Protein 5DE0 (pdb70)

Structure (mmCIF, N/CA/C/O backbone):
data_5DE0
#
_entry.id   5DE0
#
_cell.length_a   77.700
_cell.length_b   77.700
_cell.length_c   156.910
_cell.angle_alpha   90.00
_cell.angle_beta   90.00
_cell.angle_gamma   120.00
#
_symmetry.space_group_name_H-M   'P 32'
#
loop_
_entity.id
_entity.type
_entity.pdbx_description
1 polymer Deferrochelatase
2 non-polymer 'PROTOPORPHYRIN IX CONTAINING FE'
3 water water
#
loop_
_atom_site.group_PDB
_atom_site.id
_atom_site.type_symbol
_atom_site.label_atom_id
_atom_site.label_alt_id
_atom_site.label_comp_id
_atom_site.label_asym_id
_atom_site.label_entity_id
_atom_site.label_seq_id
_atom_site.pdbx_PDB_ins_code
_atom_site.Cartn_x
_atom_site.Cartn_y
_atom_site.Cartn_z
_atom_site.occupancy
_atom_site.B_iso_or_equiv
_atom_site.auth_seq_id
_atom_site.auth_comp_id
_atom_site.auth_asym_id
_atom_site.auth_atom_id
_atom_site.pdbx_PDB_model_num
ATOM 1 N N . LYS A 1 6 ? 25.765 32.387 74.218 1.00 48.28 3 LYS A N 1
ATOM 2 C CA . LYS A 1 6 ? 26.482 31.150 73.924 1.00 47.74 3 LYS A CA 1
ATOM 3 C C . LYS A 1 6 ? 27.969 31.258 74.243 1.00 47.45 3 LYS A C 1
ATOM 4 O O . LYS A 1 6 ? 28.638 32.207 73.831 1.00 47.16 3 LYS A O 1
ATOM 10 N N . SER A 1 7 ? 28.479 30.275 74.978 1.00 46.30 4 SER A N 1
ATOM 11 C CA . SER A 1 7 ? 29.903 30.198 75.270 1.00 44.22 4 SER A CA 1
ATOM 12 C C . SER A 1 7 ? 30.626 29.450 74.158 1.00 43.16 4 SER A C 1
ATOM 13 O O . SER A 1 7 ? 30.001 28.973 73.210 1.00 43.76 4 SER A O 1
ATOM 16 N N . GLN A 1 8 ? 31.945 29.347 74.274 1.00 42.21 5 GLN A N 1
ATOM 17 C CA . GLN A 1 8 ? 32.720 28.576 73.313 1.00 39.66 5 GLN A CA 1
ATOM 18 C C . GLN A 1 8 ? 32.625 27.091 73.653 1.00 37.95 5 GLN A C 1
ATOM 19 O O . GLN A 1 8 ? 32.568 26.710 74.823 1.00 37.70 5 GLN A O 1
ATOM 25 N N . THR A 1 9 ? 32.613 26.264 72.613 1.00 36.44 6 THR A N 1
ATOM 26 C CA . THR A 1 9 ? 32.233 24.856 72.709 1.00 35.11 6 THR A CA 1
ATOM 27 C C . THR A 1 9 ? 33.049 23.994 73.677 1.00 34.26 6 THR A C 1
ATOM 28 O O . THR A 1 9 ? 32.613 22.906 74.050 1.00 33.58 6 THR A O 1
ATOM 32 N N . ALA A 1 10 ? 34.222 24.467 74.082 1.00 34.61 7 ALA A N 1
ATOM 33 C CA . ALA A 1 10 ? 35.109 23.660 74.917 1.00 34.07 7 ALA A CA 1
ATOM 34 C C . ALA A 1 10 ? 34.813 23.792 76.411 1.00 34.86 7 ALA A C 1
ATOM 35 O O . ALA A 1 10 ? 35.171 22.917 77.200 1.00 34.41 7 ALA A O 1
ATOM 37 N N . ILE A 1 11 ? 34.150 24.877 76.792 1.00 36.07 8 ILE A N 1
ATOM 38 C CA . ILE A 1 11 ? 33.979 25.212 78.203 1.00 36.86 8 ILE A CA 1
ATOM 39 C C . ILE A 1 11 ? 32.962 24.335 78.935 1.00 36.87 8 ILE A C 1
ATOM 40 O O . ILE A 1 11 ? 33.317 23.605 79.860 1.00 37.85 8 ILE A O 1
ATOM 45 N N . LEU A 1 12 ? 31.700 24.413 78.524 1.00 37.15 9 LEU A N 1
ATOM 46 C CA . LEU A 1 12 ? 30.611 23.752 79.247 1.00 38.18 9 LEU A CA 1
ATOM 47 C C . LEU A 1 12 ? 30.613 22.214 79.196 1.00 37.14 9 LEU A C 1
ATOM 48 O O . LEU A 1 12 ? 30.426 21.576 80.233 1.00 37.61 9 LEU A O 1
ATOM 53 N N . PRO A 1 13 ? 30.805 21.608 78.005 1.00 36.25 10 PRO A N 1
ATOM 54 C CA . PRO A 1 13 ? 30.791 20.139 78.002 1.00 35.91 10 PRO A CA 1
ATOM 55 C C . PRO A 1 13 ? 31.926 19.533 78.823 1.00 35.34 10 PRO A C 1
ATOM 56 O O . PRO A 1 13 ? 32.931 20.201 79.068 1.00 35.18 10 PRO A O 1
ATOM 60 N N . GLU A 1 14 ? 31.755 18.286 79.249 1.00 34.51 11 GLU A N 1
ATOM 61 C CA . GLU A 1 14 ? 32.802 17.572 79.971 1.00 34.41 11 GLU A CA 1
ATOM 62 C C . GLU A 1 14 ? 34.029 17.388 79.081 1.00 33.27 11 GLU A C 1
ATOM 63 O O . GLU A 1 14 ? 33.909 17.278 77.859 1.00 32.07 11 GLU A O 1
ATOM 69 N N . ALA A 1 15 ? 35.206 17.367 79.695 1.00 32.29 12 ALA A N 1
ATOM 70 C CA . ALA A 1 15 ? 36.446 17.185 78.952 1.00 31.02 12 ALA A CA 1
ATOM 71 C C . ALA A 1 15 ? 36.488 15.803 78.312 1.00 29.54 12 ALA A C 1
ATOM 72 O O . ALA A 1 15 ? 36.213 14.799 78.968 1.00 28.51 12 ALA A O 1
ATOM 74 N N . GLY A 1 16 ? 36.824 15.757 77.027 1.00 27.84 13 GLY A N 1
ATOM 75 C CA . GLY A 1 16 ? 36.958 14.494 76.325 1.00 26.79 13 GLY A CA 1
ATOM 76 C C . GLY A 1 16 ? 38.175 13.715 76.793 1.00 26.35 13 GLY A C 1
ATOM 77 O O . GLY A 1 16 ? 38.977 14.225 77.577 1.00 25.17 13 GLY A O 1
ATOM 78 N N . PRO A 1 17 ? 38.319 12.468 76.316 1.00 25.92 14 PRO A N 1
ATOM 79 C CA . PRO A 1 17 ? 39.451 11.599 76.663 1.00 24.96 14 PRO A CA 1
ATOM 80 C C . PRO A 1 17 ? 40.802 12.186 76.252 1.00 23.78 14 PRO A C 1
ATOM 81 O O . PRO A 1 17 ? 41.834 11.793 76.797 1.00 23.26 14 PRO A O 1
ATOM 85 N N . PHE A 1 18 ? 40.790 13.111 75.299 1.00 23.44 15 PHE A N 1
ATOM 86 C CA . PHE A 1 18 ? 42.014 13.755 74.838 1.00 23.74 15 PHE A CA 1
ATOM 87 C C . PHE A 1 18 ? 41.823 15.263 74.740 1.00 23.94 15 PHE A C 1
ATOM 88 O O . PHE A 1 18 ? 40.746 15.733 74.376 1.00 24.59 15 PHE A O 1
ATOM 96 N N . ALA A 1 19 ? 42.868 16.018 75.064 1.00 24.59 16 ALA A N 1
ATOM 97 C CA . ALA A 1 19 ? 42.779 17.474 75.056 1.00 25.26 16 ALA A CA 1
ATOM 98 C C . ALA A 1 19 ? 44.070 18.135 74.578 1.00 25.52 16 ALA A C 1
ATOM 99 O O . ALA A 1 19 ? 45.164 17.593 74.752 1.00 24.27 16 ALA A O 1
ATOM 101 N N . LEU A 1 20 ? 43.929 19.310 73.971 1.00 26.31 17 LEU A N 1
ATOM 102 C CA . LEU A 1 20 ? 45.075 20.097 73.526 1.00 26.81 17 LEU A CA 1
ATOM 103 C C . LEU A 1 20 ? 45.077 21.463 74.204 1.00 27.63 17 LEU A C 1
ATOM 104 O O . LEU A 1 20 ? 44.050 22.142 74.258 1.00 28.08 17 LEU A O 1
ATOM 109 N N . TYR A 1 21 ? 46.235 21.857 74.721 1.00 27.64 18 TYR A N 1
ATOM 110 C CA . TYR A 1 21 ? 46.380 23.147 75.381 1.00 29.46 18 TYR A CA 1
ATOM 111 C C . TYR A 1 21 ? 47.574 23.900 74.807 1.00 30.42 18 TYR A C 1
ATOM 112 O O . TYR A 1 21 ? 48.721 23.500 75.010 1.00 30.19 18 TYR A O 1
ATOM 121 N N . THR A 1 22 ? 47.308 24.990 74.097 1.00 32.21 19 THR A N 1
ATOM 122 C CA . THR A 1 22 ? 48.376 25.729 73.435 1.00 33.82 19 THR A CA 1
ATOM 123 C C . THR A 1 22 ? 48.459 27.179 73.903 1.00 35.73 19 THR A C 1
ATOM 124 O O . THR A 1 22 ? 47.477 27.921 73.849 1.00 36.39 19 THR A O 1
ATOM 128 N N . LEU A 1 23 ? 49.642 27.568 74.370 1.00 37.09 20 LEU A N 1
ATOM 129 C CA . LEU A 1 23 ? 49.919 28.953 74.725 1.00 39.82 20 LEU A CA 1
ATOM 130 C C . LEU A 1 23 ? 50.864 29.546 73.690 1.00 41.99 20 LEU A C 1
ATOM 131 O O . LEU A 1 23 ? 51.887 28.944 73.366 1.00 42.32 20 LEU A O 1
ATOM 136 N N . LEU A 1 24 ? 50.527 30.718 73.162 1.00 44.33 21 LEU A N 1
ATOM 137 C CA . LEU A 1 24 ? 51.343 31.313 72.109 1.00 48.33 21 LEU A CA 1
ATOM 138 C C . LEU A 1 24 ? 51.470 32.831 72.232 1.00 48.45 21 LEU A C 1
ATOM 139 O O . LEU A 1 24 ? 50.611 33.501 72.806 1.00 49.68 21 LEU A O 1
ATOM 144 N N . LYS A 1 25 ? 52.559 33.359 71.683 1.00 50.19 22 LYS A N 1
ATOM 145 C CA . LYS A 1 25 ? 52.829 34.791 71.701 1.00 51.94 22 LYS A CA 1
ATOM 146 C C . LYS A 1 25 ? 52.819 35.343 70.280 1.00 52.98 22 LYS A C 1
ATOM 147 O O . LYS A 1 25 ? 53.290 34.686 69.352 1.00 53.81 22 LYS A O 1
ATOM 153 N N . VAL A 1 26 ? 52.289 36.549 70.108 1.00 52.79 23 VAL A N 1
ATOM 154 C CA . VAL A 1 26 ? 52.185 37.140 68.780 1.00 52.52 23 VAL A CA 1
ATOM 155 C C . VAL A 1 26 ? 53.372 38.046 68.457 1.00 53.79 23 VAL A C 1
ATOM 156 O O . VAL A 1 26 ? 53.631 39.023 69.162 1.00 54.42 23 VAL A O 1
ATOM 160 N N . ARG A 1 27 ? 54.086 37.710 67.384 1.00 54.75 24 ARG A N 1
ATOM 161 C CA . ARG A 1 27 ? 55.239 38.487 66.934 1.00 55.29 24 ARG A CA 1
ATOM 162 C C . ARG A 1 27 ? 54.812 39.728 66.159 1.00 55.10 24 ARG A C 1
ATOM 163 O O . ARG A 1 27 ? 55.145 40.854 66.527 1.00 54.61 24 ARG A O 1
ATOM 171 N N . GLN A 1 28 ? 54.071 39.500 65.079 1.00 54.74 25 GLN A N 1
ATOM 172 C CA . GLN A 1 28 ? 53.695 40.553 64.142 1.00 55.14 25 GLN A CA 1
ATOM 173 C C . GLN A 1 28 ? 52.434 40.153 63.380 1.00 53.73 25 GLN A C 1
ATOM 174 O O . GLN A 1 28 ? 51.845 39.108 63.664 1.00 53.75 25 GLN A O 1
ATOM 180 N N . ASN A 1 29 ? 52.040 40.975 62.407 1.00 54.76 26 ASN A N 1
ATOM 181 C CA . ASN A 1 29 ? 50.833 40.733 61.614 1.00 53.80 26 ASN A CA 1
ATOM 182 C C . ASN A 1 29 ? 49.624 40.436 62.495 1.00 53.95 26 ASN A C 1
ATOM 183 O O . ASN A 1 29 ? 48.870 39.500 62.232 1.00 53.95 26 ASN A O 1
ATOM 188 N N . HIS A 1 30 ? 49.460 41.241 63.542 1.00 53.38 27 HIS A N 1
ATOM 189 C CA . HIS A 1 30 ? 48.433 41.030 64.560 1.00 52.77 27 HIS A CA 1
ATOM 190 C C . HIS A 1 30 ? 47.029 40.953 63.975 1.00 52.90 27 HIS A C 1
ATOM 191 O O . HIS A 1 30 ? 46.180 40.208 64.469 1.00 52.68 27 HIS A O 1
ATOM 198 N N . ALA A 1 31 ? 46.793 41.729 62.922 1.00 53.73 28 ALA A N 1
ATOM 199 C CA . ALA A 1 31 ? 45.495 41.756 62.263 1.00 54.93 28 ALA A CA 1
ATOM 200 C C . ALA A 1 31 ? 45.160 40.400 61.654 1.00 56.73 28 ALA A C 1
ATOM 201 O O . ALA A 1 31 ? 44.029 39.926 61.759 1.00 56.97 28 ALA A O 1
ATOM 203 N N . HIS A 1 32 ? 46.147 39.776 61.021 1.00 56.98 29 HIS A N 1
ATOM 204 C CA . HIS A 1 32 ? 45.928 38.484 60.384 1.00 58.61 29 HIS A CA 1
ATOM 205 C C . HIS A 1 32 ? 46.576 37.345 61.166 1.00 56.71 29 HIS A C 1
ATOM 206 O O . HIS A 1 32 ? 46.976 36.327 60.602 1.00 67.82 29 HIS A O 1
ATOM 213 N N . VAL A 1 33 ? 46.689 37.548 62.473 1.00 53.74 30 VAL A N 1
ATOM 214 C CA . VAL A 1 33 ? 46.850 36.454 63.417 1.00 52.49 30 VAL A CA 1
ATOM 215 C C . VAL A 1 33 ? 45.504 36.304 64.104 1.00 50.32 30 VAL A C 1
ATOM 216 O O . VAL A 1 33 ? 45.020 35.200 64.349 1.00 49.06 30 VAL A O 1
ATOM 220 N N . LEU A 1 34 ? 44.898 37.452 64.381 1.00 50.98 31 LEU A N 1
ATOM 221 C CA . LEU A 1 34 ? 43.578 37.527 64.987 1.00 50.38 31 LEU A CA 1
ATOM 222 C C . LEU A 1 34 ? 42.513 36.896 64.095 1.00 49.70 31 LEU A C 1
ATOM 223 O O . LEU A 1 34 ? 41.647 36.167 64.576 1.00 48.93 31 LEU A O 1
ATOM 228 N N . GLN A 1 35 ? 42.581 37.177 62.797 1.00 51.34 32 GLN A N 1
ATOM 229 C CA . GLN A 1 35 ? 41.615 36.633 61.848 1.00 51.68 32 GLN A CA 1
ATOM 230 C C . GLN A 1 35 ? 41.721 35.114 61.755 1.00 48.59 32 GLN A C 1
ATOM 231 O O . GLN A 1 35 ? 40.712 34.420 61.622 1.00 46.60 32 GLN A O 1
ATOM 237 N N . ALA A 1 36 ? 42.946 34.604 61.825 1.00 48.12 33 ALA A N 1
ATOM 238 C CA . ALA A 1 36 ? 43.182 33.166 61.784 1.00 45.28 33 ALA A CA 1
ATOM 239 C C . ALA A 1 36 ? 42.616 32.496 63.032 1.00 44.10 33 ALA A C 1
ATOM 240 O O . ALA A 1 36 ? 42.068 31.395 62.964 1.00 43.10 33 ALA A O 1
ATOM 242 N N . LEU A 1 37 ? 42.747 33.173 64.170 1.00 45.35 34 LEU A N 1
ATOM 243 C CA . LEU A 1 37 ? 42.210 32.670 65.431 1.00 44.94 34 LEU A CA 1
ATOM 244 C C . LEU A 1 37 ? 40.685 32.678 65.418 1.00 43.74 34 LEU A C 1
ATOM 245 O O . LEU A 1 37 ? 40.045 31.792 65.983 1.00 42.14 34 LEU A O 1
ATOM 250 N N . LYS A 1 38 ? 40.109 33.685 64.766 1.00 47.67 35 LYS A N 1
ATOM 251 C CA . LYS A 1 38 ? 38.659 33.799 64.642 1.00 45.28 35 LYS A CA 1
ATOM 252 C C . LYS A 1 38 ? 38.086 32.699 63.755 1.00 43.40 35 LYS A C 1
ATOM 253 O O . LYS A 1 38 ? 36.899 32.382 63.833 1.00 43.35 35 LYS A O 1
ATOM 259 N N . ALA A 1 39 ? 38.934 32.126 62.908 1.00 42.85 36 ALA A N 1
ATOM 260 C CA . ALA A 1 39 ? 38.498 31.118 61.950 1.00 41.21 36 ALA A CA 1
ATOM 261 C C . ALA A 1 39 ? 38.472 29.722 62.567 1.00 40.75 36 ALA A C 1
ATOM 262 O O . ALA A 1 39 ? 37.969 28.777 61.957 1.00 40.47 36 ALA A O 1
ATOM 264 N N . LEU A 1 40 ? 39.011 29.599 63.776 1.00 40.78 37 LEU A N 1
ATOM 265 C CA . LEU A 1 40 ? 39.099 28.306 64.456 1.00 39.94 37 LEU A CA 1
ATOM 266 C C . LEU A 1 40 ? 37.745 27.620 64.723 1.00 39.66 37 LEU A C 1
ATOM 267 O O . LEU A 1 40 ? 37.627 26.416 64.499 1.00 39.34 37 LEU A O 1
ATOM 272 N N . PRO A 1 41 ? 36.726 28.365 65.206 1.00 40.07 38 PRO A N 1
ATOM 273 C CA . PRO A 1 41 ? 35.435 27.694 65.421 1.00 39.91 38 PRO A CA 1
ATOM 274 C C . PRO A 1 41 ? 34.834 27.079 64.157 1.00 40.21 38 PRO A C 1
ATOM 275 O O . PRO A 1 41 ? 34.273 25.985 64.223 1.00 39.69 38 PRO A O 1
ATOM 279 N N . ALA A 1 42 ? 34.949 27.773 63.029 1.00 40.01 39 ALA A N 1
ATOM 280 C CA . ALA A 1 42 ? 34.432 27.261 61.765 1.00 40.30 39 ALA A CA 1
ATOM 281 C C . ALA A 1 42 ? 35.174 25.991 61.361 1.00 40.49 39 ALA A C 1
ATOM 282 O O . ALA A 1 42 ? 34.576 25.047 60.844 1.00 41.04 39 ALA A O 1
ATOM 284 N N . LEU A 1 43 ? 36.480 25.977 61.607 1.00 39.84 40 LEU A N 1
ATOM 285 C CA . LEU A 1 43 ? 37.310 24.815 61.309 1.00 39.74 40 LEU A CA 1
ATOM 286 C C . LEU A 1 43 ? 36.898 23.601 62.138 1.00 39.97 40 LEU A C 1
ATOM 287 O O . LEU A 1 43 ? 36.748 22.501 61.608 1.00 40.16 40 LEU A O 1
ATOM 292 N N . VAL A 1 44 ? 36.717 23.809 63.438 1.00 39.41 41 VAL A N 1
ATOM 293 C CA . VAL A 1 44 ? 36.330 22.734 64.349 1.00 38.76 41 VAL A CA 1
ATOM 294 C C . VAL A 1 44 ? 34.966 22.154 63.984 1.00 39.26 41 VAL A C 1
ATOM 295 O O . VAL A 1 44 ? 34.768 20.937 64.012 1.00 38.39 41 VAL A O 1
ATOM 299 N N . GLU A 1 45 ? 34.030 23.030 63.634 1.00 40.64 42 GLU A N 1
ATOM 300 C CA . GLU A 1 45 ? 32.707 22.597 63.205 1.00 42.42 42 GLU A CA 1
ATOM 301 C C . GLU A 1 45 ? 32.799 21.752 61.939 1.00 42.66 42 GLU A C 1
ATOM 302 O O . GLU A 1 45 ? 32.115 20.737 61.811 1.00 42.26 42 GLU A O 1
ATOM 308 N N . GLU A 1 46 ? 33.654 22.173 61.011 1.00 42.55 43 GLU A N 1
ATOM 309 C CA . GLU A 1 46 ? 33.847 21.447 59.760 1.00 42.95 43 GLU A CA 1
ATOM 310 C C . GLU A 1 46 ? 34.442 20.063 60.008 1.00 41.10 43 GLU A C 1
ATOM 311 O O . GLU A 1 46 ? 34.057 19.090 59.358 1.00 41.00 43 GLU A O 1
ATOM 317 N N . ILE A 1 47 ? 35.380 19.982 60.948 1.00 39.68 44 ILE A N 1
ATOM 318 C CA . ILE A 1 47 ? 35.983 18.706 61.316 1.00 38.48 44 ILE A CA 1
ATOM 319 C C . ILE A 1 47 ? 34.927 17.790 61.924 1.00 37.60 44 ILE A C 1
ATOM 320 O O . ILE A 1 47 ? 34.851 16.607 61.590 1.00 36.83 44 ILE A O 1
ATOM 325 N N . ASN A 1 48 ? 34.103 18.353 62.804 1.00 38.31 45 ASN A N 1
ATOM 326 C CA . ASN A 1 48 ? 33.015 17.610 63.433 1.00 37.41 45 ASN A CA 1
ATOM 327 C C . ASN A 1 48 ? 32.016 17.064 62.420 1.00 38.16 45 ASN A C 1
ATOM 328 O O . ASN A 1 48 ? 31.458 15.983 62.608 1.00 37.11 45 ASN A O 1
ATOM 333 N N . GLN A 1 49 ? 31.787 17.814 61.347 1.00 39.95 46 GLN A N 1
ATOM 334 C CA . GLN A 1 49 ? 30.920 17.345 60.275 1.00 41.43 46 GLN A CA 1
ATOM 335 C C . GLN A 1 49 ? 31.577 16.181 59.541 1.00 39.85 46 GLN A C 1
ATOM 336 O O . GLN A 1 49 ? 30.943 15.158 59.290 1.00 39.63 46 GLN A O 1
ATOM 342 N N . ASN A 1 50 ? 32.856 16.341 59.212 1.00 40.00 47 ASN A N 1
ATOM 343 C CA . ASN A 1 50 ? 33.609 15.310 58.502 1.00 39.64 47 ASN A CA 1
ATOM 344 C C . ASN A 1 50 ? 33.930 14.100 59.373 1.00 37.91 47 ASN A C 1
ATOM 345 O O . ASN A 1 50 ? 34.158 13.004 58.862 1.00 37.42 47 ASN A O 1
ATOM 350 N N . GLN A 1 51 ? 33.954 14.303 60.686 1.00 36.29 48 GLN A N 1
ATOM 351 C CA . GLN A 1 51 ? 34.314 13.240 61.618 1.00 34.37 48 GLN A CA 1
ATOM 352 C C . GLN A 1 51 ? 33.265 13.074 62.712 1.00 34.09 48 GLN A C 1
ATOM 353 O O . GLN A 1 51 ? 33.426 13.602 63.809 1.00 31.81 48 GLN A O 1
ATOM 359 N N . PRO A 1 52 ? 32.186 12.335 62.415 1.00 33.49 49 PRO A N 1
ATOM 360 C CA . PRO A 1 52 ? 31.114 12.101 63.389 1.00 31.53 49 PRO A CA 1
ATOM 361 C C . PRO A 1 52 ? 31.601 11.314 64.601 1.00 30.13 49 PRO A C 1
ATOM 362 O O . PRO A 1 52 ? 32.298 10.312 64.440 1.00 29.26 49 PRO A O 1
ATOM 366 N N . GLY A 1 53 ? 31.236 11.764 65.797 1.00 29.49 50 GLY A N 1
ATOM 367 C CA . GLY A 1 53 ? 31.633 11.089 67.019 1.00 28.98 50 GLY A CA 1
ATOM 368 C C . GLY A 1 53 ? 32.884 11.675 67.639 1.00 29.20 50 GLY A C 1
ATOM 369 O O . GLY A 1 53 ? 33.247 11.340 68.768 1.00 28.87 50 GLY A O 1
ATOM 370 N N . ALA A 1 54 ? 33.546 12.556 66.896 1.00 28.44 51 ALA A N 1
ATOM 371 C CA . ALA A 1 54 ? 34.763 13.201 67.370 1.00 29.32 51 ALA A CA 1
ATOM 372 C C . ALA A 1 54 ? 34.494 14.062 68.599 1.00 28.69 51 ALA A C 1
ATOM 373 O O . ALA A 1 54 ? 35.290 14.075 69.541 1.00 27.96 51 ALA A O 1
ATOM 375 N N . GLU A 1 55 ? 33.367 14.771 68.577 1.00 29.91 52 GLU A N 1
ATOM 376 C CA . GLU A 1 55 ? 32.995 15.703 69.639 1.00 30.91 52 GLU A CA 1
ATOM 377 C C . GLU A 1 55 ? 34.111 16.710 69.900 1.00 29.25 52 GLU A C 1
ATOM 378 O O . GLU A 1 55 ? 34.395 17.060 71.046 1.00 29.05 52 GLU A O 1
ATOM 384 N N . LEU A 1 56 ? 34.740 17.167 68.822 1.00 29.99 53 LEU A N 1
ATOM 385 C CA . LEU A 1 56 ? 35.823 18.138 68.913 1.00 30.18 53 LEU A CA 1
ATOM 386 C C . LEU A 1 56 ? 35.290 19.512 69.306 1.00 29.82 53 LEU A C 1
ATOM 387 O O . LEU A 1 56 ? 34.272 19.968 68.784 1.00 30.22 53 LEU A O 1
ATOM 392 N N . THR A 1 57 ? 35.982 20.162 70.236 1.00 29.79 54 THR A N 1
ATOM 393 C CA . THR A 1 57 ? 35.581 21.476 70.727 1.00 30.96 54 THR A CA 1
ATOM 394 C C . THR A 1 57 ? 36.770 22.433 70.744 1.00 31.82 54 THR A C 1
ATOM 395 O O . THR A 1 57 ? 37.922 22.006 70.645 1.00 30.45 54 THR A O 1
ATOM 399 N N . VAL A 1 58 ? 36.490 23.727 70.876 1.00 32.05 55 VAL A N 1
ATOM 400 C CA . VAL A 1 58 ? 37.551 24.727 70.886 1.00 32.59 55 VAL A CA 1
ATOM 401 C C . VAL A 1 58 ? 37.167 25.942 71.732 1.00 34.28 55 VAL A C 1
ATOM 402 O O . VAL A 1 58 ? 35.996 26.313 71.818 1.00 35.07 55 VAL A O 1
ATOM 406 N N . SER A 1 59 ? 38.166 26.539 72.374 1.00 34.83 56 SER A N 1
ATOM 407 C CA . SER A 1 59 ? 37.980 27.774 73.122 1.00 36.71 56 SER A CA 1
ATOM 408 C C . SER A 1 59 ? 39.210 28.661 72.990 1.00 37.27 56 SER A C 1
ATOM 409 O O . SER A 1 59 ? 40.303 28.283 73.413 1.00 36.06 56 SER A O 1
ATOM 412 N N . VAL A 1 60 ? 39.031 29.837 72.398 1.00 38.89 57 VAL A N 1
ATOM 413 C CA . VAL A 1 60 ? 40.129 30.782 72.243 1.00 40.65 57 VAL A CA 1
ATOM 414 C C . VAL A 1 60 ? 40.034 31.885 73.290 1.00 42.02 57 VAL A C 1
ATOM 415 O O . VAL A 1 60 ? 38.994 32.528 73.437 1.00 42.74 57 VAL A O 1
ATOM 419 N N . ALA A 1 61 ? 41.127 32.097 74.016 1.00 44.52 58 ALA A N 1
ATOM 420 C CA . ALA A 1 61 ? 41.158 33.079 75.092 1.00 44.59 58 ALA A CA 1
ATOM 421 C C . ALA A 1 61 ? 42.364 34.003 74.960 1.00 45.77 58 ALA A C 1
ATOM 422 O O . ALA A 1 61 ? 43.408 33.606 74.443 1.00 45.31 58 ALA A O 1
ATOM 424 N N . PHE A 1 62 ? 42.216 35.235 75.433 1.00 47.45 59 PHE A N 1
ATOM 425 C CA . PHE A 1 62 ? 43.278 36.226 75.313 1.00 48.57 59 PHE A CA 1
ATOM 426 C C . PHE A 1 62 ? 43.720 36.745 76.676 1.00 49.04 59 PHE A C 1
ATOM 427 O O . PHE A 1 62 ? 42.907 36.896 77.586 1.00 49.38 59 PHE A O 1
ATOM 435 N N . SER A 1 63 ? 45.014 37.021 76.804 1.00 50.20 60 SER A N 1
ATOM 436 C CA . SER A 1 63 ? 45.585 37.489 78.062 1.00 50.87 60 SER A CA 1
ATOM 437 C C . SER A 1 63 ? 45.394 38.991 78.261 1.00 54.03 60 SER A C 1
ATOM 438 O O . SER A 1 63 ? 44.874 39.686 77.387 1.00 55.61 60 SER A O 1
ATOM 441 N N . LYS A 1 64 ? 45.821 39.481 79.420 1.00 55.69 61 LYS A N 1
ATOM 442 C CA . LYS A 1 64 ? 45.717 40.899 79.741 1.00 57.28 61 LYS A CA 1
ATOM 443 C C . LYS A 1 64 ? 46.701 41.720 78.916 1.00 58.38 61 LYS A C 1
ATOM 444 O O . LYS A 1 64 ? 46.390 42.830 78.484 1.00 59.69 61 LYS A O 1
ATOM 450 N N . GLY A 1 65 ? 47.888 41.164 78.699 1.00 58.32 62 GLY A N 1
ATOM 451 C CA . GLY A 1 65 ? 48.918 41.839 77.931 1.00 59.25 62 GLY A CA 1
ATOM 452 C C . GLY A 1 65 ? 48.550 42.019 76.471 1.00 60.38 62 GLY A C 1
ATOM 453 O O . GLY A 1 65 ? 48.874 43.038 75.861 1.00 64.47 62 GLY A O 1
ATOM 454 N N . PHE A 1 66 ? 47.868 41.028 75.906 1.00 59.00 63 PHE A N 1
ATOM 455 C CA . PHE A 1 66 ? 47.493 41.074 74.498 1.00 58.58 63 PHE A CA 1
ATOM 456 C C . PHE A 1 66 ? 46.193 41.845 74.286 1.00 60.09 63 PHE A C 1
ATOM 457 O O . PHE A 1 66 ? 45.891 42.271 73.170 1.00 60.17 63 PHE A O 1
ATOM 465 N N . TRP A 1 67 ? 45.429 42.033 75.357 1.00 60.77 64 TRP A N 1
ATOM 466 C CA . TRP A 1 67 ? 44.141 42.708 75.250 1.00 60.71 64 TRP A CA 1
ATOM 467 C C . TRP A 1 67 ? 44.323 44.211 75.014 1.00 62.18 64 TRP A C 1
ATOM 468 O O . TRP A 1 67 ? 43.356 44.933 74.766 1.00 62.93 64 TRP A O 1
ATOM 479 N N . SER A 1 68 ? 45.568 44.674 75.084 1.00 63.08 65 SER A N 1
ATOM 480 C CA . SER A 1 68 ? 45.888 46.060 74.769 1.00 63.98 65 SER A CA 1
ATOM 481 C C . SER A 1 68 ? 45.641 46.356 73.288 1.00 63.94 65 SER A C 1
ATOM 482 O O . SER A 1 68 ? 45.245 47.464 72.929 1.00 64.26 65 SER A O 1
ATOM 485 N N . HIS A 1 69 ? 45.867 45.358 72.436 1.00 63.34 66 HIS A N 1
ATOM 486 C CA . HIS A 1 69 ? 45.741 45.534 70.990 1.00 63.00 66 HIS A CA 1
ATOM 487 C C . HIS A 1 69 ? 44.290 45.679 70.542 1.00 63.50 66 HIS A C 1
ATOM 488 O O . HIS A 1 69 ? 44.011 46.289 69.509 1.00 63.59 66 HIS A O 1
ATOM 495 N N . PHE A 1 70 ? 43.370 45.109 71.315 1.00 63.23 67 PHE A N 1
ATOM 496 C CA . PHE A 1 70 ? 41.947 45.261 71.037 1.00 63.46 67 PHE A CA 1
ATOM 497 C C . PHE A 1 70 ? 41.525 46.703 71.275 1.00 64.22 67 PHE A C 1
ATOM 498 O O . PHE A 1 70 ? 41.992 47.342 72.219 1.00 64.61 67 PHE A O 1
ATOM 506 N N . GLU A 1 71 ? 40.644 47.220 70.425 1.00 64.52 68 GLU A N 1
ATOM 507 C CA . GLU A 1 71 ? 40.022 48.504 70.710 1.00 64.67 68 GLU A CA 1
ATOM 508 C C . GLU A 1 71 ? 39.034 48.288 71.851 1.00 65.41 68 GLU A C 1
ATOM 509 O O . GLU A 1 71 ? 38.789 49.185 72.662 1.00 63.26 68 GLU A O 1
ATOM 515 N N . MET A 1 72 ? 38.477 47.079 71.902 1.00 64.81 69 MET A N 1
ATOM 516 C CA . MET A 1 72 ? 37.646 46.652 73.020 1.00 64.39 69 MET A CA 1
ATOM 517 C C . MET A 1 72 ? 38.487 46.602 74.290 1.00 64.87 69 MET A C 1
ATOM 518 O O . MET A 1 72 ? 39.607 46.090 74.281 1.00 64.20 69 MET A O 1
ATOM 523 N N . ALA A 1 73 ? 37.956 47.144 75.381 1.00 63.61 70 ALA A N 1
ATOM 524 C CA . ALA A 1 73 ? 38.675 47.146 76.654 1.00 62.72 70 ALA A CA 1
ATOM 525 C C . ALA A 1 73 ? 38.671 45.771 77.315 1.00 62.61 70 ALA A C 1
ATOM 526 O O . ALA A 1 73 ? 37.828 44.926 77.010 1.00 62.30 70 ALA A O 1
ATOM 528 N N . SER A 1 74 ? 39.611 45.559 78.230 1.00 62.13 71 SER A N 1
ATOM 529 C CA . SER A 1 74 ? 39.746 44.274 78.902 1.00 61.38 71 SER A CA 1
ATOM 530 C C . SER A 1 74 ? 38.630 44.042 79.916 1.00 60.53 71 SER A C 1
ATOM 531 O O . SER A 1 74 ? 38.038 44.997 80.423 1.00 61.06 71 SER A O 1
ATOM 534 N N . PRO A 1 75 ? 38.329 42.763 80.199 1.00 60.61 72 PRO A N 1
ATOM 535 C CA . PRO A 1 75 ? 37.427 42.409 81.297 1.00 59.86 72 PRO A CA 1
ATOM 536 C C . PRO A 1 75 ? 37.888 43.049 82.603 1.00 59.84 72 PRO A C 1
ATOM 537 O O . PRO A 1 75 ? 39.094 43.128 82.840 1.00 59.55 72 PRO A O 1
ATOM 541 N N . PRO A 1 76 ? 36.939 43.501 83.437 1.00 60.05 73 PRO A N 1
ATOM 542 C CA . PRO A 1 76 ? 37.234 44.264 84.657 1.00 60.19 73 PRO A CA 1
ATOM 543 C C . PRO A 1 76 ? 38.160 43.545 85.639 1.00 60.08 73 PRO A C 1
ATOM 544 O O . PRO A 1 76 ? 38.875 44.208 86.389 1.00 60.17 73 PRO A O 1
ATOM 548 N N . GLU A 1 77 ? 38.152 42.217 85.630 1.00 59.26 74 GLU A N 1
ATOM 549 C CA . GLU A 1 77 ? 38.952 41.454 86.583 1.00 58.58 74 GLU A CA 1
ATOM 550 C C . GLU A 1 77 ? 40.229 40.894 85.963 1.00 57.65 74 GLU A C 1
ATOM 551 O O . GLU A 1 77 ? 41.092 40.372 86.669 1.00 57.43 74 GLU A O 1
ATOM 557 N N . LEU A 1 78 ? 40.347 41.005 84.644 1.00 57.80 75 LEU A N 1
ATOM 558 C CA . LEU A 1 78 ? 41.500 40.459 83.936 1.00 57.77 75 LEU A CA 1
ATOM 559 C C . LEU A 1 78 ? 42.790 41.175 84.321 1.00 58.32 75 LEU A C 1
ATOM 560 O O . LEU A 1 78 ? 42.896 42.396 84.201 1.00 58.43 75 LEU A O 1
ATOM 565 N N . ILE A 1 79 ? 43.765 40.403 84.790 1.00 58.03 76 ILE A N 1
ATOM 566 C CA . ILE A 1 79 ? 45.060 40.940 85.195 1.00 57.72 76 ILE A CA 1
ATOM 567 C C . ILE A 1 79 ? 46.203 40.100 84.636 1.00 56.80 76 ILE A C 1
ATOM 568 O O . ILE A 1 79 ? 45.987 38.999 84.130 1.00 55.12 76 ILE A O 1
ATOM 573 N N . ASP A 1 80 ? 47.418 40.629 84.726 1.00 56.61 77 ASP A N 1
ATOM 574 C CA . ASP A 1 80 ? 48.611 39.841 84.449 1.00 55.60 77 ASP A CA 1
ATOM 575 C C . ASP A 1 80 ? 48.774 38.804 85.548 1.00 54.31 77 ASP A C 1
ATOM 576 O O . ASP A 1 80 ? 48.552 39.102 86.720 1.00 54.02 77 ASP A O 1
ATOM 581 N N . PHE A 1 81 ? 49.151 37.587 85.172 1.00 52.54 78 PHE A N 1
ATOM 582 C CA . PHE A 1 81 ? 49.362 36.527 86.151 1.00 50.81 78 PHE A CA 1
ATOM 583 C C . PHE A 1 81 ? 50.545 36.880 87.047 1.00 51.85 78 PHE A C 1
ATOM 584 O O . PHE A 1 81 ? 51.678 36.969 86.578 1.00 51.26 78 PHE A O 1
ATOM 592 N N . PRO A 1 82 ? 50.281 37.093 88.343 1.00 52.57 79 PRO A N 1
ATOM 593 C CA . PRO A 1 82 ? 51.333 37.511 89.273 1.00 53.54 79 PRO A CA 1
ATOM 594 C C . PRO A 1 82 ? 52.163 36.341 89.789 1.00 53.90 79 PRO A C 1
ATOM 595 O O . PRO A 1 82 ? 51.630 35.248 89.987 1.00 52.21 79 PRO A O 1
ATOM 599 N N . GLU A 1 83 ? 53.457 36.570 89.993 1.00 54.58 80 GLU A N 1
ATOM 600 C CA . GLU A 1 83 ? 54.320 35.563 90.599 1.00 55.18 80 GLU A CA 1
ATOM 601 C C . GLU A 1 83 ? 53.978 35.417 92.076 1.00 55.62 80 GLU A C 1
ATOM 602 O O . GLU A 1 83 ? 53.911 36.407 92.806 1.00 56.21 80 GLU A O 1
ATOM 608 N N . LEU A 1 84 ? 53.756 34.180 92.510 1.00 55.51 81 LEU A N 1
ATOM 609 C CA . LEU A 1 84 ? 53.323 33.921 93.878 1.00 56.16 81 LEU A CA 1
ATOM 610 C C . LEU A 1 84 ? 54.181 32.859 94.555 1.00 57.18 81 LEU A C 1
ATOM 611 O O . LEU A 1 84 ? 54.775 32.010 93.887 1.00 57.14 81 LEU A O 1
ATOM 616 N N . GLY A 1 85 ? 54.244 32.914 95.883 1.00 58.94 82 GLY A N 1
ATOM 617 C CA . GLY A 1 85 ? 54.877 31.865 96.661 1.00 61.01 82 GLY A CA 1
ATOM 618 C C . GLY A 1 85 ? 56.281 32.162 97.152 1.00 65.53 82 GLY A C 1
ATOM 619 O O . GLY A 1 85 ? 56.813 33.250 96.935 1.00 65.66 82 GLY A O 1
ATOM 620 N N . GLU A 1 86 ? 56.880 31.177 97.817 1.00 66.85 83 GLU A N 1
ATOM 621 C CA . GLU A 1 86 ? 58.233 31.300 98.351 1.00 69.17 83 GLU A CA 1
ATOM 622 C C . GLU A 1 86 ? 58.879 29.932 98.553 1.00 70.06 83 GLU A C 1
ATOM 623 O O . GLU A 1 86 ? 58.226 28.992 99.000 1.00 69.97 83 GLU A O 1
ATOM 629 N N . GLY A 1 87 ? 60.162 29.826 98.221 1.00 70.52 84 GLY A N 1
ATOM 630 C CA . GLY A 1 87 ? 60.906 28.594 98.420 1.00 71.80 84 GLY A CA 1
ATOM 631 C C . GLY A 1 87 ? 60.808 27.642 97.244 1.00 72.15 84 GLY A C 1
ATOM 632 O O . GLY A 1 87 ? 61.121 28.009 96.113 1.00 73.56 84 GLY A O 1
ATOM 633 N N . GLU A 1 88 ? 60.391 26.408 97.509 1.00 72.78 85 GLU A N 1
ATOM 634 C CA . GLU A 1 88 ? 60.147 25.449 96.438 1.00 74.30 85 GLU A CA 1
ATOM 635 C C . GLU A 1 88 ? 58.819 25.779 95.777 1.00 70.50 85 GLU A C 1
ATOM 636 O O . GLU A 1 88 ? 58.638 25.591 94.573 1.00 69.29 85 GLU A O 1
ATOM 642 N N . THR A 1 89 ? 57.895 26.287 96.584 1.00 68.65 86 THR A N 1
ATOM 643 C CA . THR A 1 89 ? 56.563 26.634 96.119 1.00 64.37 86 THR A CA 1
ATOM 644 C C . THR A 1 89 ? 56.545 28.006 95.454 1.00 63.19 86 THR A C 1
ATOM 645 O O . THR A 1 89 ? 56.395 29.028 96.122 1.00 63.40 86 THR A O 1
ATOM 649 N N . HIS A 1 90 ? 56.711 28.022 94.135 1.00 61.65 87 HIS A N 1
ATOM 650 C CA . HIS A 1 90 ? 56.625 29.258 93.367 1.00 59.10 87 HIS A CA 1
ATOM 651 C C . HIS A 1 90 ? 55.728 29.092 92.148 1.00 54.68 87 HIS A C 1
ATOM 652 O O . HIS A 1 90 ? 55.732 28.048 91.497 1.00 52.54 87 HIS A O 1
ATOM 659 N N . ALA A 1 91 ? 54.955 30.130 91.852 1.00 53.36 88 ALA A N 1
ATOM 660 C CA . ALA A 1 91 ? 54.069 30.128 90.697 1.00 50.30 88 ALA A CA 1
ATOM 661 C C . ALA A 1 91 ? 54.592 31.079 89.625 1.00 50.04 88 ALA A C 1
ATOM 662 O O . ALA A 1 91 ? 54.335 32.281 89.680 1.00 50.22 88 ALA A O 1
ATOM 664 N N . PRO A 1 92 ? 55.335 30.541 88.647 1.00 47.96 89 PRO A N 1
ATOM 665 C CA . PRO A 1 92 ? 55.927 31.354 87.580 1.00 47.92 89 PRO A CA 1
ATOM 666 C C . PRO A 1 92 ? 54.875 32.031 86.709 1.00 46.05 89 PRO A C 1
ATOM 667 O O . PRO A 1 92 ? 53.754 31.536 86.599 1.00 44.64 89 PRO A O 1
ATOM 671 N N . SER A 1 93 ? 55.241 33.156 86.104 1.00 46.96 90 SER A N 1
ATOM 672 C CA . SER A 1 93 ? 54.348 33.861 85.195 1.00 46.67 90 SER A CA 1
ATOM 673 C C . SER A 1 93 ? 54.879 33.796 83.769 1.00 45.81 90 SER A C 1
ATOM 674 O O . SER A 1 93 ? 56.040 34.118 83.511 1.00 46.58 90 SER A O 1
ATOM 677 N N . THR A 1 94 ? 54.026 33.375 82.844 1.00 45.36 91 THR A N 1
ATOM 678 C CA . THR A 1 94 ? 54.435 33.213 81.457 1.00 46.25 91 THR A CA 1
ATOM 679 C C . THR A 1 94 ? 53.793 34.263 80.560 1.00 48.39 91 THR A C 1
ATOM 680 O O . THR A 1 94 ? 52.568 34.355 80.476 1.00 48.15 91 THR A O 1
ATOM 684 N N . ASP A 1 95 ? 54.628 35.056 79.895 1.00 49.97 92 ASP A N 1
ATOM 685 C CA . ASP A 1 95 ? 54.137 36.074 78.974 1.00 51.95 92 ASP A CA 1
ATOM 686 C C . ASP A 1 95 ? 53.582 35.415 77.718 1.00 52.21 92 ASP A C 1
ATOM 687 O O . ASP A 1 95 ? 54.331 34.916 76.877 1.00 51.99 92 ASP A O 1
ATOM 692 N N . VAL A 1 96 ? 52.260 35.421 77.605 1.00 51.31 93 VAL A N 1
ATOM 693 C CA . VAL A 1 96 ? 51.568 34.741 76.521 1.00 50.28 93 VAL A CA 1
ATOM 694 C C . VAL A 1 96 ? 50.411 35.613 76.047 1.00 50.86 93 VAL A C 1
ATOM 695 O O . VAL A 1 96 ? 49.821 36.349 76.837 1.00 50.66 93 VAL A O 1
ATOM 699 N N . ASP A 1 97 ? 50.102 35.552 74.757 1.00 50.28 94 ASP A N 1
ATOM 700 C CA . ASP A 1 97 ? 49.035 36.370 74.201 1.00 50.72 94 ASP A CA 1
ATOM 701 C C . ASP A 1 97 ? 47.708 35.621 74.095 1.00 49.14 94 ASP A C 1
ATOM 702 O O . ASP A 1 97 ? 46.663 36.143 74.479 1.00 49.28 94 ASP A O 1
ATOM 707 N N . VAL A 1 98 ? 47.751 34.400 73.569 1.00 48.11 95 VAL A N 1
ATOM 708 C CA . VAL A 1 98 ? 46.532 33.658 73.254 1.00 46.88 95 VAL A CA 1
ATOM 709 C C . VAL A 1 98 ? 46.557 32.236 73.817 1.00 44.24 95 VAL A C 1
ATOM 710 O O . VAL A 1 98 ? 47.603 31.589 73.846 1.00 44.05 95 VAL A O 1
ATOM 714 N N . LEU A 1 99 ? 45.402 31.762 74.275 1.00 43.09 96 LEU A N 1
ATOM 715 C CA . LEU A 1 99 ? 45.238 30.367 74.669 1.00 40.74 96 LEU A CA 1
ATOM 716 C C . LEU A 1 99 ? 44.293 29.645 73.714 1.00 38.73 96 LEU A C 1
ATOM 717 O O . LEU A 1 99 ? 43.182 30.107 73.460 1.00 39.28 96 LEU A O 1
ATOM 722 N N . ILE A 1 100 ? 44.743 28.514 73.183 1.00 36.37 97 ILE A N 1
ATOM 723 C CA . ILE A 1 100 ? 43.885 27.667 72.368 1.00 35.10 97 ILE A CA 1
ATOM 724 C C . ILE A 1 100 ? 43.626 26.354 73.093 1.00 33.49 97 ILE A C 1
ATOM 725 O O . ILE A 1 100 ? 44.536 25.548 73.282 1.00 32.66 97 ILE A O 1
ATOM 730 N N . HIS A 1 101 ? 42.379 26.153 73.503 1.00 33.02 98 HIS A N 1
ATOM 731 C CA . HIS A 1 101 ? 41.997 24.970 74.262 1.00 31.84 98 HIS A CA 1
ATOM 732 C C . HIS A 1 101 ? 41.043 24.086 73.464 1.00 31.56 98 HIS A C 1
ATOM 733 O O . HIS A 1 101 ? 39.994 24.541 73.006 1.00 32.23 98 HIS A O 1
ATOM 740 N N . CYS A 1 102 ? 41.420 22.822 73.299 1.00 29.80 99 CYS A N 1
ATOM 741 C CA . CYS A 1 102 ? 40.592 21.860 72.583 1.00 29.28 99 CYS A CA 1
ATOM 742 C C . CYS A 1 102 ? 40.501 20.541 73.340 1.00 27.86 99 CYS A C 1
ATOM 743 O O . CYS A 1 102 ? 41.416 20.177 74.078 1.00 26.92 99 CYS A O 1
ATOM 746 N N . HIS A 1 103 ? 39.391 19.832 73.160 1.00 28.11 100 HIS A N 1
ATOM 747 C CA . HIS A 1 103 ? 39.279 18.461 73.646 1.00 28.59 100 HIS A CA 1
ATOM 748 C C . HIS A 1 103 ? 38.314 17.670 72.766 1.00 27.44 100 HIS A C 1
ATOM 749 O O . HIS A 1 103 ? 37.377 18.230 72.196 1.00 27.83 100 HIS A O 1
ATOM 756 N N . ALA A 1 104 ? 38.564 16.370 72.645 1.00 26.11 101 ALA A N 1
ATOM 757 C CA . ALA A 1 104 ? 37.781 15.514 71.759 1.00 26.29 101 ALA A CA 1
ATOM 758 C C . ALA A 1 104 ? 37.868 14.053 72.184 1.00 25.27 101 ALA A C 1
ATOM 759 O O . ALA A 1 104 ? 38.550 13.717 73.152 1.00 25.33 101 ALA A O 1
ATOM 761 N N . THR A 1 105 ? 37.179 13.186 71.449 1.00 25.20 102 THR A N 1
ATOM 762 C CA . THR A 1 105 ? 37.182 11.765 71.759 1.00 24.64 102 THR A CA 1
ATOM 763 C C . THR A 1 105 ? 38.347 11.056 71.070 1.00 23.96 102 THR A C 1
ATOM 764 O O . THR A 1 105 ? 38.586 9.869 71.300 1.00 23.69 102 THR A O 1
ATOM 768 N N . ARG A 1 106 ? 39.069 11.789 70.227 1.00 23.76 103 ARG A N 1
ATOM 769 C CA . ARG A 1 106 ? 40.253 11.245 69.570 1.00 23.52 103 ARG A CA 1
ATOM 770 C C . ARG A 1 106 ? 41.424 12.227 69.606 1.00 23.32 103 ARG A C 1
ATOM 771 O O . ARG A 1 106 ? 41.234 13.443 69.663 1.00 22.82 103 ARG A O 1
ATOM 779 N N . HIS A 1 107 ? 42.634 11.679 69.573 1.00 22.19 104 HIS A N 1
ATOM 780 C CA . HIS A 1 107 ? 43.856 12.461 69.721 1.00 22.87 104 HIS A CA 1
ATOM 781 C C . HIS A 1 107 ? 44.346 13.060 68.405 1.00 21.13 104 HIS A C 1
ATOM 782 O O . HIS A 1 107 ? 44.843 14.187 68.378 1.00 22.50 104 HIS A O 1
ATOM 789 N N . ASP A 1 108 ? 44.211 12.305 67.319 1.00 22.90 105 ASP A N 1
ATOM 790 C CA . ASP A 1 108 ? 44.764 12.710 66.030 1.00 22.32 105 ASP A CA 1
ATOM 791 C C . ASP A 1 108 ? 44.162 14.018 65.517 1.00 23.13 105 ASP A C 1
ATOM 792 O O . ASP A 1 108 ? 44.847 14.807 64.867 1.00 23.58 105 ASP A O 1
ATOM 797 N N . LEU A 1 109 ? 42.888 14.250 65.816 1.00 22.90 106 LEU A N 1
ATOM 798 C CA . LEU A 1 109 ? 42.211 15.457 65.353 1.00 23.72 106 LEU A CA 1
ATOM 799 C C . LEU A 1 109 ? 42.674 16.703 66.102 1.00 24.12 106 LEU A C 1
ATOM 800 O O . LEU A 1 109 ? 42.463 17.823 65.640 1.00 25.27 106 LEU A O 1
ATOM 805 N N . LEU A 1 110 ? 43.302 16.507 67.258 1.00 22.88 107 LEU A N 1
ATOM 806 C CA . LEU A 1 110 ? 43.853 17.621 68.022 1.00 24.63 107 LEU A CA 1
ATOM 807 C C . LEU A 1 110 ? 45.092 18.175 67.327 1.00 24.84 107 LEU A C 1
ATOM 808 O O . LEU A 1 110 ? 45.257 19.389 67.198 1.00 26.25 107 LEU A O 1
ATOM 813 N N . PHE A 1 111 ? 45.963 17.273 66.888 1.00 24.29 108 PHE A N 1
ATOM 814 C CA . PHE A 1 111 ? 47.137 17.652 66.114 1.00 25.75 108 PHE A CA 1
ATOM 815 C C . PHE A 1 111 ? 46.711 18.254 64.778 1.00 27.22 108 PHE A C 1
ATOM 816 O O . PHE A 1 111 ? 47.278 19.247 64.323 1.00 27.86 108 PHE A O 1
ATOM 824 N N . TYR A 1 112 ? 45.708 17.638 64.157 1.00 26.75 109 TYR A N 1
ATOM 825 C CA . TYR A 1 112 ? 45.193 18.090 62.869 1.00 27.93 109 TYR A CA 1
ATOM 826 C C . TYR A 1 112 ? 44.637 19.505 62.969 1.00 29.54 109 TYR A C 1
ATOM 827 O O . TYR A 1 112 ? 44.880 20.338 62.098 1.00 31.00 109 TYR A O 1
ATOM 836 N N . THR A 1 113 ? 43.895 19.769 64.039 1.00 28.77 110 THR A N 1
ATOM 837 C CA . THR A 1 113 ? 43.279 21.074 64.244 1.00 30.14 110 THR A CA 1
ATOM 838 C C . THR A 1 113 ? 44.331 22.165 64.422 1.00 33.00 110 THR A C 1
ATOM 839 O O . THR A 1 113 ? 44.237 23.235 63.819 1.00 32.62 110 THR A O 1
ATOM 843 N N . LEU A 1 114 ? 45.339 21.885 65.242 1.00 30.00 111 LEU A N 1
ATOM 844 C CA . LEU A 1 114 ? 46.389 22.860 65.503 1.00 31.33 111 LEU A CA 1
ATOM 845 C C . LEU A 1 114 ? 47.251 23.113 64.267 1.00 33.71 111 LEU A C 1
ATOM 846 O O . LEU A 1 114 ? 47.512 24.264 63.916 1.00 34.48 111 LEU A O 1
ATOM 851 N N . ARG A 1 115 ? 47.691 22.040 63.612 1.00 32.53 112 ARG A N 1
ATOM 852 C CA . ARG A 1 115 ? 48.516 22.166 62.412 1.00 34.85 112 ARG A CA 1
ATOM 853 C C . ARG A 1 115 ? 47.787 22.958 61.333 1.00 37.51 112 ARG A C 1
ATOM 854 O O . ARG A 1 115 ? 48.357 23.855 60.720 1.00 37.40 112 ARG A O 1
ATOM 862 N N . LYS A 1 116 ? 46.522 22.620 61.110 1.00 35.43 113 LYS A N 1
ATOM 863 C CA . LYS A 1 116 ? 45.723 23.295 60.101 1.00 36.80 113 LYS A CA 1
ATOM 864 C C . LYS A 1 116 ? 45.507 24.758 60.475 1.00 37.26 113 LYS A C 1
ATOM 865 O O . LYS A 1 116 ? 45.762 25.654 59.674 1.00 38.19 113 LYS A O 1
ATOM 871 N N . GLY A 1 117 ? 45.071 24.995 61.706 1.00 36.58 114 GLY A N 1
ATOM 872 C CA . GLY A 1 117 ? 44.675 26.325 62.127 1.00 37.07 114 GLY A CA 1
ATOM 873 C C . GLY A 1 117 ? 45.781 27.338 62.361 1.00 36.88 114 GLY A C 1
ATOM 874 O O . GLY A 1 117 ? 45.510 28.538 62.421 1.00 38.43 114 GLY A O 1
ATOM 875 N N . ILE A 1 118 ? 47.023 26.879 62.481 1.00 37.55 115 ILE A N 1
ATOM 876 C CA . ILE A 1 118 ? 48.093 27.763 62.937 1.00 38.77 115 ILE A CA 1
ATOM 877 C C . ILE A 1 118 ? 49.292 27.855 61.983 1.00 40.62 115 ILE A C 1
ATOM 878 O O . ILE A 1 118 ? 50.003 28.860 61.980 1.00 42.12 115 ILE A O 1
ATOM 883 N N . SER A 1 119 ? 49.500 26.828 61.163 1.00 40.47 116 SER A N 1
ATOM 884 C CA . SER A 1 119 ? 50.696 26.751 60.320 1.00 41.93 116 SER A CA 1
ATOM 885 C C . SER A 1 119 ? 50.827 27.906 59.329 1.00 43.25 116 SER A C 1
ATOM 886 O O . SER A 1 119 ? 51.938 28.307 58.987 1.00 44.02 116 SER A O 1
ATOM 889 N N . ASP A 1 120 ? 49.699 28.438 58.867 1.00 43.08 117 ASP A N 1
ATOM 890 C CA . ASP A 1 120 ? 49.722 29.558 57.929 1.00 46.42 117 ASP A CA 1
ATOM 891 C C . ASP A 1 120 ? 50.290 30.815 58.586 1.00 44.33 117 ASP A C 1
ATOM 892 O O . ASP A 1 120 ? 50.935 31.630 57.929 1.00 44.83 117 ASP A O 1
ATOM 897 N N . ILE A 1 121 ? 50.047 30.964 59.885 1.00 44.66 118 ILE A N 1
ATOM 898 C CA . ILE A 1 121 ? 50.542 32.119 60.625 1.00 46.18 118 ILE A CA 1
ATOM 899 C C . ILE A 1 121 ? 51.710 31.747 61.537 1.00 48.42 118 ILE A C 1
ATOM 900 O O . ILE A 1 121 ? 52.013 32.462 62.491 1.00 50.24 118 ILE A O 1
ATOM 905 N N . ALA A 1 122 ? 52.364 30.629 61.233 1.00 48.36 119 ALA A N 1
ATOM 906 C CA . ALA A 1 122 ? 53.505 30.163 62.018 1.00 49.73 119 ALA A CA 1
ATOM 907 C C . ALA A 1 122 ? 54.670 31.141 61.927 1.00 53.54 119 ALA A C 1
ATOM 908 O O . ALA A 1 122 ? 55.519 31.203 62.818 1.00 54.73 119 ALA A O 1
ATOM 910 N N . GLN A 1 123 ? 54.700 31.904 60.840 1.00 54.04 120 GLN A N 1
ATOM 911 C CA . GLN A 1 123 ? 55.725 32.916 60.632 1.00 56.44 120 GLN A CA 1
ATOM 912 C C . GLN A 1 123 ? 55.518 34.098 61.574 1.00 55.48 120 GLN A C 1
ATOM 913 O O . GLN A 1 123 ? 56.474 34.764 61.967 1.00 57.72 120 GLN A O 1
ATOM 919 N N . ASP A 1 124 ? 54.261 34.341 61.937 1.00 53.93 121 ASP A N 1
ATOM 920 C CA . ASP A 1 124 ? 53.895 35.477 62.779 1.00 53.44 121 ASP A CA 1
ATOM 921 C C . ASP A 1 124 ? 53.673 35.069 64.234 1.00 54.35 121 ASP A C 1
ATOM 922 O O . ASP A 1 124 ? 53.450 35.916 65.098 1.00 53.71 121 ASP A O 1
ATOM 927 N N . ILE A 1 125 ? 53.741 33.769 64.499 1.00 57.84 122 ILE A N 1
ATOM 928 C CA . ILE A 1 125 ? 53.384 33.226 65.806 1.00 53.73 122 ILE A CA 1
ATOM 929 C C . ILE A 1 125 ? 54.481 32.334 66.380 1.00 54.51 122 ILE A C 1
ATOM 930 O O . ILE A 1 125 ? 55.097 31.552 65.658 1.00 54.60 122 ILE A O 1
ATOM 935 N N . GLU A 1 126 ? 54.728 32.468 67.680 1.00 54.88 123 GLU A N 1
ATOM 936 C CA . GLU A 1 126 ? 55.670 31.607 68.384 1.00 55.21 123 GLU A CA 1
ATOM 937 C C . GLU A 1 126 ? 54.952 30.817 69.477 1.00 51.84 123 GLU A C 1
ATOM 938 O O . GLU A 1 126 ? 54.401 31.402 70.411 1.00 50.85 123 GLU A O 1
ATOM 944 N N . ILE A 1 127 ? 54.957 29.491 69.357 1.00 50.68 124 ILE A N 1
ATOM 945 C CA . ILE A 1 127 ? 54.276 28.629 70.319 1.00 47.68 124 ILE A CA 1
ATOM 946 C C . ILE A 1 127 ? 55.043 28.547 71.631 1.00 47.61 124 ILE A C 1
ATOM 947 O O . ILE A 1 127 ? 56.119 27.953 71.692 1.00 49.45 124 ILE A O 1
ATOM 952 N N . VAL A 1 128 ? 54.482 29.139 72.680 1.00 45.70 125 VAL A N 1
ATOM 953 C CA . VAL A 1 128 ? 55.114 29.121 73.993 1.00 45.70 125 VAL A CA 1
ATOM 954 C C . VAL A 1 128 ? 55.058 27.723 74.604 1.00 43.91 125 VAL A C 1
ATOM 955 O O . VAL A 1 128 ? 56.045 27.236 75.155 1.00 44.59 125 VAL A O 1
ATOM 959 N N . ASP A 1 129 ? 53.899 27.082 74.500 1.00 41.30 126 ASP A N 1
ATOM 960 C CA . ASP A 1 129 ? 53.733 25.728 75.013 1.00 38.68 126 ASP A CA 1
ATOM 961 C C . ASP A 1 129 ? 52.645 24.984 74.243 1.00 36.34 126 ASP A C 1
ATOM 962 O O . ASP A 1 129 ? 51.630 25.566 73.855 1.00 35.85 126 ASP A O 1
ATOM 967 N N . GLU A 1 130 ? 52.873 23.694 74.023 1.00 34.42 127 GLU A N 1
ATOM 968 C CA . GLU A 1 130 ? 51.913 22.839 73.340 1.00 32.41 127 GLU A CA 1
ATOM 969 C C . GLU A 1 130 ? 51.779 21.524 74.098 1.00 30.56 127 GLU A C 1
ATOM 970 O O . GLU A 1 130 ? 52.654 20.662 74.019 1.00 29.65 127 GLU A O 1
ATOM 976 N N . THR A 1 131 ? 50.683 21.380 74.836 1.00 31.00 128 THR A N 1
ATOM 977 C CA . THR A 1 131 ? 50.499 20.227 75.709 1.00 30.58 128 THR A CA 1
ATOM 978 C C . THR A 1 131 ? 49.317 19.362 75.279 1.00 27.64 128 THR A C 1
ATOM 979 O O . THR A 1 131 ? 48.208 19.861 75.077 1.00 27.03 128 THR A O 1
ATOM 983 N N . TYR A 1 132 ? 49.564 18.063 75.143 1.00 26.24 129 TYR A N 1
ATOM 984 C CA . TYR A 1 132 ? 48.513 17.115 74.796 1.00 25.57 129 TYR A CA 1
ATOM 985 C C . TYR A 1 132 ? 48.103 16.299 76.014 1.00 25.21 129 TYR A C 1
ATOM 986 O O . TYR A 1 132 ? 48.835 15.412 76.456 1.00 24.33 129 TYR A O 1
ATOM 995 N N . GLY A 1 133 ? 46.929 16.607 76.553 1.00 25.00 130 GLY A N 1
ATOM 996 C CA . GLY A 1 133 ? 46.419 15.899 77.710 1.00 24.80 130 GLY A CA 1
ATOM 997 C C . GLY A 1 133 ? 45.666 14.637 77.339 1.00 24.15 130 GLY A C 1
ATOM 998 O O . GLY A 1 133 ? 45.164 14.504 76.224 1.00 24.27 130 GLY A O 1
ATOM 999 N N . PHE A 1 134 ? 45.591 13.702 78.280 1.00 23.60 131 PHE A N 1
ATOM 1000 C CA . PHE A 1 134 ? 44.822 12.478 78.090 1.00 23.49 131 PHE A CA 1
ATOM 1001 C C . PHE A 1 134 ? 44.290 11.976 79.425 1.00 24.89 131 PHE A C 1
ATOM 1002 O O . PHE A 1 134 ? 44.992 12.013 80.435 1.00 23.77 131 PHE A O 1
ATOM 1010 N N . ARG A 1 135 ? 43.042 11.520 79.428 1.00 23.72 132 ARG A N 1
ATOM 1011 C CA . ARG A 1 135 ? 42.453 10.945 80.627 1.00 23.95 132 ARG A CA 1
ATOM 1012 C C . ARG A 1 135 ? 43.197 9.663 80.975 1.00 24.29 132 ARG A C 1
ATOM 1013 O O . ARG A 1 135 ? 43.397 8.799 80.121 1.00 23.59 132 ARG A O 1
ATOM 1021 N N . TYR A 1 136 ? 43.614 9.555 82.232 1.00 23.69 133 TYR A N 1
ATOM 1022 C CA . TYR A 1 136 ? 44.520 8.496 82.660 1.00 24.58 133 TYR A CA 1
ATOM 1023 C C . TYR A 1 136 ? 43.829 7.511 83.597 1.00 25.41 133 TYR A C 1
ATOM 1024 O O . TYR A 1 136 ? 43.441 7.872 84.709 1.00 24.79 133 TYR A O 1
ATOM 1033 N N . LEU A 1 137 ? 43.695 6.268 83.137 1.00 24.32 134 LEU A N 1
ATOM 1034 C CA . LEU A 1 137 ? 42.955 5.231 83.854 1.00 25.13 134 LEU A CA 1
ATOM 1035 C C . LEU A 1 137 ? 41.542 5.719 84.161 1.00 25.82 134 LEU A C 1
ATOM 1036 O O . LEU A 1 137 ? 40.903 6.335 83.313 1.00 24.83 134 LEU A O 1
ATOM 1041 N N . ASP A 1 138 ? 41.051 5.455 85.367 1.00 26.30 135 ASP A N 1
ATOM 1042 C CA . ASP A 1 138 ? 39.725 5.937 85.740 1.00 27.12 135 ASP A CA 1
ATOM 1043 C C . ASP A 1 138 ? 39.788 7.376 86.256 1.00 26.92 135 ASP A C 1
ATOM 1044 O O . ASP A 1 138 ? 39.626 7.629 87.450 1.00 28.50 135 ASP A O 1
ATOM 1049 N N . ALA A 1 139 ? 40.029 8.307 85.333 1.00 26.43 136 ALA A N 1
ATOM 1050 C CA . ALA A 1 139 ? 40.048 9.745 85.615 1.00 27.38 136 ALA A CA 1
ATOM 1051 C C . ALA A 1 139 ? 41.034 10.118 86.718 1.00 27.23 136 ALA A C 1
ATOM 1052 O O . ALA A 1 139 ? 40.751 10.986 87.545 1.00 27.06 136 ALA A O 1
ATOM 1054 N N . ARG A 1 140 ? 42.194 9.472 86.719 1.00 26.66 137 ARG A N 1
ATOM 1055 C CA . ARG A 1 140 ? 43.173 9.685 87.775 1.00 27.65 137 ARG A CA 1
ATOM 1056 C C . ARG A 1 140 ? 44.324 10.583 87.335 1.00 27.43 137 ARG A C 1
ATOM 1057 O O . ARG A 1 140 ? 44.733 10.568 86.174 1.00 28.97 137 ARG A O 1
ATOM 1065 N N . ASP A 1 141 ? 44.830 11.375 88.272 1.00 27.85 138 ASP A N 1
ATOM 1066 C CA . ASP A 1 141 ? 46.073 12.102 88.066 1.00 28.62 138 ASP A CA 1
ATOM 1067 C C . ASP A 1 141 ? 47.224 11.108 88.220 1.00 28.61 138 ASP A C 1
ATOM 1068 O O . ASP A 1 141 ? 47.046 10.035 88.797 1.00 28.27 138 ASP A O 1
ATOM 1073 N N . MET A 1 142 ? 48.399 11.456 87.704 1.00 28.63 139 MET A N 1
ATOM 1074 C CA . MET A 1 142 ? 49.542 10.545 87.730 1.00 29.26 139 MET A CA 1
ATOM 1075 C C . MET A 1 142 ? 50.104 10.333 89.135 1.00 30.40 139 MET A C 1
ATOM 1076 O O . MET A 1 142 ? 51.014 9.529 89.329 1.00 31.01 139 MET A O 1
ATOM 1081 N N . THR A 1 143 ? 49.553 11.048 90.112 1.00 29.81 140 THR A N 1
ATOM 1082 C CA . THR A 1 143 ? 49.888 10.814 91.513 1.00 31.33 140 THR A CA 1
ATOM 1083 C C . THR A 1 143 ? 49.143 9.593 92.046 1.00 31.36 140 THR A C 1
ATOM 1084 O O . THR A 1 143 ? 49.444 9.093 93.130 1.00 32.64 140 THR A O 1
ATOM 1088 N N . GLY A 1 144 ? 48.164 9.121 91.280 1.00 30.19 141 GLY A N 1
ATOM 1089 C CA . GLY A 1 144 ? 47.380 7.963 91.667 1.00 30.57 141 GLY A CA 1
ATOM 1090 C C . GLY A 1 144 ? 46.037 8.340 92.263 1.00 30.80 141 GLY A C 1
ATOM 1091 O O . GLY A 1 144 ? 45.219 7.473 92.575 1.00 30.13 141 GLY A O 1
ATOM 1092 N N . PHE A 1 145 ? 45.812 9.640 92.421 1.00 29.92 142 PHE A N 1
ATOM 1093 C CA . PHE A 1 145 ? 44.563 10.145 92.982 1.00 30.37 142 PHE A CA 1
ATOM 1094 C C . PHE A 1 145 ? 43.624 10.622 91.880 1.00 29.08 142 PHE A C 1
ATOM 1095 O O . PHE A 1 145 ? 44.057 11.234 90.905 1.00 28.49 142 PHE A O 1
ATOM 1103 N N . ILE A 1 146 ? 42.336 10.336 92.045 1.00 29.43 143 ILE A N 1
ATOM 1104 C CA . ILE A 1 146 ? 41.326 10.736 91.072 1.00 28.83 143 ILE A CA 1
ATOM 1105 C C . ILE A 1 146 ? 41.189 12.257 91.012 1.00 29.11 143 ILE A C 1
ATOM 1106 O O . ILE A 1 146 ? 41.141 12.928 92.046 1.00 28.48 143 ILE A O 1
ATOM 1111 N N . ASP A 1 147 ? 41.138 12.796 89.796 1.00 28.74 144 ASP A N 1
ATOM 1112 C CA . ASP A 1 147 ? 40.982 14.232 89.596 1.00 29.17 144 ASP A CA 1
ATOM 1113 C C . ASP A 1 147 ? 39.639 14.563 88.947 1.00 29.00 144 ASP A C 1
ATOM 1114 O O . ASP A 1 147 ? 39.338 14.087 87.851 1.00 28.91 144 ASP A O 1
ATOM 1119 N N . GLY A 1 148 ? 38.836 15.376 89.629 1.00 29.85 145 GLY A N 1
ATOM 1120 C CA . GLY A 1 148 ? 37.565 15.827 89.087 1.00 30.39 145 GLY A CA 1
ATOM 1121 C C . GLY A 1 148 ? 36.346 15.333 89.845 1.00 31.35 145 GLY A C 1
ATOM 1122 O O . GLY A 1 148 ? 35.218 15.474 89.373 1.00 32.01 145 GLY A O 1
ATOM 1123 N N . THR A 1 149 ? 36.570 14.757 91.023 1.00 31.27 146 THR A N 1
ATOM 1124 C CA . THR A 1 149 ? 35.487 14.191 91.826 1.00 32.29 146 THR A CA 1
ATOM 1125 C C . THR A 1 149 ? 34.446 15.241 92.217 1.00 33.63 146 THR A C 1
ATOM 1126 O O . THR A 1 149 ? 33.242 15.008 92.094 1.00 33.97 146 THR A O 1
ATOM 1130 N N . GLU A 1 150 ? 34.914 16.396 92.680 1.00 33.12 147 GLU A N 1
ATOM 1131 C CA . GLU A 1 150 ? 34.018 17.463 93.113 1.00 34.39 147 GLU A CA 1
ATOM 1132 C C . GLU A 1 150 ? 33.878 18.552 92.056 1.00 34.47 147 GLU A C 1
ATOM 1133 O O . GLU A 1 150 ? 33.397 19.648 92.341 1.00 34.91 147 GLU A O 1
ATOM 1139 N N . ASN A 1 151 ? 34.311 18.246 90.838 1.00 34.69 148 ASN A N 1
ATOM 1140 C CA . ASN A 1 151 ? 34.150 19.165 89.720 1.00 35.03 148 ASN A CA 1
ATOM 1141 C C . ASN A 1 151 ? 32.668 19.309 89.381 1.00 36.81 148 ASN A C 1
ATOM 1142 O O . ASN A 1 151 ? 31.954 18.309 89.301 1.00 37.52 148 ASN A O 1
ATOM 1147 N N . PRO A 1 152 ? 32.198 20.556 89.207 1.00 37.54 149 PRO A N 1
ATOM 1148 C CA . PRO A 1 152 ? 30.803 20.864 88.865 1.00 39.50 149 PRO A CA 1
ATOM 1149 C C . PRO A 1 152 ? 30.278 20.047 87.686 1.00 40.80 149 PRO A C 1
ATOM 1150 O O . PRO A 1 152 ? 31.014 19.800 86.731 1.00 39.54 149 PRO A O 1
ATOM 1154 N N . LYS A 1 153 ? 29.015 19.636 87.760 1.00 41.89 150 LYS A N 1
ATOM 1155 C CA . LYS A 1 153 ? 28.429 18.760 86.751 1.00 42.89 150 LYS A CA 1
ATOM 1156 C C . LYS A 1 153 ? 27.112 19.304 86.202 1.00 44.45 150 LYS A C 1
ATOM 1157 O O . LYS A 1 153 ? 26.320 19.896 86.936 1.00 45.49 150 LYS A O 1
ATOM 1163 N N . ALA A 1 154 ? 26.897 19.096 84.905 1.00 44.79 151 ALA A N 1
ATOM 1164 C CA . ALA A 1 154 ? 25.643 19.437 84.237 1.00 46.49 151 ALA A CA 1
ATOM 1165 C C . ALA A 1 154 ? 25.242 20.900 84.421 1.00 46.86 151 ALA A C 1
ATOM 1166 O O . ALA A 1 154 ? 25.957 21.810 84.006 1.00 46.84 151 ALA A O 1
ATOM 1168 N N . GLU A 1 155 ? 24.091 21.108 85.052 1.00 48.16 152 GLU A N 1
ATOM 1169 C CA . GLU A 1 155 ? 23.497 22.435 85.191 1.00 48.97 152 GLU A CA 1
ATOM 1170 C C . GLU A 1 155 ? 24.371 23.420 85.972 1.00 49.14 152 GLU A C 1
ATOM 1171 O O . GLU A 1 155 ? 24.275 24.632 85.780 1.00 49.75 152 GLU A O 1
ATOM 1177 N N . LYS A 1 156 ? 25.220 22.899 86.850 1.00 48.71 153 LYS A N 1
ATOM 1178 C CA . LYS A 1 156 ? 26.081 23.747 87.667 1.00 48.87 153 LYS A CA 1
ATOM 1179 C C . LYS A 1 156 ? 27.189 24.399 86.843 1.00 48.51 153 LYS A C 1
ATOM 1180 O O . LYS A 1 156 ? 27.663 25.485 87.174 1.00 48.37 153 LYS A O 1
ATOM 1186 N N . ARG A 1 157 ? 27.594 23.733 85.768 1.00 47.37 154 ARG A N 1
ATOM 1187 C CA . ARG A 1 157 ? 28.725 24.181 84.963 1.00 47.15 154 ARG A CA 1
ATOM 1188 C C . ARG A 1 157 ? 28.487 25.536 84.299 1.00 47.88 154 ARG A C 1
ATOM 1189 O O . ARG A 1 157 ? 29.399 26.358 84.211 1.00 47.77 154 ARG A O 1
ATOM 1197 N N . ALA A 1 158 ? 27.260 25.765 83.843 1.00 48.54 155 ALA A N 1
ATOM 1198 C CA . ALA A 1 158 ? 26.923 26.998 83.139 1.00 50.76 155 ALA A CA 1
ATOM 1199 C C . ALA A 1 158 ? 26.982 28.217 84.058 1.00 51.07 155 ALA A C 1
ATOM 1200 O O . ALA A 1 158 ? 27.417 29.294 83.643 1.00 50.20 155 ALA A O 1
ATOM 1202 N N . GLU A 1 159 ? 26.546 28.043 85.303 1.00 50.49 156 GLU A N 1
ATOM 1203 C CA . GLU A 1 159 ? 26.470 29.152 86.248 1.00 51.28 156 GLU A CA 1
ATOM 1204 C C . GLU A 1 159 ? 27.805 29.415 86.947 1.00 50.27 156 GLU A C 1
ATOM 1205 O O . GLU A 1 159 ? 28.018 30.493 87.501 1.00 50.88 156 GLU A O 1
ATOM 1211 N N . VAL A 1 160 ? 28.700 28.431 86.917 1.00 49.32 157 VAL A N 1
ATOM 1212 C CA . VAL A 1 160 ? 30.006 28.565 87.559 1.00 48.54 157 VAL A CA 1
ATOM 1213 C C . VAL A 1 160 ? 31.046 29.150 86.605 1.00 48.96 157 VAL A C 1
ATOM 1214 O O . VAL A 1 160 ? 31.861 29.986 86.998 1.00 49.25 157 VAL A O 1
ATOM 1218 N N . ALA A 1 161 ? 31.007 28.724 85.348 1.00 48.76 158 ALA A N 1
ATOM 1219 C CA . ALA A 1 161 ? 32.044 29.103 84.394 1.00 47.86 158 ALA A CA 1
ATOM 1220 C C . ALA A 1 161 ? 31.764 30.423 83.672 1.00 49.05 158 ALA A C 1
ATOM 1221 O O . ALA A 1 161 ? 32.681 31.204 83.430 1.00 49.07 158 ALA A O 1
ATOM 1223 N N . LEU A 1 162 ? 30.503 30.674 83.334 1.00 50.07 159 LEU A N 1
ATOM 1224 C CA . LEU A 1 162 ? 30.172 31.761 82.414 1.00 51.77 159 LEU A CA 1
ATOM 1225 C C . LEU A 1 162 ? 29.755 33.063 83.091 1.00 53.52 159 LEU A C 1
ATOM 1226 O O . LEU A 1 162 ? 29.047 33.058 84.097 1.00 55.16 159 LEU A O 1
ATOM 1231 N N . VAL A 1 163 ? 30.197 34.178 82.517 1.00 53.74 160 VAL A N 1
ATOM 1232 C CA . VAL A 1 163 ? 29.746 35.494 82.951 1.00 56.03 160 VAL A CA 1
ATOM 1233 C C . VAL A 1 163 ? 28.261 35.638 82.662 1.00 57.56 160 VAL A C 1
ATOM 1234 O O . VAL A 1 163 ? 27.807 35.391 81.545 1.00 57.01 160 VAL A O 1
ATOM 1238 N N . ALA A 1 164 ? 27.510 36.041 83.680 1.00 58.77 161 ALA A N 1
ATOM 1239 C CA . ALA A 1 164 ? 26.056 36.078 83.607 1.00 59.73 161 ALA A CA 1
ATOM 1240 C C . ALA A 1 164 ? 25.512 37.300 82.868 1.00 61.04 161 ALA A C 1
ATOM 1241 O O . ALA A 1 164 ? 24.567 37.185 82.083 1.00 61.65 161 ALA A O 1
ATOM 1243 N N . ASP A 1 165 ? 26.102 38.465 83.120 1.00 61.76 162 ASP A N 1
ATOM 1244 C CA . ASP A 1 165 ? 25.528 39.720 82.647 1.00 62.46 162 ASP A CA 1
ATOM 1245 C C . ASP A 1 165 ? 26.512 40.594 81.873 1.00 61.92 162 ASP A C 1
ATOM 1246 O O . ASP A 1 165 ? 27.711 40.311 81.818 1.00 61.18 162 ASP A O 1
ATOM 1251 N N . GLY A 1 166 ? 25.986 41.656 81.268 1.00 61.63 163 GLY A N 1
ATOM 1252 C CA . GLY A 1 166 ? 26.810 42.675 80.642 1.00 61.13 163 GLY A CA 1
ATOM 1253 C C . GLY A 1 166 ? 27.370 42.338 79.273 1.00 61.18 163 GLY A C 1
ATOM 1254 O O . GLY A 1 166 ? 26.928 41.397 78.612 1.00 61.62 163 GLY A O 1
ATOM 1255 N N . ASP A 1 167 ? 28.355 43.126 78.852 1.00 61.60 164 ASP A N 1
ATOM 1256 C CA . ASP A 1 167 ? 28.983 42.961 77.546 1.00 61.91 164 ASP A CA 1
ATOM 1257 C C . ASP A 1 167 ? 29.787 41.665 77.451 1.00 60.66 164 ASP A C 1
ATOM 1258 O O . ASP A 1 167 ? 29.818 41.021 76.404 1.00 59.54 164 ASP A O 1
ATOM 1263 N N . PHE A 1 168 ? 30.428 41.284 78.552 1.00 60.42 165 PHE A N 1
ATOM 1264 C CA . PHE A 1 168 ? 31.291 40.104 78.572 1.00 59.44 165 PHE A CA 1
ATOM 1265 C C . PHE A 1 168 ? 30.529 38.821 78.899 1.00 58.68 165 PHE A C 1
ATOM 1266 O O . PHE A 1 168 ? 31.137 37.780 79.149 1.00 56.45 165 PHE A O 1
ATOM 1274 N N . ALA A 1 169 ? 29.202 38.902 78.892 1.00 58.80 166 ALA A N 1
ATOM 1275 C CA . ALA A 1 169 ? 28.353 37.753 79.204 1.00 57.87 166 ALA A CA 1
ATOM 1276 C C . ALA A 1 169 ? 28.553 36.611 78.210 1.00 56.13 166 ALA A C 1
ATOM 1277 O O . ALA A 1 169 ? 28.670 36.838 77.003 1.00 58.24 166 ALA A O 1
ATOM 1279 N N . GLY A 1 170 ? 28.591 35.384 78.722 1.00 55.11 167 GLY A N 1
ATOM 1280 C CA . GLY A 1 170 ? 28.831 34.221 77.888 1.00 52.77 167 GLY A CA 1
ATOM 1281 C C . GLY A 1 170 ? 30.304 33.863 77.858 1.00 51.24 167 GLY A C 1
ATOM 1282 O O . GLY A 1 170 ? 30.676 32.736 77.515 1.00 49.74 167 GLY A O 1
ATOM 1283 N N . GLY A 1 171 ? 31.147 34.829 78.215 1.00 52.80 168 GLY A N 1
ATOM 1284 C CA . GLY A 1 171 ? 32.579 34.607 78.272 1.00 51.34 168 GLY A CA 1
ATOM 1285 C C . GLY A 1 171 ? 33.002 34.058 79.619 1.00 50.53 168 GLY A C 1
ATOM 1286 O O . GLY A 1 171 ? 32.181 33.935 80.529 1.00 51.23 168 GLY A O 1
ATOM 1287 N N . SER A 1 172 ? 34.283 33.729 79.753 1.00 49.05 169 SER A N 1
ATOM 1288 C CA . SER A 1 172 ? 34.788 33.151 80.994 1.00 48.54 169 SER A CA 1
ATOM 1289 C C . SER A 1 172 ? 36.249 33.499 81.254 1.00 48.41 169 SER A C 1
ATOM 1290 O O . SER A 1 172 ? 37.065 33.538 80.331 1.00 48.31 169 SER A O 1
ATOM 1293 N N . TYR A 1 173 ? 36.571 33.752 82.519 1.00 48.54 170 TYR A N 1
ATOM 1294 C CA . TYR A 1 173 ? 37.958 33.938 82.928 1.00 48.11 170 TYR A CA 1
ATOM 1295 C C . TYR A 1 173 ? 38.662 32.586 82.956 1.00 45.85 170 TYR A C 1
ATOM 1296 O O . TYR A 1 173 ? 38.112 31.602 83.453 1.00 48.65 170 TYR A O 1
ATOM 1305 N N . VAL A 1 174 ? 39.875 32.540 82.413 1.00 44.60 171 VAL A N 1
ATOM 1306 C CA . VAL A 1 174 ? 40.620 31.291 82.310 1.00 43.52 171 VAL A CA 1
ATOM 1307 C C . VAL A 1 174 ? 41.955 31.368 83.042 1.00 42.51 171 VAL A C 1
ATOM 1308 O O . VAL A 1 174 ? 42.622 32.402 83.026 1.00 43.34 171 VAL A O 1
ATOM 1312 N N . MET A 1 175 ? 42.340 30.269 83.683 1.00 40.75 172 MET A N 1
ATOM 1313 C CA . MET A 1 175 ? 43.672 30.159 84.266 1.00 39.76 172 MET A CA 1
ATOM 1314 C C . MET A 1 175 ? 44.335 28.872 83.791 1.00 37.37 172 MET A C 1
ATOM 1315 O O . MET A 1 175 ? 43.675 27.846 83.630 1.00 36.64 172 MET A O 1
ATOM 1320 N N . VAL A 1 176 ? 45.640 28.935 83.552 1.00 36.72 173 VAL A N 1
ATOM 1321 C CA . VAL A 1 176 ? 46.386 27.783 83.060 1.00 35.95 173 VAL A CA 1
ATOM 1322 C C . VAL A 1 176 ? 47.711 27.631 83.800 1.00 35.55 173 VAL A C 1
ATOM 1323 O O . VAL A 1 176 ? 48.458 28.598 83.960 1.00 36.24 173 VAL A O 1
ATOM 1327 N N . GLN A 1 177 ? 47.987 26.416 84.262 1.00 34.69 174 GLN A N 1
ATOM 1328 C CA . GLN A 1 177 ? 49.265 26.101 84.888 1.00 35.30 174 GLN A CA 1
ATOM 1329 C C . GLN A 1 177 ? 49.727 24.696 84.513 1.00 35.04 174 GLN A C 1
ATOM 1330 O O . GLN A 1 177 ? 49.043 23.715 84.809 1.00 34.62 174 GLN A O 1
ATOM 1336 N N . ARG A 1 178 ? 50.884 24.595 83.864 1.00 34.29 175 ARG A N 1
ATOM 1337 C CA . ARG A 1 178 ? 51.454 23.287 83.563 1.00 33.99 175 ARG A CA 1
ATOM 1338 C C . ARG A 1 178 ? 52.326 22.829 84.721 1.00 34.52 175 ARG A C 1
ATOM 1339 O O . ARG A 1 178 ? 53.327 23.466 85.044 1.00 39.17 175 ARG A O 1
ATOM 1347 N N . PHE A 1 179 ? 51.938 21.724 85.349 1.00 33.27 176 PHE A N 1
ATOM 1348 C CA . PHE A 1 179 ? 52.671 21.209 86.499 1.00 33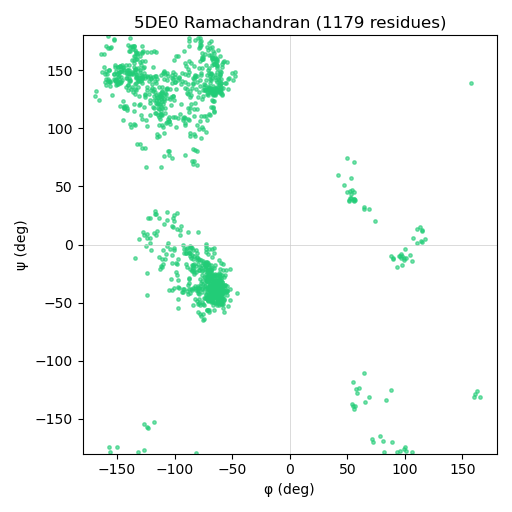.50 176 PHE A CA 1
ATOM 1349 C C . PHE A 1 179 ? 53.610 20.068 86.118 1.00 32.49 176 PHE A C 1
ATOM 1350 O O . PHE A 1 179 ? 53.293 19.247 85.252 1.00 31.40 176 PHE A O 1
ATOM 1358 N N . VAL A 1 180 ? 54.766 20.026 86.774 1.00 32.82 177 VAL A N 1
ATOM 1359 C CA . VAL A 1 180 ? 55.724 18.944 86.585 1.00 32.17 177 VAL A CA 1
ATOM 1360 C C . VAL A 1 180 ? 55.865 18.142 87.879 1.00 33.11 177 VAL A C 1
ATOM 1361 O O . VAL A 1 180 ? 56.296 18.674 88.903 1.00 34.06 177 VAL A O 1
ATOM 1365 N N . HIS A 1 181 ? 55.499 16.864 87.825 1.00 32.74 178 HIS A N 1
ATOM 1366 C CA . HIS A 1 181 ? 55.472 16.016 89.015 1.00 33.63 178 HIS A CA 1
ATOM 1367 C C . HIS A 1 181 ? 56.825 15.404 89.356 1.00 35.29 178 HIS A C 1
ATOM 1368 O O . HIS A 1 181 ? 57.591 15.020 88.473 1.00 35.02 178 HIS A O 1
ATOM 1375 N N . ASN A 1 182 ? 57.101 15.310 90.652 1.00 37.55 179 ASN A N 1
ATOM 1376 C CA . ASN A 1 182 ? 58.253 14.574 91.155 1.00 39.33 179 ASN A CA 1
ATOM 1377 C C . ASN A 1 182 ? 57.778 13.254 91.752 1.00 40.69 179 ASN A C 1
ATOM 1378 O O . ASN A 1 182 ? 57.687 13.112 92.970 1.00 41.56 179 ASN A O 1
ATOM 1383 N N . LEU A 1 183 ? 57.474 12.294 90.884 1.00 40.41 180 LEU A N 1
ATOM 1384 C CA . LEU A 1 183 ? 56.875 11.025 91.300 1.00 41.35 180 LEU A CA 1
ATOM 1385 C C . LEU A 1 183 ? 57.703 10.179 92.287 1.00 43.16 180 LEU A C 1
ATOM 1386 O O . LEU A 1 183 ? 57.130 9.605 93.214 1.00 43.96 180 LEU A O 1
ATOM 1391 N N . PRO A 1 184 ? 59.036 10.077 92.094 1.00 43.28 181 PRO A N 1
ATOM 1392 C CA . PRO A 1 184 ? 59.791 9.278 93.072 1.00 44.81 181 PRO A CA 1
ATOM 1393 C C . PRO A 1 184 ? 59.724 9.826 94.499 1.00 45.96 181 PRO A C 1
ATOM 1394 O O . PRO A 1 184 ? 59.649 9.044 95.448 1.00 47.20 181 PRO A O 1
ATOM 1398 N N . ALA A 1 185 ? 59.752 11.146 94.645 1.00 45.65 182 ALA A N 1
ATOM 1399 C CA . ALA A 1 185 ? 59.633 11.771 95.958 1.00 47.67 182 ALA A CA 1
ATOM 1400 C C . ALA A 1 185 ? 58.247 11.515 96.544 1.00 47.53 182 ALA A C 1
ATOM 1401 O O . ALA A 1 185 ? 58.099 11.268 97.740 1.00 47.67 182 ALA A O 1
ATOM 1403 N N . TRP A 1 186 ? 57.238 11.575 95.682 1.00 45.79 183 TRP A N 1
ATOM 1404 C CA . TRP A 1 186 ? 55.859 11.289 96.063 1.00 43.88 183 TRP A CA 1
ATOM 1405 C C . TRP A 1 186 ? 55.694 9.810 96.400 1.00 44.99 183 TRP A C 1
ATOM 1406 O O . TRP A 1 186 ? 54.828 9.432 97.190 1.00 44.58 183 TRP A O 1
ATOM 1417 N N . ASN A 1 187 ? 56.544 8.983 95.801 1.00 46.31 184 ASN A N 1
ATOM 1418 C CA . ASN A 1 187 ? 56.487 7.537 95.977 1.00 47.49 184 ASN A CA 1
ATOM 1419 C C . ASN A 1 187 ? 57.053 7.079 97.320 1.00 48.12 184 ASN A C 1
ATOM 1420 O O . ASN A 1 187 ? 56.665 6.032 97.839 1.00 47.78 184 ASN A O 1
ATOM 1425 N N . ARG A 1 188 ? 57.967 7.865 97.882 1.00 48.48 185 ARG A N 1
ATOM 1426 C CA . ARG A 1 188 ? 58.603 7.510 99.149 1.00 48.93 185 ARG A CA 1
ATOM 1427 C C . ARG A 1 188 ? 57.600 7.519 100.297 1.00 47.37 185 ARG A C 1
ATOM 1428 O O . ARG A 1 188 ? 57.717 6.740 101.242 1.00 47.85 185 ARG A O 1
ATOM 1436 N N . LEU A 1 189 ? 56.613 8.404 100.204 1.00 49.61 186 LEU A N 1
ATOM 1437 C CA . LEU A 1 189 ? 55.560 8.492 101.207 1.00 45.94 186 LEU A CA 1
ATOM 1438 C C . LEU A 1 189 ? 54.645 7.277 101.135 1.00 44.87 186 LEU A C 1
ATOM 1439 O O . LEU A 1 189 ? 54.421 6.722 100.058 1.00 47.55 186 LEU A O 1
ATOM 1444 N N . ASN A 1 190 ? 54.118 6.865 102.283 1.00 44.29 187 ASN A N 1
ATOM 1445 C CA . ASN A 1 190 ? 53.173 5.757 102.321 1.00 42.49 187 ASN A CA 1
ATOM 1446 C C . ASN A 1 190 ? 51.773 6.229 101.949 1.00 41.05 187 ASN A C 1
ATOM 1447 O O . ASN A 1 190 ? 51.565 7.409 101.659 1.00 40.52 187 ASN A O 1
ATOM 1452 N N . LEU A 1 191 ? 50.818 5.304 101.964 1.00 40.54 188 LEU A N 1
ATOM 1453 C CA . LEU A 1 191 ? 49.451 5.591 101.547 1.00 39.26 188 LEU A CA 1
ATOM 1454 C C . LEU A 1 191 ? 48.791 6.688 102.379 1.00 38.71 188 LEU A C 1
ATOM 1455 O O . LEU A 1 191 ? 48.225 7.637 101.833 1.00 37.46 188 LEU A O 1
ATOM 1460 N N . ALA A 1 192 ? 48.869 6.549 103.699 1.00 39.29 189 ALA A N 1
ATOM 1461 C CA . ALA A 1 192 ? 48.224 7.480 104.621 1.00 39.93 189 ALA A CA 1
ATOM 1462 C C . ALA A 1 192 ? 48.751 8.904 104.471 1.00 39.40 189 ALA A C 1
ATOM 1463 O O . ALA A 1 192 ? 47.982 9.866 104.516 1.00 37.67 189 ALA A O 1
ATOM 1465 N N . ALA A 1 193 ? 50.063 9.032 104.294 1.00 40.15 190 ALA A N 1
ATOM 1466 C CA . ALA A 1 193 ? 50.697 10.338 104.155 1.00 39.89 190 ALA A CA 1
ATOM 1467 C C . ALA A 1 193 ? 50.239 11.049 102.885 1.00 37.83 190 ALA A C 1
ATOM 1468 O O . ALA A 1 193 ? 50.017 12.260 102.888 1.00 37.36 190 ALA A O 1
ATOM 1470 N N . GLN A 1 194 ? 50.099 10.292 101.802 1.00 38.08 191 GLN A N 1
ATOM 1471 C CA . GLN A 1 194 ? 49.650 10.854 100.536 1.00 37.48 191 GLN A CA 1
ATOM 1472 C C . GLN A 1 194 ? 48.212 11.348 100.638 1.00 36.66 191 GLN A C 1
ATOM 1473 O O . GLN A 1 194 ? 47.874 12.410 100.114 1.00 35.94 191 GLN A O 1
ATOM 1479 N N . GLU A 1 195 ? 47.373 10.573 101.317 1.00 36.94 192 GLU A N 1
ATOM 1480 C CA . GLU A 1 195 ? 45.971 10.931 101.500 1.00 36.43 192 GLU A CA 1
ATOM 1481 C C . GLU A 1 195 ? 45.823 12.211 102.315 1.00 36.37 192 GLU A C 1
ATOM 1482 O O . GLU A 1 195 ? 44.926 13.017 102.061 1.00 35.24 192 GLU A O 1
ATOM 1488 N N . LYS A 1 196 ? 46.708 12.390 103.291 1.00 37.23 193 LYS A N 1
ATOM 1489 C CA . LYS A 1 196 ? 46.695 13.579 104.136 1.00 37.90 193 LYS A CA 1
ATOM 1490 C C . LYS A 1 196 ? 47.186 14.800 103.364 1.00 37.38 193 LYS A C 1
ATOM 1491 O O . LYS A 1 196 ? 46.760 15.927 103.625 1.00 38.39 193 LYS A O 1
ATOM 1497 N N . VAL A 1 197 ? 48.086 14.567 102.414 1.00 36.68 194 VAL A N 1
ATOM 1498 C CA . VAL A 1 197 ? 48.600 15.636 101.567 1.00 36.90 194 VAL A CA 1
ATOM 1499 C C . VAL A 1 197 ? 47.526 16.097 100.590 1.00 36.18 194 VAL A C 1
ATOM 1500 O O . VAL A 1 197 ? 47.299 17.295 100.423 1.00 36.39 194 VAL A O 1
ATOM 1504 N N . ILE A 1 198 ? 46.861 15.140 99.951 1.00 35.44 195 ILE A N 1
ATOM 1505 C CA . ILE A 1 198 ? 45.789 15.466 99.021 1.00 35.04 195 ILE A CA 1
ATOM 1506 C C . ILE A 1 198 ? 44.557 15.958 99.772 1.00 35.52 195 ILE A C 1
ATOM 1507 O O . ILE A 1 198 ? 44.066 17.058 99.523 1.00 35.72 195 ILE A O 1
ATOM 1512 N N . GLY A 1 199 ? 44.065 15.139 100.694 1.00 35.15 196 GLY A N 1
ATOM 1513 C CA . GLY A 1 199 ? 42.887 15.487 101.466 1.00 35.06 196 GLY A CA 1
ATOM 1514 C C . GLY A 1 199 ? 41.739 14.527 101.230 1.00 34.19 196 GLY A C 1
ATOM 1515 O O . GLY A 1 199 ? 40.634 14.734 101.733 1.00 34.73 196 GLY A O 1
ATOM 1516 N N . ARG A 1 200 ? 41.996 13.480 100.452 1.00 33.55 197 ARG A N 1
ATOM 1517 C CA . ARG A 1 200 ? 40.994 12.452 100.183 1.00 33.41 197 ARG A CA 1
ATOM 1518 C C . ARG A 1 200 ? 41.641 11.070 100.203 1.00 33.17 197 ARG A C 1
ATOM 1519 O O . ARG A 1 200 ? 42.867 10.950 100.185 1.00 33.75 197 ARG A O 1
ATOM 1527 N N . THR A 1 201 ? 40.816 10.028 100.249 1.00 32.52 198 THR A N 1
ATOM 1528 C CA . THR A 1 201 ? 41.316 8.663 100.137 1.00 32.79 198 THR A CA 1
ATOM 1529 C C . THR A 1 201 ? 41.795 8.422 98.709 1.00 32.22 198 THR A C 1
ATOM 1530 O O . THR A 1 201 ? 41.298 9.044 97.770 1.00 31.11 198 THR A O 1
ATOM 1534 N N . LYS A 1 202 ? 42.759 7.525 98.541 1.00 32.11 199 LYS A N 1
ATOM 1535 C CA . LYS A 1 202 ? 43.347 7.300 97.224 1.00 32.05 199 LYS A CA 1
ATOM 1536 C C . LYS A 1 202 ? 42.500 6.413 96.297 1.00 31.22 199 LYS A C 1
ATOM 1537 O O . LYS A 1 202 ? 42.243 6.803 95.160 1.00 29.77 199 LYS A O 1
ATOM 1543 N N . PRO A 1 203 ? 42.058 5.227 96.763 1.00 31.96 200 PRO A N 1
ATOM 1544 C CA . PRO A 1 203 ? 41.372 4.365 95.791 1.00 30.91 200 PRO A CA 1
ATOM 1545 C C . PRO A 1 203 ? 39.976 4.841 95.370 1.00 31.21 200 PRO A C 1
ATOM 1546 O O . PRO A 1 203 ? 39.581 4.594 94.230 1.00 31.47 200 PRO A O 1
ATOM 1550 N N . ASP A 1 204 ? 39.247 5.512 96.258 1.00 31.42 201 ASP A N 1
ATOM 1551 C CA . ASP A 1 204 ? 37.865 5.882 95.961 1.00 31.27 201 ASP A CA 1
ATOM 1552 C C . ASP A 1 204 ? 37.565 7.367 96.165 1.00 31.22 201 ASP A C 1
ATOM 1553 O O . ASP A 1 204 ? 36.404 7.774 96.148 1.00 31.98 201 ASP A O 1
ATOM 1558 N N . SER A 1 205 ? 38.613 8.163 96.362 1.00 31.21 202 SER A N 1
ATOM 1559 C CA . SER A 1 205 ? 38.501 9.622 96.438 1.00 30.79 202 SER A CA 1
ATOM 1560 C C . SER A 1 205 ? 37.450 10.117 97.433 1.00 31.62 202 SER A C 1
ATOM 1561 O O . SER A 1 205 ? 36.754 11.099 97.174 1.00 31.42 202 SER A O 1
ATOM 1564 N N . VAL A 1 206 ? 37.336 9.436 98.567 1.00 32.01 203 VAL A N 1
ATOM 1565 C CA . VAL A 1 206 ? 36.445 9.879 99.634 1.00 33.33 203 VAL A CA 1
ATOM 1566 C C . VAL A 1 206 ? 37.106 10.997 100.429 1.00 33.08 203 VAL A C 1
ATOM 1567 O O . VAL A 1 206 ? 38.236 10.846 100.893 1.00 32.75 203 VAL A O 1
ATOM 1571 N N . GLU A 1 207 ? 36.407 12.119 100.578 1.00 34.25 204 GLU A N 1
ATOM 1572 C CA . GLU A 1 207 ? 36.940 13.249 101.331 1.00 35.13 204 GLU A CA 1
ATOM 1573 C C . GLU A 1 207 ? 37.161 12.878 102.792 1.00 36.37 204 GLU A C 1
ATOM 1574 O O . GLU A 1 207 ? 36.282 12.308 103.438 1.00 36.55 204 GLU A O 1
ATOM 1580 N N . LEU A 1 208 ? 38.345 13.199 103.301 1.00 36.20 205 LEU A N 1
ATOM 1581 C CA . LEU A 1 208 ? 38.671 12.942 104.695 1.00 37.62 205 LEU A CA 1
ATOM 1582 C C . LEU A 1 208 ? 37.750 13.736 105.611 1.00 38.83 205 LEU A C 1
ATOM 1583 O O . LEU A 1 208 ? 37.390 14.873 105.309 1.00 37.75 205 LEU A O 1
ATOM 1588 N N . GLU A 1 209 ? 37.359 13.120 106.722 1.00 40.28 206 GLU A N 1
ATOM 1589 C CA . GLU A 1 209 ? 36.537 13.787 107.723 1.00 40.71 206 GLU A CA 1
ATOM 1590 C C . GLU A 1 209 ? 37.266 15.021 108.246 1.00 39.97 206 GLU A C 1
ATOM 1591 O O . GLU A 1 209 ? 36.658 16.065 108.479 1.00 40.20 206 GLU A O 1
ATOM 1597 N N . ASN A 1 210 ? 38.578 14.890 108.419 1.00 40.25 207 ASN A N 1
ATOM 1598 C CA . ASN A 1 210 ? 39.428 16.028 108.740 1.00 40.64 207 ASN A CA 1
ATOM 1599 C C . ASN A 1 210 ? 40.325 16.388 107.565 1.00 40.48 207 ASN A C 1
ATOM 1600 O O . ASN A 1 210 ? 41.334 15.728 107.324 1.00 40.78 207 ASN A O 1
ATOM 1605 N N . VAL A 1 211 ? 39.948 17.428 106.831 1.00 40.24 208 VAL A N 1
ATOM 1606 C CA . VAL A 1 211 ? 40.791 17.941 105.762 1.00 40.03 208 VAL A CA 1
ATOM 1607 C C . VAL A 1 211 ? 41.739 18.982 106.340 1.00 40.93 208 VAL A C 1
ATOM 1608 O O . VAL A 1 211 ? 41.311 20.079 106.700 1.00 41.64 208 VAL A O 1
ATOM 1612 N N . PRO A 1 212 ? 43.032 18.636 106.445 1.00 41.13 209 PRO A N 1
ATOM 1613 C CA . PRO A 1 212 ? 44.016 19.561 107.017 1.00 41.68 209 PRO A CA 1
ATOM 1614 C C . PRO A 1 212 ? 44.134 20.845 106.201 1.00 43.32 209 PRO A C 1
ATOM 1615 O O . PRO A 1 212 ? 44.013 20.812 104.976 1.00 41.45 209 PRO A O 1
ATOM 1619 N N . ALA A 1 213 ? 44.359 21.962 106.885 1.00 43.91 210 ALA A N 1
ATOM 1620 C CA . ALA A 1 213 ? 44.409 23.271 106.242 1.00 44.60 210 ALA A CA 1
ATOM 1621 C C . ALA A 1 213 ? 45.535 23.363 105.217 1.00 44.44 210 ALA A C 1
ATOM 1622 O O . ALA A 1 213 ? 45.474 24.167 104.288 1.00 45.51 210 ALA A O 1
ATOM 1624 N N . ALA A 1 214 ? 46.559 22.534 105.390 1.00 44.26 211 ALA A N 1
ATOM 1625 C CA . ALA A 1 214 ? 47.727 22.567 104.519 1.00 45.08 211 ALA A CA 1
ATOM 1626 C C . ALA A 1 214 ? 47.578 21.631 103.322 1.00 49.20 211 ALA A C 1
ATOM 1627 O O . ALA A 1 214 ? 48.309 21.758 102.339 1.00 49.54 211 ALA A O 1
ATOM 1629 N N . SER A 1 215 ? 46.636 20.694 103.404 1.00 43.00 212 SER A N 1
ATOM 1630 C CA . SER A 1 215 ? 46.385 19.772 102.298 1.00 41.00 212 SER A CA 1
ATOM 1631 C C . SER A 1 215 ? 45.862 20.525 101.089 1.00 40.56 212 SER A C 1
ATOM 1632 O O . SER A 1 215 ? 45.370 21.645 101.216 1.00 41.12 212 SER A O 1
ATOM 1635 N N . HIS A 1 216 ? 45.957 19.901 99.920 1.00 39.02 213 HIS A N 1
ATOM 1636 C CA . HIS A 1 216 ? 45.551 20.559 98.689 1.00 38.43 213 HIS A CA 1
ATOM 1637 C C . HIS A 1 216 ? 44.071 20.907 98.692 1.00 38.59 213 HIS A C 1
ATOM 1638 O O . HIS A 1 216 ? 43.691 22.015 98.315 1.00 40.23 213 HIS A O 1
ATOM 1645 N N . VAL A 1 217 ? 43.239 19.957 99.107 1.00 38.16 214 VAL A N 1
ATOM 1646 C CA . VAL A 1 217 ? 41.812 20.209 99.243 1.00 38.97 214 VAL A CA 1
ATOM 1647 C C . VAL A 1 217 ? 41.590 21.332 100.248 1.00 40.01 214 VAL A C 1
ATOM 1648 O O . VAL A 1 217 ? 40.792 22.236 100.015 1.00 41.06 214 VAL A O 1
ATOM 1652 N N . GLY A 1 218 ? 42.327 21.282 101.354 1.00 39.84 215 GLY A N 1
ATOM 1653 C CA . GLY A 1 218 ? 42.237 22.301 102.384 1.00 40.31 215 GLY A CA 1
ATOM 1654 C C . GLY A 1 218 ? 42.562 23.694 101.878 1.00 41.87 215 GLY A C 1
ATOM 1655 O O . GLY A 1 218 ? 42.008 24.683 102.357 1.00 42.26 215 GLY A O 1
ATOM 1656 N N . ARG A 1 219 ? 43.458 23.770 100.900 1.00 41.87 216 ARG A N 1
ATOM 1657 C CA . ARG A 1 219 ? 43.875 25.052 100.345 1.00 42.81 216 ARG A CA 1
ATOM 1658 C C . ARG A 1 219 ? 42.864 25.607 99.338 1.00 42.73 216 ARG A C 1
ATOM 1659 O O . ARG A 1 219 ? 42.634 26.815 99.290 1.00 43.98 216 ARG A O 1
ATOM 1667 N N . VAL A 1 220 ? 42.262 24.730 98.539 1.00 42.39 217 VAL A N 1
ATOM 1668 C CA . VAL A 1 220 ? 41.400 25.173 97.444 1.00 43.14 217 VAL A CA 1
ATOM 1669 C C . VAL A 1 220 ? 39.908 25.120 97.780 1.00 44.33 217 VAL A C 1
ATOM 1670 O O . VAL A 1 220 ? 39.091 25.720 97.077 1.00 43.96 217 VAL A O 1
ATOM 1674 N N . ASP A 1 221 ? 39.552 24.401 98.841 1.00 46.39 218 ASP A N 1
ATOM 1675 C CA . ASP A 1 221 ? 38.174 24.404 99.328 1.00 47.92 218 ASP A CA 1
ATOM 1676 C C . ASP A 1 221 ? 37.957 25.656 100.170 1.00 48.83 218 ASP A C 1
ATOM 1677 O O . ASP A 1 221 ? 38.010 25.608 101.399 1.00 49.18 218 ASP A O 1
ATOM 1682 N N . ILE A 1 222 ? 37.722 26.776 99.495 1.00 49.90 219 ILE A N 1
ATOM 1683 C CA . ILE A 1 222 ? 37.678 28.079 100.151 1.00 52.87 219 ILE A CA 1
ATOM 1684 C C . ILE A 1 222 ? 36.245 28.566 100.367 1.00 55.71 219 ILE A C 1
ATOM 1685 O O . ILE A 1 222 ? 35.367 28.342 99.534 1.00 56.42 219 ILE A O 1
ATOM 1690 N N . LYS A 1 223 ? 36.025 29.226 101.501 1.00 58.84 220 LYS A N 1
ATOM 1691 C CA . LYS A 1 223 ? 34.703 29.686 101.906 1.00 63.14 220 LYS A CA 1
ATOM 1692 C C . LYS A 1 223 ? 34.673 31.207 102.097 1.00 65.11 220 LYS A C 1
ATOM 1693 O O . LYS A 1 223 ? 35.431 31.748 102.901 1.00 65.54 220 LYS A O 1
ATOM 1699 N N . GLU A 1 224 ? 33.805 31.896 101.358 1.00 66.99 221 GLU A N 1
ATOM 1700 C CA . GLU A 1 224 ? 33.702 33.354 101.460 1.00 68.81 221 GLU A CA 1
ATOM 1701 C C . GLU A 1 224 ? 32.288 33.825 101.788 1.00 72.18 221 GLU A C 1
ATOM 1702 O O . GLU A 1 224 ? 32.006 35.024 101.749 1.00 70.82 221 GLU A O 1
ATOM 1708 N N . GLU A 1 225 ? 31.411 32.877 102.109 1.00 76.79 222 GLU A N 1
ATOM 1709 C CA . GLU A 1 225 ? 30.020 33.158 102.473 1.00 75.73 222 GLU A CA 1
ATOM 1710 C C . GLU A 1 225 ? 29.249 33.964 101.426 1.00 78.16 222 GLU A C 1
ATOM 1711 O O . GLU A 1 225 ? 28.944 35.136 101.649 1.00 78.25 222 GLU A O 1
ATOM 1717 N N . GLY A 1 226 ? 28.933 33.345 100.287 1.00 80.17 223 GLY A N 1
ATOM 1718 C CA . GLY A 1 226 ? 29.341 31.983 99.976 1.00 79.08 223 GLY A CA 1
ATOM 1719 C C . GLY A 1 226 ? 28.452 30.893 100.549 1.00 80.21 223 GLY A C 1
ATOM 1720 O O . GLY A 1 226 ? 27.226 30.965 100.453 1.00 82.11 223 GLY A O 1
ATOM 1721 N N . LYS A 1 227 ? 29.074 29.881 101.148 1.00 77.65 224 LYS A N 1
ATOM 1722 C CA . LYS A 1 227 ? 30.529 29.831 101.262 1.00 75.23 224 LYS A CA 1
ATOM 1723 C C . LYS A 1 227 ? 31.145 28.717 100.419 1.00 70.06 224 LYS A C 1
ATOM 1724 O O . LYS A 1 227 ? 31.706 27.760 100.950 1.00 68.09 224 LYS A O 1
ATOM 1730 N N . GLY A 1 228 ? 31.045 28.854 99.101 1.00 67.23 225 GLY A N 1
ATOM 1731 C CA . GLY A 1 228 ? 31.645 27.900 98.187 1.00 61.38 225 GLY A CA 1
ATOM 1732 C C . GLY A 1 228 ? 32.169 28.553 96.921 1.00 55.67 225 GLY A C 1
ATOM 1733 O O . GLY A 1 228 ? 31.393 28.963 96.058 1.00 54.65 225 GLY A O 1
ATOM 1734 N N . LEU A 1 229 ? 33.490 28.653 96.811 1.00 53.07 226 LEU A N 1
ATOM 1735 C CA . LEU A 1 229 ? 34.117 29.229 95.625 1.00 50.44 226 LEU A CA 1
ATOM 1736 C C . LEU A 1 229 ? 34.414 28.131 94.614 1.00 47.27 226 LEU A C 1
ATOM 1737 O O . LEU A 1 229 ? 35.356 27.358 94.785 1.00 46.47 226 LEU A O 1
ATOM 1742 N N . LYS A 1 230 ? 33.608 28.068 93.561 1.00 46.07 227 LYS A N 1
ATOM 1743 C CA . LYS A 1 230 ? 33.687 26.963 92.615 1.00 44.91 227 LYS A CA 1
ATOM 1744 C C . LYS A 1 230 ? 34.283 27.369 91.271 1.00 42.32 227 LYS A C 1
ATOM 1745 O O . LYS A 1 230 ? 34.103 28.496 90.808 1.00 43.07 227 LYS A O 1
ATOM 1751 N N . ILE A 1 231 ? 35.004 26.435 90.657 1.00 40.84 228 ILE A N 1
ATOM 1752 C CA . ILE A 1 231 ? 35.553 26.624 89.320 1.00 39.96 228 ILE A CA 1
ATOM 1753 C C . ILE A 1 231 ? 35.259 25.393 88.472 1.00 39.08 228 ILE A C 1
ATOM 1754 O O . ILE A 1 231 ? 34.980 24.319 89.005 1.00 38.57 228 ILE A O 1
ATOM 1759 N N . VAL A 1 232 ? 35.316 25.550 87.155 1.00 38.78 229 VAL A N 1
ATOM 1760 C CA . VAL A 1 232 ? 35.131 24.421 86.252 1.00 38.03 229 VAL A CA 1
ATOM 1761 C C . VAL A 1 232 ? 36.476 23.997 85.675 1.00 37.11 229 VAL A C 1
ATOM 1762 O O . VAL A 1 232 ? 37.042 24.683 84.824 1.00 39.39 229 VAL A O 1
ATOM 1766 N N . ARG A 1 233 ? 36.983 22.865 86.150 1.00 35.34 230 ARG A N 1
ATOM 1767 C CA . ARG A 1 233 ? 38.300 22.384 85.752 1.00 34.20 230 ARG A CA 1
ATOM 1768 C C . ARG A 1 233 ? 38.247 21.498 84.511 1.00 33.53 230 ARG A C 1
ATOM 1769 O O . ARG A 1 233 ? 37.454 20.561 84.436 1.00 33.46 230 ARG A O 1
ATOM 1777 N N . HIS A 1 234 ? 39.099 21.808 83.540 1.00 32.76 231 HIS A N 1
ATOM 1778 C CA . HIS A 1 234 ? 39.246 20.984 82.346 1.00 31.95 231 HIS A CA 1
ATOM 1779 C C . HIS A 1 234 ? 40.629 20.346 82.318 1.00 30.63 231 HIS A C 1
ATOM 1780 O O . HIS A 1 234 ? 41.133 19.977 81.256 1.00 29.46 231 HIS A O 1
ATOM 1787 N N . SER A 1 235 ? 41.234 20.230 83.497 1.00 30.06 232 SER A N 1
ATOM 1788 C CA . SER A 1 235 ? 42.588 19.706 83.638 1.00 29.23 232 SER A CA 1
ATOM 1789 C C . SER A 1 235 ? 42.693 18.252 83.195 1.00 27.40 232 SER A C 1
ATOM 1790 O O . SER A 1 235 ? 41.723 17.497 83.270 1.00 26.86 232 SER A O 1
ATOM 1793 N N . LEU A 1 236 ? 43.882 17.868 82.741 1.00 26.60 233 LEU A N 1
ATOM 1794 C CA . LEU A 1 236 ? 44.126 16.518 82.251 1.00 26.37 233 LEU A CA 1
ATOM 1795 C C . LEU A 1 236 ? 45.616 16.186 82.322 1.00 26.41 233 LEU A C 1
ATOM 1796 O O . LEU A 1 236 ? 46.455 17.046 82.054 1.00 25.90 233 LEU A O 1
ATOM 1801 N N . PRO A 1 237 ? 45.947 14.941 82.701 1.00 25.23 234 PRO A N 1
ATOM 1802 C CA . PRO A 1 237 ? 47.337 14.470 82.761 1.00 25.88 234 PRO A CA 1
ATOM 1803 C C . PRO A 1 237 ? 48.052 14.566 81.410 1.00 26.60 234 PRO A C 1
ATOM 1804 O O . PRO A 1 237 ? 47.402 14.555 80.365 1.00 25.30 234 PRO A O 1
ATOM 1808 N N . TYR A 1 238 ? 49.379 14.650 81.438 1.00 25.81 235 TYR A N 1
ATOM 1809 C CA . TYR A 1 238 ? 50.161 14.816 80.218 1.00 26.83 235 TYR A CA 1
ATOM 1810 C C . TYR A 1 238 ? 51.583 14.296 80.389 1.00 26.42 235 TYR A C 1
ATOM 1811 O O . TYR A 1 238 ? 52.012 13.987 81.499 1.00 27.10 235 TYR A O 1
ATOM 1820 N N . GLY A 1 239 ? 52.312 14.215 79.280 1.00 26.23 236 GLY A N 1
ATOM 1821 C CA . GLY A 1 239 ? 53.747 14.008 79.329 1.00 25.94 236 GLY A CA 1
ATOM 1822 C C . GLY A 1 239 ? 54.243 12.594 79.114 1.00 25.52 236 GLY A C 1
ATOM 1823 O O . GLY A 1 239 ? 53.469 11.678 78.831 1.00 24.47 236 GLY A O 1
ATOM 1824 N N . SER A 1 240 ? 55.555 12.427 79.251 1.00 25.03 237 SER A N 1
ATOM 1825 C CA . SER A 1 240 ? 56.201 11.136 79.068 1.00 24.20 237 SER A CA 1
ATOM 1826 C C . SER A 1 240 ? 56.920 10.707 80.339 1.00 24.58 237 SER A C 1
ATOM 1827 O O . SER A 1 240 ? 57.131 11.510 81.248 1.00 25.63 237 SER A O 1
ATOM 1830 N N . VAL A 1 241 ? 57.300 9.438 80.396 1.00 23.59 238 VAL A N 1
ATOM 1831 C CA . VAL A 1 241 ? 57.966 8.894 81.570 1.00 23.66 238 VAL A CA 1
ATOM 1832 C C . VAL A 1 241 ? 59.368 9.480 81.742 1.00 24.96 238 VAL A C 1
ATOM 1833 O O . VAL A 1 241 ? 59.748 9.886 82.841 1.00 24.43 238 VAL A O 1
ATOM 1837 N N . SER A 1 242 ? 60.122 9.543 80.649 1.00 23.53 239 SER A N 1
ATOM 1838 C CA . SER A 1 242 ? 61.511 9.996 80.695 1.00 23.61 239 SER A CA 1
ATOM 1839 C C . SER A 1 242 ? 61.654 11.512 80.601 1.00 24.02 239 SER A C 1
ATOM 1840 O O . SER A 1 242 ? 62.764 12.040 80.661 1.00 23.56 239 SER A O 1
ATOM 1843 N N . GLY A 1 243 ? 60.534 12.208 80.441 1.00 24.73 240 GLY A N 1
ATOM 1844 C CA . GLY A 1 243 ? 60.546 13.656 80.350 1.00 25.22 240 GLY A CA 1
ATOM 1845 C C . GLY A 1 243 ? 59.599 14.289 81.349 1.00 26.33 240 GLY A C 1
ATOM 1846 O O . GLY A 1 243 ? 59.306 13.704 82.391 1.00 26.61 240 GLY A O 1
ATOM 1847 N N . ASP A 1 244 ? 59.120 15.489 81.035 1.00 27.46 241 ASP A N 1
ATOM 1848 C CA . ASP A 1 244 ? 58.136 16.149 81.882 1.00 27.74 241 ASP A CA 1
ATOM 1849 C C . ASP A 1 244 ? 56.823 15.383 81.865 1.00 28.28 241 ASP A C 1
ATOM 1850 O O . ASP A 1 244 ? 56.363 14.947 80.811 1.00 26.72 241 ASP A O 1
ATOM 1855 N N . HIS A 1 245 ? 56.229 15.216 83.040 1.00 27.98 242 HIS A N 1
ATOM 1856 C CA . HIS A 1 245 ? 54.909 14.614 83.149 1.00 27.79 242 HIS A CA 1
ATOM 1857 C C . HIS A 1 245 ? 54.206 15.140 84.389 1.00 29.64 242 HIS A C 1
ATOM 1858 O O . HIS A 1 245 ? 54.850 15.528 85.363 1.00 32.40 242 HIS A O 1
ATOM 1865 N N . GLY A 1 246 ? 52.880 15.158 84.346 1.00 28.58 243 GLY A N 1
ATOM 1866 C CA . GLY A 1 246 ? 52.095 15.646 85.462 1.00 28.67 243 GLY A CA 1
ATOM 1867 C C . GLY A 1 246 ? 50.689 16.018 85.044 1.00 28.89 243 GLY A C 1
ATOM 1868 O O . GLY A 1 246 ? 49.994 15.230 84.405 1.00 27.39 243 GLY A O 1
ATOM 1869 N N . LEU A 1 247 ? 50.276 17.230 85.399 1.00 28.80 244 LEU A N 1
ATOM 1870 C CA . LEU A 1 247 ? 48.926 17.693 85.111 1.00 28.16 244 LEU A CA 1
ATOM 1871 C C . LEU A 1 247 ? 48.928 19.069 84.458 1.00 29.32 244 LEU A C 1
ATOM 1872 O O . LEU A 1 247 ? 49.544 20.007 84.966 1.00 29.77 244 LEU A O 1
ATOM 1877 N N . LEU A 1 248 ? 48.242 19.183 83.326 1.00 28.51 245 LEU A N 1
ATOM 1878 C CA . LEU A 1 248 ? 48.005 20.484 82.720 1.00 29.80 245 LEU A CA 1
ATOM 1879 C C . LEU A 1 248 ? 46.749 21.073 83.341 1.00 30.32 245 LEU A C 1
ATOM 1880 O O . LEU A 1 248 ? 45.640 20.801 82.883 1.00 28.99 245 LEU A O 1
ATOM 1885 N N . PHE A 1 249 ? 46.920 21.879 84.382 1.00 30.52 246 PHE A N 1
ATOM 1886 C CA . PHE A 1 249 ? 45.771 22.477 85.043 1.00 31.85 246 PHE A CA 1
ATOM 1887 C C . PHE A 1 249 ? 45.208 23.636 84.229 1.00 32.34 246 PHE A C 1
ATOM 1888 O O . PHE A 1 249 ? 45.926 24.573 83.880 1.00 32.74 246 PHE A O 1
ATOM 1896 N N . ILE A 1 250 ? 43.914 23.560 83.934 1.00 32.05 247 ILE A N 1
ATOM 1897 C CA . ILE A 1 250 ? 43.197 24.649 83.283 1.00 32.99 247 ILE A CA 1
ATOM 1898 C C . ILE A 1 250 ? 41.795 24.749 83.881 1.00 33.80 247 ILE A C 1
ATOM 1899 O O . ILE A 1 250 ? 41.128 23.737 84.097 1.00 33.39 247 ILE A O 1
ATOM 1904 N N . ALA A 1 251 ? 41.359 25.969 84.174 1.00 35.25 248 ALA A N 1
ATOM 1905 C CA . ALA A 1 251 ? 40.069 26.165 84.821 1.00 36.76 248 ALA A CA 1
ATOM 1906 C C . ALA A 1 251 ? 39.321 27.363 84.251 1.00 38.75 248 ALA A C 1
ATOM 1907 O O . ALA A 1 251 ? 39.929 28.356 83.851 1.00 39.32 248 ALA A O 1
ATOM 1909 N N . TYR A 1 252 ? 37.997 27.257 84.217 1.00 39.20 249 TYR A N 1
ATOM 1910 C CA . TYR A 1 252 ? 37.145 28.350 83.769 1.00 41.64 249 TYR A CA 1
ATOM 1911 C C . TYR A 1 252 ? 36.248 28.821 84.908 1.00 42.45 249 TYR A C 1
ATOM 1912 O O . TYR A 1 252 ? 35.817 28.020 85.739 1.00 42.47 249 TYR A O 1
ATOM 1921 N N . CYS A 1 253 ? 35.973 30.122 84.947 1.00 44.85 250 CYS A N 1
ATOM 1922 C CA . CYS A 1 253 ? 35.097 30.687 85.971 1.00 47.14 250 CYS A CA 1
ATOM 1923 C C . CYS A 1 253 ? 34.576 32.058 85.560 1.00 48.93 250 CYS A C 1
ATOM 1924 O O . CYS A 1 253 ? 35.223 32.779 84.800 1.00 49.37 250 CYS A O 1
ATOM 1927 N N . HIS A 1 254 ? 33.400 32.408 86.070 1.00 52.32 251 HIS A N 1
ATOM 1928 C CA . HIS A 1 254 ? 32.761 33.678 85.749 1.00 52.05 251 HIS A CA 1
ATOM 1929 C C . HIS A 1 254 ? 33.524 34.855 86.348 1.00 52.30 251 HIS A C 1
ATOM 1930 O O . HIS A 1 254 ? 33.395 35.988 85.884 1.00 53.38 251 HIS A O 1
ATOM 1937 N N . THR A 1 255 ? 34.317 34.584 87.380 1.00 52.03 252 THR A N 1
ATOM 1938 C CA . THR A 1 255 ? 35.135 35.615 88.005 1.00 52.46 252 THR A CA 1
ATOM 1939 C C . THR A 1 255 ? 36.563 35.123 88.228 1.00 50.87 252 THR A C 1
ATOM 1940 O O . THR A 1 255 ? 36.784 33.974 88.614 1.00 49.39 252 THR A O 1
ATOM 1944 N N . LEU A 1 256 ? 37.530 36.000 87.973 1.00 51.90 253 LEU A N 1
ATOM 1945 C CA . LEU A 1 256 ? 38.941 35.674 88.163 1.00 50.57 253 LEU A CA 1
ATOM 1946 C C . LEU A 1 256 ? 39.287 35.622 89.649 1.00 49.37 253 LEU A C 1
ATOM 1947 O O . LEU A 1 256 ? 40.303 35.045 90.040 1.00 47.80 253 LEU A O 1
ATOM 1952 N N . HIS A 1 257 ? 38.425 36.215 90.471 1.00 49.55 254 HIS A N 1
ATOM 1953 C CA . HIS A 1 257 ? 38.626 36.272 91.919 1.00 49.10 254 HIS A CA 1
ATOM 1954 C C . HIS A 1 257 ? 38.811 34.885 92.533 1.00 48.31 254 HIS A C 1
ATOM 1955 O O . HIS A 1 257 ? 39.634 34.698 93.427 1.00 47.97 254 HIS A O 1
ATOM 1962 N N . ASN A 1 258 ? 38.055 33.910 92.042 1.00 47.64 255 ASN A N 1
ATOM 1963 C CA . ASN A 1 258 ? 38.163 32.545 92.545 1.00 47.21 255 ASN A CA 1
ATOM 1964 C C . ASN A 1 258 ? 39.549 31.954 92.294 1.00 45.59 255 ASN A C 1
ATOM 1965 O O . ASN A 1 258 ? 40.120 31.312 93.173 1.00 45.43 255 ASN A O 1
ATOM 1970 N N . PHE A 1 259 ? 40.085 32.183 91.098 1.00 45.21 256 PHE A N 1
ATOM 1971 C CA . PHE A 1 259 ? 41.425 31.714 90.750 1.00 45.41 256 PHE A CA 1
ATOM 1972 C C . PHE A 1 259 ? 42.482 32.337 91.660 1.00 46.41 256 PHE A C 1
ATOM 1973 O O . PHE A 1 259 ? 43.304 31.635 92.253 1.00 45.74 256 PHE A O 1
ATOM 1981 N N . LYS A 1 260 ? 42.444 33.662 91.762 1.00 47.49 257 LYS A N 1
ATOM 1982 C CA . LYS A 1 260 ? 43.403 34.417 92.562 1.00 46.79 257 LYS A CA 1
ATOM 1983 C C . LYS A 1 260 ? 43.361 34.013 94.032 1.00 48.00 257 LYS A C 1
ATOM 1984 O O . LYS A 1 260 ? 44.399 33.921 94.685 1.00 48.96 257 LYS A O 1
ATOM 1990 N N . THR A 1 261 ? 42.160 33.765 94.545 1.00 46.99 258 THR A N 1
ATOM 1991 C CA . THR A 1 261 ? 41.991 33.384 95.944 1.00 47.28 258 THR A CA 1
ATOM 1992 C C . THR A 1 261 ? 42.586 32.005 96.222 1.00 47.46 258 THR A C 1
ATOM 1993 O O . THR A 1 261 ? 43.253 31.800 97.236 1.00 48.02 258 THR A O 1
ATOM 1997 N N . MET A 1 262 ? 42.341 31.066 95.313 1.00 47.28 259 MET A N 1
ATOM 1998 C CA . MET A 1 262 ? 42.857 29.707 95.449 1.00 45.79 259 MET A CA 1
ATOM 1999 C C . MET A 1 262 ? 44.378 29.671 95.358 1.00 46.60 259 MET A C 1
ATOM 2000 O O . MET A 1 262 ? 45.039 28.960 96.116 1.00 46.15 259 MET A O 1
ATOM 2005 N N . LEU A 1 263 ? 44.927 30.443 94.424 1.00 46.71 260 LEU A N 1
ATOM 2006 C CA . LEU A 1 263 ? 46.370 30.491 94.217 1.00 47.23 260 LEU A CA 1
ATOM 2007 C C . LEU A 1 263 ? 47.085 31.175 95.378 1.00 48.97 260 LEU A C 1
ATOM 2008 O O . LEU A 1 263 ? 48.196 30.788 95.745 1.00 49.37 260 LEU A O 1
ATOM 2013 N N . GLU A 1 264 ? 46.448 32.194 95.949 1.00 49.79 261 GLU A N 1
ATOM 2014 C CA . GLU A 1 264 ? 46.993 32.872 97.122 1.00 52.26 261 GLU A CA 1
ATOM 2015 C C . GLU A 1 264 ? 47.015 31.927 98.316 1.00 52.32 261 GLU A C 1
ATOM 2016 O O . GLU A 1 264 ? 47.949 31.939 99.117 1.00 54.65 261 GLU A O 1
ATOM 2022 N N . SER A 1 265 ? 45.977 31.104 98.420 1.00 49.83 262 SER A N 1
ATOM 2023 C CA . SER A 1 265 ? 45.878 30.117 99.487 1.00 49.49 262 SER A CA 1
ATOM 2024 C C . SER A 1 265 ? 46.925 29.018 99.328 1.00 49.24 262 SER A C 1
ATOM 2025 O O . SER A 1 265 ? 47.548 28.598 100.302 1.00 49.46 262 SER A O 1
ATOM 2028 N N . MET A 1 266 ? 47.119 28.565 98.093 1.00 48.62 263 MET A N 1
ATOM 2029 C CA . MET A 1 266 ? 48.037 27.466 97.812 1.00 47.68 263 MET A CA 1
ATOM 2030 C C . MET A 1 266 ? 49.500 27.833 98.041 1.00 49.68 263 MET A C 1
ATOM 2031 O O . MET A 1 266 ? 50.267 27.037 98.582 1.00 49.39 263 MET A O 1
ATOM 2036 N N . TYR A 1 267 ? 49.885 29.035 97.627 1.00 50.59 264 TYR A N 1
ATOM 2037 C CA . TYR A 1 267 ? 51.289 29.434 97.670 1.00 53.17 264 TYR A CA 1
ATOM 2038 C C . TYR A 1 267 ? 51.641 30.278 98.895 1.00 56.52 264 TYR A C 1
ATOM 2039 O O . TYR A 1 267 ? 52.577 31.077 98.861 1.00 57.97 264 TYR A O 1
ATOM 2048 N N . GLY A 1 268 ? 50.888 30.088 99.975 1.00 54.65 265 GLY A N 1
ATOM 2049 C CA . GLY A 1 268 ? 51.201 30.701 101.254 1.00 56.80 265 GLY A CA 1
ATOM 2050 C C . GLY A 1 268 ? 51.139 32.215 101.302 1.00 59.37 265 GLY A C 1
ATOM 2051 O O . GLY A 1 268 ? 51.864 32.843 102.072 1.00 60.16 265 GLY A O 1
ATOM 2052 N N . VAL A 1 269 ? 50.273 32.806 100.487 1.00 59.37 266 VAL A N 1
ATOM 2053 C CA . VAL A 1 269 ? 50.110 34.256 100.481 1.00 60.74 266 VAL A CA 1
ATOM 2054 C C . VAL A 1 269 ? 48.993 34.678 101.434 1.00 61.93 266 VAL A C 1
ATOM 2055 O O . VAL A 1 269 ? 49.104 35.688 102.131 1.00 62.86 266 VAL A O 1
ATOM 2059 N N . THR A 1 270 ? 47.925 33.888 101.471 1.00 61.66 267 THR A N 1
ATOM 2060 C CA . THR A 1 270 ? 46.758 34.208 102.289 1.00 63.48 267 THR A CA 1
ATOM 2061 C C . THR A 1 270 ? 47.026 34.056 103.785 1.00 65.50 267 THR A C 1
ATOM 2062 O O . THR A 1 270 ? 46.846 35.003 104.551 1.00 65.34 267 THR A O 1
ATOM 2066 N N . ASP A 1 271 ? 47.458 32.867 104.195 1.00 66.02 268 ASP A N 1
ATOM 2067 C CA . ASP A 1 271 ? 47.654 32.569 105.611 1.00 67.48 268 ASP A CA 1
ATOM 2068 C C . ASP A 1 271 ? 49.121 32.372 105.983 1.00 66.23 268 ASP A C 1
ATOM 2069 O O . ASP A 1 271 ? 49.492 32.492 107.151 1.00 67.89 268 ASP A O 1
ATOM 2074 N N . GLY A 1 272 ? 49.951 32.065 104.991 1.00 63.66 269 GLY A N 1
ATOM 2075 C CA . GLY A 1 272 ? 51.361 31.817 105.235 1.00 61.94 269 GLY A CA 1
ATOM 2076 C C . GLY A 1 272 ? 51.712 30.345 105.125 1.00 60.28 269 GLY A C 1
ATOM 2077 O O . GLY A 1 272 ? 52.887 29.978 105.057 1.00 59.47 269 GLY A O 1
ATOM 2078 N N . LYS A 1 273 ? 50.685 29.500 105.121 1.00 60.06 270 LYS A N 1
ATOM 2079 C CA . LYS A 1 273 ? 50.867 28.071 104.896 1.00 57.29 270 LYS A CA 1
ATOM 2080 C C . LYS A 1 273 ? 50.740 27.747 103.410 1.00 54.86 270 LYS A C 1
ATOM 2081 O O . LYS A 1 273 ? 49.827 28.224 102.738 1.00 53.06 270 LYS A O 1
ATOM 2087 N N . THR A 1 274 ? 51.662 26.932 102.906 1.00 53.16 271 THR A N 1
ATOM 2088 C CA . THR A 1 274 ? 51.674 26.563 101.494 1.00 50.98 271 THR A CA 1
ATOM 2089 C C . THR A 1 274 ? 51.037 25.197 101.253 1.00 48.38 271 THR A C 1
ATOM 2090 O O . THR A 1 274 ? 50.891 24.396 102.177 1.00 48.16 271 THR A O 1
ATOM 2094 N N . ASP A 1 275 ? 50.663 24.940 100.004 1.00 47.00 272 ASP A N 1
ATOM 2095 C CA . ASP A 1 275 ? 50.058 23.669 99.627 1.00 45.26 272 ASP A CA 1
ATOM 2096 C C . ASP A 1 275 ? 51.069 22.531 99.748 1.00 43.96 272 ASP A C 1
ATOM 2097 O O . ASP A 1 275 ? 52.148 22.583 99.156 1.00 43.69 272 ASP A O 1
ATOM 2102 N N . GLN A 1 276 ? 50.710 21.507 100.517 1.00 43.46 273 GLN A N 1
ATOM 2103 C CA . GLN A 1 276 ? 51.582 20.353 100.731 1.00 43.08 273 GLN A CA 1
ATOM 2104 C C . GLN A 1 276 ? 51.833 19.580 99.440 1.00 41.38 273 GLN A C 1
ATOM 2105 O O . GLN A 1 276 ? 52.855 18.908 99.295 1.00 40.90 273 GLN A O 1
ATOM 2111 N N . LEU A 1 277 ? 50.892 19.678 98.507 1.00 41.09 274 LEU A N 1
ATOM 2112 C CA . LEU A 1 277 ? 51.008 18.997 97.224 1.00 40.58 274 LEU A CA 1
ATOM 2113 C C . LEU A 1 277 ? 52.140 19.591 96.389 1.00 40.84 274 LEU A C 1
ATOM 2114 O O . LEU A 1 277 ? 52.742 18.904 95.562 1.00 40.04 274 LEU A O 1
ATOM 2119 N N . LEU A 1 278 ? 52.435 20.866 96.622 1.00 41.66 275 LEU A N 1
ATOM 2120 C CA . LEU A 1 278 ? 53.468 21.566 95.865 1.00 43.25 275 LEU A CA 1
ATOM 2121 C C . LEU A 1 278 ? 54.875 21.113 96.254 1.00 41.39 275 LEU A C 1
ATOM 2122 O O . LEU A 1 278 ? 55.861 21.546 95.658 1.00 42.03 275 LEU A O 1
ATOM 2127 N N . ARG A 1 279 ? 54.961 20.241 97.253 1.00 41.42 276 ARG A N 1
ATOM 2128 C CA . ARG A 1 279 ? 56.229 19.632 97.634 1.00 40.96 276 ARG A CA 1
ATOM 2129 C C . ARG A 1 279 ? 56.619 18.541 96.644 1.00 40.51 276 ARG A C 1
ATOM 2130 O O . ARG A 1 279 ? 57.777 18.126 96.583 1.00 39.42 276 ARG A O 1
ATOM 2138 N N . PHE A 1 280 ? 55.643 18.083 95.865 1.00 39.95 277 PHE A N 1
ATOM 2139 C CA . PHE A 1 280 ? 55.841 16.942 94.979 1.00 39.97 277 PHE A CA 1
ATOM 2140 C C . PHE A 1 280 ? 55.599 17.306 93.517 1.00 38.74 277 PHE A C 1
ATOM 2141 O O . PHE A 1 280 ? 55.796 16.483 92.624 1.00 37.60 277 PHE A O 1
ATOM 2149 N N . THR A 1 281 ? 55.169 18.541 93.280 1.00 38.47 278 THR A N 1
ATOM 2150 C CA . THR A 1 281 ? 54.971 19.037 91.923 1.00 37.37 278 THR A CA 1
ATOM 2151 C C . THR A 1 281 ? 55.292 20.525 91.849 1.00 37.66 278 THR A C 1
ATOM 2152 O O . THR A 1 281 ? 55.162 21.249 92.835 1.00 38.62 278 THR A O 1
ATOM 2156 N N . LYS A 1 282 ? 55.724 20.977 90.678 1.00 36.77 279 LYS A N 1
ATOM 2157 C CA . LYS A 1 282 ? 56.106 22.372 90.497 1.00 37.55 279 LYS A CA 1
ATOM 2158 C C . LYS A 1 282 ? 55.493 22.943 89.229 1.00 36.78 279 LYS A C 1
ATOM 2159 O O . LYS A 1 282 ? 55.552 22.324 88.166 1.00 35.91 279 LYS A O 1
ATOM 2165 N N . ALA A 1 283 ? 54.904 24.127 89.345 1.00 37.64 280 ALA A N 1
ATOM 2166 C CA . ALA A 1 283 ? 54.376 24.824 88.181 1.00 38.21 280 ALA A CA 1
ATOM 2167 C C . ALA A 1 283 ? 55.525 25.395 87.356 1.00 38.61 280 ALA A C 1
ATOM 2168 O O . ALA A 1 283 ? 56.446 26.005 87.897 1.00 39.47 280 ALA A O 1
ATOM 2170 N N . VAL A 1 284 ? 55.471 25.187 86.046 1.00 37.96 281 VAL A N 1
ATOM 2171 C CA . VAL A 1 284 ? 56.501 25.695 85.151 1.00 38.81 281 VAL A CA 1
ATOM 2172 C C . VAL A 1 284 ? 55.895 26.767 84.251 1.00 38.71 281 VAL A C 1
ATOM 2173 O O . VAL A 1 284 ? 56.603 27.499 83.560 1.00 39.02 281 VAL A O 1
ATOM 2177 N N . THR A 1 285 ? 54.570 26.859 84.284 1.00 38.13 282 THR A N 1
ATOM 2178 C CA . THR A 1 285 ? 53.837 27.823 83.475 1.00 37.46 282 THR A CA 1
ATOM 2179 C C . THR A 1 285 ? 52.661 28.382 84.276 1.00 38.41 282 THR A C 1
ATOM 2180 O O . THR A 1 285 ? 52.048 27.667 85.067 1.00 37.49 282 THR A O 1
ATOM 2184 N N . GLY A 1 286 ? 52.372 29.668 84.091 1.00 39.93 283 GLY A N 1
ATOM 2185 C CA . GLY A 1 286 ? 51.248 30.305 84.755 1.00 40.89 283 GLY A CA 1
ATOM 2186 C C . GLY A 1 286 ? 50.741 31.497 83.966 1.00 42.59 283 GLY A C 1
ATOM 2187 O O . GLY A 1 286 ? 51.519 32.380 83.599 1.00 43.46 283 GLY A O 1
ATOM 2188 N N . ALA A 1 287 ? 49.437 31.531 83.705 1.00 42.32 284 ALA A N 1
ATOM 2189 C CA . ALA A 1 287 ? 48.862 32.583 82.872 1.00 43.51 284 ALA A CA 1
ATOM 2190 C C . ALA A 1 287 ? 47.363 32.775 83.091 1.00 44.04 284 ALA A C 1
ATOM 2191 O O . ALA A 1 287 ? 46.633 31.822 83.367 1.00 42.23 284 ALA A O 1
ATOM 2193 N N . TYR A 1 288 ? 46.916 34.021 82.959 1.00 45.80 285 TYR A N 1
ATOM 2194 C CA . TYR A 1 288 ? 45.498 34.357 83.028 1.00 46.21 285 TYR A CA 1
ATOM 2195 C C . TYR A 1 288 ? 44.969 34.755 81.654 1.00 45.95 285 TYR A C 1
ATOM 2196 O O . TYR A 1 288 ? 45.661 35.415 80.880 1.00 47.45 285 TYR A O 1
ATOM 2205 N N . PHE A 1 289 ? 43.738 34.353 81.357 1.00 46.19 286 PHE A N 1
ATOM 2206 C CA . PHE A 1 289 ? 43.098 34.723 80.102 1.00 46.56 286 PHE A CA 1
ATOM 2207 C C . PHE A 1 289 ? 41.640 35.090 80.320 1.00 46.72 286 PHE A C 1
ATOM 2208 O O . PHE A 1 289 ? 41.127 35.015 81.434 1.00 47.57 286 PHE A O 1
ATOM 2216 N N . PHE A 1 290 ? 40.979 35.485 79.240 1.00 47.47 287 PHE A N 1
ATOM 2217 C CA . PHE A 1 290 ? 39.527 35.576 79.222 1.00 48.33 287 PHE A CA 1
ATOM 2218 C C . PHE A 1 290 ? 39.017 35.107 77.869 1.00 47.51 287 PHE A C 1
ATOM 2219 O O . PHE A 1 290 ? 39.304 35.721 76.841 1.00 48.18 287 PHE A O 1
ATOM 2227 N N . ALA A 1 291 ? 38.273 34.008 77.872 1.00 47.56 288 ALA A N 1
ATOM 2228 C CA . ALA A 1 291 ? 37.682 33.496 76.647 1.00 47.02 288 ALA A CA 1
ATOM 2229 C C . ALA A 1 291 ? 36.383 34.228 76.361 1.00 48.22 288 ALA A C 1
ATOM 2230 O O . ALA A 1 291 ? 35.404 34.058 77.082 1.00 48.30 288 ALA A O 1
ATOM 2232 N N . PRO A 1 292 ? 36.371 35.053 75.304 1.00 47.45 289 PRO A N 1
ATOM 2233 C CA . PRO A 1 292 ? 35.165 35.812 74.965 1.00 48.39 289 PRO A CA 1
ATOM 2234 C C . PRO A 1 292 ? 34.048 34.899 74.477 1.00 48.60 289 PRO A C 1
ATOM 2235 O O . PRO A 1 292 ? 34.307 33.748 74.124 1.00 47.09 289 PRO A O 1
ATOM 2239 N N . SER A 1 293 ? 32.821 35.406 74.466 1.00 49.42 290 SER A N 1
ATOM 2240 C CA . SER A 1 293 ? 31.704 34.677 73.888 1.00 49.10 290 SER A CA 1
ATOM 2241 C C . SER A 1 293 ? 31.922 34.556 72.388 1.00 49.17 290 SER A C 1
ATOM 2242 O O . SER A 1 293 ? 32.780 35.235 71.828 1.00 49.42 290 SER A O 1
ATOM 2245 N N . GLN A 1 294 ? 31.146 33.696 71.738 1.00 49.07 291 GLN A N 1
ATOM 2246 C CA . GLN A 1 294 ? 31.275 33.491 70.301 1.00 50.13 291 GLN A CA 1
ATOM 2247 C C . GLN A 1 294 ? 31.068 34.797 69.535 1.00 51.55 291 GLN A C 1
ATOM 2248 O O . GLN A 1 294 ? 31.712 35.038 68.512 1.00 50.66 291 GLN A O 1
ATOM 2254 N N . VAL A 1 295 ? 30.174 35.640 70.047 1.00 51.45 292 VAL A N 1
ATOM 2255 C CA . VAL A 1 295 ? 29.876 36.924 69.423 1.00 51.33 292 VAL A CA 1
ATOM 2256 C C . VAL A 1 295 ? 31.042 37.902 69.555 1.00 51.43 292 VAL A C 1
ATOM 2257 O O . VAL A 1 295 ? 31.541 38.415 68.551 1.00 52.03 292 VAL A O 1
ATOM 2261 N N . MET A 1 296 ? 31.464 38.159 70.792 1.00 51.67 293 MET A N 1
ATOM 2262 C CA . MET A 1 296 ? 32.573 39.074 71.061 1.00 52.00 293 MET A CA 1
ATOM 2263 C C . MET A 1 296 ? 33.851 38.616 70.357 1.00 52.07 293 MET A C 1
ATOM 2264 O O . MET A 1 296 ? 34.624 39.440 69.862 1.00 53.26 293 MET A O 1
ATOM 2269 N N . LEU A 1 297 ? 34.051 37.299 70.308 1.00 51.25 294 LEU A N 1
ATOM 2270 C CA . LEU A 1 297 ? 35.194 36.689 69.631 1.00 52.31 294 LEU A CA 1
ATOM 2271 C C . LEU A 1 297 ? 35.336 37.182 68.191 1.00 53.75 294 LEU A C 1
ATOM 2272 O O . LEU A 1 297 ? 36.422 37.580 67.765 1.00 52.44 294 LEU A O 1
ATOM 2277 N N . GLN A 1 298 ? 34.226 37.172 67.456 1.00 52.31 295 GLN A N 1
ATOM 2278 C CA . GLN A 1 298 ? 34.236 37.511 66.037 1.00 52.18 295 GLN A CA 1
ATOM 2279 C C . GLN A 1 298 ? 34.266 39.014 65.779 1.00 53.22 295 GLN A C 1
ATOM 2280 O O . GLN A 1 298 ? 34.592 39.446 64.675 1.00 53.76 295 GLN A O 1
ATOM 2286 N N . GLU A 1 299 ? 33.930 39.805 66.794 1.00 54.19 296 GLU A N 1
ATOM 2287 C CA . GLU A 1 299 ? 33.870 41.257 66.640 1.00 55.03 296 GLU A CA 1
ATOM 2288 C C . GLU A 1 299 ? 35.042 41.971 67.320 1.00 55.46 296 GLU A C 1
ATOM 2289 O O . GLU A 1 299 ? 35.150 43.197 67.250 1.00 56.61 296 GLU A O 1
ATOM 2295 N N . LEU A 1 300 ? 35.916 41.207 67.970 1.00 55.18 297 LEU A N 1
ATOM 2296 C CA . LEU A 1 300 ? 37.121 41.775 68.573 1.00 56.56 297 LEU A CA 1
ATOM 2297 C C . LEU A 1 300 ? 37.988 42.434 67.499 1.00 57.52 297 LEU A C 1
ATOM 2298 O O . LEU A 1 300 ? 38.238 41.846 66.447 1.00 57.23 297 LEU A O 1
ATOM 2303 N N . THR A 1 301 ? 38.426 43.662 67.759 1.00 58.63 298 THR A N 1
ATOM 2304 C CA . THR A 1 301 ? 39.179 44.425 66.769 1.00 59.45 298 THR A CA 1
ATOM 2305 C C . THR A 1 301 ? 40.202 45.349 67.425 1.00 60.77 298 THR A C 1
ATOM 2306 O O . THR A 1 301 ? 41.221 45.694 66.823 1.00 62.06 298 THR A O 1
ATOM 2310 N N . LYS B 1 6 ? 55.744 -19.463 69.527 1.00 32.14 3 LYS B N 1
ATOM 2311 C CA . LYS B 1 6 ? 54.894 -18.324 69.861 1.00 31.42 3 LYS B CA 1
ATOM 2312 C C . LYS B 1 6 ? 55.665 -17.011 69.892 1.00 29.67 3 LYS B C 1
ATOM 2313 O O . LYS B 1 6 ? 56.572 -16.827 70.703 1.00 28.90 3 LYS B O 1
ATOM 2319 N N . SER B 1 7 ? 55.290 -16.097 69.005 1.00 27.99 4 SER B N 1
ATOM 2320 C CA . SER B 1 7 ? 55.867 -14.760 68.979 1.00 26.85 4 SER B CA 1
ATOM 2321 C C . SER B 1 7 ? 55.292 -13.895 70.096 1.00 26.15 4 SER B C 1
ATOM 2322 O O . SER B 1 7 ? 54.263 -14.231 70.689 1.00 27.07 4 SER B O 1
ATOM 2325 N N . GLN B 1 8 ? 55.954 -12.778 70.381 1.00 25.39 5 GLN B N 1
ATOM 2326 C CA . GLN B 1 8 ? 55.438 -11.829 71.361 1.00 25.98 5 GLN B CA 1
ATOM 2327 C C . GLN B 1 8 ? 54.220 -11.112 70.779 1.00 23.04 5 GLN B C 1
ATOM 2328 O O . GLN B 1 8 ? 54.158 -10.849 69.577 1.00 21.94 5 GLN B O 1
ATOM 2334 N N . THR B 1 9 ? 53.258 -10.804 71.644 1.00 22.50 6 THR B N 1
ATOM 2335 C CA . THR B 1 9 ? 51.910 -10.418 71.227 1.00 21.97 6 THR B CA 1
ATOM 2336 C C . THR B 1 9 ? 51.796 -9.171 70.347 1.00 21.36 6 THR B C 1
ATOM 2337 O O . THR B 1 9 ? 50.760 -8.950 69.726 1.00 20.45 6 THR B O 1
ATOM 2341 N N . ALA B 1 10 ? 52.844 -8.357 70.291 1.00 21.06 7 ALA B N 1
ATOM 2342 C CA . ALA B 1 10 ? 52.761 -7.089 69.569 1.00 21.05 7 ALA B CA 1
ATOM 2343 C C . ALA B 1 10 ? 52.999 -7.234 68.066 1.00 20.78 7 ALA B C 1
ATOM 2344 O O . ALA B 1 10 ? 52.542 -6.405 67.282 1.00 20.07 7 ALA B O 1
ATOM 2346 N N . ILE B 1 11 ? 53.696 -8.293 67.671 1.00 21.11 8 ILE B N 1
ATOM 2347 C CA . ILE B 1 11 ? 54.204 -8.419 66.306 1.00 21.63 8 ILE B CA 1
ATOM 2348 C C . ILE B 1 11 ? 53.140 -8.766 65.261 1.00 22.59 8 ILE B C 1
ATOM 2349 O O . ILE B 1 11 ? 52.920 -8.009 64.315 1.00 22.93 8 ILE B O 1
ATOM 2354 N N . LEU B 1 12 ? 52.487 -9.910 65.434 1.00 23.07 9 LEU B N 1
ATOM 2355 C CA . LEU B 1 12 ? 51.542 -10.424 64.440 1.00 23.60 9 LEU B CA 1
ATOM 2356 C C . LEU B 1 12 ? 50.247 -9.613 64.250 1.00 24.56 9 LEU B C 1
ATOM 2357 O O . LEU B 1 12 ? 49.840 -9.385 63.111 1.00 26.26 9 LEU B O 1
ATOM 2362 N N . PRO B 1 13 ? 49.585 -9.188 65.345 1.00 24.92 10 PRO B N 1
ATOM 2363 C CA . PRO B 1 13 ? 48.329 -8.459 65.121 1.00 25.15 10 PRO B CA 1
ATOM 2364 C C . PRO B 1 13 ? 48.525 -7.120 64.418 1.00 23.70 10 PRO B C 1
ATOM 2365 O O . PRO B 1 13 ? 49.632 -6.580 64.409 1.00 22.70 10 PRO B O 1
ATOM 2369 N N . GLU B 1 14 ? 47.453 -6.602 63.828 1.00 24.12 11 GLU B N 1
ATOM 2370 C CA . GLU B 1 14 ? 47.471 -5.273 63.235 1.00 25.06 11 GLU B CA 1
ATOM 2371 C C . GLU B 1 14 ? 47.686 -4.236 64.328 1.00 22.62 11 GLU B C 1
ATOM 2372 O O . GLU B 1 14 ? 47.197 -4.399 65.446 1.00 22.82 11 GLU B O 1
ATOM 2378 N N . ALA B 1 15 ? 48.422 -3.177 64.006 1.00 21.94 12 ALA B N 1
ATOM 2379 C CA . ALA B 1 15 ? 48.721 -2.130 64.978 1.00 21.25 12 ALA B CA 1
ATOM 2380 C C . ALA B 1 15 ? 47.449 -1.476 65.510 1.00 22.37 12 ALA B C 1
ATOM 2381 O O . ALA B 1 15 ? 46.504 -1.233 64.760 1.00 20.38 12 ALA B O 1
ATOM 2383 N N . GLY B 1 16 ? 47.428 -1.206 66.812 1.00 19.55 13 GLY B N 1
ATOM 2384 C CA . GLY B 1 16 ? 46.310 -0.516 67.427 1.00 23.12 13 GLY B CA 1
ATOM 2385 C C . GLY B 1 16 ? 46.368 0.972 67.147 1.00 20.38 13 GLY B C 1
ATOM 2386 O O . GLY B 1 16 ? 47.360 1.462 66.613 1.00 20.60 13 GLY B O 1
ATOM 2387 N N . PRO B 1 17 ? 45.301 1.702 67.506 1.00 20.37 14 PRO B N 1
ATOM 2388 C CA . PRO B 1 17 ? 45.189 3.154 67.311 1.00 21.57 14 PRO B CA 1
ATOM 2389 C C . PRO B 1 17 ? 46.307 3.947 67.991 1.00 20.43 14 PRO B C 1
ATOM 2390 O O . PRO B 1 17 ? 46.579 5.085 67.602 1.00 20.79 14 PRO B O 1
ATOM 2394 N N . PHE B 1 18 ? 46.939 3.351 68.998 1.00 19.85 15 PHE B N 1
ATOM 2395 C CA . PHE B 1 18 ? 48.019 4.004 69.730 1.00 19.74 15 PHE B CA 1
ATOM 2396 C C . PHE B 1 18 ? 49.159 3.027 69.971 1.00 18.45 15 PHE B C 1
ATOM 2397 O O . PHE B 1 18 ? 48.928 1.832 70.146 1.00 17.94 15 PHE B O 1
ATOM 2405 N N . ALA B 1 19 ? 50.387 3.533 69.992 1.00 18.36 16 ALA B N 1
ATOM 2406 C CA . ALA B 1 19 ? 51.543 2.671 70.200 1.00 18.56 16 ALA B CA 1
ATOM 2407 C C . ALA B 1 19 ? 52.643 3.350 71.010 1.00 18.68 16 ALA B C 1
ATOM 2408 O O . ALA B 1 19 ? 52.777 4.574 71.005 1.00 19.44 16 ALA B O 1
ATOM 2410 N N . LEU B 1 20 ? 53.426 2.536 71.710 1.00 17.42 17 LEU B N 1
ATOM 2411 C CA . LEU B 1 20 ? 54.580 3.020 72.453 1.00 17.05 17 LEU B CA 1
ATOM 2412 C C . LEU B 1 20 ? 55.862 2.394 71.920 1.00 27.96 17 LEU B C 1
ATOM 2413 O O . LEU B 1 20 ? 55.964 1.174 71.799 1.00 12.67 17 LEU B O 1
ATOM 2418 N N . TYR B 1 21 ? 56.837 3.236 71.598 1.00 18.19 18 TYR B N 1
ATOM 2419 C CA . TYR B 1 21 ? 58.136 2.758 71.146 1.00 17.20 18 TYR B CA 1
ATOM 2420 C C . TYR B 1 21 ? 59.239 3.350 72.013 1.00 17.40 18 TYR B C 1
ATOM 2421 O O . TYR B 1 21 ? 59.556 4.535 71.899 1.00 18.02 18 TYR B O 1
ATOM 2430 N N . THR B 1 22 ? 59.829 2.522 72.869 1.00 17.94 19 THR B N 1
ATOM 2431 C CA . THR B 1 22 ? 60.826 3.001 73.815 1.00 19.86 19 THR B CA 1
ATOM 2432 C C . THR B 1 22 ? 62.205 2.394 73.562 1.00 20.33 19 THR B C 1
ATOM 2433 O O . THR B 1 22 ? 62.364 1.172 73.527 1.00 17.42 19 THR B O 1
ATOM 2437 N N . LEU B 1 23 ? 63.194 3.262 73.376 1.00 20.39 20 LEU B N 1
ATOM 2438 C CA . LEU B 1 23 ? 64.584 2.840 73.263 1.00 20.92 20 LEU B CA 1
ATOM 2439 C C . LEU B 1 23 ? 65.324 3.221 74.540 1.00 22.59 20 LEU B C 1
ATOM 2440 O O . LEU B 1 23 ? 65.298 4.379 74.954 1.00 22.98 20 LEU B O 1
ATOM 2445 N N . LEU B 1 24 ? 65.981 2.251 75.169 1.00 23.19 21 LEU B N 1
ATOM 2446 C CA . LEU B 1 24 ? 66.680 2.525 76.420 1.00 25.04 21 LEU B CA 1
ATOM 2447 C C . LEU B 1 24 ? 68.060 1.874 76.475 1.00 25.10 21 LEU B C 1
ATOM 2448 O O . LEU B 1 24 ? 68.348 0.922 75.749 1.00 24.96 21 LEU B O 1
ATOM 2453 N N . LYS B 1 25 ? 68.910 2.410 77.343 1.00 25.84 22 LYS B N 1
ATOM 2454 C CA . LYS B 1 25 ? 70.254 1.889 77.543 1.00 27.05 22 LYS B CA 1
ATOM 2455 C C . LYS B 1 25 ? 70.380 1.363 78.968 1.00 28.02 22 LYS B C 1
ATOM 2456 O O . LYS B 1 25 ? 69.880 1.982 79.906 1.00 28.20 22 LYS B O 1
ATOM 2462 N N . VAL B 1 26 ? 71.038 0.219 79.128 1.00 28.19 23 VAL B N 1
ATOM 2463 C CA . VAL B 1 26 ? 71.199 -0.385 80.445 1.00 28.88 23 VAL B CA 1
ATOM 2464 C C . VAL B 1 26 ? 72.535 0.014 81.065 1.00 30.01 23 VAL B C 1
ATOM 2465 O O . VAL B 1 26 ? 73.597 -0.385 80.587 1.00 32.12 23 VAL B O 1
ATOM 2469 N N . ARG B 1 27 ? 72.474 0.803 82.133 1.00 30.15 24 ARG B N 1
ATOM 2470 C CA . ARG B 1 27 ? 73.680 1.357 82.742 1.00 31.43 24 ARG B CA 1
ATOM 2471 C C . ARG B 1 27 ? 74.230 0.506 83.888 1.00 30.66 24 ARG B C 1
ATOM 2472 O O . ARG B 1 27 ? 75.442 0.332 84.014 1.00 30.04 24 ARG B O 1
ATOM 2480 N N . GLN B 1 28 ? 73.342 -0.019 84.724 1.00 30.12 25 GLN B N 1
ATOM 2481 C CA . GLN B 1 28 ? 73.765 -0.835 85.857 1.00 32.31 25 GLN B CA 1
ATOM 2482 C C . GLN B 1 28 ? 72.688 -1.840 86.253 1.00 30.01 25 GLN B C 1
ATOM 2483 O O . GLN B 1 28 ? 71.591 -1.829 85.694 1.00 29.29 25 GLN B O 1
ATOM 2489 N N . ASN B 1 29 ? 73.015 -2.694 87.223 1.00 29.65 26 ASN B N 1
ATOM 2490 C CA . ASN B 1 29 ? 72.099 -3.717 87.734 1.00 29.63 26 ASN B CA 1
ATOM 2491 C C . ASN B 1 29 ? 71.405 -4.497 86.625 1.00 28.73 26 ASN B C 1
ATOM 2492 O O . ASN B 1 29 ? 70.182 -4.633 86.620 1.00 28.79 26 ASN B O 1
ATOM 2497 N N . HIS B 1 30 ? 72.205 -5.007 85.694 1.00 28.60 27 HIS B N 1
ATOM 2498 C CA . HIS B 1 30 ? 71.709 -5.653 84.482 1.00 28.40 27 HIS B CA 1
ATOM 2499 C C . HIS B 1 30 ? 70.753 -6.814 84.760 1.00 28.17 27 HIS B C 1
ATOM 2500 O O . HIS B 1 30 ? 69.805 -7.035 84.008 1.00 27.54 27 HIS B O 1
ATOM 2507 N N . ALA B 1 31 ? 70.999 -7.552 85.839 1.00 29.68 28 ALA B N 1
ATOM 2508 C CA . ALA B 1 31 ? 70.157 -8.694 86.181 1.00 28.99 28 ALA B CA 1
ATOM 2509 C C . ALA B 1 31 ? 68.775 -8.229 86.633 1.00 28.43 28 ALA B C 1
ATOM 2510 O O . ALA B 1 31 ? 67.766 -8.869 86.328 1.00 29.18 28 ALA B O 1
ATOM 2512 N N . HIS B 1 32 ? 68.733 -7.112 87.355 1.00 28.28 29 HIS B N 1
ATOM 2513 C CA . HIS B 1 32 ? 67.470 -6.558 87.826 1.00 28.85 29 HIS B CA 1
ATOM 2514 C C . HIS B 1 32 ? 66.670 -6.008 86.646 1.00 27.54 29 HIS B C 1
ATOM 2515 O O . HIS B 1 32 ? 65.440 -6.104 86.615 1.00 27.79 29 HIS B O 1
ATOM 2522 N N . VAL B 1 33 ? 67.381 -5.438 85.677 1.00 26.85 30 VAL B N 1
ATOM 2523 C CA . VAL B 1 33 ? 66.754 -4.867 84.494 1.00 26.17 30 VAL B CA 1
ATOM 2524 C C . VAL B 1 33 ? 66.139 -5.952 83.613 1.00 25.09 30 VAL B C 1
ATOM 2525 O O . VAL B 1 33 ? 65.006 -5.813 83.148 1.00 23.85 30 VAL B O 1
ATOM 2529 N N . LEU B 1 34 ? 66.889 -7.030 83.395 1.00 25.66 31 LEU B N 1
ATOM 2530 C CA . LEU B 1 34 ? 66.411 -8.154 82.594 1.00 25.38 31 LEU B CA 1
ATOM 2531 C C . LEU B 1 34 ? 65.146 -8.767 83.191 1.00 26.78 31 LEU B C 1
ATOM 2532 O O . LEU B 1 34 ? 64.197 -9.084 82.469 1.00 25.57 31 LEU B O 1
ATOM 2537 N N . GLN B 1 35 ? 65.140 -8.927 84.512 1.00 25.85 32 GLN B N 1
ATOM 2538 C CA . GLN B 1 35 ? 63.982 -9.463 85.218 1.00 26.18 32 GLN B CA 1
ATOM 2539 C C . GLN B 1 35 ? 62.762 -8.579 85.011 1.00 24.42 32 GLN B C 1
ATOM 2540 O O . GLN B 1 35 ? 61.668 -9.072 84.734 1.00 24.28 32 GLN B O 1
ATOM 2546 N N . ALA B 1 36 ? 62.958 -7.272 85.152 1.00 23.59 33 ALA B N 1
ATOM 2547 C CA . ALA B 1 36 ? 61.882 -6.305 84.973 1.00 23.47 33 ALA B CA 1
ATOM 2548 C C . ALA B 1 36 ? 61.330 -6.332 83.548 1.00 22.67 33 ALA B C 1
ATOM 2549 O O . ALA B 1 36 ? 60.139 -6.110 83.334 1.00 22.39 33 ALA B O 1
ATOM 2551 N N . LEU B 1 37 ? 62.196 -6.605 82.577 1.00 23.50 34 LEU B N 1
ATOM 2552 C CA . LEU B 1 37 ? 61.767 -6.695 81.183 1.00 22.52 34 LEU B CA 1
ATOM 2553 C C . LEU B 1 37 ? 60.971 -7.974 80.941 1.00 23.19 34 LEU B C 1
ATOM 2554 O O . LEU B 1 37 ? 59.998 -7.981 80.185 1.00 23.84 34 LEU B O 1
ATOM 2559 N N . LYS B 1 38 ? 61.390 -9.055 81.590 1.00 23.13 35 LYS B N 1
ATOM 2560 C CA . LYS B 1 38 ? 60.702 -10.335 81.472 1.00 23.91 35 LYS B CA 1
ATOM 2561 C C . LYS B 1 38 ? 59.308 -10.295 82.083 1.00 23.67 35 LYS B C 1
ATOM 2562 O O . LYS B 1 38 ? 58.427 -11.058 81.686 1.00 22.26 35 LYS B O 1
ATOM 2568 N N . ALA B 1 39 ? 59.122 -9.416 83.063 1.00 22.34 36 ALA B N 1
ATOM 2569 C CA . ALA B 1 39 ? 57.867 -9.340 83.800 1.00 22.59 36 ALA B CA 1
ATOM 2570 C C . ALA B 1 39 ? 56.839 -8.468 83.086 1.00 22.40 36 ALA B C 1
ATOM 2571 O O . ALA B 1 39 ? 55.705 -8.330 83.547 1.00 21.93 36 ALA B O 1
ATOM 2573 N N . LEU B 1 40 ? 57.238 -7.879 81.963 1.00 22.70 37 LEU B N 1
ATOM 2574 C CA . LEU B 1 40 ? 56.334 -7.037 81.183 1.00 21.39 37 LEU B CA 1
ATOM 2575 C C . LEU B 1 40 ? 55.127 -7.798 80.609 1.00 21.13 37 LEU B C 1
ATOM 2576 O O . LEU B 1 40 ? 54.001 -7.310 80.725 1.00 20.80 37 LEU B O 1
ATOM 2581 N N . PRO B 1 41 ? 55.343 -8.984 79.993 1.00 21.76 38 PRO B N 1
ATOM 2582 C CA . PRO B 1 41 ? 54.175 -9.727 79.498 1.00 21.50 38 PRO B CA 1
ATOM 2583 C C . PRO B 1 41 ? 53.136 -10.043 80.575 1.00 23.00 38 PRO B C 1
ATOM 2584 O O . PRO B 1 41 ? 51.937 -9.945 80.311 1.00 22.50 38 PRO B O 1
ATOM 2588 N N . ALA B 1 42 ? 53.595 -10.414 81.767 1.00 22.41 39 ALA B N 1
ATOM 2589 C CA . ALA B 1 42 ? 52.694 -10.744 82.867 1.00 21.97 39 ALA B CA 1
ATOM 2590 C C . ALA B 1 42 ? 51.914 -9.515 83.312 1.00 22.60 39 ALA B C 1
ATOM 2591 O O . ALA B 1 42 ? 50.740 -9.612 83.667 1.00 24.20 39 ALA B O 1
ATOM 2593 N N . LEU B 1 43 ? 52.574 -8.361 83.290 1.00 21.36 40 LEU B N 1
ATOM 2594 C CA . LEU B 1 43 ? 51.922 -7.097 83.608 1.00 21.41 40 LEU B CA 1
ATOM 2595 C C . LEU B 1 43 ? 50.853 -6.766 82.571 1.00 23.68 40 LEU B C 1
ATOM 2596 O O . LEU B 1 43 ? 49.745 -6.357 82.914 1.00 23.25 40 LEU B O 1
ATOM 2601 N N . VAL B 1 44 ? 51.197 -6.951 81.301 1.00 22.25 41 VAL B N 1
ATOM 2602 C CA . VAL B 1 44 ? 50.280 -6.680 80.198 1.00 22.88 41 VAL B CA 1
ATOM 2603 C C . VAL B 1 44 ? 49.037 -7.569 80.265 1.00 23.75 41 VAL B C 1
ATOM 2604 O O . VAL B 1 44 ? 47.915 -7.096 80.070 1.00 23.58 41 VAL B O 1
ATOM 2608 N N . GLU B 1 45 ? 49.241 -8.852 80.550 1.00 24.79 42 GLU B N 1
ATOM 2609 C CA . GLU B 1 45 ? 48.132 -9.787 80.710 1.00 26.59 42 GLU B CA 1
ATOM 2610 C C . GLU B 1 45 ? 47.191 -9.327 81.820 1.00 27.27 42 GLU B C 1
ATOM 2611 O O . GLU B 1 45 ? 45.969 -9.396 81.679 1.00 27.68 42 GLU B O 1
ATOM 2617 N N . GLU B 1 46 ? 47.771 -8.847 82.917 1.00 26.88 43 GLU B N 1
ATOM 2618 C CA . GLU B 1 46 ? 47.000 -8.377 84.064 1.00 27.98 43 GLU B CA 1
ATOM 2619 C C . GLU B 1 46 ? 46.190 -7.131 83.722 1.00 27.60 43 GLU B C 1
ATOM 2620 O O . GLU B 1 46 ? 45.039 -6.992 84.138 1.00 26.77 43 GLU B O 1
ATOM 2626 N N . ILE B 1 47 ? 46.799 -6.230 82.958 1.00 26.30 44 ILE B N 1
ATOM 2627 C CA . ILE B 1 47 ? 46.121 -5.022 82.505 1.00 25.52 44 ILE B CA 1
ATOM 2628 C C . ILE B 1 47 ? 44.933 -5.372 81.612 1.00 25.40 44 ILE B C 1
ATOM 2629 O O . ILE B 1 47 ? 43.845 -4.819 81.768 1.00 26.02 44 ILE B O 1
ATOM 2634 N N . ASN B 1 48 ? 45.144 -6.303 80.686 1.00 25.21 45 ASN B N 1
ATOM 2635 C CA . ASN B 1 48 ? 44.083 -6.730 79.780 1.00 25.15 45 ASN B CA 1
ATOM 2636 C C . ASN B 1 48 ? 42.909 -7.359 80.523 1.00 26.90 45 ASN B C 1
ATOM 2637 O O . ASN B 1 48 ? 41.757 -7.201 80.120 1.00 25.94 45 ASN B O 1
ATOM 2642 N N . GLN B 1 49 ? 43.202 -8.064 81.612 1.00 27.13 46 GLN B N 1
ATOM 2643 C CA . GLN B 1 49 ? 42.151 -8.651 82.435 1.00 28.75 46 GLN B CA 1
ATOM 2644 C C . GLN B 1 49 ? 41.384 -7.582 83.206 1.00 27.92 46 GLN B C 1
ATOM 2645 O O . GLN B 1 49 ? 40.199 -7.740 83.491 1.00 28.42 46 GLN B O 1
ATOM 2651 N N . ASN B 1 50 ? 42.063 -6.495 83.550 1.00 27.07 47 ASN B N 1
ATOM 2652 C CA . ASN B 1 50 ? 41.411 -5.397 84.252 1.00 27.62 47 ASN B CA 1
ATOM 2653 C C . ASN B 1 50 ? 40.709 -4.442 83.295 1.00 27.06 47 ASN B C 1
ATOM 2654 O O . ASN B 1 50 ? 39.817 -3.696 83.690 1.00 26.73 47 ASN B O 1
ATOM 2659 N N . GLN B 1 51 ? 41.120 -4.472 82.031 1.00 25.95 48 GLN B N 1
ATOM 2660 C CA . GLN B 1 51 ? 40.609 -3.531 81.039 1.00 25.30 48 GLN B CA 1
ATOM 2661 C C . GLN B 1 51 ? 40.199 -4.218 79.737 1.00 25.58 48 GLN B C 1
ATOM 2662 O O . GLN B 1 51 ? 41.000 -4.321 78.809 1.00 22.68 48 GLN B O 1
ATOM 2668 N N . PRO B 1 52 ? 38.948 -4.698 79.671 1.00 25.46 49 PRO B N 1
ATOM 2669 C CA . PRO B 1 52 ? 38.415 -5.282 78.434 1.00 23.91 49 PRO B CA 1
ATOM 2670 C C . PRO B 1 52 ? 38.429 -4.288 77.273 1.00 23.28 49 PRO B C 1
ATOM 2671 O O . PRO B 1 52 ? 38.112 -3.112 77.462 1.00 23.32 49 PRO B O 1
ATOM 2675 N N . GLY B 1 53 ? 38.802 -4.758 76.088 1.00 22.74 50 GLY B N 1
ATOM 2676 C CA . GLY B 1 53 ? 38.828 -3.914 74.907 1.00 23.32 50 GLY B CA 1
ATOM 2677 C C . GLY B 1 53 ? 40.150 -3.198 74.696 1.00 22.83 50 GLY B C 1
ATOM 2678 O O . GLY B 1 53 ? 40.396 -2.639 73.626 1.00 22.20 50 GLY B O 1
ATOM 2679 N N . ALA B 1 54 ? 41.002 -3.216 75.717 1.00 22.86 51 ALA B N 1
ATOM 2680 C CA . ALA B 1 54 ? 42.291 -2.535 75.651 1.00 21.87 51 ALA B CA 1
ATOM 2681 C C . ALA B 1 54 ? 43.183 -3.132 74.571 1.00 21.01 51 ALA B C 1
ATOM 2682 O O . ALA B 1 54 ? 43.861 -2.403 73.845 1.00 21.97 51 ALA B O 1
ATOM 2684 N N . GLU B 1 55 ? 43.173 -4.460 74.479 1.00 21.63 52 GLU B N 1
ATOM 2685 C CA . GLU B 1 55 ? 43.988 -5.196 73.517 1.00 21.20 52 GLU B CA 1
ATOM 2686 C C . GLU B 1 55 ? 45.454 -4.778 73.598 1.00 21.67 52 GLU B C 1
ATOM 2687 O O . GLU B 1 55 ? 46.133 -4.645 72.579 1.00 19.94 52 GLU B O 1
ATOM 2693 N N . LEU B 1 56 ? 45.928 -4.566 74.822 1.00 20.45 53 LEU B N 1
ATOM 2694 C CA . LEU B 1 56 ? 47.311 -4.171 75.058 1.00 19.93 53 LEU B CA 1
ATOM 2695 C C . LEU B 1 56 ? 48.268 -5.301 74.697 1.00 19.87 53 LEU B C 1
ATOM 2696 O O . LEU B 1 56 ? 48.078 -6.446 75.110 1.00 19.30 53 LEU B O 1
ATOM 2701 N N . THR B 1 57 ? 49.288 -4.972 73.912 1.00 18.75 54 THR B N 1
ATOM 2702 C CA . THR B 1 57 ? 50.282 -5.949 73.489 1.00 18.97 54 THR B CA 1
ATOM 2703 C C . THR B 1 57 ? 51.682 -5.445 73.805 1.00 18.09 54 THR B C 1
ATOM 2704 O O . THR B 1 57 ? 51.870 -4.267 74.102 1.00 17.87 54 THR B O 1
ATOM 2708 N N . VAL B 1 58 ? 52.667 -6.334 73.739 1.00 18.35 55 VAL B N 1
ATOM 2709 C CA . VAL B 1 58 ? 54.042 -5.953 74.038 1.00 18.56 55 VAL B CA 1
ATOM 2710 C C . VAL B 1 58 ? 55.044 -6.843 73.301 1.00 18.20 55 VAL B C 1
ATOM 2711 O O . VAL B 1 58 ? 54.787 -8.023 73.059 1.00 18.83 55 VAL B O 1
ATOM 2715 N N . SER B 1 59 ? 56.176 -6.258 72.920 1.00 18.85 56 SER B N 1
ATOM 2716 C CA . SER B 1 59 ? 57.287 -7.016 72.360 1.00 19.70 56 SER B CA 1
ATOM 2717 C C . SER B 1 59 ? 58.613 -6.419 72.816 1.00 18.96 56 SER B C 1
ATOM 2718 O O . SER B 1 59 ? 58.903 -5.253 72.546 1.00 19.54 56 SER B O 1
ATOM 2721 N N . VAL B 1 60 ? 59.409 -7.222 73.516 1.00 20.80 57 VAL B N 1
ATOM 2722 C CA . VAL B 1 60 ? 60.700 -6.779 74.025 1.00 20.40 57 VAL B CA 1
ATOM 2723 C C . VAL B 1 60 ? 61.829 -7.305 73.147 1.00 20.38 57 VAL B C 1
ATOM 2724 O O . VAL B 1 60 ? 61.914 -8.507 72.885 1.00 20.32 57 VAL B O 1
ATOM 2728 N N . ALA B 1 61 ? 62.698 -6.404 72.701 1.00 19.63 58 ALA B N 1
ATOM 2729 C CA . ALA B 1 61 ? 63.778 -6.775 71.791 1.00 21.47 58 ALA B CA 1
ATOM 2730 C C . ALA B 1 61 ? 65.124 -6.227 72.256 1.00 21.74 58 ALA B C 1
ATOM 2731 O O . ALA B 1 61 ? 65.191 -5.190 72.920 1.00 19.68 58 ALA B O 1
ATOM 2733 N N . PHE B 1 62 ? 66.196 -6.926 71.896 1.00 21.59 59 PHE B N 1
ATOM 2734 C CA . PHE B 1 62 ? 67.534 -6.552 72.339 1.00 23.12 59 PHE B CA 1
ATOM 2735 C C . PHE B 1 62 ? 68.473 -6.335 71.157 1.00 21.54 59 PHE B C 1
ATOM 2736 O O . PHE B 1 62 ? 68.374 -7.035 70.145 1.00 22.73 59 PHE B O 1
ATOM 2744 N N . SER B 1 63 ? 69.384 -5.373 71.291 1.00 23.01 60 SER B N 1
ATOM 2745 C CA . SER B 1 63 ? 70.341 -5.072 70.232 1.00 24.54 60 SER B CA 1
ATOM 2746 C C . SER B 1 63 ? 71.481 -6.085 70.189 1.00 27.29 60 SER B C 1
ATOM 2747 O O . SER B 1 63 ? 71.617 -6.912 71.087 1.00 27.52 60 SER B O 1
ATOM 2750 N N . LYS B 1 64 ? 72.291 -6.011 69.137 1.00 26.77 61 LYS B N 1
ATOM 2751 C CA . LYS B 1 64 ? 73.446 -6.883 68.975 1.00 28.17 61 LYS B CA 1
ATOM 2752 C C . LYS B 1 64 ? 74.428 -6.723 70.132 1.00 29.82 61 LYS B C 1
ATOM 2753 O O . LYS B 1 64 ? 74.932 -7.714 70.675 1.00 31.10 61 LYS B O 1
ATOM 2759 N N . GLY B 1 65 ? 74.694 -5.473 70.503 1.00 29.66 62 GLY B N 1
ATOM 2760 C CA . GLY B 1 65 ? 75.637 -5.179 71.564 1.00 30.66 62 GLY B CA 1
ATOM 2761 C C . GLY B 1 65 ? 75.205 -5.712 72.917 1.00 31.80 62 GLY B C 1
ATOM 2762 O O . GLY B 1 65 ? 76.028 -6.226 73.676 1.00 35.44 62 GLY B O 1
ATOM 2763 N N . PHE B 1 66 ? 73.916 -5.601 73.221 1.00 31.04 63 PHE B N 1
ATOM 2764 C CA . PHE B 1 66 ? 73.403 -6.060 74.505 1.00 31.45 63 PHE B CA 1
ATOM 2765 C C . PHE B 1 66 ? 73.225 -7.573 74.535 1.00 34.23 63 PHE B C 1
ATOM 2766 O O . PHE B 1 66 ? 73.188 -8.177 75.608 1.00 35.55 63 PHE B O 1
ATOM 2774 N N . TRP B 1 67 ? 73.102 -8.184 73.362 1.00 34.14 64 TRP B N 1
ATOM 2775 C CA . TRP B 1 67 ? 72.892 -9.621 73.295 1.00 35.22 64 TRP B CA 1
ATOM 2776 C C . TRP B 1 67 ? 74.139 -10.389 73.738 1.00 38.45 64 TRP B C 1
ATOM 2777 O O . TRP B 1 67 ? 74.050 -11.554 74.119 1.00 39.78 64 TRP B O 1
ATOM 2788 N N . SER B 1 68 ? 75.295 -9.735 73.689 1.00 38.42 65 SER B N 1
ATOM 2789 C CA . SER B 1 68 ? 76.536 -10.351 74.131 1.00 40.16 65 SER B CA 1
ATOM 2790 C C . SER B 1 68 ? 76.465 -10.732 75.605 1.00 42.29 65 SER B C 1
ATOM 2791 O O . SER B 1 68 ? 77.066 -11.718 76.026 1.00 44.79 65 SER B O 1
ATOM 2794 N N . HIS B 1 69 ? 75.728 -9.940 76.378 1.00 41.97 66 HIS B N 1
ATOM 2795 C CA . HIS B 1 69 ? 75.546 -10.184 77.801 1.00 43.53 66 HIS B CA 1
ATOM 2796 C C . HIS B 1 69 ? 74.772 -11.475 78.073 1.00 44.07 66 HIS B C 1
ATOM 2797 O O . HIS B 1 69 ? 74.839 -12.022 79.172 1.00 45.54 66 HIS B O 1
ATOM 2804 N N . PHE B 1 70 ? 74.038 -11.955 77.073 1.00 43.43 67 PHE B N 1
ATOM 2805 C CA . PHE B 1 70 ? 73.222 -13.159 77.224 1.00 45.45 67 PHE B CA 1
ATOM 2806 C C . PHE B 1 70 ? 74.045 -14.439 77.123 1.00 48.44 67 PHE B C 1
ATOM 2807 O O . PHE B 1 70 ? 75.082 -14.466 76.466 1.00 48.20 67 PHE B O 1
ATOM 2815 N N . GLU B 1 71 ? 73.579 -15.495 77.783 1.00 50.10 68 GLU B N 1
ATOM 2816 C CA . GLU B 1 71 ? 74.190 -16.812 77.650 1.00 55.73 68 GLU B CA 1
ATOM 2817 C C . GLU B 1 71 ? 73.784 -17.432 76.320 1.00 59.05 68 GLU B C 1
ATOM 2818 O O . GLU B 1 71 ? 74.595 -18.069 75.645 1.00 58.89 68 GLU B O 1
ATOM 2824 N N . MET B 1 72 ? 72.514 -17.252 75.964 1.00 56.14 69 MET B N 1
ATOM 2825 C CA . MET B 1 72 ? 71.992 -17.693 74.677 1.00 54.58 69 MET B CA 1
ATOM 2826 C C . MET B 1 72 ? 72.767 -17.051 73.529 1.00 53.01 69 MET B C 1
ATOM 2827 O O . MET B 1 72 ? 73.049 -15.854 73.547 1.00 50.55 69 MET B O 1
ATOM 2832 N N . ALA B 1 73 ? 73.127 -17.866 72.543 1.00 54.37 70 ALA B N 1
ATOM 2833 C CA . ALA B 1 73 ? 73.815 -17.381 71.350 1.00 52.64 70 ALA B CA 1
ATOM 2834 C C . ALA B 1 73 ? 72.971 -16.343 70.613 1.00 47.34 70 ALA B C 1
ATOM 2835 O O . ALA B 1 73 ? 71.743 -16.401 70.633 1.00 44.84 70 ALA B O 1
ATOM 2837 N N . SER B 1 74 ? 73.638 -15.393 69.969 1.00 44.97 71 SER B N 1
ATOM 2838 C CA . SER B 1 74 ? 72.946 -14.338 69.249 1.00 41.09 71 SER B CA 1
ATOM 2839 C C . SER B 1 74 ? 72.403 -14.857 67.924 1.00 39.07 71 SER B C 1
ATOM 2840 O O . SER B 1 74 ? 72.950 -15.801 67.354 1.00 39.23 71 SER B O 1
ATOM 2843 N N . PRO B 1 75 ? 71.307 -14.243 67.438 1.00 35.65 72 PRO B N 1
ATOM 2844 C CA . PRO B 1 75 ? 70.755 -14.549 66.114 1.00 33.68 72 PRO B CA 1
ATOM 2845 C C . PRO B 1 75 ? 71.802 -14.356 65.026 1.00 31.72 72 PRO B C 1
ATOM 2846 O O . PRO B 1 75 ? 72.570 -13.392 65.091 1.00 32.52 72 PRO B O 1
ATOM 2850 N N . PRO B 1 76 ? 71.837 -15.269 64.044 1.00 31.12 73 PRO B N 1
ATOM 2851 C CA . PRO B 1 76 ? 72.844 -15.294 62.975 1.00 30.61 73 PRO B CA 1
ATOM 2852 C C . PRO B 1 76 ? 73.002 -13.963 62.238 1.00 28.91 73 PRO B C 1
ATOM 2853 O O . PRO B 1 76 ? 74.123 -13.580 61.898 1.00 29.13 73 PRO B O 1
ATOM 2857 N N . GLU B 1 77 ? 71.893 -13.266 62.006 1.00 29.22 74 GLU B N 1
ATOM 2858 C CA . GLU B 1 77 ? 71.907 -12.056 61.187 1.00 28.54 74 GLU B CA 1
ATOM 2859 C C . GLU B 1 77 ? 71.900 -10.765 62.007 1.00 27.29 74 GLU B C 1
ATOM 2860 O O . GLU B 1 77 ? 71.963 -9.669 61.448 1.00 27.49 74 GLU B O 1
ATOM 2866 N N . LEU B 1 78 ? 71.817 -10.888 63.328 1.00 28.81 75 LEU B N 1
ATOM 2867 C CA . LEU B 1 78 ? 71.763 -9.713 64.195 1.00 27.34 75 LEU B CA 1
ATOM 2868 C C . LEU B 1 78 ? 73.087 -8.952 64.192 1.00 27.76 75 LEU B C 1
ATOM 2869 O O . LEU B 1 78 ? 74.125 -9.492 64.573 1.00 28.57 75 LEU B O 1
ATOM 2874 N N . ILE B 1 79 ? 73.041 -7.699 63.749 1.00 28.03 76 ILE B N 1
ATOM 2875 C CA . ILE B 1 79 ? 74.220 -6.840 63.702 1.00 27.84 76 ILE B CA 1
ATOM 2876 C C . ILE B 1 79 ? 73.898 -5.448 64.231 1.00 27.19 76 ILE B C 1
ATOM 2877 O O . ILE B 1 79 ? 72.734 -5.115 64.456 1.00 26.05 76 ILE B O 1
ATOM 2882 N N . ASP B 1 80 ? 74.932 -4.634 64.424 1.00 27.98 77 ASP B N 1
ATOM 2883 C CA . ASP B 1 80 ? 74.737 -3.231 64.765 1.00 27.99 77 ASP B CA 1
ATOM 2884 C C . ASP B 1 80 ? 74.156 -2.492 63.569 1.00 27.15 77 ASP B C 1
ATOM 2885 O O . ASP B 1 80 ? 74.476 -2.807 62.425 1.00 26.51 77 ASP B O 1
ATOM 2890 N N . PHE B 1 81 ? 73.297 -1.516 63.838 1.00 26.51 78 PHE B N 1
ATOM 2891 C CA . PHE B 1 81 ? 72.716 -0.694 62.785 1.00 25.75 78 PHE B CA 1
ATOM 2892 C C . PHE B 1 81 ? 73.790 0.204 62.180 1.00 27.09 78 PHE B C 1
ATOM 2893 O O . PHE B 1 81 ? 74.278 1.121 62.840 1.00 26.79 78 PHE B O 1
ATOM 2901 N N . PRO B 1 82 ? 74.169 -0.060 60.920 1.00 26.58 79 PRO B N 1
ATOM 2902 C CA . PRO B 1 82 ? 75.224 0.737 60.288 1.00 27.98 79 PRO B CA 1
ATOM 2903 C C . PRO B 1 82 ? 74.716 2.103 59.836 1.00 28.34 79 PRO B C 1
ATOM 2904 O O . PRO B 1 82 ? 73.560 2.216 59.430 1.00 27.86 79 PRO B O 1
ATOM 2908 N N . GLU B 1 83 ? 75.564 3.124 59.911 1.00 29.39 80 GLU B N 1
ATOM 2909 C CA . GLU B 1 83 ? 75.204 4.441 59.398 1.00 30.98 80 GLU B CA 1
ATOM 2910 C C . GLU B 1 83 ? 75.239 4.452 57.875 1.00 31.47 80 GLU B C 1
ATOM 2911 O O . GLU B 1 83 ? 76.151 3.891 57.265 1.00 31.03 80 GLU B O 1
ATOM 2917 N N . LEU B 1 84 ? 74.244 5.089 57.266 1.00 32.17 81 LEU B N 1
ATOM 2918 C CA . LEU B 1 84 ? 74.155 5.158 55.812 1.00 32.52 81 LEU B CA 1
ATOM 2919 C C . LEU B 1 84 ? 73.960 6.595 55.336 1.00 33.47 81 LEU B C 1
ATOM 2920 O O . LEU B 1 84 ? 73.306 7.398 56.003 1.00 33.48 81 LEU B O 1
ATOM 2925 N N . GLY B 1 85 ? 74.536 6.916 54.181 1.00 33.92 82 GLY B N 1
ATOM 2926 C CA . GLY B 1 85 ? 74.327 8.212 53.562 1.00 36.22 82 GLY B CA 1
ATOM 2927 C C . GLY B 1 85 ? 75.170 9.343 54.119 1.00 39.21 82 GLY B C 1
ATOM 2928 O O . GLY B 1 85 ? 76.097 9.115 54.898 1.00 39.07 82 GLY B O 1
ATOM 2929 N N . GLU B 1 86 ? 74.837 10.569 53.721 1.00 41.25 83 GLU B N 1
ATOM 2930 C CA . GLU B 1 86 ? 75.614 11.746 54.095 1.00 43.71 83 GLU B CA 1
ATOM 2931 C C . GLU B 1 86 ? 74.761 13.014 54.031 1.00 43.99 83 GLU B C 1
ATOM 2932 O O . GLU B 1 86 ? 73.937 13.171 53.130 1.00 43.48 83 GLU B O 1
ATOM 2938 N N . GLY B 1 87 ? 74.951 13.905 55.001 1.00 44.95 84 GLY B N 1
ATOM 2939 C CA . GLY B 1 87 ? 74.284 15.197 55.009 1.00 45.33 84 GLY B CA 1
ATOM 2940 C C . GLY B 1 87 ? 72.772 15.162 55.147 1.00 43.36 84 GLY B C 1
ATOM 2941 O O . GLY B 1 87 ? 72.244 14.830 56.209 1.00 42.91 84 GLY B O 1
ATOM 2942 N N . GLU B 1 88 ? 72.076 15.520 54.070 1.00 43.95 85 GLU B N 1
ATOM 2943 C CA . GLU B 1 88 ? 70.622 15.641 54.084 1.00 43.11 85 GLU B CA 1
ATOM 2944 C C . GLU B 1 88 ? 69.940 14.291 53.878 1.00 40.46 85 GLU B C 1
ATOM 2945 O O . GLU B 1 88 ? 68.727 14.169 54.036 1.00 40.05 85 GLU B O 1
ATOM 2951 N N . THR B 1 89 ? 70.728 13.282 53.519 1.00 40.56 86 THR B N 1
ATOM 2952 C CA . THR B 1 89 ? 70.217 11.929 53.334 1.00 37.89 86 THR B CA 1
ATOM 2953 C C . THR B 1 89 ? 71.015 10.982 54.223 1.00 37.27 86 THR B C 1
ATOM 2954 O O . THR B 1 89 ? 71.761 10.130 53.739 1.00 36.31 86 THR B O 1
ATOM 2958 N N . HIS B 1 90 ? 70.856 11.149 55.533 1.00 36.49 87 HIS B N 1
ATOM 2959 C CA . HIS B 1 90 ? 71.674 10.428 56.503 1.00 35.38 87 HIS B CA 1
ATOM 2960 C C . HIS B 1 90 ? 70.840 9.540 57.427 1.00 32.98 87 HIS B C 1
ATOM 2961 O O . HIS B 1 90 ? 69.771 9.938 57.893 1.00 31.43 87 HIS B O 1
ATOM 2968 N N . ALA B 1 91 ? 71.344 8.336 57.685 1.00 31.99 88 ALA B N 1
ATOM 2969 C CA . ALA B 1 91 ? 70.691 7.399 58.592 1.00 31.23 88 ALA B CA 1
ATOM 2970 C C . ALA B 1 91 ? 71.572 7.145 59.811 1.00 31.30 88 ALA B C 1
ATOM 2971 O O . ALA B 1 91 ? 72.429 6.263 59.788 1.00 32.33 88 ALA B O 1
ATOM 2973 N N . PRO B 1 92 ? 71.359 7.926 60.881 1.00 30.50 89 PRO B N 1
ATOM 2974 C CA . PRO B 1 92 ? 72.147 7.854 62.117 1.00 29.88 89 PRO B CA 1
ATOM 2975 C C . PRO B 1 92 ? 72.009 6.513 62.834 1.00 28.49 89 PRO B C 1
ATOM 2976 O O . PRO B 1 92 ? 71.000 5.826 62.674 1.00 27.02 89 PRO B O 1
ATOM 2980 N N . SER B 1 93 ? 73.022 6.151 63.615 1.00 28.26 90 SER B N 1
ATOM 2981 C CA . SER B 1 93 ? 72.972 4.942 64.431 1.00 27.21 90 SER B CA 1
ATOM 2982 C C . SER B 1 93 ? 72.860 5.308 65.906 1.00 26.29 90 SER B C 1
ATOM 2983 O O . SER B 1 93 ? 73.646 6.108 66.415 1.00 27.24 90 SER B O 1
ATOM 2986 N N . THR B 1 94 ? 71.881 4.726 66.591 1.00 25.32 91 THR B N 1
ATOM 2987 C CA . THR B 1 94 ? 71.632 5.056 67.990 1.00 25.11 91 THR B CA 1
ATOM 2988 C C . THR B 1 94 ? 72.241 4.025 68.933 1.00 25.31 91 THR B C 1
ATOM 2989 O O . THR B 1 94 ? 72.092 2.820 68.727 1.00 24.38 91 THR B O 1
ATOM 2993 N N . ASP B 1 95 ? 72.929 4.504 69.966 1.00 25.15 92 ASP B N 1
ATOM 2994 C CA . ASP B 1 95 ? 73.450 3.625 71.006 1.00 25.85 92 ASP B CA 1
ATOM 2995 C C . ASP B 1 95 ? 72.308 3.207 71.928 1.00 24.94 92 ASP B C 1
ATOM 2996 O O . ASP B 1 95 ? 71.882 3.972 72.794 1.00 25.53 92 ASP B O 1
ATOM 3001 N N . VAL B 1 96 ? 71.814 1.988 71.731 1.00 24.12 93 VAL B N 1
ATOM 3002 C CA . VAL B 1 96 ? 70.647 1.503 72.460 1.00 24.19 93 VAL B CA 1
ATOM 3003 C C . VAL B 1 96 ? 70.742 -0.003 72.702 1.00 24.24 93 VAL B C 1
ATOM 3004 O O . VAL B 1 96 ? 71.208 -0.749 71.841 1.00 23.33 93 VAL B O 1
ATOM 3008 N N . ASP B 1 97 ? 70.315 -0.443 73.884 1.00 24.03 94 ASP B N 1
ATOM 3009 C CA . ASP B 1 97 ? 70.371 -1.855 74.246 1.00 23.42 94 ASP B CA 1
ATOM 3010 C C . ASP B 1 97 ? 69.029 -2.569 74.092 1.00 22.32 94 ASP B C 1
ATOM 3011 O O . ASP B 1 97 ? 68.982 -3.735 73.702 1.00 22.86 94 ASP B O 1
ATOM 3016 N N . VAL B 1 98 ? 67.942 -1.876 74.419 1.00 21.74 95 VAL B N 1
ATOM 3017 C CA . VAL B 1 98 ? 66.633 -2.518 74.521 1.00 21.17 95 VAL B CA 1
ATOM 3018 C C . VAL B 1 98 ? 65.523 -1.721 73.839 1.00 19.53 95 VAL B C 1
ATOM 3019 O O . VAL B 1 98 ? 65.463 -0.496 73.948 1.00 21.02 95 VAL B O 1
ATOM 3023 N N . LEU B 1 99 ? 64.650 -2.431 73.133 1.00 22.28 96 LEU B N 1
ATOM 3024 C CA . LEU B 1 99 ? 63.437 -1.843 72.581 1.00 17.84 96 LEU B CA 1
ATOM 3025 C C . LEU B 1 99 ? 62.202 -2.400 73.288 1.00 17.27 96 LEU B C 1
ATOM 3026 O O . LEU B 1 99 ? 62.055 -3.614 73.440 1.00 17.74 96 LEU B O 1
ATOM 3031 N N . ILE B 1 100 ? 61.325 -1.504 73.730 1.00 16.69 97 ILE B N 1
ATOM 3032 C CA . ILE B 1 100 ? 60.032 -1.896 74.275 1.00 17.77 97 ILE B CA 1
ATOM 3033 C C . ILE B 1 100 ? 58.923 -1.392 73.360 1.00 19.17 97 ILE B C 1
ATOM 3034 O O . ILE B 1 100 ? 58.701 -0.186 73.254 1.00 14.51 97 ILE B O 1
ATOM 3039 N N . HIS B 1 101 ? 58.234 -2.316 72.697 1.00 17.35 98 HIS B N 1
ATOM 3040 C CA . HIS B 1 101 ? 57.186 -1.954 71.746 1.00 17.06 98 HIS B CA 1
ATOM 3041 C C . HIS B 1 101 ? 55.809 -2.425 72.211 1.00 16.59 98 HIS B C 1
ATOM 3042 O O . HIS B 1 101 ? 55.586 -3.620 72.414 1.00 17.68 98 HIS B O 1
ATOM 3049 N N . CYS B 1 102 ? 54.894 -1.473 72.375 1.00 18.14 99 CYS B N 1
ATOM 3050 C CA . CYS B 1 102 ? 53.518 -1.763 72.761 1.00 17.20 99 CYS B CA 1
ATOM 3051 C C . CYS B 1 102 ? 52.539 -1.056 71.830 1.00 14.15 99 CYS B C 1
ATOM 3052 O O . CYS B 1 102 ? 52.838 0.020 71.317 1.00 17.91 99 CYS B O 1
ATOM 3055 N N . HIS B 1 103 ? 51.374 -1.659 71.612 1.00 26.00 100 HIS B N 1
ATOM 3056 C CA . HIS B 1 103 ? 50.281 -0.962 70.942 1.00 18.46 100 HIS B CA 1
ATOM 3057 C C . HIS B 1 103 ? 48.940 -1.437 71.493 1.00 17.39 100 HIS B C 1
ATOM 3058 O O . HIS B 1 103 ? 48.780 -2.610 71.826 1.00 19.88 100 HIS B O 1
ATOM 3065 N N . ALA B 1 104 ? 47.987 -0.515 71.598 1.00 19.61 101 ALA B N 1
ATOM 3066 C CA . ALA B 1 104 ? 46.691 -0.813 72.202 1.00 19.26 101 ALA B CA 1
ATOM 3067 C C . ALA B 1 104 ? 45.592 0.085 71.644 1.00 20.18 101 ALA B C 1
ATOM 3068 O O . ALA B 1 104 ? 45.854 0.973 70.833 1.00 19.92 101 ALA B O 1
ATOM 3070 N N . THR B 1 105 ? 44.360 -0.147 72.089 1.00 20.57 102 THR B N 1
ATOM 3071 C CA . THR B 1 105 ? 43.219 0.636 71.624 1.00 20.64 102 THR B CA 1
ATOM 3072 C C . THR B 1 105 ? 43.050 1.909 72.447 1.00 20.49 102 THR B C 1
ATOM 3073 O O . THR B 1 105 ? 42.156 2.714 72.181 1.00 21.00 102 THR B O 1
ATOM 3077 N N . ARG B 1 106 ? 43.910 2.087 73.445 1.00 20.38 103 ARG B N 1
ATOM 3078 C CA . ARG B 1 106 ? 43.895 3.302 74.255 1.00 21.41 103 ARG B CA 1
ATOM 3079 C C . ARG B 1 106 ? 45.314 3.747 74.597 1.00 21.51 103 ARG B C 1
ATOM 3080 O O . ARG B 1 106 ? 46.229 2.928 74.708 1.00 21.17 103 ARG B O 1
ATOM 3088 N N . HIS B 1 107 ? 45.485 5.054 74.762 1.00 21.14 104 HIS B N 1
ATOM 3089 C CA . HIS B 1 107 ? 46.803 5.652 74.936 1.00 20.07 104 HIS B CA 1
ATOM 3090 C C . HIS B 1 107 ? 47.321 5.559 76.370 1.00 20.39 104 HIS B C 1
ATOM 3091 O O . HIS B 1 107 ? 48.507 5.314 76.589 1.00 19.55 104 HIS B O 1
ATOM 3098 N N . ASP B 1 108 ? 46.431 5.754 77.339 1.00 20.14 105 ASP B N 1
ATOM 3099 C CA . ASP B 1 108 ? 46.831 5.872 78.741 1.00 21.97 105 ASP B CA 1
ATOM 3100 C C . ASP B 1 108 ? 47.543 4.628 79.280 1.00 20.30 105 ASP B C 1
ATOM 3101 O O . ASP B 1 108 ? 48.510 4.743 80.034 1.00 19.99 105 ASP B O 1
ATOM 3106 N N . LEU B 1 109 ? 47.079 3.446 78.885 1.00 20.73 106 LEU B N 1
ATOM 3107 C CA . LEU B 1 109 ? 47.664 2.200 79.376 1.00 19.89 106 LEU B CA 1
ATOM 3108 C C . LEU B 1 109 ? 49.096 1.994 78.879 1.00 20.31 106 LEU B C 1
ATOM 3109 O O . LEU B 1 109 ? 49.858 1.226 79.467 1.00 21.41 106 LEU B O 1
ATOM 3114 N N . LEU B 1 110 ? 49.454 2.679 77.795 1.00 20.04 107 LEU B N 1
ATOM 3115 C CA . LEU B 1 110 ? 50.817 2.633 77.277 1.00 20.07 107 LEU B CA 1
ATOM 3116 C C . LEU B 1 110 ? 51.766 3.340 78.235 1.00 21.47 107 LEU B C 1
ATOM 3117 O O . LEU B 1 110 ? 52.829 2.819 78.573 1.00 19.96 107 LEU B O 1
ATOM 3122 N N . PHE B 1 111 ? 51.373 4.534 78.664 1.00 21.61 108 PHE B N 1
ATOM 3123 C CA . PHE B 1 111 ? 52.136 5.284 79.651 1.00 21.60 108 PHE B CA 1
ATOM 3124 C C . PHE B 1 111 ? 52.232 4.496 80.953 1.00 22.09 108 PHE B C 1
ATOM 3125 O O . PHE B 1 111 ? 53.295 4.435 81.572 1.00 21.86 108 PHE B O 1
ATOM 3133 N N . TYR B 1 112 ? 51.117 3.897 81.364 1.00 22.04 109 TYR B N 1
ATOM 3134 C CA . TYR B 1 112 ? 51.078 3.139 82.612 1.00 22.90 109 TYR B CA 1
ATOM 3135 C C . TYR B 1 112 ? 51.989 1.919 82.559 1.00 22.82 109 TYR B C 1
ATOM 3136 O O . TYR B 1 112 ? 52.663 1.600 83.536 1.00 23.43 109 TYR B O 1
ATOM 3145 N N . THR B 1 113 ? 51.998 1.235 81.419 1.00 21.81 110 THR B N 1
ATOM 3146 C CA . THR B 1 113 ? 52.805 0.029 81.261 1.00 22.04 110 THR B CA 1
ATOM 3147 C C . THR B 1 113 ? 54.291 0.344 81.392 1.00 22.40 110 THR B C 1
ATOM 3148 O O . THR B 1 113 ? 55.045 -0.414 82.003 1.00 22.72 110 THR B O 1
ATOM 3152 N N . LEU B 1 114 ? 54.704 1.475 80.831 1.00 22.32 111 LEU B N 1
ATOM 3153 C CA . LEU B 1 114 ? 56.102 1.879 80.890 1.00 22.59 111 LEU B CA 1
ATOM 3154 C C . LEU B 1 114 ? 56.485 2.363 82.285 1.00 23.29 111 LEU B C 1
ATOM 3155 O O . LEU B 1 114 ? 57.526 1.975 82.811 1.00 24.01 111 LEU B O 1
ATOM 3160 N N . ARG B 1 115 ? 55.644 3.205 82.881 1.00 24.07 112 ARG B N 1
ATOM 3161 C CA . ARG B 1 115 ? 55.923 3.742 84.213 1.00 24.72 112 ARG B CA 1
ATOM 3162 C C . ARG B 1 115 ? 55.975 2.635 85.260 1.00 24.74 112 ARG B C 1
ATOM 3163 O O . ARG B 1 115 ? 56.921 2.551 86.040 1.00 25.99 112 ARG B O 1
ATOM 3171 N N . LYS B 1 116 ? 54.953 1.787 85.267 1.00 24.48 113 LYS B N 1
ATOM 3172 C CA . LYS B 1 116 ? 54.871 0.681 86.214 1.00 24.61 113 LYS B CA 1
ATOM 3173 C C . LYS B 1 116 ? 55.920 -0.388 85.918 1.00 25.01 113 LYS B C 1
ATOM 3174 O O . LYS B 1 116 ? 56.469 -1.004 86.832 1.00 24.63 113 LYS B O 1
ATOM 3180 N N . GLY B 1 117 ? 56.197 -0.598 84.635 1.00 24.41 114 GLY B N 1
ATOM 3181 C CA . GLY B 1 117 ? 57.111 -1.643 84.209 1.00 23.47 114 GLY B CA 1
ATOM 3182 C C . GLY B 1 117 ? 58.568 -1.416 84.570 1.00 22.85 114 GLY B C 1
ATOM 3183 O O . GLY B 1 117 ? 59.313 -2.371 84.777 1.00 23.00 114 GLY B O 1
ATOM 3184 N N . ILE B 1 118 ? 58.981 -0.154 84.641 1.00 23.47 115 ILE B N 1
ATOM 3185 C CA . ILE B 1 118 ? 60.379 0.169 84.915 1.00 25.07 115 ILE B CA 1
ATOM 3186 C C . ILE B 1 118 ? 60.549 0.888 86.250 1.00 26.03 115 ILE B C 1
ATOM 3187 O O . ILE B 1 118 ? 61.620 1.420 86.542 1.00 27.09 115 ILE B O 1
ATOM 3192 N N . SER B 1 119 ? 59.489 0.893 87.054 1.00 26.02 116 SER B N 1
ATOM 3193 C CA . SER B 1 119 ? 59.467 1.629 88.315 1.00 27.91 116 SER B CA 1
ATOM 3194 C C . SER B 1 119 ? 60.626 1.262 89.243 1.00 28.52 116 SER B C 1
ATOM 3195 O O . SER B 1 119 ? 61.208 2.133 89.887 1.00 28.63 116 SER B O 1
ATOM 3198 N N . ASP B 1 120 ? 60.964 -0.023 89.298 1.00 29.33 117 ASP B N 1
ATOM 3199 C CA . ASP B 1 120 ? 62.018 -0.498 90.190 1.00 29.67 117 ASP B CA 1
ATOM 3200 C C . ASP B 1 120 ? 63.421 -0.345 89.600 1.00 29.36 117 ASP B C 1
ATOM 3201 O O . ASP B 1 120 ? 64.413 -0.389 90.329 1.00 29.42 117 ASP B O 1
ATOM 3206 N N . ILE B 1 121 ? 63.505 -0.165 88.285 1.00 28.47 118 ILE B N 1
ATOM 3207 C CA . ILE B 1 121 ? 64.802 -0.088 87.615 1.00 28.40 118 ILE B CA 1
ATOM 3208 C C . ILE B 1 121 ? 65.043 1.263 86.944 1.00 28.67 118 ILE B C 1
ATOM 3209 O O . ILE B 1 121 ? 65.769 1.353 85.953 1.00 29.53 118 ILE B O 1
ATOM 3214 N N . ALA B 1 122 ? 64.442 2.311 87.496 1.00 28.14 119 ALA B N 1
ATOM 3215 C CA . ALA B 1 122 ? 64.535 3.645 86.914 1.00 29.58 119 ALA B CA 1
ATOM 3216 C C . ALA B 1 122 ? 65.960 4.200 86.953 1.00 30.55 119 ALA B C 1
ATOM 3217 O O . ALA B 1 122 ? 66.388 4.895 86.031 1.00 31.22 119 ALA B O 1
ATOM 3219 N N . GLN B 1 123 ? 66.690 3.886 88.020 1.00 30.62 120 GLN B N 1
ATOM 3220 C CA . GLN B 1 123 ? 68.045 4.400 88.205 1.00 32.16 120 GLN B CA 1
ATOM 3221 C C . GLN B 1 123 ? 69.086 3.535 87.500 1.00 30.88 120 GLN B C 1
ATOM 3222 O O . GLN B 1 123 ? 70.251 3.917 87.377 1.00 30.87 120 GLN B O 1
ATOM 3228 N N . ASP B 1 124 ? 68.655 2.364 87.044 1.00 30.29 121 ASP B N 1
ATOM 3229 C CA . ASP B 1 124 ? 69.539 1.426 86.362 1.00 30.45 121 ASP B CA 1
ATOM 3230 C C . ASP B 1 124 ? 69.507 1.647 84.854 1.00 30.09 121 ASP B C 1
ATOM 3231 O O . ASP B 1 124 ? 70.287 1.054 84.111 1.00 29.26 121 ASP B O 1
ATOM 3236 N N . ILE B 1 125 ? 68.604 2.520 84.418 1.00 29.81 122 ILE B N 1
ATOM 3237 C CA . ILE B 1 125 ? 68.265 2.663 83.007 1.00 30.57 122 ILE B CA 1
ATOM 3238 C C . ILE B 1 125 ? 68.290 4.120 82.554 1.00 30.04 122 ILE B C 1
ATOM 3239 O O . ILE B 1 125 ? 67.915 5.019 83.307 1.00 30.09 122 ILE B O 1
ATOM 3244 N N . GLU B 1 126 ? 68.746 4.349 81.327 1.00 30.64 123 GLU B N 1
ATOM 3245 C CA . GLU B 1 126 ? 68.550 5.638 80.681 1.00 30.58 123 GLU B CA 1
ATOM 3246 C C . GLU B 1 126 ? 67.726 5.474 79.410 1.00 28.74 123 GLU B C 1
ATOM 3247 O O . GLU B 1 126 ? 68.138 4.784 78.478 1.00 29.29 123 GLU B O 1
ATOM 3253 N N . ILE B 1 127 ? 66.559 6.108 79.379 1.00 27.14 124 ILE B N 1
ATOM 3254 C CA . ILE B 1 127 ? 65.690 6.053 78.210 1.00 27.17 124 ILE B CA 1
ATOM 3255 C C . ILE B 1 127 ? 66.192 6.999 77.122 1.00 25.80 124 ILE B C 1
ATOM 3256 O O . ILE B 1 127 ? 66.070 8.217 77.242 1.00 26.40 124 ILE B O 1
ATOM 3261 N N . VAL B 1 128 ? 66.764 6.429 76.066 1.00 25.44 125 VAL B N 1
ATOM 3262 C CA . VAL B 1 128 ? 67.347 7.213 74.982 1.00 25.71 125 VAL B CA 1
ATOM 3263 C C . VAL B 1 128 ? 66.270 7.909 74.155 1.00 24.70 125 VAL B C 1
ATOM 3264 O O . VAL B 1 128 ? 66.438 9.053 73.729 1.00 25.07 125 VAL B O 1
ATOM 3268 N N . ASP B 1 129 ? 65.163 7.212 73.928 1.00 23.87 126 ASP B N 1
ATOM 3269 C CA . ASP B 1 129 ? 64.051 7.775 73.177 1.00 24.12 126 ASP B CA 1
ATOM 3270 C C . ASP B 1 129 ? 62.736 7.149 73.632 1.00 22.19 126 ASP B C 1
ATOM 3271 O O . ASP B 1 129 ? 62.671 5.957 73.927 1.00 21.48 126 ASP B O 1
ATOM 3276 N N . GLU B 1 130 ? 61.691 7.967 73.692 1.00 22.16 127 GLU B N 1
ATOM 3277 C CA . GLU B 1 130 ? 60.371 7.513 74.109 1.00 22.30 127 GLU B CA 1
ATOM 3278 C C . GLU B 1 130 ? 59.316 8.153 73.217 1.00 21.03 127 GLU B C 1
ATOM 3279 O O . GLU B 1 130 ? 59.003 9.335 73.360 1.00 20.63 127 GLU B O 1
ATOM 3285 N N . THR B 1 131 ? 58.777 7.371 72.289 1.00 20.51 128 THR B N 1
ATOM 3286 C CA . THR B 1 131 ? 57.855 7.911 71.298 1.00 20.24 128 THR B CA 1
ATOM 3287 C C . THR B 1 131 ? 56.469 7.291 71.400 1.00 19.94 128 THR B C 1
ATOM 3288 O O . THR B 1 131 ? 56.315 6.070 71.336 1.00 19.66 128 THR B O 1
ATOM 3292 N N . TYR B 1 132 ? 55.463 8.146 71.558 1.00 20.10 129 TYR B N 1
ATOM 3293 C CA . TYR B 1 132 ? 54.074 7.707 71.576 1.00 20.78 129 TYR B CA 1
ATOM 3294 C C . TYR B 1 132 ? 53.428 7.943 70.217 1.00 20.09 129 TYR B C 1
ATOM 3295 O O . TYR B 1 132 ? 53.183 9.086 69.826 1.00 19.70 129 TYR B O 1
ATOM 3304 N N . GLY B 1 133 ? 53.159 6.856 69.502 1.00 19.61 130 GLY B N 1
ATOM 3305 C CA . GLY B 1 133 ? 52.563 6.940 68.183 1.00 19.95 130 GLY B CA 1
ATOM 3306 C C . GLY B 1 133 ? 51.049 6.891 68.237 1.00 18.79 130 GLY B C 1
ATOM 3307 O O . GLY B 1 133 ? 50.467 6.378 69.195 1.00 21.51 130 GLY B O 1
ATOM 3308 N N . PHE B 1 134 ? 50.407 7.437 67.210 1.00 25.32 131 PHE B N 1
ATOM 3309 C CA . PHE B 1 134 ? 48.954 7.420 67.130 1.00 19.94 131 PHE B CA 1
ATOM 3310 C C . PHE B 1 134 ? 48.488 7.312 65.685 1.00 23.31 131 PHE B C 1
ATOM 3311 O O . PHE B 1 134 ? 49.070 7.922 64.789 1.00 21.45 131 PHE B O 1
ATOM 3319 N N . ARG B 1 135 ? 47.446 6.519 65.465 1.00 22.35 132 ARG B N 1
ATOM 3320 C CA . ARG B 1 135 ? 46.825 6.428 64.152 1.00 22.21 132 ARG B CA 1
ATOM 3321 C C . ARG B 1 135 ? 46.311 7.806 63.755 1.00 22.73 132 ARG B C 1
ATOM 3322 O O . ARG B 1 135 ? 45.637 8.477 64.540 1.00 22.12 132 ARG B O 1
ATOM 3330 N N . TYR B 1 136 ? 46.650 8.232 62.544 1.00 22.47 133 TYR B N 1
ATOM 3331 C CA . TYR B 1 136 ? 46.328 9.578 62.087 1.00 24.13 133 TYR B CA 1
ATOM 3332 C C . TYR B 1 136 ? 45.311 9.538 60.952 1.00 24.14 133 TYR B C 1
ATOM 3333 O O . TYR B 1 136 ? 45.627 9.112 59.839 1.00 24.05 133 TYR B O 1
ATOM 3342 N N . LEU B 1 137 ? 44.093 9.988 61.250 1.00 24.97 134 LEU B N 1
ATOM 3343 C CA . LEU B 1 137 ? 42.967 9.919 60.319 1.00 25.01 134 LEU B CA 1
ATOM 3344 C C . LEU B 1 137 ? 42.730 8.476 59.883 1.00 25.92 134 LEU B C 1
ATOM 3345 O O . LEU B 1 137 ? 42.799 7.560 60.701 1.00 24.55 134 LEU B O 1
ATOM 3350 N N . ASP B 1 138 ? 42.449 8.270 58.600 1.00 26.06 135 ASP B N 1
ATOM 3351 C CA . ASP B 1 138 ? 42.247 6.920 58.089 1.00 26.93 135 ASP B CA 1
ATOM 3352 C C . ASP B 1 138 ? 43.583 6.257 57.767 1.00 26.83 135 ASP B C 1
ATOM 3353 O O . ASP B 1 138 ? 43.928 6.067 56.600 1.00 27.34 135 ASP B O 1
ATOM 3358 N N . ALA B 1 139 ? 44.323 5.913 58.819 1.00 25.42 136 ALA B N 1
ATOM 3359 C CA . ALA B 1 139 ? 45.621 5.246 58.702 1.00 25.55 136 ALA B CA 1
ATOM 3360 C C . ALA B 1 139 ? 46.563 5.990 57.763 1.00 25.26 136 ALA B C 1
ATOM 3361 O O . ALA B 1 139 ? 47.204 5.384 56.907 1.00 25.33 136 ALA B O 1
ATOM 3363 N N . ARG B 1 140 ? 46.643 7.305 57.928 1.00 25.55 137 ARG B N 1
ATOM 3364 C CA . ARG B 1 140 ? 47.484 8.122 57.066 1.00 26.07 137 ARG B CA 1
ATOM 3365 C C . ARG B 1 140 ? 48.735 8.603 57.787 1.00 25.77 137 ARG B C 1
ATOM 3366 O O . ARG B 1 140 ? 48.726 8.826 58.996 1.00 25.16 137 ARG B O 1
ATOM 3374 N N . ASP B 1 141 ? 49.816 8.747 57.031 1.00 25.35 138 ASP B N 1
ATOM 3375 C CA . ASP B 1 141 ? 50.996 9.446 57.511 1.00 25.17 138 ASP B CA 1
ATOM 3376 C C . ASP B 1 141 ? 50.678 10.936 57.470 1.00 25.84 138 ASP B C 1
ATOM 3377 O O . ASP B 1 141 ? 49.741 11.349 56.786 1.00 26.35 138 ASP B O 1
ATOM 3382 N N . MET B 1 142 ? 51.443 11.744 58.196 1.00 25.27 139 MET B N 1
ATOM 3383 C CA . MET B 1 142 ? 51.217 13.189 58.214 1.00 26.13 139 MET B CA 1
ATOM 3384 C C . MET B 1 142 ? 51.540 13.826 56.866 1.00 27.66 139 MET B C 1
ATOM 3385 O O . MET B 1 142 ? 51.341 15.023 56.664 1.00 27.86 139 MET B O 1
ATOM 3390 N N . THR B 1 143 ? 52.039 13.008 55.949 1.00 27.09 140 THR B N 1
ATOM 3391 C CA . THR B 1 143 ? 52.331 13.438 54.593 1.00 28.64 140 THR B CA 1
ATOM 3392 C C . THR B 1 143 ? 51.046 13.452 53.762 1.00 28.76 140 THR B C 1
ATOM 3393 O O . THR B 1 143 ? 51.018 13.969 52.646 1.00 29.91 140 THR B O 1
ATOM 3397 N N . GLY B 1 144 ? 49.984 12.880 54.322 1.00 28.13 141 GLY B N 1
ATOM 3398 C CA . GLY B 1 144 ? 48.688 12.856 53.670 1.00 28.26 141 GLY B CA 1
ATOM 3399 C C . GLY B 1 144 ? 48.426 11.564 52.921 1.00 29.21 141 GLY B C 1
ATOM 3400 O O . GLY B 1 144 ? 47.319 11.329 52.438 1.00 28.97 141 GLY B O 1
ATOM 3401 N N . PHE B 1 145 ? 49.453 10.725 52.822 1.00 28.11 142 PHE B N 1
ATOM 3402 C CA . PHE B 1 145 ? 49.339 9.441 52.138 1.00 27.53 142 PHE B CA 1
ATOM 3403 C C . PHE B 1 145 ? 49.054 8.317 53.124 1.00 26.75 142 PHE B C 1
ATOM 3404 O O . PHE B 1 145 ? 49.558 8.324 54.246 1.00 26.89 142 PHE B O 1
ATOM 3412 N N . ILE B 1 146 ? 48.247 7.352 52.701 1.00 26.04 143 ILE B N 1
ATOM 3413 C CA . ILE B 1 146 ? 47.940 6.195 53.532 1.00 26.05 143 ILE B CA 1
ATOM 3414 C C . ILE B 1 146 ? 49.181 5.326 53.708 1.00 25.72 143 ILE B C 1
ATOM 3415 O O . ILE B 1 146 ? 49.892 5.042 52.743 1.00 24.47 143 ILE B O 1
ATOM 3420 N N . ASP B 1 147 ? 49.443 4.918 54.946 1.00 24.91 144 ASP B N 1
ATOM 3421 C CA . ASP B 1 147 ? 50.591 4.070 55.245 1.00 25.02 144 ASP B CA 1
ATOM 3422 C C . ASP B 1 147 ? 50.147 2.673 55.669 1.00 24.57 144 ASP B C 1
ATOM 3423 O O . ASP B 1 147 ? 49.352 2.521 56.596 1.00 24.81 144 ASP B O 1
ATOM 3428 N N . GLY B 1 148 ? 50.661 1.657 54.982 1.00 24.18 145 GLY B N 1
ATOM 3429 C CA . GLY B 1 148 ? 50.344 0.278 55.308 1.00 24.87 145 GLY B CA 1
ATOM 3430 C C . GLY B 1 148 ? 49.486 -0.413 54.264 1.00 25.40 145 GLY B C 1
ATOM 3431 O O . GLY B 1 148 ? 48.948 -1.492 54.511 1.00 25.61 145 GLY B O 1
ATOM 3432 N N . THR B 1 149 ? 49.361 0.209 53.095 1.00 26.26 146 THR B N 1
ATOM 3433 C CA . THR B 1 149 ? 48.528 -0.325 52.018 1.00 25.97 146 THR B CA 1
ATOM 3434 C C . THR B 1 149 ? 48.970 -1.719 51.571 1.00 26.72 146 THR B C 1
ATOM 3435 O O . THR B 1 149 ? 48.148 -2.631 51.468 1.00 27.21 146 THR B O 1
ATOM 3439 N N . GLU B 1 150 ? 50.264 -1.885 51.314 1.00 26.23 147 GLU B N 1
ATOM 3440 C CA . GLU B 1 150 ? 50.793 -3.174 50.878 1.00 27.67 147 GLU B CA 1
ATOM 3441 C C . GLU B 1 150 ? 51.401 -3.966 52.032 1.00 27.52 147 GLU B C 1
ATOM 3442 O O . GLU B 1 150 ? 52.103 -4.952 51.814 1.00 27.18 147 GLU B O 1
ATOM 3448 N N . ASN B 1 151 ? 51.134 -3.528 53.258 1.00 26.55 148 ASN B N 1
ATOM 3449 C CA . ASN B 1 151 ? 51.591 -4.246 54.442 1.00 26.65 148 ASN B CA 1
ATOM 3450 C C . ASN B 1 151 ? 50.902 -5.606 54.511 1.00 29.17 148 ASN B C 1
ATOM 3451 O O . ASN B 1 151 ? 49.680 -5.685 54.365 1.00 29.15 148 ASN B O 1
ATOM 3456 N N . PRO B 1 152 ? 51.683 -6.681 54.718 1.00 28.07 149 PRO B N 1
ATOM 3457 C CA . PRO B 1 152 ? 51.167 -8.055 54.784 1.00 30.76 149 PRO B CA 1
ATOM 3458 C C . PRO B 1 152 ? 49.946 -8.185 55.691 1.00 33.06 149 PRO B C 1
ATOM 3459 O O . PRO B 1 152 ? 49.823 -7.448 56.671 1.00 30.97 149 PRO B O 1
ATOM 3463 N N . LYS B 1 153 ? 49.050 -9.107 55.355 1.00 34.57 150 LYS B N 1
ATOM 3464 C CA . LYS B 1 153 ? 47.792 -9.252 56.078 1.00 36.69 150 LYS B CA 1
ATOM 3465 C C . LYS B 1 153 ? 47.491 -10.712 56.405 1.00 39.18 150 LYS B C 1
ATOM 3466 O O . LYS B 1 153 ? 47.834 -11.611 55.638 1.00 40.16 150 LYS B O 1
ATOM 3472 N N . ALA B 1 154 ? 46.851 -10.931 57.552 1.00 37.92 151 ALA B N 1
ATOM 3473 C CA . ALA B 1 154 ? 46.446 -12.264 57.995 1.00 39.88 151 ALA B CA 1
ATOM 3474 C C . ALA B 1 154 ? 47.624 -13.232 58.110 1.00 39.95 151 ALA B C 1
ATOM 3475 O O . ALA B 1 154 ? 48.600 -12.953 58.802 1.00 37.78 151 ALA B O 1
ATOM 3477 N N . GLU B 1 155 ? 47.532 -14.362 57.415 1.00 41.55 152 GLU B N 1
ATOM 3478 C CA . GLU B 1 155 ? 48.474 -15.465 57.605 1.00 42.49 152 GLU B CA 1
ATOM 3479 C C . GLU B 1 155 ? 49.903 -15.175 57.134 1.00 39.73 152 GLU B C 1
ATOM 3480 O O . GLU B 1 155 ? 50.861 -15.699 57.707 1.00 38.35 152 GLU B O 1
ATOM 3486 N N . LYS B 1 156 ? 50.055 -14.351 56.101 1.00 40.74 153 LYS B N 1
ATOM 3487 C CA . LYS B 1 156 ? 51.380 -14.111 55.541 1.00 40.56 153 LYS B CA 1
ATOM 3488 C C . LYS B 1 156 ? 52.214 -13.192 56.429 1.00 36.24 153 LYS B C 1
ATOM 3489 O O . LYS B 1 156 ? 53.429 -13.096 56.263 1.00 34.91 153 LYS B O 1
ATOM 3495 N N . ARG B 1 157 ? 51.561 -12.534 57.381 1.00 35.66 154 ARG B N 1
ATOM 3496 C CA . ARG B 1 157 ? 52.268 -11.753 58.389 1.00 34.46 154 ARG B CA 1
ATOM 3497 C C . ARG B 1 157 ? 53.200 -12.639 59.210 1.00 32.09 154 ARG B C 1
ATOM 3498 O O . ARG B 1 157 ? 54.327 -12.253 59.522 1.00 29.45 154 ARG B O 1
ATOM 3506 N N . ALA B 1 158 ? 52.720 -13.832 59.549 1.00 32.46 155 ALA B N 1
ATOM 3507 C CA . ALA B 1 158 ? 53.483 -14.774 60.360 1.00 31.87 155 ALA B CA 1
ATOM 3508 C C . ALA B 1 158 ? 54.730 -15.280 59.640 1.00 31.30 155 ALA B C 1
ATOM 3509 O O . ALA B 1 158 ? 55.787 -15.425 60.250 1.00 29.92 155 ALA B O 1
ATOM 3511 N N . GLU B 1 159 ? 54.607 -15.547 58.344 1.00 33.12 156 GLU B N 1
ATOM 3512 C CA . GLU B 1 159 ? 55.719 -16.113 57.585 1.00 34.80 156 GLU B CA 1
ATOM 3513 C C . GLU B 1 159 ? 56.657 -15.036 57.043 1.00 30.93 156 GLU B C 1
ATOM 3514 O O . GLU B 1 159 ? 57.736 -15.343 56.541 1.00 30.53 156 GLU B O 1
ATOM 3520 N N . VAL B 1 160 ? 56.244 -13.777 57.143 1.00 30.66 157 VAL B N 1
ATOM 3521 C CA . VAL B 1 160 ? 57.104 -12.663 56.754 1.00 29.24 157 VAL B CA 1
ATOM 3522 C C . VAL B 1 160 ? 57.890 -12.146 57.962 1.00 27.31 157 VAL B C 1
ATOM 3523 O O . VAL B 1 160 ? 59.080 -11.843 57.858 1.00 26.69 157 VAL B O 1
ATOM 3527 N N . ALA B 1 161 ? 57.230 -12.068 59.114 1.00 27.59 158 ALA B N 1
ATOM 3528 C CA . ALA B 1 161 ? 57.851 -11.496 60.307 1.00 26.66 158 ALA B CA 1
ATOM 3529 C C . ALA B 1 161 ? 58.662 -12.510 61.114 1.00 25.99 158 ALA B C 1
ATOM 3530 O O . ALA B 1 161 ? 59.751 -12.195 61.590 1.00 24.82 158 ALA B O 1
ATOM 3532 N N . LEU B 1 162 ? 58.136 -13.722 61.262 1.00 27.96 159 LEU B N 1
ATOM 3533 C CA . LEU B 1 162 ? 58.715 -14.690 62.192 1.00 27.62 159 LEU B CA 1
ATOM 3534 C C . LEU B 1 162 ? 59.720 -15.649 61.556 1.00 29.19 159 LEU B C 1
ATOM 3535 O O . LEU B 1 162 ? 59.528 -16.121 60.434 1.00 32.34 159 LEU B O 1
ATOM 3540 N N . VAL B 1 163 ? 60.792 -15.928 62.293 1.00 29.03 160 VAL B N 1
ATOM 3541 C CA . VAL B 1 163 ? 61.751 -16.961 61.915 1.00 31.28 160 VAL B CA 1
ATOM 3542 C C . VAL B 1 163 ? 61.055 -18.319 61.915 1.00 33.04 160 VAL B C 1
ATOM 3543 O O . VAL B 1 163 ? 60.342 -18.657 62.860 1.00 32.39 160 VAL B O 1
ATOM 3547 N N . ALA B 1 164 ? 61.259 -19.092 60.854 1.00 35.01 161 ALA B N 1
ATOM 3548 C CA . ALA B 1 164 ? 60.521 -20.336 60.665 1.00 37.07 161 ALA B CA 1
ATOM 3549 C C . ALA B 1 164 ? 61.055 -21.499 61.505 1.00 39.56 161 ALA B C 1
ATOM 3550 O O . ALA B 1 164 ? 60.275 -22.268 62.073 1.00 40.34 161 ALA B O 1
ATOM 3552 N N . ASP B 1 165 ? 62.377 -21.632 61.578 1.00 43.19 162 ASP B N 1
ATOM 3553 C CA . ASP B 1 165 ? 62.991 -22.806 62.194 1.00 45.15 162 ASP B CA 1
ATOM 3554 C C . ASP B 1 165 ? 64.168 -22.468 63.105 1.00 42.13 162 ASP B C 1
ATOM 3555 O O . ASP B 1 165 ? 64.634 -21.331 63.142 1.00 40.73 162 ASP B O 1
ATOM 3560 N N . GLY B 1 166 ? 64.650 -23.472 63.832 1.00 43.01 163 GLY B N 1
ATOM 3561 C CA . GLY B 1 166 ? 65.811 -23.310 64.688 1.00 43.51 163 GLY B CA 1
ATOM 3562 C C . GLY B 1 166 ? 65.487 -22.851 66.097 1.00 42.20 163 GLY B C 1
ATOM 3563 O O . GLY B 1 166 ? 64.324 -22.821 66.503 1.00 40.65 163 GLY B O 1
ATOM 3564 N N . ASP B 1 167 ? 66.525 -22.494 66.848 1.00 43.45 164 ASP B N 1
ATOM 3565 C CA . ASP B 1 167 ? 66.356 -22.046 68.227 1.00 41.89 164 ASP B CA 1
ATOM 3566 C C . ASP B 1 167 ? 65.601 -20.723 68.310 1.00 38.19 164 ASP B C 1
ATOM 3567 O O . ASP B 1 167 ? 64.921 -20.454 69.298 1.00 37.19 164 ASP B O 1
ATOM 3572 N N . PHE B 1 168 ? 65.720 -19.906 67.266 1.00 36.90 165 PHE B N 1
ATOM 3573 C CA . PHE B 1 168 ? 65.127 -18.572 67.263 1.00 35.15 165 PHE B CA 1
ATOM 3574 C C . PHE B 1 168 ? 63.749 -18.542 66.603 1.00 33.23 165 PHE B C 1
ATOM 3575 O O . PHE B 1 168 ? 63.212 -17.469 66.321 1.00 30.89 165 PHE B O 1
ATOM 3583 N N . ALA B 1 169 ? 63.184 -19.721 66.361 1.00 34.10 166 ALA B N 1
ATOM 3584 C CA . ALA B 1 169 ? 61.857 -19.834 65.759 1.00 34.04 166 ALA B CA 1
ATOM 3585 C C . ALA B 1 169 ? 60.803 -19.136 66.613 1.00 30.87 166 ALA B C 1
ATOM 3586 O O . ALA B 1 169 ? 60.712 -19.368 67.823 1.00 30.34 166 ALA B O 1
ATOM 3588 N N . GLY B 1 170 ? 60.015 -18.274 65.979 1.00 29.25 167 GLY B N 1
ATOM 3589 C CA . GLY B 1 170 ? 59.024 -17.490 66.690 1.00 28.65 167 GLY B CA 1
ATOM 3590 C C . GLY B 1 170 ? 59.569 -16.113 67.012 1.00 27.56 167 GLY B C 1
ATOM 3591 O O . GLY B 1 170 ? 58.824 -15.220 67.432 1.00 25.95 167 GLY B O 1
ATOM 3592 N N . GLY B 1 171 ? 60.875 -15.946 66.823 1.00 27.63 168 GLY B N 1
ATOM 3593 C CA . GLY B 1 171 ? 61.511 -14.655 67.003 1.00 26.10 168 GLY B CA 1
ATOM 3594 C C . GLY B 1 171 ? 61.457 -13.839 65.726 1.00 25.57 168 GLY B C 1
ATOM 3595 O O . GLY B 1 171 ? 61.089 -14.353 64.668 1.00 25.36 168 GLY B O 1
ATOM 3596 N N . SER B 1 172 ? 61.832 -12.567 65.817 1.00 24.61 169 SER B N 1
ATOM 3597 C CA . SER B 1 172 ? 61.739 -11.673 64.671 1.00 23.45 169 SER B CA 1
ATOM 3598 C C . SER B 1 172 ? 62.794 -10.573 64.717 1.00 22.92 169 SER B C 1
ATOM 3599 O O . SER B 1 172 ? 63.092 -10.032 65.782 1.00 22.09 169 SER B O 1
ATOM 3602 N N . TYR B 1 173 ? 63.357 -10.246 63.556 1.00 22.54 170 TYR B N 1
ATOM 3603 C CA . TYR B 1 173 ? 64.318 -9.150 63.460 1.00 21.47 170 TYR B CA 1
ATOM 3604 C C . TYR B 1 173 ? 63.590 -7.814 63.396 1.00 25.73 170 TYR B C 1
ATOM 3605 O O . TYR B 1 173 ? 62.557 -7.694 62.740 1.00 20.15 170 TYR B O 1
ATOM 3614 N N . VAL B 1 174 ? 64.125 -6.815 64.091 1.00 19.91 171 VAL B N 1
ATOM 3615 C CA . VAL B 1 174 ? 63.455 -5.526 64.202 1.00 20.15 171 VAL B CA 1
ATOM 3616 C C . VAL B 1 174 ? 64.355 -4.373 63.769 1.00 19.23 171 VAL B C 1
ATOM 3617 O O . VAL B 1 174 ? 65.561 -4.390 64.003 1.00 19.92 171 VAL B O 1
ATOM 3621 N N . MET B 1 175 ? 63.757 -3.375 63.129 1.00 19.07 172 MET B N 1
ATOM 3622 C CA . MET B 1 175 ? 64.443 -2.123 62.843 1.00 17.71 172 MET B CA 1
ATOM 3623 C C . MET B 1 175 ? 63.537 -0.966 63.240 1.00 27.48 172 MET B C 1
ATOM 3624 O O . MET B 1 175 ? 62.316 -1.065 63.130 1.00 14.39 172 MET B O 1
ATOM 3629 N N . VAL B 1 176 ? 64.130 0.120 63.724 1.00 15.55 173 VAL B N 1
ATOM 3630 C CA . VAL B 1 176 ? 63.361 1.316 64.036 1.00 18.73 173 VAL B CA 1
ATOM 3631 C C . VAL B 1 176 ? 64.123 2.572 63.616 1.00 19.40 173 VAL B C 1
ATOM 3632 O O . VAL B 1 176 ? 65.345 2.652 63.744 1.00 17.31 173 VAL B O 1
ATOM 3636 N N . GLN B 1 177 ? 63.385 3.536 63.076 1.00 17.83 174 GLN B N 1
ATOM 3637 C CA . GLN B 1 177 ? 63.928 4.838 62.711 1.00 20.32 174 GLN B CA 1
ATOM 3638 C C . GLN B 1 177 ? 62.892 5.918 62.984 1.00 20.77 174 GLN B C 1
ATOM 3639 O O . GLN B 1 177 ? 61.811 5.904 62.394 1.00 20.20 174 GLN B O 1
ATOM 3645 N N . ARG B 1 178 ? 63.210 6.849 63.876 1.00 21.33 175 ARG B N 1
ATOM 3646 C CA . ARG B 1 178 ? 62.316 7.973 64.115 1.00 21.18 175 ARG B CA 1
ATOM 3647 C C . ARG B 1 178 ? 62.560 9.058 63.079 1.00 21.73 175 ARG B C 1
ATOM 3648 O O . ARG B 1 178 ? 63.645 9.636 63.014 1.00 22.47 175 ARG B O 1
ATOM 3656 N N . PHE B 1 179 ? 61.545 9.330 62.266 1.00 22.58 176 PHE B N 1
ATOM 3657 C CA . PHE B 1 179 ? 61.664 10.340 61.225 1.00 24.20 176 PHE B CA 1
ATOM 3658 C C . PHE B 1 179 ? 61.041 11.669 61.635 1.00 24.04 176 PHE B C 1
ATOM 3659 O O . PHE B 1 179 ? 59.982 11.705 62.264 1.00 24.67 176 PHE B O 1
ATOM 3667 N N . VAL B 1 180 ? 61.714 12.758 61.280 1.00 24.81 177 VAL B N 1
ATOM 3668 C CA . VAL B 1 180 ? 61.189 14.098 61.506 1.00 25.90 177 VAL B CA 1
ATOM 3669 C C . VAL B 1 180 ? 60.831 14.729 60.165 1.00 26.57 177 VAL B C 1
ATOM 3670 O O . VAL B 1 180 ? 61.674 14.827 59.271 1.00 27.57 177 VAL B O 1
ATOM 3674 N N . HIS B 1 181 ? 59.578 15.152 60.029 1.00 28.15 178 HIS B N 1
ATOM 3675 C CA . HIS B 1 181 ? 59.063 15.634 58.752 1.00 28.68 178 HIS B CA 1
ATOM 3676 C C . HIS B 1 181 ? 59.240 17.138 58.555 1.00 29.91 178 HIS B C 1
ATOM 3677 O O . HIS B 1 181 ? 59.180 17.916 59.505 1.00 29.48 178 HIS B O 1
ATOM 3684 N N . ASN B 1 182 ? 59.462 17.529 57.304 1.00 31.21 179 ASN B N 1
ATOM 3685 C CA . ASN B 1 182 ? 59.438 18.930 56.907 1.00 33.08 179 ASN B CA 1
ATOM 3686 C C . ASN B 1 182 ? 58.153 19.195 56.131 1.00 33.97 179 ASN B C 1
ATOM 3687 O O . ASN B 1 182 ? 58.154 19.222 54.900 1.00 34.02 179 ASN B O 1
ATOM 3692 N N . LEU B 1 183 ? 57.058 19.379 56.858 1.00 33.16 180 LEU B N 1
ATOM 3693 C CA . LEU B 1 183 ? 55.741 19.543 56.245 1.00 34.40 180 LEU B CA 1
ATOM 3694 C C . LEU B 1 183 ? 55.592 20.761 55.316 1.00 35.79 180 LEU B C 1
ATOM 3695 O O . LEU B 1 183 ? 54.956 20.642 54.268 1.00 35.84 180 LEU B O 1
ATOM 3700 N N . PRO B 1 184 ? 56.156 21.933 55.687 1.00 36.12 181 PRO B N 1
ATOM 3701 C CA . PRO B 1 184 ? 56.024 23.059 54.750 1.00 36.78 181 PRO B CA 1
ATOM 3702 C C . PRO B 1 184 ? 56.671 22.805 53.387 1.00 36.48 181 PRO B C 1
ATOM 3703 O O . PRO B 1 184 ? 56.079 23.143 52.362 1.00 40.36 181 PRO B O 1
ATOM 3707 N N . ALA B 1 185 ? 57.866 22.223 53.382 1.00 36.51 182 ALA B N 1
ATOM 3708 C CA . ALA B 1 185 ? 58.560 21.908 52.139 1.00 37.43 182 ALA B CA 1
ATOM 3709 C C . ALA B 1 185 ? 57.770 20.893 51.323 1.00 37.08 182 ALA B C 1
ATOM 3710 O O . ALA B 1 185 ? 57.710 20.977 50.096 1.00 38.15 182 ALA B O 1
ATOM 3712 N N . TRP B 1 186 ? 57.162 19.935 52.015 1.00 35.57 183 TRP B N 1
ATOM 3713 C CA . TRP B 1 186 ? 56.352 18.914 51.362 1.00 35.19 183 TRP B CA 1
ATOM 3714 C C . TRP B 1 186 ? 55.046 19.505 50.837 1.00 36.19 183 TRP B C 1
ATOM 3715 O O . TRP B 1 186 ? 54.505 19.052 49.827 1.00 35.39 183 TRP B O 1
ATOM 3726 N N . ASN B 1 187 ? 54.551 20.528 51.526 1.00 36.83 184 ASN B N 1
ATOM 3727 C CA . ASN B 1 187 ? 53.301 21.181 51.154 1.00 37.69 184 ASN B CA 1
ATOM 3728 C C . ASN B 1 187 ? 53.413 21.942 49.833 1.00 38.49 184 ASN B C 1
ATOM 3729 O O . ASN B 1 187 ? 52.415 22.150 49.141 1.00 38.91 184 ASN B O 1
ATOM 3734 N N . ARG B 1 188 ? 54.630 22.351 49.488 1.00 38.93 185 ARG B N 1
ATOM 3735 C CA . ARG B 1 188 ? 54.865 23.117 48.268 1.00 39.72 185 ARG B CA 1
ATOM 3736 C C . ARG B 1 188 ? 54.511 22.309 47.023 1.00 41.48 185 ARG B C 1
ATOM 3737 O O . ARG B 1 188 ? 53.993 22.851 46.048 1.00 41.31 185 ARG B O 1
ATOM 3745 N N . LEU B 1 189 ? 54.789 21.009 47.063 1.00 38.55 186 LEU B N 1
ATOM 3746 C CA . LEU B 1 189 ? 54.520 20.134 45.927 1.00 37.22 186 LEU B CA 1
ATOM 3747 C C . LEU B 1 189 ? 53.028 19.876 45.746 1.00 37.06 186 LEU B C 1
ATOM 3748 O O . LEU B 1 189 ? 52.287 19.723 46.718 1.00 36.77 186 LEU B O 1
ATOM 3753 N N . ASN B 1 190 ? 52.594 19.825 44.492 1.00 37.08 187 ASN B N 1
ATOM 3754 C CA . ASN B 1 190 ? 51.200 19.545 44.173 1.00 37.13 187 ASN B CA 1
ATOM 3755 C C . ASN B 1 190 ? 50.886 18.058 44.298 1.00 36.58 187 ASN B C 1
ATOM 3756 O O . ASN B 1 190 ? 51.783 17.246 44.527 1.00 35.68 187 ASN B O 1
ATOM 3761 N N . LEU B 1 191 ? 49.611 17.713 44.142 1.00 36.39 188 LEU B N 1
ATOM 3762 C CA . LEU B 1 191 ? 49.146 16.334 44.278 1.00 36.91 188 LEU B CA 1
ATOM 3763 C C . LEU B 1 191 ? 49.915 15.358 43.391 1.00 36.30 188 LEU B C 1
ATOM 3764 O O . LEU B 1 191 ? 50.429 14.346 43.870 1.00 35.62 188 LEU B O 1
ATOM 3769 N N . ALA B 1 192 ? 49.991 15.670 42.101 1.00 36.49 189 ALA B N 1
ATOM 3770 C CA . ALA B 1 192 ? 50.647 14.798 41.134 1.00 36.34 189 ALA B CA 1
ATOM 3771 C C . ALA B 1 192 ? 52.124 14.614 41.462 1.00 35.34 189 ALA B C 1
ATOM 3772 O O . ALA B 1 192 ? 52.648 13.504 41.390 1.00 34.94 189 ALA B O 1
ATOM 3774 N N . ALA B 1 193 ? 52.786 15.710 41.824 1.00 35.33 190 ALA B N 1
ATOM 3775 C CA . ALA B 1 193 ? 54.205 15.683 42.166 1.00 35.44 190 ALA B CA 1
ATOM 3776 C C . ALA B 1 193 ? 54.463 14.848 43.417 1.00 38.02 190 ALA B C 1
ATOM 3777 O O . ALA B 1 193 ? 55.438 14.096 43.484 1.00 33.90 190 ALA B O 1
ATOM 3779 N N . GLN B 1 194 ? 53.586 14.989 44.407 1.00 34.24 191 GLN B N 1
ATOM 3780 C CA . GLN B 1 194 ? 53.700 14.224 45.643 1.00 33.91 191 GLN B CA 1
ATOM 3781 C C . GLN B 1 194 ? 53.517 12.736 45.373 1.00 32.90 191 GLN B C 1
ATOM 3782 O O . GLN B 1 194 ? 54.165 11.897 45.997 1.00 32.03 191 GLN B O 1
ATOM 3788 N N . GLU B 1 195 ? 52.633 12.416 44.434 1.00 33.21 192 GLU B N 1
ATOM 3789 C CA . GLU B 1 195 ? 52.388 11.028 44.063 1.00 33.01 192 GLU B CA 1
ATOM 3790 C C . GLU B 1 195 ? 53.588 10.439 43.332 1.00 32.74 192 GLU B C 1
ATOM 3791 O O . GLU B 1 195 ? 53.803 9.228 43.352 1.00 31.92 192 GLU B O 1
ATOM 3797 N N . LYS B 1 196 ? 54.371 11.302 42.692 1.00 33.46 193 LYS B N 1
ATOM 3798 C CA . LYS B 1 196 ? 55.579 10.865 42.000 1.00 33.23 193 LYS B CA 1
ATOM 3799 C C . LYS B 1 196 ? 56.688 10.574 43.004 1.00 32.31 193 LYS B C 1
ATOM 3800 O O . LYS B 1 196 ? 57.535 9.713 42.772 1.00 31.56 193 LYS B O 1
ATOM 3806 N N . VAL B 1 197 ? 56.676 11.299 44.118 1.00 31.80 194 VAL B N 1
ATOM 3807 C CA . VAL B 1 197 ? 57.644 11.085 45.189 1.00 31.59 194 VAL B CA 1
ATOM 3808 C C . VAL B 1 197 ? 57.364 9.773 45.921 1.00 30.86 194 VAL B C 1
ATOM 3809 O O . VAL B 1 197 ? 58.269 8.973 46.160 1.00 30.18 194 VAL B O 1
ATOM 3813 N N . ILE B 1 198 ? 56.102 9.559 46.275 1.00 30.63 195 ILE B N 1
ATOM 3814 C CA . ILE B 1 198 ? 55.701 8.348 46.983 1.00 29.72 195 ILE B CA 1
ATOM 3815 C C . ILE B 1 198 ? 55.670 7.141 46.049 1.00 30.41 195 ILE B C 1
ATOM 3816 O O . ILE B 1 198 ? 56.274 6.104 46.336 1.00 28.42 195 ILE B O 1
ATOM 3821 N N . GLY B 1 199 ? 54.966 7.282 44.930 1.00 30.70 196 GLY B N 1
ATOM 3822 C CA . GLY B 1 199 ? 54.834 6.201 43.971 1.00 30.14 196 GLY B CA 1
ATOM 3823 C C . GLY B 1 199 ? 53.426 5.639 43.945 1.00 31.20 196 GLY B C 1
ATOM 3824 O O . GLY B 1 199 ? 53.143 4.688 43.217 1.00 31.75 196 GLY B O 1
ATOM 3825 N N . ARG B 1 200 ? 52.545 6.224 44.753 1.00 31.75 197 ARG B N 1
ATOM 3826 C CA . ARG B 1 200 ? 51.141 5.824 44.791 1.00 31.73 197 ARG B CA 1
ATOM 3827 C C . ARG B 1 200 ? 50.221 7.040 44.799 1.00 31.93 197 ARG B C 1
ATOM 3828 O O . ARG B 1 200 ? 50.646 8.154 45.108 1.00 30.69 197 ARG B O 1
ATOM 3836 N N . THR B 1 201 ? 48.956 6.814 44.460 1.00 32.02 198 THR B N 1
ATOM 3837 C CA . THR B 1 201 ? 47.951 7.866 44.502 1.00 32.62 198 THR B CA 1
ATOM 3838 C C . THR B 1 201 ? 47.693 8.254 45.954 1.00 32.38 198 THR B C 1
ATOM 3839 O O . THR B 1 201 ? 47.790 7.419 46.849 1.00 30.73 198 THR B O 1
ATOM 3843 N N . LYS B 1 202 ? 47.373 9.521 46.189 1.00 32.38 199 LYS B N 1
ATOM 3844 C CA . LYS B 1 202 ? 47.208 10.017 47.554 1.00 31.37 199 LYS B CA 1
ATOM 3845 C C . LYS B 1 202 ? 45.846 9.687 48.188 1.00 31.55 199 LYS B C 1
ATOM 3846 O O . LYS B 1 202 ? 45.807 9.199 49.317 1.00 33.11 199 LYS B O 1
ATOM 3852 N N . PRO B 1 203 ? 44.726 9.944 47.484 1.00 31.76 200 PRO B N 1
ATOM 3853 C CA . PRO B 1 203 ? 43.459 9.670 48.175 1.00 31.78 200 PRO B CA 1
ATOM 3854 C C . PRO B 1 203 ? 43.144 8.185 48.368 1.00 31.59 200 PRO B C 1
ATOM 3855 O O . PRO B 1 203 ? 42.605 7.828 49.415 1.00 32.19 200 PRO B O 1
ATOM 3859 N N . ASP B 1 204 ? 43.464 7.338 47.393 1.00 31.54 201 ASP B N 1
ATOM 3860 C CA . ASP B 1 204 ? 43.061 5.933 47.474 1.00 31.28 201 ASP B CA 1
ATOM 3861 C C . ASP B 1 204 ? 44.228 4.947 47.436 1.00 30.04 201 ASP B C 1
ATOM 3862 O O . ASP B 1 204 ? 44.015 3.734 47.395 1.00 30.11 201 ASP B O 1
ATOM 3867 N N . SER B 1 205 ? 45.450 5.471 47.446 1.00 29.48 202 SER B N 1
ATOM 3868 C CA . SER B 1 205 ? 46.657 4.652 47.559 1.00 29.90 202 SER B CA 1
ATOM 3869 C C . SER B 1 205 ? 46.762 3.564 46.490 1.00 30.02 202 SER B C 1
ATOM 3870 O O . SER B 1 205 ? 47.214 2.452 46.767 1.00 29.55 202 SER B O 1
ATOM 3873 N N . VAL B 1 206 ? 46.341 3.883 45.272 1.00 31.56 203 VAL B N 1
ATOM 3874 C CA . VAL B 1 206 ? 46.495 2.959 44.156 1.00 30.88 203 VAL B CA 1
ATOM 3875 C C . VAL B 1 206 ? 47.854 3.182 43.501 1.00 32.08 203 VAL B C 1
ATOM 3876 O O . VAL B 1 206 ? 48.218 4.316 43.186 1.00 31.79 203 VAL B O 1
ATOM 3880 N N . GLU B 1 207 ? 48.604 2.100 43.313 1.00 32.92 204 GLU B N 1
ATOM 3881 C CA . GLU B 1 207 ? 49.943 2.184 42.740 1.00 34.89 204 GLU B CA 1
ATOM 3882 C C . GLU B 1 207 ? 49.917 2.791 41.341 1.00 35.77 204 GLU B C 1
ATOM 3883 O O . GLU B 1 207 ? 49.065 2.447 40.521 1.00 36.09 204 GLU B O 1
ATOM 3889 N N . LEU B 1 208 ? 50.850 3.702 41.080 1.00 36.14 205 LEU B N 1
ATOM 3890 C CA . LEU B 1 208 ? 50.964 4.331 39.771 1.00 37.89 205 LEU B CA 1
ATOM 3891 C C . LEU B 1 208 ? 51.340 3.305 38.708 1.00 40.16 205 LEU B C 1
ATOM 3892 O O . LEU B 1 208 ? 52.080 2.360 38.984 1.00 39.82 205 LEU B O 1
ATOM 3897 N N . GLU B 1 209 ? 50.826 3.496 37.497 1.00 44.92 206 GLU B N 1
ATOM 3898 C CA . GLU B 1 209 ? 51.132 2.601 36.387 1.00 47.72 206 GLU B CA 1
ATOM 3899 C C . GLU B 1 209 ? 52.621 2.661 36.059 1.00 45.30 206 GLU B C 1
ATOM 3900 O O . GLU B 1 209 ? 53.250 1.642 35.765 1.00 45.23 206 GLU B O 1
ATOM 3906 N N . ASN B 1 210 ? 53.180 3.865 36.124 1.00 43.36 207 ASN B N 1
ATOM 3907 C CA . ASN B 1 210 ? 54.613 4.057 35.952 1.00 40.36 207 ASN B CA 1
ATOM 3908 C C . ASN B 1 210 ? 55.245 4.539 37.255 1.00 38.31 207 ASN B C 1
ATOM 3909 O O . ASN B 1 210 ? 55.281 5.738 37.533 1.00 37.80 207 ASN B O 1
ATOM 3914 N N . VAL B 1 211 ? 55.734 3.594 38.052 1.00 38.37 208 VAL B N 1
ATOM 3915 C CA . VAL B 1 211 ? 56.389 3.910 39.316 1.00 34.08 208 VAL B CA 1
ATOM 3916 C C . VAL B 1 211 ? 57.836 4.327 39.091 1.00 31.73 208 VAL B C 1
ATOM 3917 O O . VAL B 1 211 ? 58.644 3.529 38.614 1.00 31.34 208 VAL B O 1
ATOM 3921 N N . PRO B 1 212 ? 58.168 5.584 39.429 1.00 31.10 209 PRO B N 1
ATOM 3922 C CA . PRO B 1 212 ? 59.541 6.078 39.285 1.00 29.55 209 PRO B CA 1
ATOM 3923 C C . PRO B 1 212 ? 60.504 5.245 40.118 1.00 30.28 209 PRO B C 1
ATOM 3924 O O . PRO B 1 212 ? 60.141 4.821 41.215 1.00 29.40 209 PRO B O 1
ATOM 3928 N N . ALA B 1 213 ? 61.704 5.007 39.603 1.00 29.04 210 ALA B N 1
ATOM 3929 C CA . ALA B 1 213 ? 62.683 4.196 40.316 1.00 29.11 210 ALA B CA 1
ATOM 3930 C C . ALA B 1 213 ? 63.163 4.903 41.580 1.00 29.76 210 ALA B C 1
ATOM 3931 O O . ALA B 1 213 ? 63.528 4.257 42.561 1.00 28.81 210 ALA B O 1
ATOM 3933 N N . ALA B 1 214 ? 63.151 6.232 41.551 1.00 29.69 211 ALA B N 1
ATOM 3934 C CA . ALA B 1 214 ? 63.615 7.029 42.680 1.00 29.83 211 ALA B CA 1
ATOM 3935 C C . ALA B 1 214 ? 62.485 7.333 43.661 1.00 30.26 211 ALA B C 1
ATOM 3936 O O . ALA B 1 214 ? 62.721 7.886 44.735 1.00 30.62 211 ALA B O 1
ATOM 3938 N N . SER B 1 215 ? 61.259 6.973 43.293 1.00 29.97 212 SER B N 1
ATOM 3939 C CA . SER B 1 215 ? 60.131 7.115 44.207 1.00 29.32 212 SER B CA 1
ATOM 3940 C C . SER B 1 215 ? 60.299 6.142 45.365 1.00 29.44 212 SER B C 1
ATOM 3941 O O . SER B 1 215 ? 61.035 5.161 45.251 1.00 28.37 212 SER B O 1
ATOM 3944 N N . HIS B 1 216 ? 59.613 6.406 46.472 1.00 28.78 213 HIS B N 1
ATOM 3945 C CA . HIS B 1 216 ? 59.782 5.597 47.675 1.00 28.63 213 HIS B CA 1
ATOM 3946 C C . HIS B 1 216 ? 59.442 4.127 47.445 1.00 28.38 213 HIS B C 1
ATOM 3947 O O . HIS B 1 216 ? 60.229 3.243 47.787 1.00 28.60 213 HIS B O 1
ATOM 3954 N N . VAL B 1 217 ? 58.271 3.871 46.872 1.00 28.06 214 VAL B N 1
ATOM 3955 C CA . VAL B 1 217 ? 57.867 2.508 46.546 1.00 28.59 214 VAL B CA 1
ATOM 3956 C C . VAL B 1 217 ? 58.844 1.905 45.540 1.00 29.04 214 VAL B C 1
ATOM 3957 O O . VAL B 1 217 ? 59.188 0.728 45.627 1.00 28.51 214 VAL B O 1
ATOM 3961 N N . GLY B 1 218 ? 59.309 2.724 44.601 1.00 29.50 215 GLY B N 1
ATOM 3962 C CA . GLY B 1 218 ? 60.308 2.289 43.642 1.00 28.25 215 GLY B CA 1
ATOM 3963 C C . GLY B 1 218 ? 61.595 1.846 44.316 1.00 28.75 215 GLY B C 1
ATOM 3964 O O . GLY B 1 218 ? 62.313 0.986 43.805 1.00 29.27 215 GLY B O 1
ATOM 3965 N N . ARG B 1 219 ? 61.880 2.435 45.475 1.00 28.91 216 ARG B N 1
ATOM 3966 C CA . ARG B 1 219 ? 63.079 2.107 46.237 1.00 28.78 216 ARG B CA 1
ATOM 3967 C C . ARG B 1 219 ? 62.901 0.858 47.098 1.00 28.99 216 ARG B C 1
ATOM 3968 O O . ARG B 1 219 ? 63.837 0.076 47.263 1.00 29.36 216 ARG B O 1
ATOM 3976 N N . VAL B 1 220 ? 61.704 0.672 47.645 1.00 28.43 217 VAL B N 1
ATOM 3977 C CA . VAL B 1 220 ? 61.483 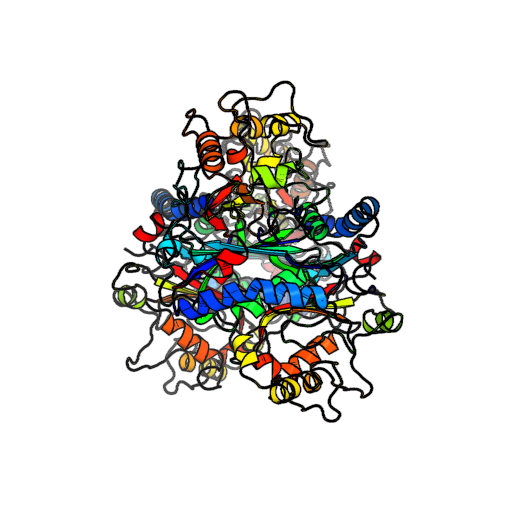-0.384 48.627 1.00 29.80 217 VAL B CA 1
ATOM 3978 C C . VAL B 1 220 ? 60.778 -1.611 48.059 1.00 31.37 217 VAL B C 1
ATOM 3979 O O . VAL B 1 220 ? 60.786 -2.672 48.688 1.00 30.55 217 VAL B O 1
ATOM 3983 N N . ASP B 1 221 ? 60.163 -1.478 46.887 1.00 31.22 218 ASP B N 1
ATOM 3984 C CA . ASP B 1 221 ? 59.564 -2.636 46.231 1.00 33.20 218 ASP B CA 1
ATOM 3985 C C . ASP B 1 221 ? 60.648 -3.404 45.487 1.00 35.97 218 ASP B C 1
ATOM 3986 O O . ASP B 1 221 ? 60.815 -3.257 44.274 1.00 41.33 218 ASP B O 1
ATOM 3991 N N . ILE B 1 222 ? 61.389 -4.220 46.227 1.00 35.91 219 ILE B N 1
ATOM 3992 C CA . ILE B 1 222 ? 62.515 -4.952 45.667 1.00 38.31 219 ILE B CA 1
ATOM 3993 C C . ILE B 1 222 ? 62.244 -6.452 45.598 1.00 40.07 219 ILE B C 1
ATOM 3994 O O . ILE B 1 222 ? 61.854 -7.068 46.597 1.00 39.62 219 ILE B O 1
ATOM 3999 N N . LYS B 1 223 ? 62.431 -7.031 44.413 1.00 43.11 220 LYS B N 1
ATOM 4000 C CA . LYS B 1 223 ? 62.385 -8.479 44.254 1.00 47.42 220 LYS B CA 1
ATOM 4001 C C . LYS B 1 223 ? 63.673 -8.946 43.584 1.00 50.55 220 LYS B C 1
ATOM 4002 O O . LYS B 1 223 ? 64.078 -8.413 42.551 1.00 57.35 220 LYS B O 1
ATOM 4008 N N . GLU B 1 224 ? 64.311 -9.946 44.184 1.00 51.02 221 GLU B N 1
ATOM 4009 C CA . GLU B 1 224 ? 65.630 -10.395 43.749 1.00 52.99 221 GLU B CA 1
ATOM 4010 C C . GLU B 1 224 ? 65.711 -11.914 43.648 1.00 54.69 221 GLU B C 1
ATOM 4011 O O . GLU B 1 224 ? 66.671 -12.460 43.107 1.00 55.52 221 GLU B O 1
ATOM 4017 N N . GLU B 1 225 ? 64.696 -12.589 44.177 1.00 54.75 222 GLU B N 1
ATOM 4018 C CA . GLU B 1 225 ? 64.695 -14.049 44.276 1.00 56.12 222 GLU B CA 1
ATOM 4019 C C . GLU B 1 225 ? 64.430 -14.880 43.000 1.00 55.86 222 GLU B C 1
ATOM 4020 O O . GLU B 1 225 ? 65.080 -15.916 42.837 1.00 56.28 222 GLU B O 1
ATOM 4026 N N . GLY B 1 226 ? 63.529 -14.485 42.091 1.00 54.99 223 GLY B N 1
ATOM 4027 C CA . GLY B 1 226 ? 62.776 -13.240 42.087 1.00 55.25 223 GLY B CA 1
ATOM 4028 C C . GLY B 1 226 ? 61.435 -13.294 42.795 1.00 58.93 223 GLY B C 1
ATOM 4029 O O . GLY B 1 226 ? 60.449 -13.819 42.269 1.00 54.79 223 GLY B O 1
ATOM 4030 N N . LYS B 1 227 ? 61.410 -12.741 44.003 1.00 56.53 224 LYS B N 1
ATOM 4031 C CA . LYS B 1 227 ? 60.213 -12.692 44.826 1.00 51.87 224 LYS B CA 1
ATOM 4032 C C . LYS B 1 227 ? 60.386 -11.537 45.797 1.00 49.14 224 LYS B C 1
ATOM 4033 O O . LYS B 1 227 ? 61.464 -11.346 46.366 1.00 48.31 224 LYS B O 1
ATOM 4039 N N . GLY B 1 228 ? 59.324 -10.760 45.969 1.00 46.88 225 GLY B N 1
ATOM 4040 C CA . GLY B 1 228 ? 59.384 -9.528 46.735 1.00 42.41 225 GLY B CA 1
ATOM 4041 C C . GLY B 1 228 ? 59.928 -9.635 48.148 1.00 38.59 225 GLY B C 1
ATOM 4042 O O . GLY B 1 228 ? 59.540 -10.537 48.896 1.00 38.39 225 GLY B O 1
ATOM 4043 N N . LEU B 1 229 ? 60.834 -8.726 48.510 1.00 36.40 226 LEU B N 1
ATOM 4044 C CA . LEU B 1 229 ? 61.318 -8.641 49.883 1.00 34.10 226 LEU B CA 1
ATOM 4045 C C . LEU B 1 229 ? 60.262 -7.961 50.728 1.00 31.77 226 LEU B C 1
ATOM 4046 O O . LEU B 1 229 ? 59.997 -6.770 50.566 1.00 30.98 226 LEU B O 1
ATOM 4051 N N . LYS B 1 230 ? 59.639 -8.731 51.611 1.00 29.77 227 LYS B N 1
ATOM 4052 C CA . LYS B 1 230 ? 58.525 -8.216 52.389 1.00 29.25 227 LYS B CA 1
ATOM 4053 C C . LYS B 1 230 ? 58.857 -8.068 53.870 1.00 26.80 227 LYS B C 1
ATOM 4054 O O . LYS B 1 230 ? 59.623 -8.849 54.432 1.00 25.94 227 LYS B O 1
ATOM 4060 N N . ILE B 1 231 ? 58.284 -7.037 54.485 1.00 25.49 228 ILE B N 1
ATOM 4061 C CA . ILE B 1 231 ? 58.441 -6.785 55.913 1.00 23.96 228 ILE B CA 1
ATOM 4062 C C . ILE B 1 231 ? 57.084 -6.480 56.534 1.00 24.41 228 ILE B C 1
ATOM 4063 O O . ILE B 1 231 ? 56.140 -6.116 55.833 1.00 23.29 228 ILE B O 1
ATOM 4068 N N . VAL B 1 232 ? 56.989 -6.641 57.849 1.00 22.68 229 VAL B N 1
ATOM 4069 C CA . VAL B 1 232 ? 55.776 -6.296 58.575 1.00 21.98 229 VAL B CA 1
ATOM 4070 C C . VAL B 1 232 ? 55.998 -5.008 59.359 1.00 21.23 229 VAL B C 1
ATOM 4071 O O . VAL B 1 232 ? 56.722 -4.994 60.354 1.00 20.37 229 VAL B O 1
ATOM 4075 N N . ARG B 1 233 ? 55.375 -3.926 58.902 1.00 21.63 230 ARG B N 1
ATOM 4076 C CA . ARG B 1 233 ? 55.563 -2.617 59.516 1.00 20.62 230 ARG B CA 1
ATOM 4077 C C . ARG B 1 233 ? 54.545 -2.343 60.618 1.00 20.27 230 ARG B C 1
ATOM 4078 O O . ARG B 1 233 ? 53.367 -2.672 60.486 1.00 20.93 230 ARG B O 1
ATOM 4086 N N . HIS B 1 234 ? 55.011 -1.736 61.704 1.00 20.75 231 HIS B N 1
ATOM 4087 C CA . HIS B 1 234 ? 54.139 -1.345 62.808 1.00 19.45 231 HIS B CA 1
ATOM 4088 C C . HIS B 1 234 ? 54.260 0.150 63.070 1.00 19.99 231 HIS B C 1
ATOM 4089 O O . HIS B 1 234 ? 53.975 0.624 64.171 1.00 19.52 231 HIS B O 1
ATOM 4096 N N . SER B 1 235 ? 54.689 0.884 62.049 1.00 19.05 232 SER B N 1
ATOM 4097 C CA . SER B 1 235 ? 54.935 2.315 62.172 1.00 19.10 232 SER B CA 1
ATOM 4098 C C . SER B 1 235 ? 53.667 3.085 62.498 1.00 19.61 232 SER B C 1
ATOM 4099 O O . SER B 1 235 ? 52.556 2.611 62.260 1.00 19.06 232 SER B O 1
ATOM 4102 N N . LEU B 1 236 ? 53.848 4.284 63.040 1.00 20.42 233 LEU B N 1
ATOM 4103 C CA . LEU B 1 236 ? 52.735 5.138 63.420 1.00 20.10 233 LEU B CA 1
ATOM 4104 C C . LEU B 1 236 ? 53.216 6.579 63.547 1.00 20.64 233 LEU B C 1
ATOM 4105 O O . LEU B 1 236 ? 54.313 6.824 64.047 1.00 20.11 233 LEU B O 1
ATOM 4110 N N . PRO B 1 237 ? 52.403 7.535 63.073 1.00 21.86 234 PRO B N 1
ATOM 4111 C CA . PRO B 1 237 ? 52.703 8.966 63.195 1.00 21.30 234 PRO B CA 1
ATOM 4112 C C . PRO B 1 237 ? 52.875 9.387 64.654 1.00 21.85 234 PRO B C 1
ATOM 4113 O O . PRO B 1 237 ? 52.358 8.714 65.541 1.00 20.27 234 PRO B O 1
ATOM 4117 N N . TYR B 1 238 ? 53.586 10.485 64.893 1.00 21.33 235 TYR B N 1
ATOM 4118 C CA . TYR B 1 238 ? 53.878 10.930 66.253 1.00 22.90 235 TYR B CA 1
ATOM 4119 C C . TYR B 1 238 ? 54.163 12.426 66.306 1.00 23.20 235 TYR B C 1
ATOM 4120 O O . TYR B 1 238 ? 54.346 13.069 65.273 1.00 24.19 235 TYR B O 1
ATOM 4129 N N . GLY B 1 239 ? 54.221 12.966 67.520 1.00 22.71 236 GLY B N 1
ATOM 4130 C CA . GLY B 1 239 ? 54.782 14.286 67.739 1.00 23.34 236 GLY B CA 1
ATOM 4131 C C . GLY B 1 239 ? 53.812 15.439 67.888 1.00 25.18 236 GLY B C 1
ATOM 4132 O O . GLY B 1 239 ? 52.596 15.253 67.934 1.00 23.68 236 GLY B O 1
ATOM 4133 N N . SER B 1 240 ? 54.372 16.643 67.961 1.00 25.32 237 SER B N 1
ATOM 4134 C CA . SER B 1 240 ? 53.590 17.861 68.130 1.00 26.71 237 SER B CA 1
ATOM 4135 C C . SER B 1 240 ? 53.892 18.859 67.016 1.00 26.82 237 SER B C 1
ATOM 4136 O O . SER B 1 240 ? 54.876 18.715 66.291 1.00 27.28 237 SER B O 1
ATOM 4139 N N . VAL B 1 241 ? 53.043 19.874 66.891 1.00 26.68 238 VAL B N 1
ATOM 4140 C CA . VAL B 1 241 ? 53.178 20.866 65.830 1.00 27.78 238 VAL B CA 1
ATOM 4141 C C . VAL B 1 241 ? 54.430 21.727 66.007 1.00 27.86 238 VAL B C 1
ATOM 4142 O O . VAL B 1 241 ? 55.144 22.004 65.040 1.00 27.87 238 VAL B O 1
ATOM 4146 N N . SER B 1 242 ? 54.698 22.135 67.244 1.00 27.94 239 SER B N 1
ATOM 4147 C CA . SER B 1 242 ? 55.814 23.032 67.535 1.00 28.84 239 SER B CA 1
ATOM 4148 C C . SER B 1 242 ? 57.124 22.288 67.778 1.00 28.53 239 SER B C 1
ATOM 4149 O O . SER B 1 242 ? 58.177 22.907 67.921 1.00 32.04 239 SER B O 1
ATOM 4152 N N . GLY B 1 243 ? 57.057 20.963 67.837 1.00 27.66 240 GLY B N 1
ATOM 4153 C CA . GLY B 1 243 ? 58.243 20.154 68.052 1.00 27.40 240 GLY B CA 1
ATOM 4154 C C . GLY B 1 243 ? 58.433 19.138 66.944 1.00 27.03 240 GLY B C 1
ATOM 4155 O O . GLY B 1 243 ? 57.922 19.317 65.840 1.00 27.55 240 GLY B O 1
ATOM 4156 N N . ASP B 1 244 ? 59.173 18.073 67.234 1.00 27.02 241 ASP B N 1
ATOM 4157 C CA . ASP B 1 244 ? 59.357 16.994 66.273 1.00 26.71 241 ASP B CA 1
ATOM 4158 C C . ASP B 1 244 ? 58.025 16.331 65.948 1.00 26.19 241 ASP B C 1
ATOM 4159 O O . ASP B 1 244 ? 57.244 16.016 66.842 1.00 25.15 241 ASP B O 1
ATOM 4164 N N . HIS B 1 245 ? 57.766 16.133 64.662 1.00 25.27 242 HIS B N 1
ATOM 4165 C CA . HIS B 1 245 ? 56.611 15.360 64.234 1.00 25.17 242 HIS B CA 1
ATOM 4166 C C . HIS B 1 245 ? 56.927 14.638 62.934 1.00 26.27 242 HIS B C 1
ATOM 4167 O O . HIS B 1 245 ? 57.663 15.148 62.089 1.00 28.76 242 HIS B O 1
ATOM 4174 N N . GLY B 1 246 ? 56.377 13.439 62.788 1.00 23.98 243 GLY B N 1
ATOM 4175 C CA . GLY B 1 246 ? 56.616 12.637 61.607 1.00 23.88 243 GLY B CA 1
ATOM 4176 C C . GLY B 1 246 ? 56.200 11.198 61.821 1.00 23.17 243 GLY B C 1
ATOM 4177 O O . GLY B 1 246 ? 55.104 10.924 62.314 1.00 22.86 243 GLY B O 1
ATOM 4178 N N . LEU B 1 247 ? 57.084 10.275 61.465 1.00 22.54 244 LEU B N 1
ATOM 4179 C CA . LEU B 1 247 ? 56.770 8.858 61.545 1.00 21.64 244 LEU B CA 1
ATOM 4180 C C . LEU B 1 247 ? 57.801 8.087 62.356 1.00 20.93 244 LEU B C 1
ATOM 4181 O O . LEU B 1 247 ? 59.003 8.177 62.102 1.00 20.54 244 LEU B O 1
ATOM 4186 N N . LEU B 1 248 ? 57.326 7.336 63.343 1.00 20.05 245 LEU B N 1
ATOM 4187 C CA . LEU B 1 248 ? 58.181 6.381 64.023 1.00 19.10 245 LEU B CA 1
ATOM 4188 C C . LEU B 1 248 ? 58.137 5.099 63.221 1.00 20.45 245 LEU B C 1
ATOM 4189 O O . LEU B 1 248 ? 57.226 4.289 63.385 1.00 18.53 245 LEU B O 1
ATOM 4194 N N . PHE B 1 249 ? 59.118 4.914 62.348 1.00 19.29 246 PHE B N 1
ATOM 4195 C CA . PHE B 1 249 ? 59.147 3.717 61.531 1.00 18.56 246 PHE B CA 1
ATOM 4196 C C . PHE B 1 249 ? 59.681 2.535 62.332 1.00 18.07 246 PHE B C 1
ATOM 4197 O O . PHE B 1 249 ? 60.712 2.632 62.995 1.00 18.10 246 PHE B O 1
ATOM 4205 N N . ILE B 1 250 ? 58.962 1.421 62.264 1.00 20.52 247 ILE B N 1
ATOM 4206 C CA . ILE B 1 250 ? 59.401 0.176 62.875 1.00 17.69 247 ILE B CA 1
ATOM 4207 C C . ILE B 1 250 ? 58.892 -0.988 62.035 1.00 19.45 247 ILE B C 1
ATOM 4208 O O . ILE B 1 250 ? 57.767 -0.958 61.534 1.00 18.93 247 ILE B O 1
ATOM 4213 N N . ALA B 1 251 ? 59.731 -2.002 61.858 1.00 17.43 248 ALA B N 1
ATOM 4214 C CA . ALA B 1 251 ? 59.366 -3.145 61.033 1.00 20.16 248 ALA B CA 1
ATOM 4215 C C . ALA B 1 251 ? 59.916 -4.447 61.602 1.00 20.07 248 ALA B C 1
ATOM 4216 O O . ALA B 1 251 ? 60.980 -4.468 62.222 1.00 20.07 248 ALA B O 1
ATOM 4218 N N . TYR B 1 252 ? 59.178 -5.529 61.386 1.00 20.19 249 TYR B N 1
ATOM 4219 C CA . TYR B 1 252 ? 59.616 -6.858 61.789 1.00 20.65 249 TYR B CA 1
ATOM 4220 C C . TYR B 1 252 ? 59.806 -7.723 60.549 1.00 21.54 249 TYR B C 1
ATOM 4221 O O . TYR B 1 252 ? 59.069 -7.582 59.573 1.00 22.31 249 TYR B O 1
ATOM 4230 N N . CYS B 1 253 ? 60.798 -8.607 60.577 1.00 22.03 250 CYS B N 1
ATOM 4231 C CA . CYS B 1 253 ? 61.043 -9.497 59.447 1.00 23.10 250 CYS B CA 1
ATOM 4232 C C . CYS B 1 253 ? 61.797 -10.756 59.862 1.00 24.56 250 CYS B C 1
ATOM 4233 O O . CYS B 1 253 ? 62.593 -10.735 60.801 1.00 23.93 250 CYS B O 1
ATOM 4236 N N . HIS B 1 254 ? 61.543 -11.850 59.149 1.00 24.78 251 HIS B N 1
ATOM 4237 C CA . HIS B 1 254 ? 62.169 -13.134 59.450 1.00 25.54 251 HIS B CA 1
ATOM 4238 C C . HIS B 1 254 ? 63.662 -13.110 59.143 1.00 25.10 251 HIS B C 1
ATOM 4239 O O . HIS B 1 254 ? 64.417 -13.961 59.611 1.00 25.63 251 HIS B O 1
ATOM 4246 N N . THR B 1 255 ? 64.078 -12.130 58.348 1.00 24.87 252 THR B N 1
ATOM 4247 C CA . THR B 1 255 ? 65.485 -11.952 58.018 1.00 25.66 252 THR B CA 1
ATOM 4248 C C . THR B 1 255 ? 65.838 -10.470 57.989 1.00 25.26 252 THR B C 1
ATOM 4249 O O . THR B 1 255 ? 65.085 -9.649 57.469 1.00 25.43 252 THR B O 1
ATOM 4253 N N . LEU B 1 256 ? 66.988 -10.133 58.562 1.00 25.46 253 LEU B N 1
ATOM 4254 C CA . LEU B 1 256 ? 67.439 -8.748 58.623 1.00 24.97 253 LEU B CA 1
ATOM 4255 C C . LEU B 1 256 ? 67.890 -8.266 57.247 1.00 25.06 253 LEU B C 1
ATOM 4256 O O . LEU B 1 256 ? 68.043 -7.067 57.012 1.00 25.29 253 LEU B O 1
ATOM 4261 N N . HIS B 1 257 ? 68.090 -9.217 56.340 1.00 25.39 254 HIS B N 1
ATOM 4262 C CA . HIS B 1 257 ? 68.555 -8.929 54.988 1.00 26.62 254 HIS B CA 1
ATOM 4263 C C . HIS B 1 257 ? 67.638 -7.957 54.248 1.00 26.40 254 HIS B C 1
ATOM 4264 O O . HIS B 1 257 ? 68.108 -7.102 53.498 1.00 27.44 254 HIS B O 1
ATOM 4271 N N . ASN B 1 258 ? 66.333 -8.092 54.466 1.00 25.83 255 ASN B N 1
ATOM 4272 C CA . ASN B 1 258 ? 65.351 -7.225 53.825 1.00 26.72 255 ASN B CA 1
ATOM 4273 C C . ASN B 1 258 ? 65.493 -5.770 54.252 1.00 25.74 255 ASN B C 1
ATOM 4274 O O . ASN B 1 258 ? 65.391 -4.866 53.426 1.00 25.21 255 ASN B O 1
ATOM 4279 N N . PHE B 1 259 ? 65.729 -5.552 55.544 1.00 24.85 256 PHE B N 1
ATOM 4280 C CA . PHE B 1 259 ? 65.956 -4.208 56.071 1.00 24.55 256 PHE B CA 1
ATOM 4281 C C . PHE B 1 259 ? 67.156 -3.563 55.387 1.00 25.65 256 PHE B C 1
ATOM 4282 O O . PHE B 1 259 ? 67.081 -2.437 54.890 1.00 25.01 256 PHE B O 1
ATOM 4290 N N . LYS B 1 260 ? 68.261 -4.302 55.371 1.00 26.42 257 LYS B N 1
ATOM 4291 C CA . LYS B 1 260 ? 69.528 -3.827 54.833 1.00 26.92 257 LYS B CA 1
ATOM 4292 C C . LYS B 1 260 ? 69.427 -3.492 53.347 1.00 27.69 257 LYS B C 1
ATOM 4293 O O . LYS B 1 260 ? 70.010 -2.514 52.884 1.00 27.81 257 LYS B O 1
ATOM 4299 N N . THR B 1 261 ? 68.674 -4.299 52.607 1.00 26.66 258 THR B N 1
ATOM 4300 C CA . THR B 1 261 ? 68.522 -4.092 51.171 1.00 27.94 258 THR B CA 1
ATOM 4301 C C . THR B 1 261 ? 67.705 -2.838 50.873 1.00 27.55 258 THR B C 1
ATOM 4302 O O . THR B 1 261 ? 68.083 -2.032 50.021 1.00 28.35 258 THR B O 1
ATOM 4306 N N . MET B 1 262 ? 66.591 -2.677 51.581 1.00 26.98 259 MET B N 1
ATOM 4307 C CA . MET B 1 262 ? 65.730 -1.510 51.410 1.00 27.13 259 MET B CA 1
ATOM 4308 C C . MET B 1 262 ? 66.444 -0.220 51.804 1.00 27.35 259 MET B C 1
ATOM 4309 O O . MET B 1 262 ? 66.333 0.795 51.118 1.00 27.20 259 MET B O 1
ATOM 4314 N N . LEU B 1 263 ? 67.177 -0.266 52.913 1.00 26.95 260 LEU B N 1
ATOM 4315 C CA . LEU B 1 263 ? 67.885 0.910 53.411 1.00 27.40 260 LEU B CA 1
ATOM 4316 C C . LEU B 1 263 ? 69.034 1.315 52.488 1.00 27.74 260 LEU B C 1
ATOM 4317 O O . LEU B 1 263 ? 69.260 2.501 52.249 1.00 27.81 260 LEU B O 1
ATOM 4322 N N . GLU B 1 264 ? 69.759 0.327 51.974 1.00 27.75 261 GLU B N 1
ATOM 4323 C CA . GLU B 1 264 ? 70.850 0.591 51.042 1.00 29.61 261 GLU B CA 1
ATOM 4324 C C . GLU B 1 264 ? 70.314 1.113 49.713 1.00 29.82 261 GLU B C 1
ATOM 4325 O O . GLU B 1 264 ? 70.997 1.853 49.000 1.00 30.03 261 GLU B O 1
ATOM 4331 N N . SER B 1 265 ? 69.085 0.724 49.390 1.00 28.56 262 SER B N 1
ATOM 4332 C CA . SER B 1 265 ? 68.419 1.207 48.187 1.00 29.22 262 SER B CA 1
ATOM 4333 C C . SER B 1 265 ? 67.915 2.633 48.387 1.00 29.50 262 SER B C 1
ATOM 4334 O O . SER B 1 265 ? 67.964 3.455 47.472 1.00 29.63 262 SER B O 1
ATOM 4337 N N . MET B 1 266 ? 67.439 2.923 49.594 1.00 28.51 263 MET B N 1
ATOM 4338 C CA . MET B 1 266 ? 66.888 4.237 49.911 1.00 28.65 263 MET B CA 1
ATOM 4339 C C . MET B 1 266 ? 67.968 5.302 50.043 1.00 29.79 263 MET B C 1
ATOM 4340 O O . MET B 1 266 ? 67.779 6.443 49.625 1.00 30.56 263 MET B O 1
ATOM 4345 N N . TYR B 1 267 ? 69.103 4.924 50.622 1.00 29.40 264 TYR B N 1
ATOM 4346 C CA . TYR B 1 267 ? 70.142 5.893 50.947 1.00 30.17 264 TYR B CA 1
ATOM 4347 C C . TYR B 1 267 ? 71.299 5.892 49.949 1.00 30.46 264 TYR B C 1
ATOM 4348 O O . TYR B 1 267 ? 72.408 6.317 50.270 1.00 30.28 264 TYR B O 1
ATOM 4357 N N . GLY B 1 268 ? 71.028 5.416 48.738 1.00 31.05 265 GLY B N 1
ATOM 4358 C CA . GLY B 1 268 ? 71.963 5.545 47.633 1.00 31.87 265 GLY B CA 1
ATOM 4359 C C . GLY B 1 268 ? 73.193 4.655 47.653 1.00 32.74 265 GLY B C 1
ATOM 4360 O O . GLY B 1 268 ? 74.180 4.950 46.981 1.00 33.82 265 GLY B O 1
ATOM 4361 N N . VAL B 1 269 ? 73.141 3.566 48.413 1.00 31.71 266 VAL B N 1
ATOM 4362 C CA . VAL B 1 269 ? 74.255 2.623 48.457 1.00 32.05 266 VAL B CA 1
ATOM 4363 C C . VAL B 1 269 ? 74.196 1.662 47.272 1.00 32.83 266 VAL B C 1
ATOM 4364 O O . VAL B 1 269 ? 75.225 1.303 46.696 1.00 32.39 266 VAL B O 1
ATOM 4368 N N . THR B 1 270 ? 72.983 1.265 46.901 1.00 32.67 267 THR B N 1
ATOM 4369 C CA . THR B 1 270 ? 72.787 0.292 45.832 1.00 33.47 267 THR B CA 1
ATOM 4370 C C . THR B 1 270 ? 72.941 0.911 44.441 1.00 34.64 267 THR B C 1
ATOM 4371 O O . THR B 1 270 ? 73.797 0.495 43.660 1.00 34.62 267 THR B O 1
ATOM 4375 N N . ASP B 1 271 ? 72.110 1.906 44.143 1.00 35.70 268 ASP B N 1
ATOM 4376 C CA . ASP B 1 271 ? 72.050 2.503 42.811 1.00 35.89 268 ASP B CA 1
ATOM 4377 C C . ASP B 1 271 ? 72.853 3.791 42.700 1.00 35.21 268 ASP B C 1
ATOM 4378 O O . ASP B 1 271 ? 73.301 4.161 41.614 1.00 35.73 268 ASP B O 1
ATOM 4383 N N . GLY B 1 272 ? 73.024 4.476 43.824 1.00 34.57 269 GLY B N 1
ATOM 4384 C CA . GLY B 1 272 ? 73.614 5.800 43.818 1.00 35.02 269 GLY B CA 1
ATOM 4385 C C . GLY B 1 272 ? 72.520 6.847 43.901 1.00 34.39 269 GLY B C 1
ATOM 4386 O O . GLY B 1 272 ? 72.786 8.023 44.156 1.00 34.26 269 GLY B O 1
ATOM 4387 N N . LYS B 1 273 ? 71.282 6.416 43.680 1.00 34.01 270 LYS B N 1
ATOM 4388 C CA . LYS B 1 273 ? 70.132 7.303 43.812 1.00 33.99 270 LYS B CA 1
ATOM 4389 C C . LYS B 1 273 ? 69.505 7.198 45.197 1.00 33.05 270 LYS B C 1
ATOM 4390 O O . LYS B 1 273 ? 69.362 6.103 45.743 1.00 32.43 270 LYS B O 1
ATOM 4396 N N . THR B 1 274 ? 69.127 8.343 45.754 1.00 32.56 271 THR B N 1
ATOM 4397 C CA . THR B 1 274 ? 68.485 8.380 47.058 1.00 32.69 271 THR B CA 1
ATOM 4398 C C . THR B 1 274 ? 66.972 8.446 46.914 1.00 31.85 271 THR B C 1
ATOM 4399 O O . THR B 1 274 ? 66.450 8.779 45.850 1.00 32.15 271 THR B O 1
ATOM 4403 N N . ASP B 1 275 ? 66.274 8.126 47.997 1.00 31.30 272 ASP B N 1
ATOM 4404 C CA . ASP B 1 275 ? 64.818 8.173 48.025 1.00 31.50 272 ASP B CA 1
ATOM 4405 C C . ASP B 1 275 ? 64.325 9.615 47.933 1.00 31.77 272 ASP B C 1
ATOM 4406 O O . ASP B 1 275 ? 64.820 10.496 48.639 1.00 31.99 272 ASP B O 1
ATOM 4411 N N . GLN B 1 276 ? 63.352 9.849 47.057 1.00 32.55 273 GLN B N 1
ATOM 4412 C CA . GLN B 1 276 ? 62.753 11.171 46.906 1.00 33.42 273 GLN B CA 1
ATOM 4413 C C . GLN B 1 276 ? 62.027 11.598 48.181 1.00 32.38 273 GLN B C 1
ATOM 4414 O O . GLN B 1 276 ? 61.943 12.789 48.484 1.00 32.64 273 GLN B O 1
ATOM 4420 N N . LEU B 1 277 ? 61.504 10.623 48.921 1.00 31.09 274 LEU B N 1
ATOM 4421 C CA . LEU B 1 277 ? 60.809 10.901 50.175 1.00 31.11 274 LEU B CA 1
ATOM 4422 C C . LEU B 1 277 ? 61.748 11.518 51.206 1.00 30.48 274 LEU B C 1
ATOM 4423 O O . LEU B 1 277 ? 61.329 12.328 52.034 1.00 30.81 274 LEU B O 1
ATOM 4428 N N . LEU B 1 278 ? 63.024 11.145 51.137 1.00 31.09 275 LEU B N 1
ATOM 4429 C CA . LEU B 1 278 ? 64.020 11.614 52.096 1.00 31.34 275 LEU B CA 1
ATOM 4430 C C . LEU B 1 278 ? 64.390 13.080 51.883 1.00 31.74 275 LEU B C 1
ATOM 4431 O O . LEU B 1 278 ? 65.226 13.627 52.601 1.00 31.55 275 LEU B O 1
ATOM 4436 N N . ARG B 1 279 ? 63.767 13.711 50.893 1.00 33.51 276 ARG B N 1
ATOM 4437 C CA . ARG B 1 279 ? 63.925 15.145 50.676 1.00 37.82 276 ARG B CA 1
ATOM 4438 C C . ARG B 1 279 ? 63.082 15.929 51.671 1.00 32.71 276 ARG B C 1
ATOM 4439 O O . ARG B 1 279 ? 63.325 17.110 51.915 1.00 31.82 276 ARG B O 1
ATOM 4447 N N . PHE B 1 280 ? 62.090 15.258 52.246 1.00 30.78 277 PHE B N 1
ATOM 4448 C CA . PHE B 1 280 ? 61.098 15.925 53.078 1.00 31.29 277 PHE B CA 1
ATOM 4449 C C . PHE B 1 280 ? 61.009 15.321 54.477 1.00 30.08 277 PHE B C 1
ATOM 4450 O O . PHE B 1 280 ? 60.152 15.704 55.272 1.00 29.47 277 PHE B O 1
ATOM 4458 N N . THR B 1 281 ? 61.895 14.375 54.770 1.00 29.79 278 THR B N 1
ATOM 4459 C CA . THR B 1 281 ? 61.967 13.789 56.102 1.00 29.26 278 THR B CA 1
ATOM 4460 C C . THR B 1 281 ? 63.384 13.311 56.394 1.00 29.74 278 THR B C 1
ATOM 4461 O O . THR B 1 281 ? 64.150 13.014 55.478 1.00 29.10 278 THR B O 1
ATOM 4465 N N . LYS B 1 282 ? 63.732 13.257 57.675 1.00 28.46 279 LYS B N 1
ATOM 4466 C CA . LYS B 1 282 ? 65.067 12.845 58.093 1.00 29.02 279 LYS B CA 1
ATOM 4467 C C . LYS B 1 282 ? 65.008 11.905 59.293 1.00 32.81 279 LYS B C 1
ATOM 4468 O O . LYS B 1 282 ? 64.270 12.149 60.248 1.00 26.77 279 LYS B O 1
ATOM 4474 N N . ALA B 1 283 ? 65.792 10.833 59.240 1.00 29.97 280 ALA B N 1
ATOM 4475 C CA . ALA B 1 283 ? 65.889 9.907 60.361 1.00 26.56 280 ALA B CA 1
ATOM 4476 C C . ALA B 1 283 ? 66.740 10.514 61.469 1.00 25.66 280 ALA B C 1
ATOM 4477 O O . ALA B 1 283 ? 67.817 11.048 61.209 1.00 26.54 280 ALA B O 1
ATOM 4479 N N . VAL B 1 284 ? 66.254 10.435 62.704 1.00 24.33 281 VAL B N 1
ATOM 4480 C CA . VAL B 1 284 ? 66.975 10.992 63.844 1.00 23.76 281 VAL B CA 1
ATOM 4481 C C . VAL B 1 284 ? 67.482 9.873 64.753 1.00 23.33 281 VAL B C 1
ATOM 4482 O O . VAL B 1 284 ? 68.383 10.075 65.568 1.00 22.47 281 VAL B O 1
ATOM 4486 N N . THR B 1 285 ? 66.897 8.688 64.602 1.00 23.59 282 THR B N 1
ATOM 4487 C CA . THR B 1 285 ? 67.367 7.498 65.301 1.00 22.53 282 THR B CA 1
ATOM 4488 C C . THR B 1 285 ? 67.457 6.333 64.324 1.00 21.68 282 THR B C 1
ATOM 4489 O O . THR B 1 285 ? 66.908 6.396 63.222 1.00 23.54 282 THR B O 1
ATOM 4493 N N . GLY B 1 286 ? 68.151 5.275 64.729 1.00 21.84 283 GLY B N 1
ATOM 4494 C CA . GLY B 1 286 ? 68.281 4.085 63.907 1.00 22.64 283 GLY B CA 1
ATOM 4495 C C . GLY B 1 286 ? 68.884 2.941 64.697 1.00 21.45 283 GLY B C 1
ATOM 4496 O O . GLY B 1 286 ? 69.937 3.097 65.315 1.00 23.02 283 GLY B O 1
ATOM 4497 N N . ALA B 1 287 ? 68.224 1.786 64.676 1.00 21.25 284 ALA B N 1
ATOM 4498 C CA . ALA B 1 287 ? 68.686 0.646 65.458 1.00 21.35 284 ALA B CA 1
ATOM 4499 C C . ALA B 1 287 ? 68.129 -0.685 64.963 1.00 21.67 284 ALA B C 1
ATOM 4500 O O . ALA B 1 287 ? 67.002 -0.759 64.475 1.00 19.59 284 ALA B O 1
ATOM 4502 N N . TYR B 1 288 ? 68.937 -1.733 65.096 1.00 20.46 285 TYR B N 1
ATOM 4503 C CA . TYR B 1 288 ? 68.502 -3.096 64.819 1.00 21.50 285 TYR B CA 1
ATOM 4504 C C . TYR B 1 288 ? 68.295 -3.851 66.126 1.00 20.23 285 TYR B C 1
ATOM 4505 O O . TYR B 1 288 ? 69.026 -3.645 67.095 1.00 21.08 285 TYR B O 1
ATOM 4514 N N . PHE B 1 289 ? 67.297 -4.726 66.147 1.00 20.63 286 PHE B N 1
ATOM 4515 C CA . PHE B 1 289 ? 67.033 -5.565 67.305 1.00 21.33 286 PHE B CA 1
ATOM 4516 C C . PHE B 1 289 ? 66.645 -6.973 66.877 1.00 21.20 286 PHE B C 1
ATOM 4517 O O . PHE B 1 289 ? 66.442 -7.243 65.694 1.00 21.80 286 PHE B O 1
ATOM 4525 N N . PHE B 1 290 ? 66.545 -7.868 67.851 1.00 20.82 287 PHE B N 1
ATOM 4526 C CA . PHE B 1 290 ? 65.878 -9.140 67.639 1.00 22.59 287 PHE B CA 1
ATOM 4527 C C . PHE B 1 290 ? 64.887 -9.385 68.768 1.00 23.26 287 PHE B C 1
ATOM 4528 O O . PHE B 1 290 ? 65.262 -9.435 69.941 1.00 22.76 287 PHE B O 1
ATOM 4536 N N . ALA B 1 291 ? 63.618 -9.524 68.408 1.00 22.03 288 ALA B N 1
ATOM 4537 C CA . ALA B 1 291 ? 62.587 -9.839 69.382 1.00 22.38 288 ALA B CA 1
ATOM 4538 C C . ALA B 1 291 ? 62.405 -11.346 69.443 1.00 23.70 288 ALA B C 1
ATOM 4539 O O . ALA B 1 291 ? 61.852 -11.946 68.524 1.00 24.10 288 ALA B O 1
ATOM 4541 N N . PRO B 1 292 ? 62.871 -11.968 70.536 1.00 23.82 289 PRO B N 1
ATOM 4542 C CA . PRO B 1 292 ? 62.784 -13.426 70.644 1.00 24.74 289 PRO B CA 1
ATOM 4543 C C . PRO B 1 292 ? 61.351 -13.889 70.874 1.00 24.57 289 PRO B C 1
ATOM 4544 O O . PRO B 1 292 ? 60.472 -13.063 71.127 1.00 23.35 289 PRO B O 1
ATOM 4548 N N . SER B 1 293 ? 61.120 -15.193 70.775 1.00 24.94 290 SER B N 1
ATOM 4549 C CA . SER B 1 293 ? 59.834 -15.774 71.133 1.00 26.61 290 SER B CA 1
ATOM 4550 C C . SER B 1 293 ? 59.558 -15.546 72.617 1.00 27.56 290 SER B C 1
ATOM 4551 O O . SER B 1 293 ? 60.452 -15.147 73.367 1.00 27.55 290 SER B O 1
ATOM 4554 N N . GLN B 1 294 ? 58.323 -15.792 73.038 1.00 27.75 291 GLN B N 1
ATOM 4555 C CA . GLN B 1 294 ? 57.953 -15.605 74.435 1.00 30.48 291 GLN B CA 1
ATOM 4556 C C . GLN B 1 294 ? 58.764 -16.524 75.342 1.00 30.72 291 GLN B C 1
ATOM 4557 O O . GLN B 1 294 ? 59.167 -16.134 76.439 1.00 35.58 291 GLN B O 1
ATOM 4563 N N . VAL B 1 295 ? 59.005 -17.743 74.868 1.00 30.21 292 VAL B N 1
ATOM 4564 C CA . VAL B 1 295 ? 59.745 -18.737 75.636 1.00 31.55 292 VAL B CA 1
ATOM 4565 C C . VAL B 1 295 ? 61.200 -18.326 75.836 1.00 32.03 292 VAL B C 1
ATOM 4566 O O . VAL B 1 295 ? 61.698 -18.318 76.961 1.00 33.99 292 VAL B O 1
ATOM 4570 N N . MET B 1 296 ? 61.876 -17.982 74.744 1.00 31.36 293 MET B N 1
ATOM 4571 C CA . MET B 1 296 ? 63.278 -17.583 74.815 1.00 31.95 293 MET B CA 1
ATOM 4572 C C . MET B 1 296 ? 63.456 -16.350 75.695 1.00 32.57 293 MET B C 1
ATOM 4573 O O . MET B 1 296 ? 64.420 -16.257 76.453 1.00 33.54 293 MET B O 1
ATOM 4578 N N . LEU B 1 297 ? 62.515 -15.415 75.599 1.00 31.04 294 LEU B N 1
ATOM 4579 C CA . LEU B 1 297 ? 62.545 -14.202 76.409 1.00 31.00 294 LEU B CA 1
ATOM 4580 C C . LEU B 1 297 ? 62.583 -14.530 77.900 1.00 31.97 294 LEU B C 1
ATOM 4581 O O . LEU B 1 297 ? 63.301 -13.892 78.667 1.00 31.51 294 LEU B O 1
ATOM 4586 N N . GLN B 1 298 ? 61.812 -15.536 78.301 1.00 31.98 295 GLN B N 1
ATOM 4587 C CA . GLN B 1 298 ? 61.754 -15.942 79.700 1.00 33.62 295 GLN B CA 1
ATOM 4588 C C . GLN B 1 298 ? 62.935 -16.833 80.081 1.00 35.48 295 GLN B C 1
ATOM 4589 O O . GLN B 1 298 ? 63.167 -17.093 81.262 1.00 36.74 295 GLN B O 1
ATOM 4595 N N . GLU B 1 299 ? 63.679 -17.296 79.080 1.00 36.20 296 GLU B N 1
ATOM 4596 C CA . GLU B 1 299 ? 64.811 -18.188 79.317 1.00 38.77 296 GLU B CA 1
ATOM 4597 C C . GLU B 1 299 ? 66.155 -17.480 79.183 1.00 38.33 296 GLU B C 1
ATOM 4598 O O . GLU B 1 299 ? 67.203 -18.084 79.404 1.00 40.55 296 GLU B O 1
ATOM 4604 N N . LEU B 1 300 ? 66.126 -16.206 78.808 1.00 36.50 297 LEU B N 1
ATOM 4605 C CA . LEU B 1 300 ? 67.355 -15.434 78.654 1.00 38.04 297 LEU B CA 1
ATOM 4606 C C . LEU B 1 300 ? 68.024 -15.211 80.002 1.00 39.00 297 LEU B C 1
ATOM 4607 O O . LEU B 1 300 ? 67.369 -14.860 80.979 1.00 37.62 297 LEU B O 1
ATOM 4612 N N . THR B 1 301 ? 69.333 -15.424 80.055 1.00 42.11 298 THR B N 1
ATOM 4613 C CA . THR B 1 301 ? 70.090 -15.211 81.283 1.00 43.41 298 THR B CA 1
ATOM 4614 C C . THR B 1 301 ? 71.436 -14.557 80.993 1.00 46.18 298 THR B C 1
ATOM 4615 O O . THR B 1 301 ? 72.041 -14.795 79.946 1.00 46.77 298 THR B O 1
ATOM 4619 N N . LEU B 1 302 ? 71.900 -13.731 81.927 1.00 44.91 299 LEU B N 1
ATOM 4620 C CA . LEU B 1 302 ? 73.185 -13.059 81.779 1.00 45.61 299 LEU B CA 1
ATOM 4621 C C . LEU B 1 302 ? 74.344 -14.014 82.055 1.00 48.35 299 LEU B C 1
ATOM 4622 O O . LEU B 1 302 ? 74.166 -15.051 82.696 1.00 49.62 299 LEU B O 1
ATOM 4627 N N . LYS B 1 303 ? 75.528 -13.659 81.566 1.00 49.13 300 LYS B N 1
ATOM 4628 C CA . LYS B 1 303 ? 76.698 -14.512 81.715 1.00 49.75 300 LYS B CA 1
ATOM 4629 C C . LYS B 1 303 ? 77.615 -13.998 82.820 1.00 49.98 300 LYS B C 1
ATOM 4630 O O . LYS B 1 303 ? 78.130 -14.780 83.624 1.00 49.94 300 LYS B O 1
ATOM 4636 N N . LYS C 1 6 ? 60.486 86.799 69.078 1.00 30.88 3 LYS C N 1
ATOM 4637 C CA . LYS C 1 6 ? 61.471 85.765 69.376 1.00 30.65 3 LYS C CA 1
ATOM 4638 C C . LYS C 1 6 ? 60.790 84.409 69.562 1.00 29.74 3 LYS C C 1
ATOM 4639 O O . LYS C 1 6 ? 59.918 84.255 70.413 1.00 29.53 3 LYS C O 1
ATOM 4645 N N . SER C 1 7 ? 61.195 83.429 68.760 1.00 28.64 4 SER C N 1
ATOM 4646 C CA . SER C 1 7 ? 60.560 82.113 68.766 1.00 27.81 4 SER C CA 1
ATOM 4647 C C . SER C 1 7 ? 61.174 81.172 69.799 1.00 26.41 4 SER C C 1
ATOM 4648 O O . SER C 1 7 ? 62.314 81.361 70.220 1.00 27.21 4 SER C O 1
ATOM 4651 N N . GLN C 1 8 ? 60.410 80.159 70.201 1.00 24.85 5 GLN C N 1
ATOM 4652 C CA . GLN C 1 8 ? 60.889 79.176 71.170 1.00 24.89 5 GLN C CA 1
ATOM 4653 C C . GLN C 1 8 ? 62.069 78.395 70.592 1.00 23.36 5 GLN C C 1
ATOM 4654 O O . GLN C 1 8 ? 62.085 78.057 69.407 1.00 22.36 5 GLN C O 1
ATOM 4660 N N . THR C 1 9 ? 63.046 78.110 71.447 1.00 23.73 6 THR C N 1
ATOM 4661 C CA . THR C 1 9 ? 64.378 77.685 71.018 1.00 22.49 6 THR C CA 1
ATOM 4662 C C . THR C 1 9 ? 64.463 76.384 70.215 1.00 21.41 6 THR C C 1
ATOM 4663 O O . THR C 1 9 ? 65.502 76.093 69.630 1.00 21.58 6 THR C O 1
ATOM 4667 N N . ALA C 1 10 ? 63.392 75.599 70.183 1.00 21.14 7 ALA C N 1
ATOM 4668 C CA . ALA C 1 10 ? 63.455 74.293 69.531 1.00 20.60 7 ALA C CA 1
ATOM 4669 C C . ALA C 1 10 ? 63.207 74.359 68.024 1.00 21.75 7 ALA C C 1
ATOM 4670 O O . ALA C 1 10 ? 63.629 73.475 67.280 1.00 20.89 7 ALA C O 1
ATOM 4672 N N . ILE C 1 11 ? 62.537 75.415 67.578 1.00 21.52 8 ILE C N 1
ATOM 4673 C CA . ILE C 1 11 ? 62.061 75.495 66.201 1.00 23.11 8 ILE C CA 1
ATOM 4674 C C . ILE C 1 11 ? 63.168 75.790 65.184 1.00 24.15 8 ILE C C 1
ATOM 4675 O O . ILE C 1 11 ? 63.467 74.961 64.325 1.00 23.44 8 ILE C O 1
ATOM 4680 N N . LEU C 1 12 ? 63.766 76.973 65.286 1.00 23.85 9 LEU C N 1
ATOM 4681 C CA . LEU C 1 12 ? 64.740 77.458 64.303 1.00 24.97 9 LEU C CA 1
ATOM 4682 C C . LEU C 1 12 ? 66.002 76.598 64.105 1.00 26.85 9 LEU C C 1
ATOM 4683 O O . LEU C 1 12 ? 66.373 76.324 62.965 1.00 26.90 9 LEU C O 1
ATOM 4688 N N . PRO C 1 13 ? 66.676 76.182 65.197 1.00 29.60 10 PRO C N 1
ATOM 4689 C CA . PRO C 1 13 ? 67.913 75.424 64.965 1.00 27.75 10 PRO C CA 1
ATOM 4690 C C . PRO C 1 13 ? 67.660 74.074 64.307 1.00 26.42 10 PRO C C 1
ATOM 4691 O O . PRO C 1 13 ? 66.564 73.531 64.432 1.00 25.35 10 PRO C O 1
ATOM 4695 N N . GLU C 1 14 ? 68.663 73.549 63.610 1.00 26.84 11 GLU C N 1
ATOM 4696 C CA . GLU C 1 14 ? 68.584 72.203 63.057 1.00 26.33 11 GLU C CA 1
ATOM 4697 C C . GLU C 1 14 ? 68.405 71.214 64.201 1.00 24.76 11 GLU C C 1
ATOM 4698 O O . GLU C 1 14 ? 68.923 71.428 65.296 1.00 23.80 11 GLU C O 1
ATOM 4704 N N . ALA C 1 15 ? 67.664 70.140 63.950 1.00 24.58 12 ALA C N 1
ATOM 4705 C CA . ALA C 1 15 ? 67.422 69.128 64.970 1.00 23.03 12 ALA C CA 1
ATOM 4706 C C . ALA C 1 15 ? 68.725 68.496 65.451 1.00 23.88 12 ALA C C 1
ATOM 4707 O O . ALA C 1 15 ? 69.613 68.200 64.652 1.00 21.80 12 ALA C O 1
ATOM 4709 N N . GLY C 1 16 ? 68.837 68.303 66.762 1.00 21.80 13 GLY C N 1
ATOM 4710 C CA . GLY C 1 16 ? 69.986 67.629 67.337 1.00 21.75 13 GLY C CA 1
ATOM 4711 C C . GLY C 1 16 ? 69.883 66.132 67.125 1.00 21.57 13 GLY C C 1
ATOM 4712 O O . GLY C 1 16 ? 68.869 65.647 66.624 1.00 21.40 13 GLY C O 1
ATOM 4713 N N . PRO C 1 17 ? 70.929 65.386 67.511 1.00 21.60 14 PRO C N 1
ATOM 4714 C CA . PRO C 1 17 ? 70.972 63.931 67.311 1.00 22.47 14 PRO C CA 1
ATOM 4715 C C . PRO C 1 17 ? 69.946 63.170 68.154 1.00 23.54 14 PRO C C 1
ATOM 4716 O O . PRO C 1 17 ? 69.745 61.973 67.944 1.00 21.90 14 PRO C O 1
ATOM 4720 N N . PHE C 1 18 ? 69.307 63.858 69.095 1.00 21.17 15 PHE C N 1
ATOM 4721 C CA . PHE C 1 18 ? 68.271 63.250 69.924 1.00 20.06 15 PHE C CA 1
ATOM 4722 C C . PHE C 1 18 ? 67.119 64.218 70.141 1.00 23.80 15 PHE C C 1
ATOM 4723 O O . PHE C 1 18 ? 67.331 65.420 70.283 1.00 18.58 15 PHE C O 1
ATOM 4731 N N . ALA C 1 19 ? 65.898 63.696 70.168 1.00 19.13 16 ALA C N 1
ATOM 4732 C CA . ALA C 1 19 ? 64.729 64.548 70.339 1.00 18.92 16 ALA C CA 1
ATOM 4733 C C . ALA C 1 19 ? 63.630 63.872 71.149 1.00 19.47 16 ALA C C 1
ATOM 4734 O O . ALA C 1 19 ? 63.542 62.646 71.200 1.00 19.87 16 ALA C O 1
ATOM 4736 N N . LEU C 1 20 ? 62.797 64.690 71.784 1.00 18.33 17 LEU C N 1
ATOM 4737 C CA . LEU C 1 20 ? 61.650 64.204 72.538 1.00 19.19 17 LEU C CA 1
ATOM 4738 C C . LEU C 1 20 ? 60.366 64.846 72.026 1.00 18.43 17 LEU C C 1
ATOM 4739 O O . LEU C 1 20 ? 60.302 66.061 71.831 1.00 19.01 17 LEU C O 1
ATOM 4744 N N . TYR C 1 21 ? 59.347 64.023 71.806 1.00 19.27 18 TYR C N 1
ATOM 4745 C CA . TYR C 1 21 ? 58.049 64.515 71.371 1.00 20.75 18 TYR C CA 1
ATOM 4746 C C . TYR C 1 21 ? 56.958 63.966 72.281 1.00 20.01 18 TYR C C 1
ATOM 4747 O O . TYR C 1 21 ? 56.634 62.779 72.226 1.00 20.84 18 TYR C O 1
ATOM 4756 N N . THR C 1 22 ? 56.396 64.828 73.123 1.00 20.06 19 THR C N 1
ATOM 4757 C CA . THR C 1 22 ? 55.378 64.391 74.067 1.00 21.11 19 THR C CA 1
ATOM 4758 C C . THR C 1 22 ? 54.009 64.967 73.726 1.00 21.04 19 THR C C 1
ATOM 4759 O O . THR C 1 22 ? 53.855 66.177 73.551 1.00 20.86 19 THR C O 1
ATOM 4763 N N . LEU C 1 23 ? 53.023 64.083 73.625 1.00 21.98 20 LEU C N 1
ATOM 4764 C CA . LEU C 1 23 ? 51.632 64.482 73.468 1.00 22.69 20 LEU C CA 1
ATOM 4765 C C . LEU C 1 23 ? 50.880 64.165 74.753 1.00 25.13 20 LEU C C 1
ATOM 4766 O O . LEU C 1 23 ? 50.896 63.027 75.223 1.00 25.02 20 LEU C O 1
ATOM 4771 N N . LEU C 1 24 ? 50.226 65.167 75.329 1.00 24.23 21 LEU C N 1
ATOM 4772 C CA . LEU C 1 24 ? 49.522 64.957 76.586 1.00 25.96 21 LEU C CA 1
ATOM 4773 C C . LEU C 1 24 ? 48.172 65.663 76.633 1.00 26.47 21 LEU C C 1
ATOM 4774 O O . LEU C 1 24 ? 47.943 66.659 75.943 1.00 25.97 21 LEU C O 1
ATOM 4779 N N . LYS C 1 25 ? 47.281 65.123 77.458 1.00 27.94 22 LYS C N 1
ATOM 4780 C CA . LYS C 1 25 ? 45.941 65.660 77.627 1.00 28.10 22 LYS C CA 1
ATOM 4781 C C . LYS C 1 25 ? 45.783 66.212 79.041 1.00 29.45 22 LYS C C 1
ATOM 4782 O O . LYS C 1 25 ? 46.210 65.585 80.009 1.00 29.84 22 LYS C O 1
ATOM 4788 N N . VAL C 1 26 ? 45.182 67.391 79.155 1.00 29.34 23 VAL C N 1
ATOM 4789 C CA . VAL C 1 26 ? 44.996 68.027 80.454 1.00 30.31 23 VAL C CA 1
ATOM 4790 C C . VAL C 1 26 ? 43.647 67.641 81.054 1.00 31.35 23 VAL C C 1
ATOM 4791 O O . VAL C 1 26 ? 42.600 68.070 80.572 1.00 30.62 23 VAL C O 1
ATOM 4795 N N . ARG C 1 27 ? 43.684 66.833 82.109 1.00 31.30 24 ARG C N 1
ATOM 4796 C CA . ARG C 1 27 ? 42.469 66.335 82.745 1.00 32.40 24 ARG C CA 1
ATOM 4797 C C . ARG C 1 27 ? 42.077 67.168 83.955 1.00 32.05 24 ARG C C 1
ATOM 4798 O O . ARG C 1 27 ? 40.892 67.308 84.274 1.00 31.75 24 ARG C O 1
ATOM 4806 N N . GLN C 1 28 ? 43.078 67.732 84.622 1.00 31.75 25 GLN C N 1
ATOM 4807 C CA . GLN C 1 28 ? 42.891 68.240 85.974 1.00 32.36 25 GLN C CA 1
ATOM 4808 C C . GLN C 1 28 ? 43.776 69.459 86.247 1.00 31.63 25 GLN C C 1
ATOM 4809 O O . GLN C 1 28 ? 44.828 69.609 85.625 1.00 31.66 25 GLN C O 1
ATOM 4815 N N . ASN C 1 29 ? 43.344 70.315 87.175 1.00 31.60 26 ASN C N 1
ATOM 4816 C CA . ASN C 1 29 ? 44.109 71.482 87.629 1.00 31.27 26 ASN C CA 1
ATOM 4817 C C . ASN C 1 29 ? 44.797 72.253 86.504 1.00 30.50 26 ASN C C 1
ATOM 4818 O O . ASN C 1 29 ? 46.019 72.385 86.496 1.00 28.71 26 ASN C O 1
ATOM 4823 N N . HIS C 1 30 ? 44.001 72.757 85.564 1.00 30.31 27 HIS C N 1
ATOM 4824 C CA . HIS C 1 30 ? 44.514 73.384 84.348 1.00 30.34 27 HIS C CA 1
ATOM 4825 C C . HIS C 1 30 ? 45.499 74.522 84.610 1.00 29.63 27 HIS C C 1
ATOM 4826 O O . HIS C 1 30 ? 46.454 74.700 83.857 1.00 28.49 27 HIS C O 1
ATOM 4833 N N . ALA C 1 31 ? 45.263 75.288 85.672 1.00 29.28 28 ALA C N 1
ATOM 4834 C CA . ALA C 1 31 ? 46.124 76.421 86.003 1.00 28.98 28 ALA C CA 1
ATOM 4835 C C . ALA C 1 31 ? 47.517 75.965 86.418 1.00 28.46 28 ALA C C 1
ATOM 4836 O O . ALA C 1 31 ? 48.515 76.596 86.077 1.00 27.80 28 ALA C O 1
ATOM 4838 N N . HIS C 1 32 ? 47.573 74.861 87.154 1.00 28.56 29 HIS C N 1
ATOM 4839 C CA . HIS C 1 32 ? 48.843 74.310 87.614 1.00 29.45 29 HIS C CA 1
ATOM 4840 C C . HIS C 1 32 ? 49.642 73.755 86.442 1.00 27.72 29 HIS C C 1
ATOM 4841 O O . HIS C 1 32 ? 50.854 73.956 86.350 1.00 26.80 29 HIS C O 1
ATOM 4848 N N . VAL C 1 33 ? 48.951 73.055 85.549 1.00 27.94 30 VAL C N 1
ATOM 4849 C CA . VAL C 1 33 ? 49.580 72.479 84.366 1.00 27.47 30 VAL C CA 1
ATOM 4850 C C . VAL C 1 33 ? 50.183 73.565 83.485 1.00 26.16 30 VAL C C 1
ATOM 4851 O O . VAL C 1 33 ? 51.328 73.456 83.051 1.00 25.06 30 VAL C O 1
ATOM 4855 N N . LEU C 1 34 ? 49.408 74.616 83.238 1.00 26.22 31 LEU C N 1
ATOM 4856 C CA . LEU C 1 34 ? 49.861 75.729 82.413 1.00 26.45 31 LEU C CA 1
ATOM 4857 C C . LEU C 1 34 ? 51.104 76.395 83.000 1.00 27.40 31 LEU C C 1
ATOM 4858 O O . LEU C 1 34 ? 52.030 76.746 82.268 1.00 25.97 31 LEU C O 1
ATOM 4863 N N . GLN C 1 35 ? 51.121 76.563 84.321 1.00 25.97 32 GLN C N 1
ATOM 4864 C CA . GLN C 1 35 ? 52.270 77.150 85.008 1.00 25.95 32 GLN C CA 1
ATOM 4865 C C . GLN C 1 35 ? 53.511 76.284 84.850 1.00 25.29 32 GLN C C 1
ATOM 4866 O O . GLN C 1 35 ? 54.611 76.794 84.645 1.00 24.97 32 GLN C O 1
ATOM 4872 N N . ALA C 1 36 ? 53.325 74.972 84.959 1.00 26.33 33 ALA C N 1
ATOM 4873 C CA . ALA C 1 36 ? 54.426 74.027 84.825 1.00 24.58 33 ALA C CA 1
ATOM 4874 C C . ALA C 1 36 ? 55.002 74.060 83.415 1.00 25.06 33 ALA C C 1
ATOM 4875 O O . ALA C 1 36 ? 56.211 73.930 83.228 1.00 27.66 33 ALA C O 1
ATOM 4877 N N . LEU C 1 37 ? 54.128 74.240 82.429 1.00 25.53 34 LEU C N 1
ATOM 4878 C CA . LEU C 1 37 ? 54.545 74.298 81.032 1.00 24.22 34 LEU C CA 1
ATOM 4879 C C . LEU C 1 37 ? 55.319 75.580 80.745 1.00 24.03 34 LEU C C 1
ATOM 4880 O O . LEU C 1 37 ? 56.262 75.582 79.955 1.00 22.71 34 LEU C O 1
ATOM 4885 N N . LYS C 1 38 ? 54.921 76.669 81.396 1.00 25.46 35 LYS C N 1
ATOM 4886 C CA . LYS C 1 38 ? 55.615 77.944 81.244 1.00 25.75 35 LYS C CA 1
ATOM 4887 C C . LYS C 1 38 ? 57.000 77.905 81.873 1.00 24.20 35 LYS C C 1
ATOM 4888 O O . LYS C 1 38 ? 57.898 78.633 81.455 1.00 23.69 35 LYS C O 1
ATOM 4894 N N . ALA C 1 39 ? 57.162 77.059 82.887 1.00 23.97 36 ALA C N 1
ATOM 4895 C CA . ALA C 1 39 ? 58.413 76.987 83.633 1.00 23.99 36 ALA C CA 1
ATOM 4896 C C . ALA C 1 39 ? 59.449 76.134 82.912 1.00 23.68 36 ALA C C 1
ATOM 4897 O O . ALA C 1 39 ? 60.594 76.033 83.352 1.00 22.91 36 ALA C O 1
ATOM 4899 N N . LEU C 1 40 ? 59.045 75.523 81.803 1.00 23.27 37 LEU C N 1
ATOM 4900 C CA . LEU C 1 40 ? 59.939 74.651 81.047 1.00 22.81 37 LEU C CA 1
ATOM 4901 C C . LEU C 1 40 ? 61.127 75.388 80.407 1.00 22.90 37 LEU C C 1
ATOM 4902 O O . LEU C 1 40 ? 62.249 74.888 80.475 1.00 21.51 37 LEU C O 1
ATOM 4907 N N . PRO C 1 41 ? 60.898 76.562 79.780 1.00 22.46 38 PRO C N 1
ATOM 4908 C CA . PRO C 1 41 ? 62.072 77.278 79.262 1.00 22.72 38 PRO C CA 1
ATOM 4909 C C . PRO C 1 41 ? 63.096 77.638 80.340 1.00 22.85 38 PRO C C 1
ATOM 4910 O O . PRO C 1 41 ? 64.296 77.545 80.087 1.00 23.22 38 PRO C O 1
ATOM 4914 N N . ALA C 1 42 ? 62.627 78.043 81.517 1.00 23.94 39 ALA C N 1
ATOM 4915 C CA . ALA C 1 42 ? 63.522 78.377 82.622 1.00 22.81 39 ALA C CA 1
ATOM 4916 C C . ALA C 1 42 ? 64.331 77.158 83.046 1.00 22.51 39 ALA C C 1
ATOM 4917 O O . ALA C 1 42 ? 65.521 77.264 83.339 1.00 24.12 39 ALA C O 1
ATOM 4919 N N . LEU C 1 43 ? 63.674 76.002 83.074 1.00 23.32 40 LEU C N 1
ATOM 4920 C CA . LEU C 1 43 ? 64.334 74.748 83.420 1.00 22.97 40 LEU C CA 1
ATOM 4921 C C . LEU C 1 43 ? 65.425 74.399 82.413 1.00 22.87 40 LEU C C 1
ATOM 4922 O O . LEU C 1 43 ? 66.540 74.032 82.788 1.00 23.66 40 LEU C O 1
ATOM 4927 N N . VAL C 1 44 ? 65.088 74.523 81.132 1.00 22.79 41 VAL C N 1
ATOM 4928 C CA . VAL C 1 44 ? 66.013 74.228 80.044 1.00 23.17 41 VAL C CA 1
ATOM 4929 C C . VAL C 1 44 ? 67.236 75.146 80.078 1.00 24.24 41 VAL C C 1
ATOM 4930 O O . VAL C 1 44 ? 68.365 74.691 79.897 1.00 22.65 41 VAL C O 1
ATOM 4934 N N . GLU C 1 45 ? 67.011 76.433 80.325 1.00 22.67 42 GLU C N 1
ATOM 4935 C CA . GLU C 1 45 ? 68.110 77.387 80.440 1.00 26.22 42 GLU C CA 1
ATOM 4936 C C . GLU C 1 45 ? 69.032 77.018 81.600 1.00 26.79 42 GLU C C 1
ATOM 4937 O O . GLU C 1 45 ? 70.253 77.121 81.490 1.00 27.76 42 GLU C O 1
ATOM 4943 N N . GLU C 1 46 ? 68.442 76.573 82.704 1.00 26.43 43 GLU C N 1
ATOM 4944 C CA . GLU C 1 46 ? 69.219 76.188 83.876 1.00 28.84 43 GLU C CA 1
ATOM 4945 C C . GLU C 1 46 ? 70.030 74.922 83.617 1.00 28.21 43 GLU C C 1
ATOM 4946 O O . GLU C 1 46 ? 71.177 74.812 84.052 1.00 29.01 43 GLU C O 1
ATOM 4952 N N . ILE C 1 47 ? 69.430 73.969 82.909 1.00 25.81 44 ILE C N 1
ATOM 4953 C CA . ILE C 1 47 ? 70.131 72.746 82.531 1.00 25.91 44 ILE C CA 1
ATOM 4954 C C . ILE C 1 47 ? 71.315 73.067 81.623 1.00 26.18 44 ILE C C 1
ATOM 4955 O O . ILE C 1 47 ? 72.418 72.556 81.823 1.00 26.11 44 ILE C O 1
ATOM 4960 N N . ASN C 1 48 ? 71.078 73.925 80.634 1.00 25.76 45 ASN C N 1
ATOM 4961 C CA . ASN C 1 48 ? 72.130 74.352 79.717 1.00 25.56 45 ASN C CA 1
ATOM 4962 C C . ASN C 1 48 ? 73.304 75.007 80.444 1.00 27.25 45 ASN C C 1
ATOM 4963 O O . ASN C 1 48 ? 74.460 74.797 80.078 1.00 26.58 45 ASN C O 1
ATOM 4968 N N . GLN C 1 49 ? 73.007 75.798 81.471 1.00 27.18 46 GLN C N 1
ATOM 4969 C CA . GLN C 1 49 ? 74.057 76.419 82.273 1.00 29.31 46 GLN C CA 1
ATOM 4970 C C . GLN C 1 49 ? 74.851 75.367 83.037 1.00 28.62 46 GLN C C 1
ATOM 4971 O O . GLN C 1 49 ? 76.049 75.525 83.274 1.00 28.26 46 GLN C O 1
ATOM 4977 N N . ASN C 1 50 ? 74.174 74.291 83.421 1.00 29.06 47 ASN C N 1
ATOM 4978 C CA . ASN C 1 50 ? 74.813 73.207 84.155 1.00 28.71 47 ASN C CA 1
ATOM 4979 C C . ASN C 1 50 ? 75.527 72.223 83.235 1.00 27.85 47 ASN C C 1
ATOM 4980 O O . ASN C 1 50 ? 76.475 71.556 83.647 1.00 26.80 47 ASN C O 1
ATOM 4985 N N . GLN C 1 51 ? 75.069 72.138 81.988 1.00 27.44 48 GLN C N 1
ATOM 4986 C CA . GLN C 1 51 ? 75.606 71.170 81.036 1.00 26.12 48 GLN C CA 1
ATOM 4987 C C . GLN C 1 51 ? 75.977 71.808 79.702 1.00 26.01 48 GLN C C 1
ATOM 4988 O O . GLN C 1 51 ? 75.167 71.822 78.775 1.00 30.36 48 GLN C O 1
ATOM 4994 N N . PRO C 1 52 ? 77.204 72.340 79.598 1.00 25.25 49 PRO C N 1
ATOM 4995 C CA . PRO C 1 52 ? 77.699 72.887 78.329 1.00 24.70 49 PRO C CA 1
ATOM 4996 C C . PRO C 1 52 ? 77.761 71.827 77.229 1.00 23.92 49 PRO C C 1
ATOM 4997 O O . PRO C 1 52 ? 78.113 70.681 77.501 1.00 23.53 49 PRO C O 1
ATOM 5001 N N . GLY C 1 53 ? 77.411 72.211 76.005 1.00 23.36 50 GLY C N 1
ATOM 5002 C CA . GLY C 1 53 ? 77.462 71.302 74.874 1.00 22.85 50 GLY C CA 1
ATOM 5003 C C . GLY C 1 53 ? 76.173 70.532 74.652 1.00 22.33 50 GLY C C 1
ATOM 5004 O O . GLY C 1 53 ? 75.993 69.890 73.616 1.00 22.63 50 GLY C O 1
ATOM 5005 N N . ALA C 1 54 ? 75.274 70.596 75.628 1.00 22.85 51 ALA C N 1
ATOM 5006 C CA . ALA C 1 54 ? 74.002 69.887 75.547 1.00 22.54 51 ALA C CA 1
ATOM 5007 C C . ALA C 1 54 ? 73.102 70.481 74.469 1.00 21.20 51 ALA C C 1
ATOM 5008 O O . ALA C 1 54 ? 72.436 69.749 73.735 1.00 22.39 51 ALA C O 1
ATOM 5010 N N . GLU C 1 55 ? 73.094 71.809 74.386 1.00 21.14 52 GLU C N 1
ATOM 5011 C CA . GLU C 1 55 ? 72.268 72.539 73.428 1.00 21.14 52 GLU C CA 1
ATOM 5012 C C . GLU C 1 55 ? 70.804 72.116 73.523 1.00 20.63 52 GLU C C 1
ATOM 5013 O O . GLU C 1 55 ? 70.132 71.910 72.514 1.00 21.25 52 GLU C O 1
ATOM 5019 N N . LEU C 1 56 ? 70.324 71.981 74.753 1.00 20.39 53 LEU C N 1
ATOM 5020 C CA . LEU C 1 56 ? 68.944 71.589 75.002 1.00 19.61 53 LEU C CA 1
ATOM 5021 C C . LEU C 1 56 ? 67.993 72.706 74.592 1.00 20.39 53 LEU C C 1
ATOM 5022 O O . LEU C 1 56 ? 68.197 73.867 74.942 1.00 19.18 53 LEU C O 1
ATOM 5027 N N . THR C 1 57 ? 66.963 72.351 73.833 1.00 18.38 54 THR C N 1
ATOM 5028 C CA . THR C 1 57 ? 65.981 73.320 73.366 1.00 17.90 54 THR C CA 1
ATOM 5029 C C . THR C 1 57 ? 64.576 72.839 73.696 1.00 19.86 54 THR C C 1
ATOM 5030 O O . THR C 1 57 ? 64.374 71.667 74.007 1.00 18.58 54 THR C O 1
ATOM 5034 N N . VAL C 1 58 ? 63.603 73.740 73.627 1.00 19.35 55 VAL C N 1
ATOM 5035 C CA . VAL C 1 58 ? 62.236 73.392 73.989 1.00 18.77 55 VAL C CA 1
ATOM 5036 C C . VAL C 1 58 ? 61.211 74.258 73.254 1.00 20.15 55 VAL C C 1
ATOM 5037 O O . VAL C 1 58 ? 61.457 75.428 72.955 1.00 18.50 55 VAL C O 1
ATOM 5041 N N . SER C 1 59 ? 60.066 73.661 72.946 1.00 18.67 56 SER C N 1
ATOM 5042 C CA . SER C 1 59 ? 58.959 74.377 72.335 1.00 20.05 56 SER C CA 1
ATOM 5043 C C . SER C 1 59 ? 57.643 73.780 72.808 1.00 19.68 56 SER C C 1
ATOM 5044 O O . SER C 1 59 ? 57.377 72.600 72.596 1.00 19.40 56 SER C O 1
ATOM 5047 N N . VAL C 1 60 ? 56.826 74.598 73.460 1.00 20.69 57 VAL C N 1
ATOM 5048 C CA . VAL C 1 60 ? 55.533 74.146 73.949 1.00 21.87 57 VAL C CA 1
ATOM 5049 C C . VAL C 1 60 ? 54.421 74.670 73.052 1.00 23.25 57 VAL C C 1
ATOM 5050 O O . VAL C 1 60 ? 54.316 75.874 72.820 1.00 20.11 57 VAL C O 1
ATOM 5054 N N . ALA C 1 61 ? 53.594 73.761 72.550 1.00 19.88 58 ALA C N 1
ATOM 5055 C CA . ALA C 1 61 ? 52.514 74.133 71.642 1.00 21.55 58 ALA C CA 1
ATOM 5056 C C . ALA C 1 61 ? 51.168 73.588 72.118 1.00 23.08 58 ALA C C 1
ATOM 5057 O O . ALA C 1 61 ? 51.105 72.555 72.788 1.00 21.22 58 ALA C O 1
ATOM 5059 N N . PHE C 1 62 ? 50.093 74.286 71.765 1.00 22.31 59 PHE C N 1
ATOM 5060 C CA . PHE C 1 62 ? 48.759 73.929 72.236 1.00 23.83 59 PHE C CA 1
ATOM 5061 C C . PHE C 1 62 ? 47.788 73.691 71.083 1.00 23.37 59 PHE C C 1
ATOM 5062 O O . PHE C 1 62 ? 47.853 74.367 70.054 1.00 23.47 59 PHE C O 1
ATOM 5070 N N . SER C 1 63 ? 46.883 72.735 71.267 1.00 23.47 60 SER C N 1
ATOM 5071 C CA . SER C 1 63 ? 45.928 72.375 70.228 1.00 24.91 60 SER C CA 1
ATOM 5072 C C . SER C 1 63 ? 44.786 73.381 70.128 1.00 27.44 60 SER C C 1
ATOM 5073 O O . SER C 1 63 ? 44.656 74.277 70.962 1.00 27.05 60 SER C O 1
ATOM 5076 N N . LYS C 1 64 ? 43.964 73.217 69.097 1.00 27.29 61 LYS C N 1
ATOM 5077 C CA . LYS C 1 64 ? 42.787 74.053 68.887 1.00 28.82 61 LYS C CA 1
ATOM 5078 C C . LYS C 1 64 ? 41.808 73.963 70.055 1.00 29.64 61 LYS C C 1
ATOM 5079 O O . LYS C 1 64 ? 41.252 74.970 70.495 1.00 30.86 61 LYS C O 1
ATOM 5085 N N . GLY C 1 65 ? 41.606 72.747 70.551 1.00 28.83 62 GLY C N 1
ATOM 5086 C CA . GLY C 1 65 ? 40.657 72.504 71.621 1.00 29.58 62 GLY C CA 1
ATOM 5087 C C . GLY C 1 65 ? 41.085 73.114 72.940 1.00 31.33 62 GLY C C 1
ATOM 5088 O O . GLY C 1 65 ? 40.254 73.599 73.708 1.00 32.55 62 GLY C O 1
ATOM 5089 N N . PHE C 1 66 ? 42.388 73.098 73.202 1.00 29.90 63 PHE C N 1
ATOM 5090 C CA . PHE C 1 66 ? 42.913 73.597 74.465 1.00 31.56 63 PHE C CA 1
ATOM 5091 C C . PHE C 1 66 ? 43.133 75.107 74.440 1.00 33.26 63 PHE C C 1
ATOM 5092 O O . PHE C 1 66 ? 43.180 75.750 75.488 1.00 33.96 63 PHE C O 1
ATOM 5100 N N . TRP C 1 67 ? 43.264 75.673 73.245 1.00 32.14 64 TRP C N 1
ATOM 5101 C CA . TRP C 1 67 ? 43.485 77.109 73.120 1.00 34.07 64 TRP C CA 1
ATOM 5102 C C . TRP C 1 67 ? 42.230 77.885 73.524 1.00 36.52 64 TRP C C 1
ATOM 5103 O O . TRP C 1 67 ? 42.304 79.060 73.884 1.00 37.25 64 TRP C O 1
ATOM 5114 N N . SER C 1 68 ? 41.081 77.218 73.476 1.00 36.53 65 SER C N 1
ATOM 5115 C CA . SER C 1 68 ? 39.819 77.829 73.883 1.00 37.94 65 SER C CA 1
ATOM 5116 C C . SER C 1 68 ? 39.791 78.091 75.387 1.00 39.77 65 SER C C 1
ATOM 5117 O O . SER C 1 68 ? 39.056 78.958 75.861 1.00 44.36 65 SER C O 1
ATOM 5120 N N . HIS C 1 69 ? 40.595 77.335 76.130 1.00 39.77 66 HIS C N 1
ATOM 5121 C CA . HIS C 1 69 ? 40.709 77.513 77.574 1.00 41.17 66 HIS C CA 1
ATOM 5122 C C . HIS C 1 69 ? 41.530 78.759 77.886 1.00 41.98 66 HIS C C 1
ATOM 5123 O O . HIS C 1 69 ? 41.361 79.387 78.934 1.00 42.85 66 HIS C O 1
ATOM 5130 N N . PHE C 1 70 ? 42.427 79.102 76.967 1.00 41.42 67 PHE C N 1
ATOM 5131 C CA . PHE C 1 70 ? 43.192 80.337 77.060 1.00 43.02 67 PHE C CA 1
ATOM 5132 C C . PHE C 1 70 ? 42.264 81.525 76.854 1.00 46.95 67 PHE C C 1
ATOM 5133 O O . PHE C 1 70 ? 41.295 81.435 76.100 1.00 46.80 67 PHE C O 1
ATOM 5141 N N . GLU C 1 71 ? 42.552 82.637 77.519 1.00 51.20 68 GLU C N 1
ATOM 5142 C CA . GLU C 1 71 ? 41.735 83.829 77.348 1.00 56.78 68 GLU C CA 1
ATOM 5143 C C . GLU C 1 71 ? 42.102 84.556 76.061 1.00 58.47 68 GLU C C 1
ATOM 5144 O O . GLU C 1 71 ? 41.230 84.924 75.279 1.00 60.82 68 GLU C O 1
ATOM 5150 N N . MET C 1 72 ? 43.401 84.732 75.837 1.00 57.32 69 MET C N 1
ATOM 5151 C CA . MET C 1 72 ? 43.911 85.444 74.669 1.00 57.25 69 MET C CA 1
ATOM 5152 C C . MET C 1 72 ? 43.377 84.863 73.357 1.00 54.82 69 MET C C 1
ATOM 5153 O O . MET C 1 72 ? 42.970 83.702 73.302 1.00 52.21 69 MET C O 1
ATOM 5158 N N . ALA C 1 73 ? 43.374 85.686 72.310 1.00 55.58 70 ALA C N 1
ATOM 5159 C CA . ALA C 1 73 ? 42.802 85.316 71.016 1.00 53.78 70 ALA C CA 1
ATOM 5160 C C . ALA C 1 73 ? 43.452 84.071 70.418 1.00 47.93 70 ALA C C 1
ATOM 5161 O O . ALA C 1 73 ? 44.614 83.777 70.688 1.00 46.37 70 ALA C O 1
ATOM 5163 N N . SER C 1 74 ? 42.695 83.346 69.600 1.00 46.48 71 SER C N 1
ATOM 5164 C CA . SER C 1 74 ? 43.203 82.136 68.964 1.00 41.74 71 SER C CA 1
ATOM 5165 C C . SER C 1 74 ? 43.900 82.450 67.643 1.00 39.82 71 SER C C 1
ATOM 5166 O O . SER C 1 74 ? 43.532 83.403 66.956 1.00 44.33 71 SER C O 1
ATOM 5169 N N . PRO C 1 75 ? 44.923 81.656 67.292 1.00 37.45 72 PRO C N 1
ATOM 5170 C CA . PRO C 1 75 ? 45.569 81.784 65.981 1.00 35.64 72 PRO C CA 1
ATOM 5171 C C . PRO C 1 75 ? 44.560 81.561 64.859 1.00 33.82 72 PRO C C 1
ATOM 5172 O O . PRO C 1 75 ? 43.821 80.578 64.903 1.00 33.68 72 PRO C O 1
ATOM 5176 N N . PRO C 1 76 ? 44.533 82.463 63.866 1.00 33.63 73 PRO C N 1
ATOM 5177 C CA . PRO C 1 76 ? 43.510 82.495 62.811 1.00 32.68 73 PRO C CA 1
ATOM 5178 C C . PRO C 1 76 ? 43.362 81.196 62.017 1.00 31.82 73 PRO C C 1
ATOM 5179 O O . PRO C 1 76 ? 42.281 80.936 61.489 1.00 37.09 73 PRO C O 1
ATOM 5183 N N . GLU C 1 77 ? 44.418 80.393 61.941 1.00 30.63 74 GLU C N 1
ATOM 5184 C CA . GLU C 1 77 ? 44.390 79.198 61.103 1.00 29.66 74 GLU C CA 1
ATOM 5185 C C . GLU C 1 77 ? 44.368 77.903 61.906 1.00 29.29 74 GLU C C 1
ATOM 5186 O O . GLU C 1 77 ? 44.247 76.819 61.336 1.00 28.49 74 GLU C O 1
ATOM 5192 N N . LEU C 1 78 ? 44.483 78.017 63.225 1.00 29.53 75 LEU C N 1
ATOM 5193 C CA . LEU C 1 78 ? 44.534 76.845 64.093 1.00 28.58 75 LEU C CA 1
ATOM 5194 C C . LEU C 1 78 ? 43.211 76.085 64.096 1.00 29.05 75 LEU C C 1
ATOM 5195 O O . LEU C 1 78 ? 42.174 76.626 64.480 1.00 29.18 75 LEU C O 1
ATOM 5200 N N . ILE C 1 79 ? 43.254 74.829 63.659 1.00 28.95 76 ILE C N 1
ATOM 5201 C CA . ILE C 1 79 ? 42.064 73.987 63.614 1.00 29.26 76 ILE C CA 1
ATOM 5202 C C . ILE C 1 79 ? 42.346 72.591 64.158 1.00 30.10 76 ILE C C 1
ATOM 5203 O O . ILE C 1 79 ? 43.494 72.233 64.420 1.00 28.47 76 ILE C O 1
ATOM 5208 N N . ASP C 1 80 ? 41.287 71.808 64.328 1.00 30.66 77 ASP C N 1
ATOM 5209 C CA . ASP C 1 80 ? 41.422 70.403 64.691 1.00 30.72 77 ASP C CA 1
ATOM 5210 C C . ASP C 1 80 ? 42.019 69.612 63.535 1.00 29.82 77 ASP C C 1
ATOM 5211 O O . ASP C 1 80 ? 41.707 69.871 62.373 1.00 29.97 77 ASP C O 1
ATOM 5216 N N . PHE C 1 81 ? 42.878 68.651 63.859 1.00 28.51 78 PHE C N 1
ATOM 5217 C CA . PHE C 1 81 ? 43.476 67.776 62.857 1.00 27.78 78 PHE C CA 1
ATOM 5218 C C . PHE C 1 81 ? 42.419 66.831 62.289 1.00 29.55 78 PHE C C 1
ATOM 5219 O O . PHE C 1 81 ? 41.914 65.962 63.001 1.00 28.67 78 PHE C O 1
ATOM 5227 N N . PRO C 1 82 ? 42.077 67.002 61.002 1.00 31.37 79 PRO C N 1
ATOM 5228 C CA . PRO C 1 82 ? 41.039 66.177 60.378 1.00 30.40 79 PRO C CA 1
ATOM 5229 C C . PRO C 1 82 ? 41.537 64.784 60.004 1.00 31.25 79 PRO C C 1
ATOM 5230 O O . PRO C 1 82 ? 42.677 64.641 59.561 1.00 30.92 79 PRO C O 1
ATOM 5234 N N . GLU C 1 83 ? 40.693 63.773 60.185 1.00 31.79 80 GLU C N 1
ATOM 5235 C CA . GLU C 1 83 ? 41.025 62.423 59.743 1.00 33.85 80 GLU C CA 1
ATOM 5236 C C . GLU C 1 83 ? 40.931 62.328 58.224 1.00 34.66 80 GLU C C 1
ATOM 5237 O O . GLU C 1 83 ? 39.993 62.847 57.619 1.00 35.48 80 GLU C O 1
ATOM 5243 N N . LEU C 1 84 ? 41.911 61.666 57.616 1.00 36.04 81 LEU C N 1
ATOM 5244 C CA . LEU C 1 84 ? 42.011 61.607 56.162 1.00 36.95 81 LEU C CA 1
ATOM 5245 C C . LEU C 1 84 ? 42.084 60.171 55.650 1.00 38.92 81 LEU C C 1
ATOM 5246 O O . LEU C 1 84 ? 42.900 59.378 56.116 1.00 38.73 81 LEU C O 1
ATOM 5251 N N . GLY C 1 85 ? 41.224 59.844 54.691 1.00 42.95 82 GLY C N 1
ATOM 5252 C CA . GLY C 1 85 ? 41.237 58.533 54.068 1.00 44.16 82 GLY C CA 1
ATOM 5253 C C . GLY C 1 85 ? 40.742 57.408 54.955 1.00 45.76 82 GLY C C 1
ATOM 5254 O O . GLY C 1 85 ? 40.152 57.643 56.009 1.00 45.71 82 GLY C O 1
ATOM 5255 N N . GLU C 1 86 ? 40.989 56.178 54.517 1.00 47.77 83 GLU C N 1
ATOM 5256 C CA . GLU C 1 86 ? 40.571 54.987 55.250 1.00 50.70 83 GLU C CA 1
ATOM 5257 C C . GLU C 1 86 ? 41.391 53.775 54.820 1.00 50.91 83 GLU C C 1
ATOM 5258 O O . GLU C 1 86 ? 42.140 53.843 53.842 1.00 50.37 83 GLU C O 1
ATOM 5264 N N . GLY C 1 87 ? 41.235 52.667 55.541 1.00 52.89 84 GLY C N 1
ATOM 5265 C CA . GLY C 1 87 ? 41.951 51.443 55.230 1.00 54.47 84 GLY C CA 1
ATOM 5266 C C . GLY C 1 87 ? 43.455 51.560 55.410 1.00 54.13 84 GLY C C 1
ATOM 5267 O O . GLY C 1 87 ? 43.929 52.091 56.411 1.00 55.76 84 GLY C O 1
ATOM 5268 N N . GLU C 1 88 ? 44.205 51.049 54.438 1.00 53.71 85 GLU C N 1
ATOM 5269 C CA . GLU C 1 88 ? 45.664 51.098 54.460 1.00 53.19 85 GLU C CA 1
ATOM 5270 C C . GLU C 1 88 ? 46.191 52.534 54.443 1.00 50.01 85 GLU C C 1
ATOM 5271 O O . GLU C 1 88 ? 47.275 52.809 54.955 1.00 50.79 85 GLU C O 1
ATOM 5277 N N . THR C 1 89 ? 45.424 53.442 53.846 1.00 48.32 86 THR C N 1
ATOM 5278 C CA . THR C 1 89 ? 45.828 54.838 53.755 1.00 45.78 86 THR C CA 1
ATOM 5279 C C . THR C 1 89 ? 44.959 55.704 54.668 1.00 44.83 86 THR C C 1
ATOM 5280 O O . THR C 1 89 ? 44.067 56.415 54.206 1.00 44.06 86 THR C O 1
ATOM 5284 N N . HIS C 1 90 ? 45.231 55.635 55.970 1.00 43.77 87 HIS C N 1
ATOM 5285 C CA . HIS C 1 90 ? 44.432 56.340 56.971 1.00 41.94 87 HIS C CA 1
ATOM 5286 C C . HIS C 1 90 ? 45.277 57.272 57.839 1.00 38.40 87 HIS C C 1
ATOM 5287 O O . HIS C 1 90 ? 46.351 56.894 58.308 1.00 39.63 87 HIS C O 1
ATOM 5294 N N . ALA C 1 91 ? 44.776 58.485 58.058 1.00 36.77 88 ALA C N 1
ATOM 5295 C CA . ALA C 1 91 ? 45.453 59.465 58.905 1.00 35.72 88 ALA C CA 1
ATOM 5296 C C . ALA C 1 91 ? 44.611 59.783 60.139 1.00 34.56 88 ALA C C 1
ATOM 5297 O O . ALA C 1 91 ? 43.726 60.636 60.088 1.00 34.16 88 ALA C O 1
ATOM 5299 N N . PRO C 1 92 ? 44.889 59.094 61.257 1.00 33.62 89 PRO C N 1
ATOM 5300 C CA . PRO C 1 92 ? 44.116 59.224 62.498 1.00 32.69 89 PRO C CA 1
ATOM 5301 C C . PRO C 1 92 ? 44.238 60.599 63.149 1.00 30.40 89 PRO C C 1
ATOM 5302 O O . PRO C 1 92 ? 45.223 61.304 62.933 1.00 29.16 89 PRO C O 1
ATOM 5306 N N . SER C 1 93 ? 43.231 60.969 63.934 1.00 30.29 90 SER C N 1
ATOM 5307 C CA . SER C 1 93 ? 43.275 62.196 64.720 1.00 28.64 90 SER C CA 1
ATOM 5308 C C . SER C 1 93 ? 43.360 61.849 66.200 1.00 27.95 90 SER C C 1
ATOM 5309 O O . SER C 1 93 ? 42.593 61.023 66.697 1.00 28.95 90 SER C O 1
ATOM 5312 N N . THR C 1 94 ? 44.296 62.475 66.903 1.00 26.65 91 THR C N 1
ATOM 5313 C CA . THR C 1 94 ? 44.512 62.165 68.310 1.00 26.22 91 THR C CA 1
ATOM 5314 C C . THR C 1 94 ? 43.984 63.274 69.214 1.00 25.76 91 THR C C 1
ATOM 5315 O O . THR C 1 94 ? 44.227 64.454 68.966 1.00 25.84 91 THR C O 1
ATOM 5319 N N . ASP C 1 95 ? 43.258 62.888 70.258 1.00 25.65 92 ASP C N 1
ATOM 5320 C CA . ASP C 1 95 ? 42.762 63.841 71.243 1.00 25.85 92 ASP C CA 1
ATOM 5321 C C . ASP C 1 95 ? 43.904 64.276 72.156 1.00 25.56 92 ASP C C 1
ATOM 5322 O O . ASP C 1 95 ? 44.272 63.563 73.089 1.00 26.81 92 ASP C O 1
ATOM 5327 N N . VAL C 1 96 ? 44.463 65.449 71.877 1.00 24.71 93 VAL C N 1
ATOM 5328 C CA . VAL C 1 96 ? 45.620 65.942 72.614 1.00 24.61 93 VAL C CA 1
ATOM 5329 C C . VAL C 1 96 ? 45.522 67.455 72.831 1.00 23.92 93 VAL C C 1
ATOM 5330 O O . VAL C 1 96 ? 45.021 68.181 71.972 1.00 22.45 93 VAL C O 1
ATOM 5334 N N . ASP C 1 97 ? 45.982 67.919 73.992 1.00 25.36 94 ASP C N 1
ATOM 5335 C CA . ASP C 1 97 ? 45.931 69.338 74.336 1.00 24.35 94 ASP C CA 1
ATOM 5336 C C . ASP C 1 97 ? 47.280 70.035 74.176 1.00 23.18 94 ASP C C 1
ATOM 5337 O O . ASP C 1 97 ? 47.348 71.187 73.747 1.00 21.62 94 ASP C O 1
ATOM 5342 N N . VAL C 1 98 ? 48.351 69.340 74.543 1.00 22.94 95 VAL C N 1
ATOM 5343 C CA . VAL C 1 98 ? 49.670 69.959 74.617 1.00 22.73 95 VAL C CA 1
ATOM 5344 C C . VAL C 1 98 ? 50.747 69.135 73.911 1.00 20.84 95 VAL C C 1
ATOM 5345 O O . VAL C 1 98 ? 50.756 67.905 73.979 1.00 22.79 95 VAL C O 1
ATOM 5349 N N . LEU C 1 99 ? 51.646 69.832 73.225 1.00 20.98 96 LEU C N 1
ATOM 5350 C CA . LEU C 1 99 ? 52.822 69.219 72.624 1.00 19.81 96 LEU C CA 1
ATOM 5351 C C . LEU C 1 99 ? 54.083 69.747 73.302 1.00 19.41 96 LEU C C 1
ATOM 5352 O O . LEU C 1 99 ? 54.288 70.956 73.392 1.00 19.89 96 LEU C O 1
ATOM 5357 N N . ILE C 1 100 ? 54.922 68.838 73.787 1.00 19.45 97 ILE C N 1
ATOM 5358 C CA . ILE C 1 100 ? 56.216 69.224 74.329 1.00 19.45 97 ILE C CA 1
ATOM 5359 C C . ILE C 1 100 ? 57.323 68.710 73.421 1.00 22.59 97 ILE C C 1
ATOM 5360 O O . ILE C 1 100 ? 57.545 67.505 73.317 1.00 17.64 97 ILE C O 1
ATOM 5365 N N . HIS C 1 101 ? 58.009 69.636 72.760 1.00 18.18 98 HIS C N 1
ATOM 5366 C CA . HIS C 1 101 ? 59.056 69.290 71.808 1.00 19.48 98 HIS C CA 1
ATOM 5367 C C . HIS C 1 101 ? 60.425 69.750 72.292 1.00 18.45 98 HIS C C 1
ATOM 5368 O O . HIS C 1 101 ? 60.644 70.937 72.534 1.00 18.43 98 HIS C O 1
ATOM 5375 N N . CYS C 1 102 ? 61.343 68.799 72.431 1.00 17.94 99 CYS C N 1
ATOM 5376 C CA . CYS C 1 102 ? 62.716 69.099 72.812 1.00 18.07 99 CYS C CA 1
ATOM 5377 C C . CYS C 1 102 ? 63.693 68.336 71.930 1.00 20.10 99 CYS C C 1
ATOM 5378 O O . CYS C 1 102 ? 63.397 67.235 71.474 1.00 17.67 99 CYS C O 1
ATOM 5381 N N . HIS C 1 103 ? 64.857 68.927 71.689 1.00 21.04 100 HIS C N 1
ATOM 5382 C CA . HIS C 1 103 ? 65.959 68.193 71.086 1.00 17.38 100 HIS C CA 1
ATOM 5383 C C . HIS C 1 103 ? 67.283 68.712 71.632 1.00 19.38 100 HIS C C 1
ATOM 5384 O O . HIS C 1 103 ? 67.398 69.885 71.990 1.00 17.60 100 HIS C O 1
ATOM 5391 N N . ALA C 1 104 ? 68.273 67.827 71.710 1.00 17.77 101 ALA C N 1
ATOM 5392 C CA . ALA C 1 104 ? 69.574 68.168 72.276 1.00 20.00 101 ALA C CA 1
ATOM 5393 C C . ALA C 1 104 ? 70.663 67.248 71.734 1.00 18.89 101 ALA C C 1
ATOM 5394 O O . ALA C 1 104 ? 70.393 66.377 70.907 1.00 19.93 101 ALA C O 1
ATOM 5396 N N . THR C 1 105 ? 71.891 67.440 72.205 1.00 22.42 102 THR C N 1
ATOM 5397 C CA . THR C 1 105 ? 73.008 66.612 71.764 1.00 20.22 102 THR C CA 1
ATOM 5398 C C . THR C 1 105 ? 73.170 65.370 72.638 1.00 20.53 102 THR C C 1
ATOM 5399 O O . THR C 1 105 ? 74.029 64.529 72.377 1.00 20.48 102 THR C O 1
ATOM 5403 N N . ARG C 1 106 ? 72.348 65.261 73.677 1.00 19.97 103 ARG C N 1
ATOM 5404 C CA . ARG C 1 106 ? 72.361 64.080 74.536 1.00 21.23 103 ARG C CA 1
ATOM 5405 C C . ARG C 1 106 ? 70.942 63.637 74.890 1.00 20.70 103 ARG C C 1
ATOM 5406 O O . ARG C 1 106 ? 70.036 64.457 75.030 1.00 21.42 103 ARG C O 1
ATOM 5414 N N . HIS C 1 107 ? 70.766 62.328 75.031 1.00 20.97 104 HIS C N 1
ATOM 5415 C CA . HIS C 1 107 ? 69.450 61.727 75.224 1.00 20.83 104 HIS C CA 1
ATOM 5416 C C . HIS C 1 107 ? 68.937 61.841 76.658 1.00 20.89 104 HIS C C 1
ATOM 5417 O O . HIS C 1 107 ? 67.738 62.012 76.880 1.00 20.29 104 HIS C O 1
ATOM 5424 N N . ASP C 1 108 ? 69.846 61.744 77.624 1.00 21.19 105 ASP C N 1
ATOM 5425 C CA . ASP C 1 108 ? 69.466 61.667 79.033 1.00 21.22 105 ASP C CA 1
ATOM 5426 C C . ASP C 1 108 ? 68.720 62.909 79.509 1.00 20.24 105 ASP C C 1
ATOM 5427 O O . ASP C 1 108 ? 67.769 62.806 80.285 1.00 21.46 105 ASP C O 1
ATOM 5432 N N . LEU C 1 109 ? 69.140 64.076 79.032 1.00 20.57 106 LEU C N 1
ATOM 5433 C CA . LEU C 1 109 ? 68.540 65.336 79.458 1.00 21.08 106 LEU C CA 1
ATOM 5434 C C . LEU C 1 109 ? 67.117 65.508 78.932 1.00 20.12 106 LEU C C 1
ATOM 5435 O O . LEU C 1 109 ? 66.362 66.340 79.437 1.00 20.96 106 LEU C O 1
ATOM 5440 N N . LEU C 1 110 ? 66.758 64.724 77.918 1.00 21.60 107 LEU C N 1
ATOM 5441 C CA . LEU C 1 110 ? 65.398 64.734 77.391 1.00 21.39 107 LEU C CA 1
ATOM 5442 C C . LEU C 1 110 ? 64.448 64.085 78.390 1.00 22.32 107 LEU C C 1
ATOM 5443 O O . LEU C 1 110 ? 63.363 64.603 78.657 1.00 20.72 107 LEU C O 1
ATOM 5448 N N . PHE C 1 111 ? 64.863 62.945 78.932 1.00 21.37 108 PHE C N 1
ATOM 5449 C CA . PHE C 1 111 ? 64.080 62.247 79.943 1.00 23.27 108 PHE C CA 1
ATOM 5450 C C . PHE C 1 111 ? 63.972 63.100 81.200 1.00 24.32 108 PHE C C 1
ATOM 5451 O O . PHE C 1 111 ? 62.896 63.226 81.783 1.00 23.86 108 PHE C O 1
ATOM 5459 N N . TYR C 1 112 ? 65.097 63.685 81.606 1.00 23.14 109 TYR C N 1
ATOM 5460 C CA . TYR C 1 112 ? 65.155 64.498 82.816 1.00 24.32 109 TYR C CA 1
ATOM 5461 C C . TYR C 1 112 ? 64.243 65.715 82.716 1.00 25.09 109 TYR C C 1
ATOM 5462 O O . TYR C 1 112 ? 63.518 66.034 83.658 1.00 24.26 109 TYR C O 1
ATOM 5471 N N . THR C 1 113 ? 64.291 66.390 81.572 1.00 22.96 110 THR C N 1
ATOM 5472 C CA . THR C 1 113 ? 63.479 67.579 81.339 1.00 23.04 110 THR C CA 1
ATOM 5473 C C . THR C 1 113 ? 61.996 67.265 81.507 1.00 23.09 110 THR C C 1
ATOM 5474 O O . THR C 1 113 ? 61.252 68.034 82.116 1.00 23.08 110 THR C O 1
ATOM 5478 N N . LEU C 1 114 ? 61.578 66.117 80.984 1.00 23.37 111 LEU C N 1
ATOM 5479 C CA . LEU C 1 114 ? 60.177 65.719 81.047 1.00 25.16 111 LEU C CA 1
ATOM 5480 C C . LEU C 1 114 ? 59.761 65.303 82.460 1.00 25.55 111 LEU C C 1
ATOM 5481 O O . LEU C 1 114 ? 58.715 65.725 82.946 1.00 26.41 111 LEU C O 1
ATOM 5486 N N . ARG C 1 115 ? 60.579 64.484 83.118 1.00 25.21 112 ARG C N 1
ATOM 5487 C CA . ARG C 1 115 ? 60.241 63.989 84.452 1.00 27.91 112 ARG C CA 1
ATOM 5488 C C . ARG C 1 115 ? 60.237 65.108 85.485 1.00 27.65 112 ARG C C 1
ATOM 5489 O O . ARG C 1 115 ? 59.327 65.203 86.306 1.00 28.97 112 ARG C O 1
ATOM 5497 N N . LYS C 1 116 ? 61.262 65.952 85.439 1.00 27.57 113 LYS C N 1
ATOM 5498 C CA . LYS C 1 116 ? 61.386 67.058 86.379 1.00 27.69 113 LYS C CA 1
ATOM 5499 C C . LYS C 1 116 ? 60.309 68.108 86.132 1.00 28.04 113 LYS C C 1
ATOM 5500 O O . LYS C 1 116 ? 59.706 68.628 87.070 1.00 27.36 113 LYS C O 1
ATOM 5506 N N . GLY C 1 117 ? 60.068 68.411 84.862 1.00 26.64 114 GLY C N 1
ATOM 5507 C CA . GLY C 1 117 ? 59.096 69.425 84.499 1.00 27.26 114 GLY C CA 1
ATOM 5508 C C . GLY C 1 117 ? 57.655 69.039 84.782 1.00 27.13 114 GLY C C 1
ATOM 5509 O O . GLY C 1 117 ? 56.793 69.906 84.923 1.00 26.14 114 GLY C O 1
ATOM 5510 N N . ILE C 1 118 ? 57.395 67.738 84.881 1.00 27.77 115 ILE C N 1
ATOM 5511 C CA . ILE C 1 118 ? 56.028 67.238 84.985 1.00 29.20 115 ILE C CA 1
ATOM 5512 C C . ILE C 1 118 ? 55.710 66.673 86.377 1.00 29.97 115 ILE C C 1
ATOM 5513 O O . ILE C 1 118 ? 54.539 66.545 86.745 1.00 30.39 115 ILE C O 1
ATOM 5518 N N . SER C 1 119 ? 56.755 66.391 87.155 1.00 29.42 116 SER C N 1
ATOM 5519 C CA . SER C 1 119 ? 56.635 65.694 88.442 1.00 33.86 116 SER C CA 1
ATOM 5520 C C . SER C 1 119 ? 55.517 66.210 89.356 1.00 30.94 116 SER C C 1
ATOM 5521 O O . SER C 1 119 ? 54.806 65.418 89.974 1.00 31.51 116 SER C O 1
ATOM 5524 N N . ASP C 1 120 ? 55.357 67.527 89.435 1.00 30.91 117 ASP C N 1
ATOM 5525 C CA . ASP C 1 120 ? 54.345 68.112 90.313 1.00 31.61 117 ASP C CA 1
ATOM 5526 C C . ASP C 1 120 ? 52.924 68.002 89.750 1.00 31.59 117 ASP C C 1
ATOM 5527 O O . ASP C 1 120 ? 51.950 68.054 90.500 1.00 30.73 117 ASP C O 1
ATOM 5532 N N . ILE C 1 121 ? 52.806 67.849 88.433 1.00 31.45 118 ILE C N 1
ATOM 5533 C CA . ILE C 1 121 ? 51.494 67.798 87.788 1.00 31.14 118 ILE C CA 1
ATOM 5534 C C . ILE C 1 121 ? 51.216 66.457 87.108 1.00 31.79 118 ILE C C 1
ATOM 5535 O O . ILE C 1 121 ? 50.434 66.385 86.158 1.00 32.33 118 ILE C O 1
ATOM 5540 N N . ALA C 1 122 ? 51.847 65.398 87.604 1.00 32.33 119 ALA C N 1
ATOM 5541 C CA . ALA C 1 122 ? 51.737 64.077 86.990 1.00 33.11 119 ALA C CA 1
ATOM 5542 C C . ALA C 1 122 ? 50.326 63.500 87.085 1.00 34.37 119 ALA C C 1
ATOM 5543 O O . ALA C 1 122 ? 49.890 62.762 86.201 1.00 34.34 119 ALA C O 1
ATOM 5545 N N . GLN C 1 123 ? 49.616 63.840 88.157 1.00 34.89 120 GLN C N 1
ATOM 5546 C CA . GLN C 1 123 ? 48.269 63.322 88.379 1.00 35.81 120 GLN C CA 1
ATOM 5547 C C . GLN C 1 123 ? 47.218 64.124 87.616 1.00 34.23 120 GLN C C 1
ATOM 5548 O O . GLN C 1 123 ? 46.092 63.664 87.433 1.00 34.33 120 GLN C O 1
ATOM 5554 N N . ASP C 1 124 ? 47.592 65.321 87.177 1.00 33.33 121 ASP C N 1
ATOM 5555 C CA . ASP C 1 124 ? 46.669 66.211 86.480 1.00 33.08 121 ASP C CA 1
ATOM 5556 C C . ASP C 1 124 ? 46.735 66.019 84.971 1.00 32.34 121 ASP C C 1
ATOM 5557 O O . ASP C 1 124 ? 45.972 66.626 84.221 1.00 31.48 121 ASP C O 1
ATOM 5562 N N . ILE C 1 125 ? 47.654 65.164 84.541 1.00 32.51 122 ILE C N 1
ATOM 5563 C CA . ILE C 1 125 ? 48.007 65.042 83.136 1.00 32.31 122 ILE C CA 1
ATOM 5564 C C . ILE C 1 125 ? 47.932 63.589 82.677 1.00 32.14 122 ILE C C 1
ATOM 5565 O O . ILE C 1 125 ? 48.225 62.671 83.442 1.00 32.49 122 ILE C O 1
ATOM 5570 N N . GLU C 1 126 ? 47.504 63.382 81.436 1.00 32.27 123 GLU C N 1
ATOM 5571 C CA . GLU C 1 126 ? 47.570 62.062 80.830 1.00 32.05 123 GLU C CA 1
ATOM 5572 C C . GLU C 1 126 ? 48.413 62.107 79.557 1.00 30.64 123 GLU C C 1
ATOM 5573 O O . GLU C 1 126 ? 48.019 62.714 78.560 1.00 28.85 123 GLU C O 1
ATOM 5579 N N . ILE C 1 127 ? 49.581 61.474 79.606 1.00 29.81 124 ILE C N 1
ATOM 5580 C CA . ILE C 1 127 ? 50.468 61.405 78.451 1.00 28.61 124 ILE C CA 1
ATOM 5581 C C . ILE C 1 127 ? 49.907 60.450 77.405 1.00 27.72 124 ILE C C 1
ATOM 5582 O O . ILE C 1 127 ? 49.868 59.239 77.616 1.00 28.02 124 ILE C O 1
ATOM 5587 N N . VAL C 1 128 ? 49.465 60.996 76.278 1.00 26.86 125 VAL C N 1
ATOM 5588 C CA . VAL C 1 128 ? 48.879 60.178 75.225 1.00 26.79 125 VAL C CA 1
ATOM 5589 C C . VAL C 1 128 ? 49.972 59.489 74.415 1.00 25.13 125 VAL C C 1
ATOM 5590 O O . VAL C 1 128 ? 49.820 58.340 73.998 1.00 25.33 125 VAL C O 1
ATOM 5594 N N . ASP C 1 129 ? 51.076 60.196 74.198 1.00 24.75 126 ASP C N 1
ATOM 5595 C CA . ASP C 1 129 ? 52.206 59.629 73.474 1.00 24.95 126 ASP C CA 1
ATOM 5596 C C . ASP C 1 129 ? 53.517 60.275 73.916 1.00 24.33 126 ASP C C 1
ATOM 5597 O O . ASP C 1 129 ? 53.583 61.481 74.154 1.00 22.82 126 ASP C O 1
ATOM 5602 N N . GLU C 1 130 ? 54.556 59.455 74.027 1.00 24.85 127 GLU C N 1
ATOM 5603 C CA . GLU C 1 130 ? 55.873 59.916 74.444 1.00 23.81 127 GLU C CA 1
ATOM 5604 C C . GLU C 1 130 ? 56.932 59.246 73.580 1.00 22.92 127 GLU C C 1
ATOM 5605 O O . GLU C 1 130 ? 57.270 58.082 73.793 1.00 23.55 127 GLU C O 1
ATOM 5611 N N . THR C 1 131 ? 57.445 59.982 72.599 1.00 21.73 128 THR C N 1
ATOM 5612 C CA . THR C 1 131 ? 58.347 59.406 71.610 1.00 22.70 128 THR C CA 1
ATOM 5613 C C . THR C 1 131 ? 59.758 59.983 71.707 1.00 21.06 128 THR C C 1
ATOM 5614 O O . THR C 1 131 ? 59.942 61.202 71.730 1.00 20.17 128 THR C O 1
ATOM 5618 N N . TYR C 1 132 ? 60.750 59.098 71.762 1.00 21.30 129 TYR C N 1
ATOM 5619 C CA . TYR C 1 132 ? 62.148 59.509 71.802 1.00 21.30 129 TYR C CA 1
ATOM 5620 C C . TYR C 1 132 ? 62.825 59.273 70.459 1.00 22.04 129 TYR C C 1
ATOM 5621 O O . TYR C 1 132 ? 63.058 58.131 70.055 1.00 22.68 129 TYR C O 1
ATOM 5630 N N . GLY C 1 133 ? 63.137 60.363 69.770 1.00 20.97 130 GLY C N 1
ATOM 5631 C CA . GLY C 1 133 ? 63.763 60.280 68.467 1.00 21.84 130 GLY C CA 1
ATOM 5632 C C . GLY C 1 133 ? 65.275 60.264 68.548 1.00 21.63 130 GLY C C 1
ATOM 5633 O O . GLY C 1 133 ? 65.866 60.771 69.503 1.00 21.52 130 GLY C O 1
ATOM 5634 N N . PHE C 1 134 ? 65.904 59.671 67.540 1.00 22.67 131 PHE C N 1
ATOM 5635 C CA . PHE C 1 134 ? 67.356 59.651 67.457 1.00 23.18 131 PHE C CA 1
ATOM 5636 C C . PHE C 1 134 ? 67.800 59.674 66.002 1.00 23.29 131 PHE C C 1
ATOM 5637 O O . PHE C 1 134 ? 67.194 59.022 65.151 1.00 23.06 131 PHE C O 1
ATOM 5645 N N . ARG C 1 135 ? 68.848 60.440 65.719 1.00 23.71 132 ARG C N 1
ATOM 5646 C CA . ARG C 1 135 ? 69.418 60.481 64.381 1.00 24.21 132 ARG C CA 1
ATOM 5647 C C . ARG C 1 135 ? 69.947 59.097 64.024 1.00 25.19 132 ARG C C 1
ATOM 5648 O O . ARG C 1 135 ? 70.625 58.453 64.826 1.00 24.89 132 ARG C O 1
ATOM 5656 N N . TYR C 1 136 ? 69.617 58.638 62.822 1.00 26.96 133 TYR C N 1
ATOM 5657 C CA . TYR C 1 136 ? 69.941 57.281 62.401 1.00 26.45 133 TYR C CA 1
ATOM 5658 C C . TYR C 1 136 ? 70.910 57.302 61.226 1.00 27.65 133 TYR C C 1
ATOM 5659 O O . TYR C 1 136 ? 70.556 57.742 60.131 1.00 27.70 133 TYR C O 1
ATOM 5668 N N . LEU C 1 137 ? 72.129 56.828 61.471 1.00 28.70 134 LEU C N 1
ATOM 5669 C CA . LEU C 1 137 ? 73.212 56.874 60.490 1.00 28.61 134 LEU C CA 1
ATOM 5670 C C . LEU C 1 137 ? 73.421 58.304 59.999 1.00 29.32 134 LEU C C 1
ATOM 5671 O O . LEU C 1 137 ? 73.365 59.246 60.786 1.00 28.07 134 LEU C O 1
ATOM 5676 N N . ASP C 1 138 ? 73.659 58.468 58.702 1.00 29.93 135 ASP C N 1
ATOM 5677 C CA . ASP C 1 138 ? 73.835 59.802 58.139 1.00 30.08 135 ASP C CA 1
ATOM 5678 C C . ASP C 1 138 ? 72.489 60.447 57.819 1.00 30.12 135 ASP C C 1
ATOM 5679 O O . ASP C 1 138 ? 72.139 60.631 56.651 1.00 30.71 135 ASP C O 1
ATOM 5684 N N . ALA C 1 139 ? 71.744 60.778 58.873 1.00 28.70 136 ALA C N 1
ATOM 5685 C CA . ALA C 1 139 ? 70.453 61.457 58.763 1.00 28.42 136 ALA C CA 1
ATOM 5686 C C . ALA C 1 139 ? 69.471 60.695 57.882 1.00 29.27 136 ALA C C 1
ATOM 5687 O O . ALA C 1 139 ? 68.800 61.285 57.036 1.00 30.00 136 ALA C O 1
ATOM 5689 N N . ARG C 1 140 ? 69.384 59.386 58.085 1.00 28.79 137 ARG C N 1
ATOM 5690 C CA . ARG C 1 140 ? 68.506 58.561 57.267 1.00 29.53 137 ARG C CA 1
ATOM 5691 C C . ARG C 1 140 ? 67.303 58.051 58.049 1.00 29.48 137 ARG C C 1
ATOM 5692 O O . ARG C 1 140 ? 67.376 57.826 59.258 1.00 28.58 137 ARG C O 1
ATOM 5700 N N . ASP C 1 141 ? 66.190 57.882 57.346 1.00 29.82 138 ASP C N 1
ATOM 5701 C CA . ASP C 1 141 ? 65.039 57.186 57.896 1.00 29.86 138 ASP C CA 1
ATOM 5702 C C . ASP C 1 141 ? 65.349 55.694 57.869 1.00 30.52 138 ASP C C 1
ATOM 5703 O O . ASP C 1 141 ? 66.218 55.256 57.112 1.00 31.26 138 ASP C O 1
ATOM 5708 N N . MET C 1 142 ? 64.645 54.913 58.683 1.00 30.12 139 MET C N 1
ATOM 5709 C CA . MET C 1 142 ? 64.866 53.470 58.741 1.00 30.81 139 MET C CA 1
ATOM 5710 C C . MET C 1 142 ? 64.488 52.780 57.430 1.00 32.61 139 MET C C 1
ATOM 5711 O O . MET C 1 142 ? 64.667 51.571 57.275 1.00 33.42 139 MET C O 1
ATOM 5716 N N . THR C 1 143 ? 63.966 53.564 56.493 1.00 31.77 140 THR C N 1
ATOM 5717 C CA . THR C 1 143 ? 63.656 53.089 55.154 1.00 34.18 140 THR C CA 1
ATOM 5718 C C . THR C 1 143 ? 64.929 53.009 54.313 1.00 33.60 140 THR C C 1
ATOM 5719 O O . THR C 1 143 ? 64.941 52.404 53.241 1.00 34.41 140 THR C O 1
ATOM 5723 N N . GLY C 1 144 ? 66.000 53.622 54.810 1.00 33.72 141 GLY C N 1
ATOM 5724 C CA . GLY C 1 144 ? 67.280 53.614 54.123 1.00 33.61 141 GLY C CA 1
ATOM 5725 C C . GLY C 1 144 ? 67.556 54.908 53.381 1.00 34.00 141 GLY C C 1
ATOM 5726 O O . GLY C 1 144 ? 68.676 55.152 52.931 1.00 34.44 141 GLY C O 1
ATOM 5727 N N . PHE C 1 145 ? 66.528 55.740 53.257 1.00 33.67 142 PHE C N 1
ATOM 5728 C CA . PHE C 1 145 ? 66.640 57.004 52.539 1.00 33.48 142 PHE C CA 1
ATOM 5729 C C . PHE C 1 145 ? 66.976 58.155 53.479 1.00 32.63 142 PHE C C 1
ATOM 5730 O O . PHE C 1 145 ? 66.568 58.160 54.639 1.00 32.11 142 PHE C O 1
ATOM 5738 N N . ILE C 1 146 ? 67.720 59.130 52.968 1.00 32.38 143 ILE C N 1
ATOM 5739 C CA . ILE C 1 146 ? 68.080 60.308 53.745 1.00 31.70 143 ILE C CA 1
ATOM 5740 C C . ILE C 1 146 ? 66.873 61.227 53.917 1.00 31.89 143 ILE C C 1
ATOM 5741 O O . ILE C 1 146 ? 66.162 61.520 52.953 1.00 30.56 143 ILE C O 1
ATOM 5746 N N . ASP C 1 147 ? 66.645 61.674 55.148 1.00 30.62 144 ASP C N 1
ATOM 5747 C CA . ASP C 1 147 ? 65.513 62.541 55.450 1.00 29.50 144 ASP C CA 1
ATOM 5748 C C . ASP C 1 147 ? 65.962 63.947 55.839 1.00 28.92 144 ASP C C 1
ATOM 5749 O O . ASP C 1 147 ? 66.703 64.126 56.805 1.00 29.09 144 ASP C O 1
ATOM 5754 N N . GLY C 1 148 ? 65.504 64.941 55.084 1.00 29.10 145 GLY C N 1
ATOM 5755 C CA . GLY C 1 148 ? 65.814 66.329 55.376 1.00 28.95 145 GLY C CA 1
ATOM 5756 C C . GLY C 1 148 ? 66.661 67.004 54.314 1.00 29.00 145 GLY C C 1
ATOM 5757 O O . GLY C 1 148 ? 67.186 68.096 54.532 1.00 28.85 145 GLY C O 1
ATOM 5758 N N . THR C 1 149 ? 66.791 66.355 53.161 1.00 30.41 146 THR C N 1
ATOM 5759 C CA . THR C 1 149 ? 67.619 66.866 52.070 1.00 29.47 146 THR C CA 1
ATOM 5760 C C . THR C 1 149 ? 67.184 68.258 51.611 1.00 29.57 146 THR C C 1
ATOM 5761 O O . THR C 1 149 ? 68.002 69.174 51.524 1.00 29.20 146 THR C O 1
ATOM 5765 N N . GLU C 1 150 ? 65.895 68.416 51.326 1.00 29.56 147 GLU C N 1
ATOM 5766 C CA . GLU C 1 150 ? 65.374 69.691 50.844 1.00 30.15 147 GLU C CA 1
ATOM 5767 C C . GLU C 1 150 ? 64.800 70.547 51.972 1.00 30.25 147 GLU C C 1
ATOM 5768 O O . GLU C 1 150 ? 64.174 71.575 51.721 1.00 29.88 147 GLU C O 1
ATOM 5774 N N . ASN C 1 151 ? 65.010 70.113 53.211 1.00 29.81 148 ASN C N 1
ATOM 5775 C CA . ASN C 1 151 ? 64.579 70.875 54.379 1.00 30.44 148 ASN C CA 1
ATOM 5776 C C . ASN C 1 151 ? 65.258 72.242 54.392 1.00 31.22 148 ASN C C 1
ATOM 5777 O O . ASN C 1 151 ? 66.466 72.333 54.175 1.00 32.37 148 ASN C O 1
ATOM 5782 N N . PRO C 1 152 ? 64.480 73.312 54.624 1.00 31.66 149 PRO C N 1
ATOM 5783 C CA . PRO C 1 152 ? 65.013 74.679 54.678 1.00 33.75 149 PRO C CA 1
ATOM 5784 C C . PRO C 1 152 ? 66.189 74.814 55.641 1.00 35.91 149 PRO C C 1
ATOM 5785 O O . PRO C 1 152 ? 66.209 74.165 56.687 1.00 34.13 149 PRO C O 1
ATOM 5789 N N . LYS C 1 153 ? 67.163 75.641 55.277 1.00 38.38 150 LYS C N 1
ATOM 5790 C CA . LYS C 1 153 ? 68.365 75.821 56.082 1.00 40.86 150 LYS C CA 1
ATOM 5791 C C . LYS C 1 153 ? 68.699 77.303 56.227 1.00 42.40 150 LYS C C 1
ATOM 5792 O O . LYS C 1 153 ? 68.396 78.099 55.342 1.00 43.51 150 LYS C O 1
ATOM 5798 N N . ALA C 1 154 ? 69.318 77.663 57.349 1.00 42.09 151 ALA C N 1
ATOM 5799 C CA . ALA C 1 154 ? 69.741 79.039 57.623 1.00 42.73 151 ALA C CA 1
ATOM 5800 C C . ALA C 1 154 ? 68.585 80.041 57.632 1.00 41.17 151 ALA C C 1
ATOM 5801 O O . ALA C 1 154 ? 67.620 79.886 58.378 1.00 39.67 151 ALA C O 1
ATOM 5803 N N . GLU C 1 155 ? 68.699 81.067 56.794 1.00 42.23 152 GLU C N 1
ATOM 5804 C CA . GLU C 1 155 ? 67.791 82.212 56.827 1.00 42.75 152 GLU C CA 1
ATOM 5805 C C . GLU C 1 155 ? 66.348 81.880 56.450 1.00 41.12 152 GLU C C 1
ATOM 5806 O O . GLU C 1 155 ? 65.411 82.428 57.032 1.00 38.92 152 GLU C O 1
ATOM 5812 N N . LYS C 1 156 ? 66.163 80.988 55.483 1.00 40.98 153 LYS C N 1
ATOM 5813 C CA . LYS C 1 156 ? 64.822 80.661 55.017 1.00 40.27 153 LYS C CA 1
ATOM 5814 C C . LYS C 1 156 ? 64.041 79.866 56.059 1.00 37.03 153 LYS C C 1
ATOM 5815 O O . LYS C 1 156 ? 62.817 79.773 55.980 1.00 35.21 153 LYS C O 1
ATOM 5821 N N . ARG C 1 157 ? 64.744 79.310 57.041 1.00 39.21 154 ARG C N 1
ATOM 5822 C CA . ARG C 1 157 ? 64.087 78.581 58.122 1.00 35.43 154 ARG C CA 1
ATOM 5823 C C . ARG C 1 157 ? 63.195 79.497 58.954 1.00 33.22 154 ARG C C 1
ATOM 5824 O O . ARG C 1 157 ? 62.137 79.085 59.426 1.00 31.59 154 ARG C O 1
ATOM 5832 N N . ALA C 1 158 ? 63.625 80.742 59.127 1.00 33.92 155 ALA C N 1
ATOM 5833 C CA . ALA C 1 158 ? 62.862 81.707 59.905 1.00 32.73 155 ALA C CA 1
ATOM 5834 C C . ALA C 1 158 ? 61.620 82.175 59.152 1.00 32.76 155 ALA C C 1
ATOM 5835 O O . ALA C 1 158 ? 60.539 82.283 59.731 1.00 31.30 155 ALA C O 1
ATOM 5837 N N . GLU C 1 159 ? 61.775 82.445 57.859 1.00 33.49 156 GLU C N 1
ATOM 5838 C CA . GLU C 1 159 ? 60.680 82.988 57.062 1.00 33.71 156 GLU C CA 1
ATOM 5839 C C . GLU C 1 159 ? 59.652 81.919 56.696 1.00 31.59 156 GLU C C 1
ATOM 5840 O O . GLU C 1 159 ? 58.510 82.238 56.368 1.00 30.51 156 GLU C O 1
ATOM 5846 N N . VAL C 1 160 ? 60.056 80.653 56.757 1.00 31.32 157 VAL C N 1
ATOM 5847 C CA . VAL C 1 160 ? 59.147 79.550 56.453 1.00 30.33 157 VAL C CA 1
ATOM 5848 C C . VAL C 1 160 ? 58.374 79.099 57.697 1.00 28.76 157 VAL C C 1
ATOM 5849 O O . VAL C 1 160 ? 57.168 78.854 57.634 1.00 26.99 157 VAL C O 1
ATOM 5853 N N . ALA C 1 161 ? 59.064 79.008 58.829 1.00 28.67 158 ALA C N 1
ATOM 5854 C CA . ALA C 1 161 ? 58.459 78.460 60.040 1.00 28.22 158 ALA C CA 1
ATOM 5855 C C . ALA C 1 161 ? 57.670 79.492 60.842 1.00 27.79 158 ALA C C 1
ATOM 5856 O O . ALA C 1 161 ? 56.606 79.182 61.375 1.00 27.47 158 ALA C O 1
ATOM 5858 N N . LEU C 1 162 ? 58.186 80.714 60.924 1.00 28.81 159 LEU C N 1
ATOM 5859 C CA . LEU C 1 162 ? 57.629 81.709 61.838 1.00 30.10 159 LEU C CA 1
ATOM 5860 C C . LEU C 1 162 ? 56.626 82.659 61.189 1.00 33.49 159 LEU C C 1
ATOM 5861 O O . LEU C 1 162 ? 56.787 83.061 60.036 1.00 31.94 159 LEU C O 1
ATOM 5866 N N . VAL C 1 163 ? 55.594 83.017 61.950 1.00 31.05 160 VAL C N 1
ATOM 5867 C CA . VAL C 1 163 ? 54.628 84.024 61.527 1.00 32.45 160 VAL C CA 1
ATOM 5868 C C . VAL C 1 163 ? 55.307 85.387 61.456 1.00 34.90 160 VAL C C 1
ATOM 5869 O O . VAL C 1 163 ? 55.877 85.859 62.439 1.00 34.13 160 VAL C O 1
ATOM 5873 N N . ALA C 1 164 ? 55.239 86.014 60.286 1.00 36.89 161 ALA C N 1
ATOM 5874 C CA . ALA C 1 164 ? 55.979 87.244 60.026 1.00 38.50 161 ALA C CA 1
ATOM 5875 C C . ALA C 1 164 ? 55.336 88.480 60.652 1.00 40.76 161 ALA C C 1
ATOM 5876 O O . ALA C 1 164 ? 56.034 89.433 61.005 1.00 42.18 161 ALA C O 1
ATOM 5878 N N . ASP C 1 165 ? 54.015 88.464 60.795 1.00 41.29 162 ASP C N 1
ATOM 5879 C CA . ASP C 1 165 ? 53.285 89.659 61.203 1.00 43.30 162 ASP C CA 1
ATOM 5880 C C . ASP C 1 165 ? 52.296 89.398 62.334 1.00 45.38 162 ASP C C 1
ATOM 5881 O O . ASP C 1 165 ? 52.191 88.280 62.843 1.00 44.41 162 ASP C O 1
ATOM 5886 N N . GLY C 1 166 ? 51.579 90.445 62.727 1.00 45.25 163 GLY C N 1
ATOM 5887 C CA . GLY C 1 166 ? 50.508 90.312 63.695 1.00 46.02 163 GLY C CA 1
ATOM 5888 C C . GLY C 1 166 ? 50.956 90.060 65.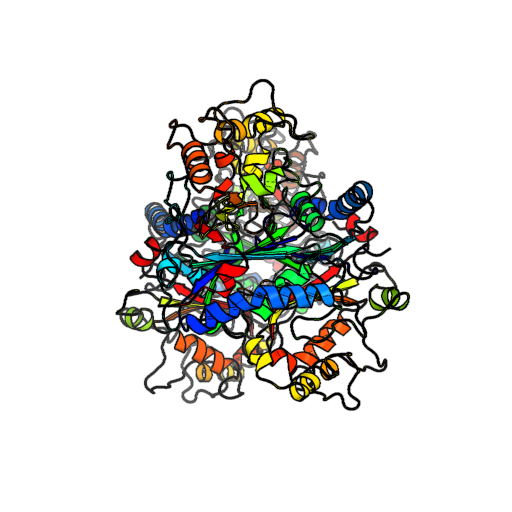119 1.00 44.22 163 GLY C C 1
ATOM 5889 O O . GLY C 1 166 ? 52.138 90.163 65.446 1.00 44.18 163 GLY C O 1
ATOM 5890 N N . ASP C 1 167 ? 49.986 89.729 65.964 1.00 45.93 164 ASP C N 1
ATOM 5891 C CA . ASP C 1 167 ? 50.212 89.495 67.383 1.00 45.63 164 ASP C CA 1
ATOM 5892 C C . ASP C 1 167 ? 50.870 88.143 67.634 1.00 41.47 164 ASP C C 1
ATOM 5893 O O . ASP C 1 167 ? 51.490 87.929 68.673 1.00 39.35 164 ASP C O 1
ATOM 5898 N N . PHE C 1 168 ? 50.728 87.234 66.675 1.00 40.13 165 PHE C N 1
ATOM 5899 C CA . PHE C 1 168 ? 51.280 85.891 66.799 1.00 37.92 165 PHE C CA 1
ATOM 5900 C C . PHE C 1 168 ? 52.657 85.787 66.147 1.00 35.53 165 PHE C C 1
ATOM 5901 O O . PHE C 1 168 ? 53.146 84.688 65.889 1.00 33.18 165 PHE C O 1
ATOM 5909 N N . ALA C 1 169 ? 53.274 86.936 65.881 1.00 36.51 166 ALA C N 1
ATOM 5910 C CA . ALA C 1 169 ? 54.612 86.979 65.290 1.00 35.24 166 ALA C CA 1
ATOM 5911 C C . ALA C 1 169 ? 55.628 86.252 66.166 1.00 32.31 166 ALA C C 1
ATOM 5912 O O . ALA C 1 169 ? 55.709 86.493 67.376 1.00 32.11 166 ALA C O 1
ATOM 5914 N N . GLY C 1 170 ? 56.397 85.358 65.552 1.00 31.03 167 GLY C N 1
ATOM 5915 C CA . GLY C 1 170 ? 57.334 84.529 66.285 1.00 30.52 167 GLY C CA 1
ATOM 5916 C C . GLY C 1 170 ? 56.730 83.169 66.574 1.00 28.74 167 GLY C C 1
ATOM 5917 O O . GLY C 1 170 ? 57.441 82.213 66.896 1.00 28.06 167 GLY C O 1
ATOM 5918 N N . GLY C 1 171 ? 55.407 83.086 66.466 1.00 28.69 168 GLY C N 1
ATOM 5919 C CA . GLY C 1 171 ? 54.710 81.828 66.644 1.00 27.40 168 GLY C CA 1
ATOM 5920 C C . GLY C 1 171 ? 54.812 80.955 65.408 1.00 27.19 168 GLY C C 1
ATOM 5921 O O . GLY C 1 171 ? 55.244 81.408 64.348 1.00 27.52 168 GLY C O 1
ATOM 5922 N N . SER C 1 172 ? 54.408 79.697 65.541 1.00 25.06 169 SER C N 1
ATOM 5923 C CA . SER C 1 172 ? 54.491 78.760 64.430 1.00 24.93 169 SER C CA 1
ATOM 5924 C C . SER C 1 172 ? 53.413 77.687 64.511 1.00 23.97 169 SER C C 1
ATOM 5925 O O . SER C 1 172 ? 53.069 77.220 65.598 1.00 23.61 169 SER C O 1
ATOM 5928 N N . TYR C 1 173 ? 52.883 77.305 63.352 1.00 23.39 170 TYR C N 1
ATOM 5929 C CA . TYR C 1 173 ? 51.915 76.217 63.269 1.00 23.07 170 TYR C CA 1
ATOM 5930 C C . TYR C 1 173 ? 52.637 74.879 63.206 1.00 21.91 170 TYR C C 1
ATOM 5931 O O . TYR C 1 173 ? 53.652 74.741 62.522 1.00 22.33 170 TYR C O 1
ATOM 5940 N N . VAL C 1 174 ? 52.110 73.897 63.929 1.00 21.45 171 VAL C N 1
ATOM 5941 C CA . VAL C 1 174 ? 52.783 72.618 64.080 1.00 21.67 171 VAL C CA 1
ATOM 5942 C C . VAL C 1 174 ? 51.878 71.459 63.685 1.00 20.95 171 VAL C C 1
ATOM 5943 O O . VAL C 1 174 ? 50.666 71.502 63.896 1.00 21.47 171 VAL C O 1
ATOM 5947 N N . MET C 1 175 ? 52.474 70.426 63.102 1.00 20.57 172 MET C N 1
ATOM 5948 C CA . MET C 1 175 ? 51.777 69.167 62.885 1.00 20.99 172 MET C CA 1
ATOM 5949 C C . MET C 1 175 ? 52.675 68.028 63.343 1.00 19.40 172 MET C C 1
ATOM 5950 O O . MET C 1 175 ? 53.894 68.112 63.219 1.00 19.85 172 MET C O 1
ATOM 5955 N N . VAL C 1 176 ? 52.082 66.979 63.905 1.00 19.67 173 VAL C N 1
ATOM 5956 C CA . VAL C 1 176 ? 52.852 65.789 64.250 1.00 19.92 173 VAL C CA 1
ATOM 5957 C C . VAL C 1 176 ? 52.070 64.521 63.908 1.00 22.11 173 VAL C C 1
ATOM 5958 O O . VAL C 1 176 ? 50.844 64.465 64.047 1.00 21.21 173 VAL C O 1
ATOM 5962 N N . GLN C 1 177 ? 52.799 63.519 63.423 1.00 21.33 174 GLN C N 1
ATOM 5963 C CA . GLN C 1 177 ? 52.251 62.200 63.139 1.00 21.96 174 GLN C CA 1
ATOM 5964 C C . GLN C 1 177 ? 53.295 61.141 63.451 1.00 23.65 174 GLN C C 1
ATOM 5965 O O . GLN C 1 177 ? 54.402 61.187 62.915 1.00 22.95 174 GLN C O 1
ATOM 5971 N N . ARG C 1 178 ? 52.956 60.188 64.311 1.00 22.60 175 ARG C N 1
ATOM 5972 C CA . ARG C 1 178 ? 53.852 59.063 64.549 1.00 24.53 175 ARG C CA 1
ATOM 5973 C C . ARG C 1 178 ? 53.596 57.978 63.516 1.00 25.28 175 ARG C C 1
ATOM 5974 O O . ARG C 1 178 ? 52.484 57.461 63.408 1.00 25.69 175 ARG C O 1
ATOM 5982 N N . PHE C 1 179 ? 54.629 57.636 62.758 1.00 25.11 176 PHE C N 1
ATOM 5983 C CA . PHE C 1 179 ? 54.496 56.620 61.727 1.00 26.47 176 PHE C CA 1
ATOM 5984 C C . PHE C 1 179 ? 55.117 55.294 62.148 1.00 26.87 176 PHE C C 1
ATOM 5985 O O . PHE C 1 179 ? 56.228 55.251 62.676 1.00 26.18 176 PHE C O 1
ATOM 5993 N N . VAL C 1 180 ? 54.378 54.213 61.922 1.00 27.97 177 VAL C N 1
ATOM 5994 C CA . VAL C 1 180 ? 54.886 52.868 62.149 1.00 29.40 177 VAL C CA 1
ATOM 5995 C C . VAL C 1 180 ? 55.242 52.240 60.806 1.00 30.08 177 VAL C C 1
ATOM 5996 O O . VAL C 1 180 ? 54.386 52.098 59.934 1.00 30.61 177 VAL C O 1
ATOM 6000 N N . HIS C 1 181 ? 56.508 51.873 60.640 1.00 30.03 178 HIS C N 1
ATOM 6001 C CA . HIS C 1 181 ? 56.989 51.332 59.374 1.00 31.60 178 HIS C CA 1
ATOM 6002 C C . HIS C 1 181 ? 56.820 49.823 59.284 1.00 33.39 178 HIS C C 1
ATOM 6003 O O . HIS C 1 181 ? 56.935 49.113 60.285 1.00 33.40 178 HIS C O 1
ATOM 6010 N N . ASN C 1 182 ? 56.540 49.343 58.076 1.00 35.27 179 ASN C N 1
ATOM 6011 C CA . ASN C 1 182 ? 56.579 47.915 57.795 1.00 37.07 179 ASN C CA 1
ATOM 6012 C C . ASN C 1 182 ? 57.837 47.593 56.995 1.00 39.35 179 ASN C C 1
ATOM 6013 O O . ASN C 1 182 ? 57.791 47.463 55.766 1.00 40.40 179 ASN C O 1
ATOM 6018 N N . LEU C 1 183 ? 58.956 47.473 57.707 1.00 39.56 180 LEU C N 1
ATOM 6019 C CA . LEU C 1 183 ? 60.258 47.209 57.093 1.00 40.52 180 LEU C CA 1
ATOM 6020 C C . LEU C 1 183 ? 60.363 45.884 56.325 1.00 42.62 180 LEU C C 1
ATOM 6021 O O . LEU C 1 183 ? 60.974 45.861 55.261 1.00 44.23 180 LEU C O 1
ATOM 6026 N N . PRO C 1 184 ? 59.791 44.781 56.853 1.00 43.16 181 PRO C N 1
ATOM 6027 C CA . PRO C 1 184 ? 59.826 43.540 56.064 1.00 44.31 181 PRO C CA 1
ATOM 6028 C C . PRO C 1 184 ? 59.159 43.652 54.697 1.00 44.58 181 PRO C C 1
ATOM 6029 O O . PRO C 1 184 ? 59.608 42.994 53.760 1.00 46.45 181 PRO C O 1
ATOM 6033 N N . ALA C 1 185 ? 58.123 44.479 54.586 1.00 44.72 182 ALA C N 1
ATOM 6034 C CA . ALA C 1 185 ? 57.427 44.669 53.317 1.00 46.16 182 ALA C CA 1
ATOM 6035 C C . ALA C 1 185 ? 58.204 45.588 52.381 1.00 46.54 182 ALA C C 1
ATOM 6036 O O . ALA C 1 185 ? 58.210 45.399 51.168 1.00 47.29 182 ALA C O 1
ATOM 6038 N N . TRP C 1 186 ? 58.853 46.588 52.960 1.00 44.23 183 TRP C N 1
ATOM 6039 C CA . TRP C 1 186 ? 59.607 47.570 52.194 1.00 43.85 183 TRP C CA 1
ATOM 6040 C C . TRP C 1 186 ? 60.872 46.977 51.583 1.00 45.35 183 TRP C C 1
ATOM 6041 O O . TRP C 1 186 ? 61.377 47.470 50.577 1.00 44.51 183 TRP C O 1
ATOM 6052 N N . ASN C 1 187 ? 61.390 45.930 52.214 1.00 47.20 184 ASN C N 1
ATOM 6053 C CA . ASN C 1 187 ? 62.590 45.268 51.723 1.00 48.51 184 ASN C CA 1
ATOM 6054 C C . ASN C 1 187 ? 62.326 44.446 50.470 1.00 49.72 184 ASN C C 1
ATOM 6055 O O . ASN C 1 187 ? 63.232 44.208 49.678 1.00 50.05 184 ASN C O 1
ATOM 6060 N N . ARG C 1 188 ? 61.082 44.011 50.301 1.00 49.21 185 ARG C N 1
ATOM 6061 C CA . ARG C 1 188 ? 60.699 43.204 49.146 1.00 49.69 185 ARG C CA 1
ATOM 6062 C C . ARG C 1 188 ? 60.930 43.952 47.838 1.00 49.24 185 ARG C C 1
ATOM 6063 O O . ARG C 1 188 ? 61.144 43.342 46.792 1.00 49.83 185 ARG C O 1
ATOM 6071 N N . LEU C 1 189 ? 60.881 45.277 47.905 1.00 48.26 186 LEU C N 1
ATOM 6072 C CA . LEU C 1 189 ? 61.120 46.111 46.734 1.00 47.33 186 LEU C CA 1
ATOM 6073 C C . LEU C 1 189 ? 62.613 46.294 46.494 1.00 46.72 186 LEU C C 1
ATOM 6074 O O . LEU C 1 189 ? 63.398 46.392 47.438 1.00 48.87 186 LEU C O 1
ATOM 6079 N N . ASN C 1 190 ? 62.999 46.336 45.223 1.00 46.44 187 ASN C N 1
ATOM 6080 C CA . ASN C 1 190 ? 64.389 46.554 44.849 1.00 46.71 187 ASN C CA 1
ATOM 6081 C C . ASN C 1 190 ? 64.777 48.022 44.977 1.00 45.48 187 ASN C C 1
ATOM 6082 O O . ASN C 1 190 ? 63.942 48.865 45.306 1.00 44.17 187 ASN C O 1
ATOM 6087 N N . LEU C 1 191 ? 66.044 48.321 44.708 1.00 45.12 188 LEU C N 1
ATOM 6088 C CA . LEU C 1 191 ? 66.562 49.681 44.816 1.00 44.68 188 LEU C CA 1
ATOM 6089 C C . LEU C 1 191 ? 65.795 50.660 43.931 1.00 43.57 188 LEU C C 1
ATOM 6090 O O . LEU C 1 191 ? 65.379 51.722 44.388 1.00 42.45 188 LEU C O 1
ATOM 6095 N N . ALA C 1 192 ? 65.609 50.293 42.666 1.00 43.33 189 ALA C N 1
ATOM 6096 C CA . ALA C 1 192 ? 64.928 51.161 41.709 1.00 42.99 189 ALA C CA 1
ATOM 6097 C C . ALA C 1 192 ? 63.457 51.355 42.070 1.00 43.20 189 ALA C C 1
ATOM 6098 O O . ALA C 1 192 ? 62.909 52.446 41.910 1.00 42.21 189 ALA C O 1
ATOM 6100 N N . ALA C 1 193 ? 62.822 50.291 42.552 1.00 43.64 190 ALA C N 1
ATOM 6101 C CA . ALA C 1 193 ? 61.421 50.350 42.952 1.00 43.72 190 ALA C CA 1
ATOM 6102 C C . ALA C 1 193 ? 61.240 51.219 44.194 1.00 46.55 190 ALA C C 1
ATOM 6103 O O . ALA C 1 193 ? 60.253 51.946 44.313 1.00 41.69 190 ALA C O 1
ATOM 6105 N N . GLN C 1 194 ? 62.197 51.140 45.115 1.00 42.51 191 GLN C N 1
ATOM 6106 C CA . GLN C 1 194 ? 62.160 51.957 46.322 1.00 41.20 191 GLN C CA 1
ATOM 6107 C C . GLN C 1 194 ? 62.365 53.432 45.989 1.00 40.22 191 GLN C C 1
ATOM 6108 O O . GLN C 1 194 ? 61.728 54.302 46.582 1.00 38.74 191 GLN C O 1
ATOM 6114 N N . GLU C 1 195 ? 63.247 53.707 45.033 1.00 40.77 192 GLU C N 1
ATOM 6115 C CA . GLU C 1 195 ? 63.481 55.075 44.581 1.00 40.21 192 GLU C CA 1
ATOM 6116 C C . GLU C 1 195 ? 62.229 55.648 43.924 1.00 39.90 192 GLU C C 1
ATOM 6117 O O . GLU C 1 195 ? 61.951 56.843 44.032 1.00 38.96 192 GLU C O 1
ATOM 6123 N N . LYS C 1 196 ? 61.477 54.783 43.248 1.00 40.90 193 LYS C N 1
ATOM 6124 C CA . LYS C 1 196 ? 60.255 55.191 42.564 1.00 41.00 193 LYS C CA 1
ATOM 6125 C C . LYS C 1 196 ? 59.161 55.544 43.564 1.00 40.19 193 LYS C C 1
ATOM 6126 O O . LYS C 1 196 ? 58.322 56.407 43.301 1.00 39.81 193 LYS C O 1
ATOM 6132 N N . VAL C 1 197 ? 59.177 54.870 44.709 1.00 39.30 194 VAL C N 1
ATOM 6133 C CA . VAL C 1 197 ? 58.234 55.158 45.779 1.00 38.48 194 VAL C CA 1
ATOM 6134 C C . VAL C 1 197 ? 58.559 56.500 46.427 1.00 37.57 194 VAL C C 1
ATOM 6135 O O . VAL C 1 197 ? 57.681 57.343 46.605 1.00 36.99 194 VAL C O 1
ATOM 6139 N N . ILE C 1 198 ? 59.829 56.697 46.767 1.00 38.08 195 ILE C N 1
ATOM 6140 C CA . ILE C 1 198 ? 60.269 57.934 47.402 1.00 36.86 195 ILE C CA 1
ATOM 6141 C C . ILE C 1 198 ? 60.263 59.106 46.426 1.00 36.80 195 ILE C C 1
ATOM 6142 O O . ILE C 1 198 ? 59.623 60.127 46.674 1.00 36.07 195 ILE C O 1
ATOM 6147 N N . GLY C 1 199 ? 60.978 58.956 45.315 1.00 37.52 196 GLY C N 1
ATOM 6148 C CA . GLY C 1 199 ? 61.075 60.016 44.328 1.00 36.89 196 GLY C CA 1
ATOM 6149 C C . GLY C 1 199 ? 62.481 60.569 44.221 1.00 38.27 196 GLY C C 1
ATOM 6150 O O . GLY C 1 199 ? 62.735 61.516 43.476 1.00 38.99 196 GLY C O 1
ATOM 6151 N N . ARG C 1 200 ? 63.398 59.981 44.982 1.00 38.16 197 ARG C N 1
ATOM 6152 C CA . ARG C 1 200 ? 64.805 60.362 44.931 1.00 38.35 197 ARG C CA 1
ATOM 6153 C C . ARG C 1 200 ? 65.686 59.123 44.984 1.00 39.31 197 ARG C C 1
ATOM 6154 O O . ARG C 1 200 ? 65.217 58.033 45.310 1.00 39.38 197 ARG C O 1
ATOM 6162 N N . THR C 1 201 ? 66.964 59.292 44.663 1.00 39.79 198 THR C N 1
ATOM 6163 C CA . THR C 1 201 ? 67.916 58.194 44.759 1.00 40.56 198 THR C CA 1
ATOM 6164 C C . THR C 1 201 ? 68.136 57.839 46.224 1.00 41.20 198 THR C C 1
ATOM 6165 O O . THR C 1 201 ? 68.088 58.708 47.091 1.00 42.13 198 THR C O 1
ATOM 6169 N N . LYS C 1 202 ? 68.366 56.562 46.502 1.00 41.77 199 LYS C N 1
ATOM 6170 C CA . LYS C 1 202 ? 68.486 56.108 47.882 1.00 41.50 199 LYS C CA 1
ATOM 6171 C C . LYS C 1 202 ? 69.817 56.483 48.547 1.00 42.97 199 LYS C C 1
ATOM 6172 O O . LYS C 1 202 ? 69.813 57.045 49.642 1.00 41.25 199 LYS C O 1
ATOM 6178 N N . PRO C 1 203 ? 70.961 56.186 47.900 1.00 49.90 200 PRO C N 1
ATOM 6179 C CA . PRO C 1 203 ? 72.189 56.385 48.677 1.00 47.77 200 PRO C CA 1
ATOM 6180 C C . PRO C 1 203 ? 72.657 57.842 48.769 1.00 47.41 200 PRO C C 1
ATOM 6181 O O . PRO C 1 203 ? 73.394 58.167 49.699 1.00 47.75 200 PRO C O 1
ATOM 6185 N N . ASP C 1 204 ? 72.245 58.698 47.838 1.00 45.42 201 ASP C N 1
ATOM 6186 C CA . ASP C 1 204 ? 72.727 60.080 47.832 1.00 44.98 201 ASP C CA 1
ATOM 6187 C C . ASP C 1 204 ? 71.613 61.121 47.715 1.00 42.23 201 ASP C C 1
ATOM 6188 O O . ASP C 1 204 ? 71.889 62.317 47.602 1.00 41.38 201 ASP C O 1
ATOM 6193 N N . SER C 1 205 ? 70.366 60.660 47.737 1.00 41.37 202 SER C N 1
ATOM 6194 C CA . SER C 1 205 ? 69.196 61.538 47.805 1.00 39.58 202 SER C CA 1
ATOM 6195 C C . SER C 1 205 ? 69.135 62.588 46.696 1.00 38.98 202 SER C C 1
ATOM 6196 O O . SER C 1 205 ? 68.748 63.731 46.936 1.00 37.99 202 SER C O 1
ATOM 6199 N N . VAL C 1 206 ? 69.518 62.202 45.485 1.00 40.29 203 VAL C N 1
ATOM 6200 C CA . VAL C 1 206 ? 69.367 63.081 44.332 1.00 39.66 203 VAL C CA 1
ATOM 6201 C C . VAL C 1 206 ? 67.994 62.853 43.710 1.00 39.03 203 VAL C C 1
ATOM 6202 O O . VAL C 1 206 ? 67.574 61.709 43.525 1.00 39.65 203 VAL C O 1
ATOM 6206 N N . GLU C 1 207 ? 67.291 63.940 43.408 1.00 38.45 204 GLU C N 1
ATOM 6207 C CA . GLU C 1 207 ? 65.949 63.849 42.845 1.00 40.59 204 GLU C CA 1
ATOM 6208 C C . GLU C 1 207 ? 65.958 63.155 41.485 1.00 41.96 204 GLU C C 1
ATOM 6209 O O . GLU C 1 207 ? 66.776 63.474 40.622 1.00 42.17 204 GLU C O 1
ATOM 6215 N N . LEU C 1 208 ? 65.049 62.200 41.312 1.00 42.47 205 LEU C N 1
ATOM 6216 C CA . LEU C 1 208 ? 64.915 61.482 40.052 1.00 45.36 205 LEU C CA 1
ATOM 6217 C C . LEU C 1 208 ? 64.565 62.432 38.915 1.00 47.43 205 LEU C C 1
ATOM 6218 O O . LEU C 1 208 ? 63.859 63.422 39.113 1.00 47.83 205 LEU C O 1
ATOM 6223 N N . GLU C 1 209 ? 65.067 62.130 37.723 1.00 51.26 206 GLU C N 1
ATOM 6224 C CA . GLU C 1 209 ? 64.712 62.901 36.540 1.00 56.17 206 GLU C CA 1
ATOM 6225 C C . GLU C 1 209 ? 63.236 62.696 36.234 1.00 53.74 206 GLU C C 1
ATOM 6226 O O . GLU C 1 209 ? 62.542 63.614 35.800 1.00 54.90 206 GLU C O 1
ATOM 6232 N N . ASN C 1 210 ? 62.767 61.476 36.468 1.00 52.53 207 ASN C N 1
ATOM 6233 C CA . ASN C 1 210 ? 61.347 61.170 36.388 1.00 52.12 207 ASN C CA 1
ATOM 6234 C C . ASN C 1 210 ? 60.746 61.051 37.784 1.00 49.69 207 ASN C C 1
ATOM 6235 O O . ASN C 1 210 ? 60.956 60.053 38.473 1.00 48.66 207 ASN C O 1
ATOM 6240 N N . VAL C 1 211 ? 60.013 62.078 38.203 1.00 48.57 208 VAL C N 1
ATOM 6241 C CA . VAL C 1 211 ? 59.342 62.067 39.498 1.00 46.60 208 VAL C CA 1
ATOM 6242 C C . VAL C 1 211 ? 57.875 61.683 39.336 1.00 44.18 208 VAL C C 1
ATOM 6243 O O . VAL C 1 211 ? 57.054 62.517 38.953 1.00 43.24 208 VAL C O 1
ATOM 6247 N N . PRO C 1 212 ? 57.541 60.417 39.627 1.00 43.43 209 PRO C N 1
ATOM 6248 C CA . PRO C 1 212 ? 56.150 59.970 39.501 1.00 41.72 209 PRO C CA 1
ATOM 6249 C C . PRO C 1 212 ? 55.237 60.728 40.456 1.00 40.29 209 PRO C C 1
ATOM 6250 O O . PRO C 1 212 ? 55.587 60.921 41.621 1.00 42.15 209 PRO C O 1
ATOM 6254 N N . ALA C 1 213 ? 54.083 61.156 39.955 1.00 39.70 210 ALA C N 1
ATOM 6255 C CA . ALA C 1 213 ? 53.161 61.987 40.722 1.00 38.98 210 ALA C CA 1
ATOM 6256 C C . ALA C 1 213 ? 52.707 61.321 42.018 1.00 38.76 210 ALA C C 1
ATOM 6257 O O . ALA C 1 213 ? 52.357 62.003 42.981 1.00 40.18 210 ALA C O 1
ATOM 6259 N N . ALA C 1 214 ? 52.718 59.992 42.041 1.00 38.98 211 ALA C N 1
ATOM 6260 C CA . ALA C 1 214 ? 52.263 59.244 43.208 1.00 38.19 211 ALA C CA 1
ATOM 6261 C C . ALA C 1 214 ? 53.397 58.970 44.191 1.00 37.61 211 ALA C C 1
ATOM 6262 O O . ALA C 1 214 ? 53.162 58.465 45.288 1.00 37.33 211 ALA C O 1
ATOM 6264 N N . SER C 1 215 ? 54.626 59.292 43.798 1.00 37.58 212 SER C N 1
ATOM 6265 C CA . SER C 1 215 ? 55.758 59.150 44.706 1.00 37.16 212 SER C CA 1
ATOM 6266 C C . SER C 1 215 ? 55.614 60.156 45.834 1.00 36.23 212 SER C C 1
ATOM 6267 O O . SER C 1 215 ? 54.890 61.141 45.699 1.00 36.11 212 SER C O 1
ATOM 6270 N N . HIS C 1 216 ? 56.305 59.910 46.940 1.00 35.38 213 HIS C N 1
ATOM 6271 C CA . HIS C 1 216 ? 56.170 60.763 48.112 1.00 35.23 213 HIS C CA 1
ATOM 6272 C C . HIS C 1 216 ? 56.577 62.206 47.828 1.00 34.33 213 HIS C C 1
ATOM 6273 O O . HIS C 1 216 ? 55.834 63.136 48.138 1.00 33.73 213 HIS C O 1
ATOM 6280 N N . VAL C 1 217 ? 57.756 62.390 47.242 1.00 34.66 214 VAL C N 1
ATOM 6281 C CA . VAL C 1 217 ? 58.219 63.726 46.886 1.00 34.58 214 VAL C CA 1
ATOM 6282 C C . VAL C 1 217 ? 57.244 64.372 45.903 1.00 34.95 214 VAL C C 1
ATOM 6283 O O . VAL C 1 217 ? 56.947 65.562 46.004 1.00 35.17 214 VAL C O 1
ATOM 6287 N N . GLY C 1 218 ? 56.733 63.575 44.968 1.00 35.30 215 GLY C N 1
ATOM 6288 C CA . GLY C 1 218 ? 55.756 64.056 44.007 1.00 36.02 215 GLY C CA 1
ATOM 6289 C C . GLY C 1 218 ? 54.473 64.539 44.661 1.00 35.59 215 GLY C C 1
ATOM 6290 O O . GLY C 1 218 ? 53.803 65.433 44.144 1.00 36.00 215 GLY C O 1
ATOM 6291 N N . ARG C 1 219 ? 54.136 63.950 45.806 1.00 35.06 216 ARG C N 1
ATOM 6292 C CA . ARG C 1 219 ? 52.932 64.320 46.544 1.00 35.12 216 ARG C CA 1
ATOM 6293 C C . ARG C 1 219 ? 53.113 65.597 47.364 1.00 35.03 216 ARG C C 1
ATOM 6294 O O . ARG C 1 219 ? 52.202 66.421 47.453 1.00 34.90 216 ARG C O 1
ATOM 6302 N N . VAL C 1 220 ? 54.288 65.755 47.966 1.00 34.87 217 VAL C N 1
ATOM 6303 C CA . VAL C 1 220 ? 54.514 66.839 48.919 1.00 34.51 217 VAL C CA 1
ATOM 6304 C C . VAL C 1 220 ? 55.218 68.053 48.314 1.00 35.38 217 VAL C C 1
ATOM 6305 O O . VAL C 1 220 ? 55.208 69.135 48.900 1.00 35.36 217 VAL C O 1
ATOM 6309 N N . ASP C 1 221 ? 55.832 67.884 47.148 1.00 36.41 218 ASP C N 1
ATOM 6310 C CA . ASP C 1 221 ? 56.440 69.018 46.460 1.00 38.15 218 ASP C CA 1
ATOM 6311 C C . ASP C 1 221 ? 55.377 69.745 45.644 1.00 39.10 218 ASP C C 1
ATOM 6312 O O . ASP C 1 221 ? 55.244 69.528 44.439 1.00 40.94 218 ASP C O 1
ATOM 6317 N N . ILE C 1 222 ? 54.621 70.606 46.319 1.00 39.53 219 ILE C N 1
ATOM 6318 C CA . ILE C 1 222 ? 53.518 71.329 45.698 1.00 40.84 219 ILE C CA 1
ATOM 6319 C C . ILE C 1 222 ? 53.832 72.816 45.584 1.00 42.22 219 ILE C C 1
ATOM 6320 O O . ILE C 1 222 ? 54.330 73.426 46.532 1.00 41.07 219 ILE C O 1
ATOM 6325 N N . LYS C 1 223 ? 53.542 73.397 44.424 1.00 44.72 220 LYS C N 1
ATOM 6326 C CA . LYS C 1 223 ? 53.744 74.825 44.228 1.00 47.16 220 LYS C CA 1
ATOM 6327 C C . LYS C 1 223 ? 52.433 75.537 43.902 1.00 48.31 220 LYS C C 1
ATOM 6328 O O . LYS C 1 223 ? 51.654 75.085 43.062 1.00 50.32 220 LYS C O 1
ATOM 6334 N N . GLU C 1 224 ? 52.191 76.647 44.589 1.00 48.16 221 GLU C N 1
ATOM 6335 C CA . GLU C 1 224 ? 51.020 77.470 44.327 1.00 48.61 221 GLU C CA 1
ATOM 6336 C C . GLU C 1 224 ? 51.452 78.857 43.876 1.00 50.38 221 GLU C C 1
ATOM 6337 O O . GLU C 1 224 ? 52.340 79.463 44.478 1.00 51.88 221 GLU C O 1
ATOM 6343 N N . GLU C 1 225 ? 50.824 79.343 42.808 1.00 51.84 222 GLU C N 1
ATOM 6344 C CA . GLU C 1 225 ? 51.135 80.650 42.238 1.00 53.17 222 GLU C CA 1
ATOM 6345 C C . GLU C 1 225 ? 52.609 80.772 41.859 1.00 52.56 222 GLU C C 1
ATOM 6346 O O . GLU C 1 225 ? 53.225 81.823 42.050 1.00 53.41 222 GLU C O 1
ATOM 6352 N N . GLY C 1 226 ? 53.168 79.686 41.331 1.00 53.22 223 GLY C N 1
ATOM 6353 C CA . GLY C 1 226 ? 54.517 79.698 40.793 1.00 54.42 223 GLY C CA 1
ATOM 6354 C C . GLY C 1 226 ? 55.629 79.407 41.784 1.00 57.22 223 GLY C C 1
ATOM 6355 O O . GLY C 1 226 ? 56.779 79.214 41.391 1.00 56.04 223 GLY C O 1
ATOM 6356 N N . LYS C 1 227 ? 55.298 79.378 43.070 1.00 56.39 224 LYS C N 1
ATOM 6357 C CA . LYS C 1 227 ? 56.302 79.131 44.098 1.00 51.52 224 LYS C CA 1
ATOM 6358 C C . LYS C 1 227 ? 55.844 78.035 45.054 1.00 48.32 224 LYS C C 1
ATOM 6359 O O . LYS C 1 227 ? 54.647 77.787 45.198 1.00 47.93 224 LYS C O 1
ATOM 6365 N N . GLY C 1 228 ? 56.806 77.393 45.711 1.00 45.52 225 GLY C N 1
ATOM 6366 C CA . GLY C 1 228 ? 56.546 76.197 46.492 1.00 42.05 225 GLY C CA 1
ATOM 6367 C C . GLY C 1 228 ? 56.031 76.387 47.907 1.00 37.77 225 GLY C C 1
ATOM 6368 O O . GLY C 1 228 ? 56.270 77.412 48.551 1.00 36.97 225 GLY C O 1
ATOM 6369 N N . LEU C 1 229 ? 55.315 75.375 48.386 1.00 36.99 226 LEU C N 1
ATOM 6370 C CA . LEU C 1 229 ? 54.826 75.345 49.757 1.00 34.29 226 LEU C CA 1
ATOM 6371 C C . LEU C 1 229 ? 55.865 74.661 50.639 1.00 32.95 226 LEU C C 1
ATOM 6372 O O . LEU C 1 229 ? 56.066 73.452 50.540 1.00 32.35 226 LEU C O 1
ATOM 6377 N N . LYS C 1 230 ? 56.530 75.432 51.493 1.00 31.06 227 LYS C N 1
ATOM 6378 C CA . LY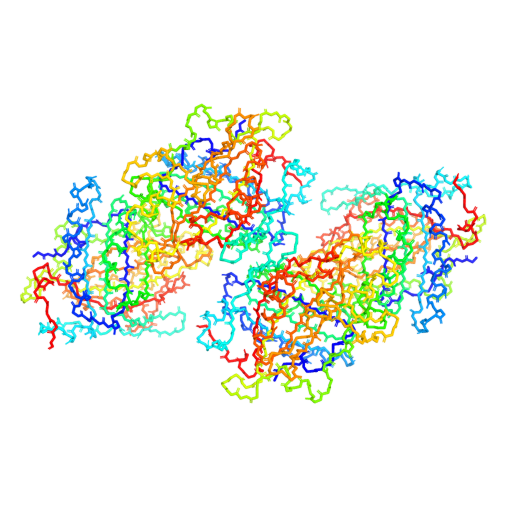S C 1 230 ? 57.640 74.900 52.275 1.00 30.32 227 LYS C CA 1
ATOM 6379 C C . LYS C 1 230 ? 57.321 74.774 53.765 1.00 28.64 227 LYS C C 1
ATOM 6380 O O . LYS C 1 230 ? 56.558 75.563 54.320 1.00 27.59 227 LYS C O 1
ATOM 6386 N N . ILE C 1 231 ? 57.910 73.764 54.399 1.00 27.70 228 ILE C N 1
ATOM 6387 C CA . ILE C 1 231 ? 57.758 73.539 55.832 1.00 26.61 228 ILE C CA 1
ATOM 6388 C C . ILE C 1 231 ? 59.111 73.226 56.462 1.00 26.55 228 ILE C C 1
ATOM 6389 O O . ILE C 1 231 ? 60.042 72.813 55.773 1.00 26.54 228 ILE C O 1
ATOM 6394 N N . VAL C 1 232 ? 59.219 73.425 57.771 1.00 25.56 229 VAL C N 1
ATOM 6395 C CA . VAL C 1 232 ? 60.445 73.091 58.485 1.00 25.50 229 VAL C CA 1
ATOM 6396 C C . VAL C 1 232 ? 60.236 71.834 59.317 1.00 24.25 229 VAL C C 1
ATOM 6397 O O . VAL C 1 232 ? 59.572 71.865 60.350 1.00 23.08 229 VAL C O 1
ATOM 6401 N N . ARG C 1 233 ? 60.806 70.728 58.852 1.00 24.70 230 ARG C N 1
ATOM 6402 C CA . ARG C 1 233 ? 60.627 69.438 59.506 1.00 23.85 230 ARG C CA 1
ATOM 6403 C C . ARG C 1 233 ? 61.663 69.194 60.597 1.00 22.71 230 ARG C C 1
ATOM 6404 O O . ARG C 1 233 ? 62.844 69.501 60.431 1.00 23.41 230 ARG C O 1
ATOM 6412 N N . HIS C 1 234 ? 61.204 68.643 61.716 1.00 22.01 231 HIS C N 1
ATOM 6413 C CA . HIS C 1 234 ? 62.074 68.277 62.829 1.00 21.67 231 HIS C CA 1
ATOM 6414 C C . HIS C 1 234 ? 61.947 66.791 63.134 1.00 21.38 231 HIS C C 1
ATOM 6415 O O . HIS C 1 234 ? 62.237 66.347 64.245 1.00 20.82 231 HIS C O 1
ATOM 6422 N N . SER C 1 235 ? 61.505 66.028 62.140 1.00 21.65 232 SER C N 1
ATOM 6423 C CA . SER C 1 235 ? 61.221 64.611 62.325 1.00 21.72 232 SER C CA 1
ATOM 6424 C C . SER C 1 235 ? 62.478 63.824 62.668 1.00 21.43 232 SER C C 1
ATOM 6425 O O . SER C 1 235 ? 63.592 64.269 62.402 1.00 20.88 232 SER C O 1
ATOM 6428 N N . LEU C 1 236 ? 62.285 62.647 63.253 1.00 20.99 233 LEU C N 1
ATOM 6429 C CA . LEU C 1 236 ? 63.398 61.803 63.663 1.00 22.02 233 LEU C CA 1
ATOM 6430 C C . LEU C 1 236 ? 62.930 60.360 63.825 1.00 23.10 233 LEU C C 1
ATOM 6431 O O . LEU C 1 236 ? 61.811 60.118 64.275 1.00 23.01 233 LEU C O 1
ATOM 6436 N N . PRO C 1 237 ? 63.780 59.395 63.442 1.00 23.58 234 PRO C N 1
ATOM 6437 C CA . PRO C 1 237 ? 63.469 57.973 63.623 1.00 24.08 234 PRO C CA 1
ATOM 6438 C C . PRO C 1 237 ? 63.273 57.609 65.094 1.00 24.72 234 PRO C C 1
ATOM 6439 O O . PRO C 1 237 ? 63.702 58.355 65.971 1.00 23.41 234 PRO C O 1
ATOM 6443 N N . TYR C 1 238 ? 62.636 56.471 65.352 1.00 25.16 235 TYR C N 1
ATOM 6444 C CA . TYR C 1 238 ? 62.326 56.058 66.715 1.00 25.05 235 TYR C CA 1
ATOM 6445 C C . TYR C 1 238 ? 62.025 54.568 66.791 1.00 26.60 235 TYR C C 1
ATOM 6446 O O . TYR C 1 238 ? 61.755 53.927 65.776 1.00 26.17 235 TYR C O 1
ATOM 6455 N N . GLY C 1 239 ? 62.053 54.028 68.004 1.00 27.34 236 GLY C N 1
ATOM 6456 C CA . GLY C 1 239 ? 61.488 52.717 68.257 1.00 28.93 236 GLY C CA 1
ATOM 6457 C C . GLY C 1 239 ? 62.444 51.563 68.472 1.00 30.67 236 GLY C C 1
ATOM 6458 O O . GLY C 1 239 ? 63.664 51.725 68.468 1.00 31.20 236 GLY C O 1
ATOM 6459 N N . SER C 1 240 ? 61.864 50.384 68.666 1.00 32.53 237 SER C N 1
ATOM 6460 C CA . SER C 1 240 ? 62.625 49.162 68.875 1.00 34.61 237 SER C CA 1
ATOM 6461 C C . SER C 1 240 ? 62.337 48.163 67.763 1.00 35.38 237 SER C C 1
ATOM 6462 O O . SER C 1 240 ? 61.386 48.326 67.000 1.00 34.25 237 SER C O 1
ATOM 6465 N N . VAL C 1 241 ? 63.164 47.127 67.680 1.00 36.09 238 VAL C N 1
ATOM 6466 C CA . VAL C 1 241 ? 63.020 46.111 66.647 1.00 37.00 238 VAL C CA 1
ATOM 6467 C C . VAL C 1 241 ? 61.765 45.268 66.878 1.00 39.77 238 VAL C C 1
ATOM 6468 O O . VAL C 1 241 ? 61.045 44.938 65.933 1.00 38.26 238 VAL C O 1
ATOM 6472 N N . SER C 1 242 ? 61.494 44.940 68.138 1.00 38.59 239 SER C N 1
ATOM 6473 C CA . SER C 1 242 ? 60.367 44.076 68.478 1.00 39.49 239 SER C CA 1
ATOM 6474 C C . SER C 1 242 ? 59.076 44.848 68.728 1.00 37.81 239 SER C C 1
ATOM 6475 O O . SER C 1 242 ? 58.026 44.253 68.958 1.00 38.59 239 SER C O 1
ATOM 6478 N N . GLY C 1 243 ? 59.154 46.173 68.686 1.00 36.81 240 GLY C N 1
ATOM 6479 C CA . GLY C 1 243 ? 57.987 47.004 68.911 1.00 34.58 240 GLY C CA 1
ATOM 6480 C C . GLY C 1 243 ? 57.739 47.953 67.759 1.00 34.43 240 GLY C C 1
ATOM 6481 O O . GLY C 1 243 ? 58.170 47.700 66.634 1.00 34.47 240 GLY C O 1
ATOM 6482 N N . ASP C 1 244 ? 57.038 49.047 68.035 1.00 33.10 241 ASP C N 1
ATOM 6483 C CA . ASP C 1 244 ? 56.824 50.072 67.025 1.00 31.65 241 ASP C CA 1
ATOM 6484 C C . ASP C 1 244 ? 58.141 50.739 66.666 1.00 31.71 241 ASP C C 1
ATOM 6485 O O . ASP C 1 244 ? 58.926 51.096 67.543 1.00 30.39 241 ASP C O 1
ATOM 6490 N N . HIS C 1 245 ? 58.385 50.889 65.370 1.00 30.16 242 HIS C N 1
ATOM 6491 C CA . HIS C 1 245 ? 59.543 51.628 64.895 1.00 29.08 242 HIS C CA 1
ATOM 6492 C C . HIS C 1 245 ? 59.197 52.315 63.585 1.00 28.31 242 HIS C C 1
ATOM 6493 O O . HIS C 1 245 ? 58.379 51.820 62.813 1.00 29.16 242 HIS C O 1
ATOM 6500 N N . GLY C 1 246 ? 59.814 53.464 63.344 1.00 27.84 243 GLY C N 1
ATOM 6501 C CA . GLY C 1 246 ? 59.555 54.220 62.136 1.00 26.68 243 GLY C CA 1
ATOM 6502 C C . GLY C 1 246 ? 60.019 55.656 62.245 1.00 26.20 243 GLY C C 1
ATOM 6503 O O . GLY C 1 246 ? 61.175 55.923 62.568 1.00 25.88 243 GLY C O 1
ATOM 6504 N N . LEU C 1 247 ? 59.107 56.585 61.979 1.00 25.86 244 LEU C N 1
ATOM 6505 C CA . LEU C 1 247 ? 59.440 58.003 61.975 1.00 24.42 244 LEU C CA 1
ATOM 6506 C C . LEU C 1 247 ? 58.398 58.831 62.715 1.00 23.83 244 LEU C C 1
ATOM 6507 O O . LEU C 1 247 ? 57.219 58.823 62.361 1.00 23.13 244 LEU C O 1
ATOM 6512 N N . LEU C 1 248 ? 58.830 59.541 63.751 1.00 23.14 245 LEU C N 1
ATOM 6513 C CA . LEU C 1 248 ? 57.979 60.549 64.361 1.00 22.18 245 LEU C CA 1
ATOM 6514 C C . LEU C 1 248 ? 58.067 61.791 63.494 1.00 21.47 245 LEU C C 1
ATOM 6515 O O . LEU C 1 248 ? 59.056 62.521 63.546 1.00 20.34 245 LEU C O 1
ATOM 6520 N N . PHE C 1 249 ? 57.038 62.029 62.692 1.00 22.83 246 PHE C N 1
ATOM 6521 C CA . PHE C 1 249 ? 57.034 63.203 61.836 1.00 22.44 246 PHE C CA 1
ATOM 6522 C C . PHE C 1 249 ? 56.515 64.418 62.592 1.00 20.81 246 PHE C C 1
ATOM 6523 O O . PHE C 1 249 ? 55.505 64.345 63.289 1.00 20.28 246 PHE C O 1
ATOM 6531 N N . ILE C 1 250 ? 57.218 65.534 62.443 1.00 21.73 247 ILE C N 1
ATOM 6532 C CA . ILE C 1 250 ? 56.794 66.802 63.017 1.00 20.95 247 ILE C CA 1
ATOM 6533 C C . ILE C 1 250 ? 57.310 67.942 62.147 1.00 20.76 247 ILE C C 1
ATOM 6534 O O . ILE C 1 250 ? 58.449 67.910 61.683 1.00 21.56 247 ILE C O 1
ATOM 6539 N N . ALA C 1 251 ? 56.463 68.937 61.905 1.00 21.06 248 ALA C N 1
ATOM 6540 C CA . ALA C 1 251 ? 56.841 70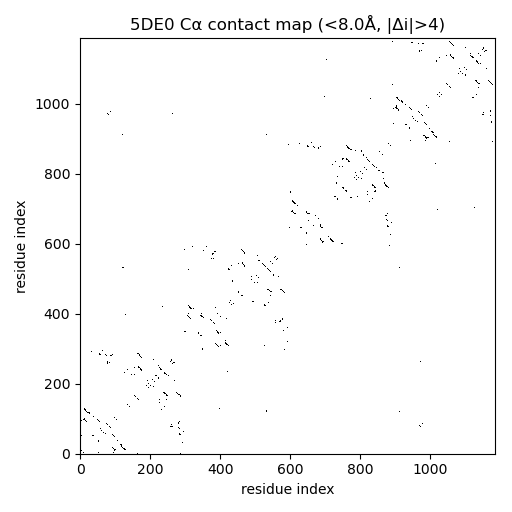.055 61.048 1.00 21.91 248 ALA C CA 1
ATOM 6541 C C . ALA C 1 251 ? 56.326 71.388 61.580 1.00 21.40 248 ALA C C 1
ATOM 6542 O O . ALA C 1 251 ? 55.292 71.448 62.248 1.00 21.19 248 ALA C O 1
ATOM 6544 N N . TYR C 1 252 ? 57.064 72.453 61.281 1.00 23.07 249 TYR C N 1
ATOM 6545 C CA . TYR C 1 252 ? 56.671 73.808 61.652 1.00 22.60 249 TYR C CA 1
ATOM 6546 C C . TYR C 1 252 ? 56.489 74.659 60.401 1.00 23.92 249 TYR C C 1
ATOM 6547 O O . TYR C 1 252 ? 57.223 74.498 59.427 1.00 23.78 249 TYR C O 1
ATOM 6556 N N . CYS C 1 253 ? 55.517 75.567 60.430 1.00 24.45 250 CYS C N 1
ATOM 6557 C CA . CYS C 1 253 ? 55.239 76.417 59.275 1.00 24.76 250 CYS C CA 1
ATOM 6558 C C . CYS C 1 253 ? 54.520 77.700 59.686 1.00 25.53 250 CYS C C 1
ATOM 6559 O O . CYS C 1 253 ? 53.779 77.722 60.669 1.00 24.56 250 CYS C O 1
ATOM 6562 N N . HIS C 1 254 ? 54.748 78.768 58.926 1.00 25.65 251 HIS C N 1
ATOM 6563 C CA . HIS C 1 254 ? 54.144 80.067 59.212 1.00 26.53 251 HIS C CA 1
ATOM 6564 C C . HIS C 1 254 ? 52.652 80.061 58.905 1.00 25.98 251 HIS C C 1
ATOM 6565 O O . HIS C 1 254 ? 51.910 80.934 59.353 1.00 26.66 251 HIS C O 1
ATOM 6572 N N . THR C 1 255 ? 52.225 79.071 58.130 1.00 26.13 252 THR C N 1
ATOM 6573 C CA . THR C 1 255 ? 50.819 78.901 57.793 1.00 26.35 252 THR C CA 1
ATOM 6574 C C . THR C 1 255 ? 50.436 77.425 57.846 1.00 26.86 252 THR C C 1
ATOM 6575 O O . THR C 1 255 ? 51.209 76.558 57.443 1.00 26.42 252 THR C O 1
ATOM 6579 N N . LEU C 1 256 ? 49.240 77.145 58.351 1.00 26.68 253 LEU C N 1
ATOM 6580 C CA . LEU C 1 256 ? 48.757 75.774 58.460 1.00 26.74 253 LEU C CA 1
ATOM 6581 C C . LEU C 1 256 ? 48.363 75.225 57.089 1.00 27.04 253 LEU C C 1
ATOM 6582 O O . LEU C 1 256 ? 48.262 74.010 56.902 1.00 26.87 253 LEU C O 1
ATOM 6587 N N . HIS C 1 257 ? 48.158 76.129 56.135 1.00 27.99 254 HIS C N 1
ATOM 6588 C CA . HIS C 1 257 ? 47.732 75.765 54.785 1.00 29.13 254 HIS C CA 1
ATOM 6589 C C . HIS C 1 257 ? 48.661 74.740 54.141 1.00 28.99 254 HIS C C 1
ATOM 6590 O O . HIS C 1 257 ? 48.200 73.779 53.524 1.00 29.51 254 HIS C O 1
ATOM 6597 N N . ASN C 1 258 ? 49.965 74.947 54.297 1.00 28.54 255 ASN C N 1
ATOM 6598 C CA . ASN C 1 258 ? 50.965 74.050 53.727 1.00 28.97 255 ASN C CA 1
ATOM 6599 C C . ASN C 1 258 ? 50.813 72.617 54.219 1.00 29.01 255 ASN C C 1
ATOM 6600 O O . ASN C 1 258 ? 50.900 71.673 53.433 1.00 28.57 255 ASN C O 1
ATOM 6605 N N . PHE C 1 259 ? 50.590 72.459 55.521 1.00 27.55 256 PHE C N 1
ATOM 6606 C CA . PHE C 1 259 ? 50.314 71.147 56.095 1.00 27.77 256 PHE C CA 1
ATOM 6607 C C . PHE C 1 259 ? 49.096 70.528 55.414 1.00 29.01 256 PHE C C 1
ATOM 6608 O O . PHE C 1 259 ? 49.175 69.445 54.832 1.00 29.15 256 PHE C O 1
ATOM 6616 N N . LYS C 1 260 ? 47.980 71.247 55.481 1.00 29.31 257 LYS C N 1
ATOM 6617 C CA . LYS C 1 260 ? 46.701 70.797 54.940 1.00 29.97 257 LYS C CA 1
ATOM 6618 C C . LYS C 1 260 ? 46.791 70.407 53.463 1.00 31.63 257 LYS C C 1
ATOM 6619 O O . LYS C 1 260 ? 46.194 69.419 53.035 1.00 31.31 257 LYS C O 1
ATOM 6625 N N . THR C 1 261 ? 47.551 71.177 52.693 1.00 30.34 258 THR C N 1
ATOM 6626 C CA . THR C 1 261 ? 47.705 70.918 51.267 1.00 31.16 258 THR C CA 1
ATOM 6627 C C . THR C 1 261 ? 48.489 69.632 51.009 1.00 31.74 258 THR C C 1
ATOM 6628 O O . THR C 1 261 ? 48.170 68.872 50.095 1.00 31.66 258 THR C O 1
ATOM 6632 N N . MET C 1 262 ? 49.512 69.390 51.822 1.00 32.82 259 MET C N 1
ATOM 6633 C CA . MET C 1 262 ? 50.362 68.217 51.649 1.00 31.00 259 MET C CA 1
ATOM 6634 C C . MET C 1 262 ? 49.658 66.924 52.051 1.00 31.97 259 MET C C 1
ATOM 6635 O O . MET C 1 262 ? 49.757 65.913 51.357 1.00 32.19 259 MET C O 1
ATOM 6640 N N . LEU C 1 263 ? 48.953 66.960 53.177 1.00 31.66 260 LEU C N 1
ATOM 6641 C CA . LEU C 1 263 ? 48.274 65.776 53.694 1.00 32.67 260 LEU C CA 1
ATOM 6642 C C . LEU C 1 263 ? 47.101 65.366 52.810 1.00 32.89 260 LEU C C 1
ATOM 6643 O O . LEU C 1 263 ? 46.809 64.178 52.662 1.00 33.17 260 LEU C O 1
ATOM 6648 N N . GLU C 1 264 ? 46.432 66.352 52.223 1.00 32.47 261 GLU C N 1
ATOM 6649 C CA . GLU C 1 264 ? 45.311 66.085 51.328 1.00 34.14 261 GLU C CA 1
ATOM 6650 C C . GLU C 1 264 ? 45.803 65.479 50.018 1.00 34.84 261 GLU C C 1
ATOM 6651 O O . GLU C 1 264 ? 45.119 64.662 49.400 1.00 35.01 261 GLU C O 1
ATOM 6657 N N . SER C 1 265 ? 47.001 65.879 49.607 1.00 34.06 262 SER C N 1
ATOM 6658 C CA . SER C 1 265 ? 47.633 65.309 48.424 1.00 34.72 262 SER C CA 1
ATOM 6659 C C . SER C 1 265 ? 48.080 63.873 48.688 1.00 36.31 262 SER C C 1
ATOM 6660 O O . SER C 1 265 ? 47.804 62.973 47.896 1.00 35.63 262 SER C O 1
ATOM 6663 N N . MET C 1 266 ? 48.760 63.671 49.813 1.00 34.70 263 MET C N 1
ATOM 6664 C CA . MET C 1 266 ? 49.278 62.361 50.189 1.00 34.50 263 MET C CA 1
ATOM 6665 C C . MET C 1 266 ? 48.175 61.320 50.347 1.00 35.61 263 MET C C 1
ATOM 6666 O O . MET C 1 266 ? 48.344 60.169 49.948 1.00 36.20 263 MET C O 1
ATOM 6671 N N . TYR C 1 267 ? 47.049 61.726 50.926 1.00 35.75 264 TYR C N 1
ATOM 6672 C CA . TYR C 1 267 ? 45.993 60.783 51.268 1.00 36.73 264 TYR C CA 1
ATOM 6673 C C . TYR C 1 267 ? 44.848 60.780 50.256 1.00 37.70 264 TYR C C 1
ATOM 6674 O O . TYR C 1 267 ? 43.737 60.344 50.565 1.00 42.85 264 TYR C O 1
ATOM 6683 N N . GLY C 1 268 ? 45.129 61.264 49.050 1.00 37.22 265 GLY C N 1
ATOM 6684 C CA . GLY C 1 268 ? 44.198 61.150 47.943 1.00 38.71 265 GLY C CA 1
ATOM 6685 C C . GLY C 1 268 ? 42.925 61.967 48.050 1.00 37.78 265 GLY C C 1
ATOM 6686 O O . GLY C 1 268 ? 41.881 61.566 47.539 1.00 38.21 265 GLY C O 1
ATOM 6687 N N . VAL C 1 269 ? 43.004 63.113 48.715 1.00 42.30 266 VAL C N 1
ATOM 6688 C CA . VAL C 1 269 ? 41.861 64.015 48.798 1.00 37.02 266 VAL C CA 1
ATOM 6689 C C . VAL C 1 269 ? 41.883 64.973 47.611 1.00 37.12 266 VAL C C 1
ATOM 6690 O O . VAL C 1 269 ? 40.841 65.340 47.072 1.00 36.55 266 VAL C O 1
ATOM 6694 N N . THR C 1 270 ? 43.085 65.360 47.198 1.00 37.22 267 THR C N 1
ATOM 6695 C CA . THR C 1 270 ? 43.253 66.315 46.112 1.00 38.05 267 THR C CA 1
ATOM 6696 C C . THR C 1 270 ? 43.143 65.649 44.739 1.00 39.19 267 THR C C 1
ATOM 6697 O O . THR C 1 270 ? 42.448 66.146 43.856 1.00 40.73 267 THR C O 1
ATOM 6701 N N . ASP C 1 271 ? 43.829 64.523 44.568 1.00 39.48 268 ASP C N 1
ATOM 6702 C CA . ASP C 1 271 ? 43.872 63.832 43.281 1.00 40.11 268 ASP C CA 1
ATOM 6703 C C . ASP C 1 271 ? 42.980 62.599 43.240 1.00 40.59 268 ASP C C 1
ATOM 6704 O O . ASP C 1 271 ? 42.488 62.221 42.179 1.00 44.09 268 ASP C O 1
ATOM 6709 N N . GLY C 1 272 ? 42.788 61.969 44.393 1.00 38.90 269 GLY C N 1
ATOM 6710 C CA . GLY C 1 272 ? 42.105 60.692 44.463 1.00 39.12 269 GLY C CA 1
ATOM 6711 C C . GLY C 1 272 ? 43.132 59.577 44.509 1.00 38.79 269 GLY C C 1
ATOM 6712 O O . GLY C 1 272 ? 42.798 58.417 44.749 1.00 38.12 269 GLY C O 1
ATOM 6713 N N . LYS C 1 273 ? 44.392 59.937 44.272 1.00 37.83 270 LYS C N 1
ATOM 6714 C CA . LYS C 1 273 ? 45.496 58.984 44.319 1.00 36.88 270 LYS C CA 1
ATOM 6715 C C . LYS C 1 273 ? 46.334 59.190 45.575 1.00 37.40 270 LYS C C 1
ATOM 6716 O O . LYS C 1 273 ? 46.677 60.319 45.924 1.00 36.88 270 LYS C O 1
ATOM 6722 N N . THR C 1 274 ? 46.664 58.093 46.248 1.00 38.16 271 THR C N 1
ATOM 6723 C CA . THR C 1 274 ? 47.372 58.163 47.517 1.00 37.92 271 THR C CA 1
ATOM 6724 C C . THR C 1 274 ? 48.889 58.092 47.353 1.00 37.46 271 THR C C 1
ATOM 6725 O O . THR C 1 274 ? 49.396 57.753 46.285 1.00 37.48 271 THR C O 1
ATOM 6729 N N . ASP C 1 275 ? 49.601 58.422 48.427 1.00 40.51 272 ASP C N 1
ATOM 6730 C CA . ASP C 1 275 ? 51.056 58.359 48.449 1.00 37.33 272 ASP C CA 1
ATOM 6731 C C . ASP C 1 275 ? 51.515 56.906 48.464 1.00 37.41 272 ASP C C 1
ATOM 6732 O O . ASP C 1 275 ? 51.055 56.110 49.280 1.00 37.73 272 ASP C O 1
ATOM 6737 N N . GLN C 1 276 ? 52.429 56.568 47.561 1.00 37.92 273 GLN C N 1
ATOM 6738 C CA . GLN C 1 276 ? 52.942 55.205 47.456 1.00 38.01 273 GLN C CA 1
ATOM 6739 C C . GLN C 1 276 ? 53.738 54.805 48.695 1.00 37.71 273 GLN C C 1
ATOM 6740 O O . GLN C 1 276 ? 53.834 53.625 49.030 1.00 38.55 273 GLN C O 1
ATOM 6746 N N . LEU C 1 277 ? 54.304 55.796 49.374 1.00 36.78 274 LEU C N 1
ATOM 6747 C CA . LEU C 1 277 ? 55.058 55.552 50.598 1.00 36.36 274 LEU C CA 1
ATOM 6748 C C . LEU C 1 277 ? 54.158 55.003 51.701 1.00 36.61 274 LEU C C 1
ATOM 6749 O O . LEU C 1 277 ? 54.598 54.220 52.542 1.00 36.48 274 LEU C O 1
ATOM 6754 N N . LEU C 1 278 ? 52.890 55.402 51.677 1.00 36.47 275 LEU C N 1
ATOM 6755 C CA . LEU C 1 278 ? 51.931 54.981 52.693 1.00 36.92 275 LEU C CA 1
ATOM 6756 C C . LEU C 1 278 ? 51.520 53.517 52.543 1.00 37.73 275 LEU C C 1
ATOM 6757 O O . LEU C 1 278 ? 50.737 53.001 53.343 1.00 38.29 275 LEU C O 1
ATOM 6762 N N . ARG C 1 279 ? 52.052 52.855 51.519 1.00 37.77 276 ARG C N 1
ATOM 6763 C CA . ARG C 1 279 ? 51.874 51.416 51.358 1.00 39.11 276 ARG C CA 1
ATOM 6764 C C . ARG C 1 279 ? 52.757 50.659 52.342 1.00 38.45 276 ARG C C 1
ATOM 6765 O O . ARG C 1 279 ? 52.554 49.471 52.591 1.00 38.55 276 ARG C O 1
ATOM 6773 N N . PHE C 1 280 ? 53.736 51.360 52.906 1.00 37.89 277 PHE C N 1
ATOM 6774 C CA . PHE C 1 280 ? 54.753 50.720 53.731 1.00 37.50 277 PHE C CA 1
ATOM 6775 C C . PHE C 1 280 ? 54.855 51.343 55.119 1.00 36.68 277 PHE C C 1
ATOM 6776 O O . PHE C 1 280 ? 55.659 50.908 55.943 1.00 35.39 277 PHE C O 1
ATOM 6784 N N . THR C 1 281 ? 54.044 52.364 55.375 1.00 36.50 278 THR C N 1
ATOM 6785 C CA . THR C 1 281 ? 54.036 53.011 56.682 1.00 39.35 278 THR C CA 1
ATOM 6786 C C . THR C 1 281 ? 52.644 53.537 57.011 1.00 35.48 278 THR C C 1
ATOM 6787 O O . THR C 1 281 ? 51.884 53.914 56.118 1.00 36.17 278 THR C O 1
ATOM 6791 N N . LYS C 1 282 ? 52.309 53.536 58.298 1.00 34.19 279 LYS C N 1
ATOM 6792 C CA . LYS C 1 282 ? 51.011 54.021 58.760 1.00 33.98 279 LYS C CA 1
ATOM 6793 C C . LYS C 1 282 ? 51.143 54.982 59.931 1.00 31.40 279 LYS C C 1
ATOM 6794 O O . LYS C 1 282 ? 51.897 54.732 60.870 1.00 30.26 279 LYS C O 1
ATOM 6800 N N . ALA C 1 283 ? 50.398 56.079 59.875 1.00 30.27 280 ALA C N 1
ATOM 6801 C CA . ALA C 1 283 ? 50.330 57.002 60.998 1.00 28.96 280 ALA C CA 1
ATOM 6802 C C . ALA C 1 283 ? 49.401 56.451 62.079 1.00 29.34 280 ALA C C 1
ATOM 6803 O O . ALA C 1 283 ? 48.325 55.935 61.781 1.00 29.74 280 ALA C O 1
ATOM 6805 N N . VAL C 1 284 ? 49.827 56.553 63.333 1.00 27.73 281 VAL C N 1
ATOM 6806 C CA . VAL C 1 284 ? 49.022 56.079 64.451 1.00 28.35 281 VAL C CA 1
ATOM 6807 C C . VAL C 1 284 ? 48.533 57.271 65.275 1.00 27.51 281 VAL C C 1
ATOM 6808 O O . VAL C 1 284 ? 47.563 57.172 66.028 1.00 28.13 281 VAL C O 1
ATOM 6812 N N . THR C 1 285 ? 49.211 58.404 65.117 1.00 26.23 282 THR C N 1
ATOM 6813 C CA . THR C 1 285 ? 48.796 59.645 65.759 1.00 25.76 282 THR C CA 1
ATOM 6814 C C . THR C 1 285 ? 48.754 60.769 64.734 1.00 24.74 282 THR C C 1
ATOM 6815 O O . THR C 1 285 ? 49.336 60.660 63.655 1.00 24.84 282 THR C O 1
ATOM 6819 N N . GLY C 1 286 ? 48.061 61.848 65.076 1.00 23.75 283 GLY C N 1
ATOM 6820 C CA . GLY C 1 286 ? 47.971 63.010 64.211 1.00 24.26 283 GLY C CA 1
ATOM 6821 C C . GLY C 1 286 ? 47.362 64.185 64.949 1.00 23.97 283 GLY C C 1
ATOM 6822 O O . GLY C 1 286 ? 46.329 64.037 65.604 1.00 25.01 283 GLY C O 1
ATOM 6823 N N . ALA C 1 287 ? 47.997 65.351 64.848 1.00 22.70 284 ALA C N 1
ATOM 6824 C CA . ALA C 1 287 ? 47.529 66.526 65.576 1.00 22.81 284 ALA C CA 1
ATOM 6825 C C . ALA C 1 287 ? 48.094 67.836 65.038 1.00 22.28 284 ALA C C 1
ATOM 6826 O O . ALA C 1 287 ? 49.215 67.886 64.531 1.00 21.88 284 ALA C O 1
ATOM 6828 N N . TYR C 1 288 ? 47.299 68.894 65.161 1.00 22.06 285 TYR C N 1
ATOM 6829 C CA . TYR C 1 288 ? 47.734 70.248 64.845 1.00 21.80 285 TYR C CA 1
ATOM 6830 C C . TYR C 1 288 ? 47.944 71.047 66.125 1.00 21.94 285 TYR C C 1
ATOM 6831 O O . TYR C 1 288 ? 47.185 70.911 67.083 1.00 21.84 285 TYR C O 1
ATOM 6840 N N . PHE C 1 289 ? 48.978 71.880 66.136 1.00 21.35 286 PHE C N 1
ATOM 6841 C CA . PHE C 1 289 ? 49.244 72.754 67.271 1.00 22.25 286 PHE C CA 1
ATOM 6842 C C . PHE C 1 289 ? 49.634 74.148 66.805 1.00 22.24 286 PHE C C 1
ATOM 6843 O O . PHE C 1 289 ? 49.873 74.375 65.620 1.00 22.10 286 PHE C O 1
ATOM 6851 N N . PHE C 1 290 ? 49.701 75.079 67.748 1.00 22.05 287 PHE C N 1
ATOM 6852 C CA . PHE C 1 290 ? 50.355 76.355 67.500 1.00 22.91 287 PHE C CA 1
ATOM 6853 C C . PHE C 1 290 ? 51.337 76.636 68.626 1.00 23.56 287 PHE C C 1
ATOM 6854 O O . PHE C 1 290 ? 50.956 76.691 69.796 1.00 24.00 287 PHE C O 1
ATOM 6862 N N . ALA C 1 291 ? 52.605 76.794 68.269 1.00 22.55 288 ALA C N 1
ATOM 6863 C CA . ALA C 1 291 ? 53.632 77.126 69.242 1.00 23.14 288 ALA C CA 1
ATOM 6864 C C . ALA C 1 291 ? 53.799 78.634 69.311 1.00 24.13 288 ALA C C 1
ATOM 6865 O O . ALA C 1 291 ? 54.323 79.242 68.380 1.00 24.83 288 ALA C O 1
ATOM 6867 N N . PRO C 1 292 ? 53.353 79.245 70.418 1.00 24.23 289 PRO C N 1
ATOM 6868 C CA . PRO C 1 292 ? 53.460 80.701 70.548 1.00 25.39 289 PRO C CA 1
ATOM 6869 C C . PRO C 1 292 ? 54.908 81.152 70.692 1.00 25.31 289 PRO C C 1
ATOM 6870 O O . PRO C 1 292 ? 55.799 80.323 70.884 1.00 23.46 289 PRO C O 1
ATOM 6874 N N . SER C 1 293 ? 55.136 82.457 70.588 1.00 26.82 290 SER C N 1
ATOM 6875 C CA . SER C 1 293 ? 56.450 83.023 70.849 1.00 27.53 290 SER C CA 1
ATOM 6876 C C . SER C 1 293 ? 56.778 82.879 72.331 1.00 28.75 290 SER C C 1
ATOM 6877 O O . SER C 1 293 ? 55.912 82.512 73.127 1.00 28.29 290 SER C O 1
ATOM 6880 N N . GLN C 1 294 ? 58.022 83.166 72.701 1.00 28.28 291 GLN C N 1
ATOM 6881 C CA . GLN C 1 294 ? 58.440 83.050 74.093 1.00 30.24 291 GLN C CA 1
ATOM 6882 C C . GLN C 1 294 ? 57.630 83.976 74.994 1.00 30.45 291 GLN C C 1
ATOM 6883 O O . GLN C 1 294 ? 57.215 83.587 76.087 1.00 30.78 291 GLN C O 1
ATOM 6889 N N . VAL C 1 295 ? 57.403 85.199 74.523 1.00 30.66 292 VAL C N 1
ATOM 6890 C CA . VAL C 1 295 ? 56.662 86.197 75.287 1.00 31.41 292 VAL C CA 1
ATOM 6891 C C . VAL C 1 295 ? 55.201 85.796 75.467 1.00 32.93 292 VAL C C 1
ATOM 6892 O O . VAL C 1 295 ? 54.676 85.830 76.581 1.00 37.79 292 VAL C O 1
ATOM 6896 N N . MET C 1 296 ? 54.549 85.412 74.372 1.00 31.24 293 MET C N 1
ATOM 6897 C CA . MET C 1 296 ? 53.147 85.006 74.426 1.00 32.03 293 MET C CA 1
ATOM 6898 C C . MET C 1 296 ? 52.961 83.776 75.308 1.00 31.73 293 MET C C 1
ATOM 6899 O O . MET C 1 296 ? 51.938 83.633 75.974 1.00 32.72 293 MET C O 1
ATOM 6904 N N . LEU C 1 297 ? 53.961 82.899 75.318 1.00 30.78 294 LEU C N 1
ATOM 6905 C CA . LEU C 1 297 ? 53.922 81.699 76.147 1.00 30.68 294 LEU C CA 1
ATOM 6906 C C . LEU C 1 297 ? 53.847 82.046 77.632 1.00 31.48 294 LEU C C 1
ATOM 6907 O O . LEU C 1 297 ? 53.165 81.374 78.405 1.00 31.60 294 LEU C O 1
ATOM 6912 N N . GLN C 1 298 ? 54.547 83.106 78.022 1.00 32.24 295 GLN C N 1
ATOM 6913 C CA . GLN C 1 298 ? 54.602 83.521 79.420 1.00 33.31 295 GLN C CA 1
ATOM 6914 C C . GLN C 1 298 ? 53.444 84.438 79.792 1.00 34.57 295 GLN C C 1
ATOM 6915 O O . GLN C 1 298 ? 53.261 84.775 80.961 1.00 34.89 295 GLN C O 1
ATOM 6921 N N . GLU C 1 299 ? 52.667 84.840 78.793 1.00 35.09 296 GLU C N 1
ATOM 6922 C CA . GLU C 1 299 ? 51.555 85.758 79.016 1.00 38.12 296 GLU C CA 1
ATOM 6923 C C . GLU C 1 299 ? 50.196 85.072 78.901 1.00 38.19 296 GLU C C 1
ATOM 6924 O O . GLU C 1 299 ? 49.165 85.676 79.200 1.00 40.12 296 GLU C O 1
ATOM 6930 N N . LEU C 1 300 ? 50.196 83.816 78.465 1.00 36.27 297 LEU C N 1
ATOM 6931 C CA . LEU C 1 300 ? 48.958 83.048 78.369 1.00 37.46 297 LEU C CA 1
ATOM 6932 C C . LEU C 1 300 ? 48.339 82.855 79.749 1.00 38.71 297 LEU C C 1
ATOM 6933 O O . LEU C 1 300 ? 49.047 82.631 80.727 1.00 37.71 297 LEU C O 1
ATOM 6938 N N . THR C 1 301 ? 47.017 82.958 79.832 1.00 39.74 298 THR C N 1
ATOM 6939 C CA . THR C 1 301 ? 46.325 82.770 81.102 1.00 41.57 298 THR C CA 1
ATOM 6940 C C . THR C 1 301 ? 45.065 81.933 80.928 1.00 43.21 298 THR C C 1
ATOM 6941 O O . THR C 1 301 ? 44.419 81.971 79.881 1.00 44.80 298 THR C O 1
ATOM 6945 N N . LEU C 1 302 ? 44.725 81.177 81.967 1.00 43.87 299 LEU C N 1
ATOM 6946 C CA . LEU C 1 302 ? 43.548 80.319 81.945 1.00 43.20 299 LEU C CA 1
ATOM 6947 C C . LEU C 1 302 ? 42.292 81.102 82.316 1.00 46.24 299 LEU C C 1
ATOM 6948 O O . LEU C 1 302 ? 41.488 81.451 81.452 1.00 48.77 299 LEU C O 1
ATOM 6953 N N . SER D 1 7 ? 87.647 36.731 76.538 1.00 57.40 4 SER D N 1
ATOM 6954 C CA . SER D 1 7 ? 86.438 37.367 77.047 1.00 56.88 4 SER D CA 1
ATOM 6955 C C . SER D 1 7 ? 85.415 37.548 75.935 1.00 56.40 4 SER D C 1
ATOM 6956 O O . SER D 1 7 ? 85.250 36.685 75.075 1.00 58.05 4 SER D O 1
ATOM 6959 N N . GLN D 1 8 ? 84.717 38.677 75.989 1.00 53.92 5 GLN D N 1
ATOM 6960 C CA . GLN D 1 8 ? 83.921 39.183 74.879 1.00 52.10 5 GLN D CA 1
ATOM 6961 C C . GLN D 1 8 ? 83.940 40.700 74.997 1.00 49.57 5 GLN D C 1
ATOM 6962 O O . GLN D 1 8 ? 83.939 41.234 76.106 1.00 47.66 5 GLN D O 1
ATOM 6968 N N . THR D 1 9 ? 83.961 41.384 73.856 1.00 48.70 6 THR D N 1
ATOM 6969 C CA . THR D 1 9 ? 84.264 42.815 73.796 1.00 45.46 6 THR D CA 1
ATOM 6970 C C . THR D 1 9 ? 83.440 43.706 74.729 1.00 44.20 6 THR D C 1
ATOM 6971 O O . THR D 1 9 ? 83.858 44.817 75.046 1.00 42.85 6 THR D O 1
ATOM 6975 N N . ALA D 1 10 ? 82.285 43.224 75.176 1.00 44.26 7 ALA D N 1
ATOM 6976 C CA . ALA D 1 10 ? 81.381 44.051 75.973 1.00 43.67 7 ALA D CA 1
ATOM 6977 C C . ALA D 1 10 ? 81.650 43.976 77.475 1.00 43.39 7 ALA D C 1
ATOM 6978 O O . ALA D 1 10 ? 81.229 44.855 78.228 1.00 42.29 7 ALA D O 1
ATOM 6980 N N . ILE D 1 11 ? 82.353 42.936 77.910 1.00 44.72 8 ILE D N 1
ATOM 6981 C CA . ILE D 1 11 ? 82.522 42.684 79.338 1.00 44.48 8 ILE D CA 1
ATOM 6982 C C . ILE D 1 11 ? 83.546 43.605 80.003 1.00 43.79 8 ILE D C 1
ATOM 6983 O O . ILE D 1 11 ? 83.205 44.365 80.909 1.00 43.34 8 ILE D O 1
ATOM 6988 N N . LEU D 1 12 ? 84.795 43.537 79.553 1.00 43.47 9 LEU D N 1
ATOM 6989 C CA . LEU D 1 12 ? 85.890 44.252 80.215 1.00 42.84 9 LEU D CA 1
ATOM 6990 C C . LEU D 1 12 ? 85.819 45.784 80.114 1.00 42.70 9 LEU D C 1
ATOM 6991 O O . LEU D 1 12 ? 85.980 46.463 81.128 1.00 42.38 9 LEU D O 1
ATOM 6996 N N . PRO D 1 13 ? 85.597 46.339 78.904 1.00 41.65 10 PRO D N 1
ATOM 6997 C CA . PRO D 1 13 ? 85.555 47.805 78.843 1.00 40.41 10 PRO D CA 1
ATOM 6998 C C . PRO D 1 13 ? 84.403 48.401 79.642 1.00 41.05 10 PRO D C 1
ATOM 6999 O O . PRO D 1 13 ? 83.401 47.725 79.875 1.00 41.50 10 PRO D O 1
ATOM 7003 N N . GLU D 1 14 ? 84.557 49.652 80.061 1.00 40.79 11 GLU D N 1
ATOM 7004 C CA . GLU D 1 14 ? 83.486 50.368 80.740 1.00 40.84 11 GLU D CA 1
ATOM 7005 C C . GLU D 1 14 ? 82.271 50.469 79.828 1.00 38.51 11 GLU D C 1
ATOM 7006 O O . GLU D 1 14 ? 82.406 50.506 78.604 1.00 37.57 11 GLU D O 1
ATOM 7012 N N . ALA D 1 15 ? 81.085 50.501 80.424 1.00 37.72 12 ALA D N 1
ATOM 7013 C CA . ALA D 1 15 ? 79.857 50.631 79.652 1.00 35.98 12 ALA D CA 1
ATOM 7014 C C . ALA D 1 15 ? 79.796 51.995 78.978 1.00 33.57 12 ALA D C 1
ATOM 7015 O O . ALA D 1 15 ? 79.976 53.024 79.629 1.00 32.83 12 ALA D O 1
ATOM 7017 N N . GLY D 1 16 ? 79.552 51.998 77.671 1.00 32.38 13 GLY D N 1
ATOM 7018 C CA . GLY D 1 16 ? 79.398 53.237 76.932 1.00 30.08 13 GLY D CA 1
ATOM 7019 C C . GLY D 1 16 ? 78.127 53.961 77.334 1.00 28.90 13 GLY D C 1
ATOM 7020 O O . GLY D 1 16 ? 77.336 53.441 78.121 1.00 29.67 13 GLY D O 1
ATOM 7021 N N . PRO D 1 17 ? 77.918 55.170 76.794 1.00 27.94 14 PRO D N 1
ATOM 7022 C CA . PRO D 1 17 ? 76.745 55.985 77.129 1.00 27.12 14 PRO D CA 1
ATOM 7023 C C . PRO D 1 17 ? 75.422 55.357 76.685 1.00 26.59 14 PRO D C 1
ATOM 7024 O O . PRO D 1 17 ? 74.363 55.752 77.171 1.00 26.32 14 PRO D O 1
ATOM 7028 N N . PHE D 1 18 ? 75.484 54.393 75.773 1.00 26.82 15 PHE D N 1
ATOM 7029 C CA . PHE D 1 18 ? 74.281 53.704 75.320 1.00 27.37 15 PHE D CA 1
ATOM 7030 C C . PHE D 1 18 ? 74.509 52.197 75.304 1.00 28.77 15 PHE D C 1
ATOM 7031 O O . PHE D 1 18 ? 75.601 51.733 74.978 1.00 30.34 15 PHE D O 1
ATOM 7039 N N . ALA D 1 19 ? 73.480 51.436 75.662 1.00 28.91 16 ALA D N 1
ATOM 7040 C CA . ALA D 1 19 ? 73.591 49.982 75.712 1.00 31.51 16 ALA D CA 1
ATOM 7041 C C . ALA D 1 19 ? 72.292 49.292 75.301 1.00 32.43 16 ALA D C 1
ATOM 7042 O O . ALA D 1 19 ? 71.204 49.846 75.462 1.00 31.39 16 ALA D O 1
ATOM 7044 N N . LEU D 1 20 ? 72.419 48.080 74.768 1.00 33.73 17 LEU D N 1
ATOM 7045 C CA . LEU D 1 20 ? 71.264 47.277 74.383 1.00 35.15 17 LEU D CA 1
ATOM 7046 C C . LEU D 1 20 ? 71.257 45.935 75.110 1.00 37.78 17 LEU D C 1
ATOM 7047 O O . LEU D 1 20 ? 72.253 45.213 75.109 1.00 38.80 17 LEU D O 1
ATOM 7052 N N . TYR D 1 21 ? 70.126 45.607 75.724 1.00 38.44 18 TYR D N 1
ATOM 7053 C CA . TYR D 1 21 ? 69.983 44.350 76.448 1.00 40.84 18 TYR D CA 1
ATOM 7054 C C . TYR D 1 21 ? 68.792 43.559 75.922 1.00 42.64 18 TYR D C 1
ATOM 7055 O O . TYR D 1 21 ? 67.645 43.853 76.259 1.00 42.46 18 TYR D O 1
ATOM 7064 N N . THR D 1 22 ? 69.070 42.551 75.102 1.00 46.23 19 THR D N 1
ATOM 7065 C CA . THR D 1 22 ? 68.014 41.766 74.475 1.00 48.96 19 THR D CA 1
ATOM 7066 C C . THR D 1 22 ? 67.966 40.336 75.006 1.00 50.53 19 THR D C 1
ATOM 7067 O O . THR D 1 22 ? 68.923 39.576 74.864 1.00 51.58 19 THR D O 1
ATOM 7071 N N . LEU D 1 23 ? 66.845 39.980 75.624 1.00 52.50 20 LEU D N 1
ATOM 7072 C CA . LEU D 1 23 ? 66.613 38.613 76.072 1.00 55.05 20 LEU D CA 1
ATOM 7073 C C . LEU D 1 23 ? 65.702 37.901 75.083 1.00 56.47 20 LEU D C 1
ATOM 7074 O O . LEU D 1 23 ? 64.608 38.380 74.793 1.00 58.73 20 LEU D O 1
ATOM 7079 N N . LEU D 1 24 ? 66.144 36.762 74.560 1.00 58.98 21 LEU D N 1
ATOM 7080 C CA . LEU D 1 24 ? 65.342 36.068 73.561 1.00 61.23 21 LEU D CA 1
ATOM 7081 C C . LEU D 1 24 ? 65.233 34.559 73.775 1.00 62.93 21 LEU D C 1
ATOM 7082 O O . LEU D 1 24 ? 66.078 33.936 74.421 1.00 63.20 21 LEU D O 1
ATOM 7087 N N . LYS D 1 25 ? 64.168 33.990 73.218 1.00 64.83 22 LYS D N 1
ATOM 7088 C CA . LYS D 1 25 ? 63.882 32.565 73.315 1.00 66.53 22 LYS D CA 1
ATOM 7089 C C . LYS D 1 25 ? 63.853 31.942 71.921 1.00 68.10 22 LYS D C 1
ATOM 7090 O O . LYS D 1 25 ? 63.258 32.496 70.996 1.00 67.96 22 LYS D O 1
ATOM 7096 N N . VAL D 1 26 ? 64.500 30.790 71.775 1.00 69.56 23 VAL D N 1
ATOM 7097 C CA . VAL D 1 26 ? 64.572 30.110 70.486 1.00 71.40 23 VAL D CA 1
ATOM 7098 C C . VAL D 1 26 ? 63.760 28.818 70.500 1.00 72.31 23 VAL D C 1
ATOM 7099 O O . VAL D 1 26 ? 64.119 27.857 71.180 1.00 72.29 23 VAL D O 1
ATOM 7103 N N . ARG D 1 27 ? 62.668 28.795 69.742 1.00 73.13 24 ARG D N 1
ATOM 7104 C CA . ARG D 1 27 ? 61.779 27.637 69.729 1.00 74.30 24 ARG D CA 1
ATOM 7105 C C . ARG D 1 27 ? 62.069 26.683 68.571 1.00 76.13 24 ARG D C 1
ATOM 7106 O O . ARG D 1 27 ? 61.979 25.464 68.727 1.00 74.66 24 ARG D O 1
ATOM 7114 N N . GLN D 1 28 ? 62.416 27.234 67.411 1.00 77.19 25 GLN D N 1
ATOM 7115 C CA . GLN D 1 28 ? 62.645 26.413 66.226 1.00 78.19 25 GLN D CA 1
ATOM 7116 C C . GLN D 1 28 ? 63.911 26.802 65.466 1.00 77.93 25 GLN D C 1
ATOM 7117 O O . GLN D 1 28 ? 64.446 27.897 65.648 1.00 77.24 25 GLN D O 1
ATOM 7123 N N . ASN D 1 29 ? 64.367 25.890 64.609 1.00 77.93 26 ASN D N 1
ATOM 7124 C CA . ASN D 1 29 ? 65.557 26.085 63.783 1.00 77.39 26 ASN D CA 1
ATOM 7125 C C . ASN D 1 29 ? 66.779 26.490 64.606 1.00 75.99 26 ASN D C 1
ATOM 7126 O O . ASN D 1 29 ? 67.383 27.535 64.367 1.00 75.57 26 ASN D O 1
ATOM 7131 N N . HIS D 1 30 ? 67.134 25.650 65.575 1.00 75.65 27 HIS D N 1
ATOM 7132 C CA . HIS D 1 30 ? 68.226 25.939 66.502 1.00 74.71 27 HIS D CA 1
ATOM 7133 C C . HIS D 1 30 ? 69.573 26.113 65.801 1.00 74.11 27 HIS D C 1
ATOM 7134 O O . HIS D 1 30 ? 70.415 26.891 66.250 1.00 73.22 27 HIS D O 1
ATOM 7141 N N . ALA D 1 31 ? 69.773 25.382 64.709 1.00 74.84 28 ALA D N 1
ATOM 7142 C CA . ALA D 1 31 ? 71.049 25.382 64.000 1.00 74.75 28 ALA D CA 1
ATOM 7143 C C . ALA D 1 31 ? 71.382 26.757 63.431 1.00 74.14 28 ALA D C 1
ATOM 7144 O O . ALA D 1 31 ? 72.470 27.288 63.664 1.00 73.26 28 ALA D O 1
ATOM 7146 N N . HIS D 1 32 ? 70.441 27.328 62.685 1.00 74.96 29 HIS D N 1
ATOM 7147 C CA . HIS D 1 32 ? 70.658 28.609 62.026 1.00 74.63 29 HIS D CA 1
ATOM 7148 C C . HIS D 1 32 ? 70.691 29.771 63.014 1.00 71.75 29 HIS D C 1
ATOM 7149 O O . HIS D 1 32 ? 71.314 30.799 62.749 1.00 70.47 29 HIS D O 1
ATOM 7156 N N . VAL D 1 33 ? 70.019 29.606 64.149 1.00 71.74 30 VAL D N 1
ATOM 7157 C CA . VAL D 1 33 ? 69.968 30.654 65.161 1.00 69.69 30 VAL D CA 1
ATOM 7158 C C . VAL D 1 33 ? 71.294 30.762 65.911 1.00 68.18 30 VAL D C 1
ATOM 7159 O O . VAL D 1 33 ? 71.813 31.862 66.107 1.00 68.03 30 VAL D O 1
ATOM 7163 N N . LEU D 1 34 ? 71.840 29.621 66.324 1.00 68.79 31 LEU D N 1
ATOM 7164 C CA . LEU D 1 34 ? 73.127 29.596 67.015 1.00 67.22 31 LEU D CA 1
ATOM 7165 C C . LEU D 1 34 ? 74.239 30.153 66.133 1.00 65.91 31 LEU D C 1
ATOM 7166 O O . LEU D 1 34 ? 75.046 30.971 66.581 1.00 64.86 31 LEU D O 1
ATOM 7171 N N . GLN D 1 35 ? 74.276 29.707 64.881 1.00 67.87 32 GLN D N 1
ATOM 7172 C CA . GLN D 1 35 ? 75.284 30.169 63.934 1.00 67.00 32 GLN D CA 1
ATOM 7173 C C . GLN D 1 35 ? 75.137 31.663 63.666 1.00 64.53 32 GLN D C 1
ATOM 7174 O O . GLN D 1 35 ? 76.128 32.364 63.462 1.00 62.39 32 GLN D O 1
ATOM 7180 N N . ALA D 1 36 ? 73.897 32.144 63.674 1.00 64.08 33 ALA D N 1
ATOM 7181 C CA . ALA D 1 36 ? 73.632 33.570 63.525 1.00 63.01 33 ALA D CA 1
ATOM 7182 C C . ALA D 1 36 ? 74.176 34.334 64.725 1.00 60.82 33 ALA D C 1
ATOM 7183 O O . ALA D 1 36 ? 74.736 35.420 64.582 1.00 58.47 33 ALA D O 1
ATOM 7185 N N . LEU D 1 37 ? 74.009 33.753 65.909 1.00 61.66 34 LEU D N 1
ATOM 7186 C CA . LEU D 1 37 ? 74.527 34.346 67.135 1.00 59.65 34 LEU D CA 1
ATOM 7187 C C . LEU D 1 37 ? 76.052 34.356 67.133 1.00 58.38 34 LEU D C 1
ATOM 7188 O O . LEU D 1 37 ? 76.676 35.262 67.686 1.00 56.87 34 LEU D O 1
ATOM 7193 N N . LYS D 1 38 ? 76.646 33.343 66.507 1.00 60.05 35 LYS D N 1
ATOM 7194 C CA . LYS D 1 38 ? 78.099 33.251 66.400 1.00 59.74 35 LYS D CA 1
ATOM 7195 C C . LYS D 1 38 ? 78.645 34.255 65.391 1.00 58.20 35 LYS D C 1
ATOM 7196 O O . LYS D 1 38 ? 79.827 34.599 65.420 1.00 56.97 35 LYS D O 1
ATOM 7202 N N . ALA D 1 39 ? 77.780 34.715 64.494 1.00 56.85 36 ALA D N 1
ATOM 7203 C CA . ALA D 1 39 ? 78.182 35.654 63.454 1.00 54.63 36 ALA D CA 1
ATOM 7204 C C . ALA D 1 39 ? 78.096 37.097 63.942 1.00 53.41 36 ALA D C 1
ATOM 7205 O O . ALA D 1 39 ? 78.451 38.027 63.219 1.00 52.26 36 ALA D O 1
ATOM 7207 N N . LEU D 1 40 ? 77.624 37.275 65.172 1.00 54.05 37 LEU D N 1
ATOM 7208 C CA . LEU D 1 40 ? 77.461 38.608 65.748 1.00 52.57 37 LEU D CA 1
ATOM 7209 C C . LEU D 1 40 ? 78.781 39.354 66.001 1.00 50.78 37 LEU D C 1
ATOM 7210 O O . LEU D 1 40 ? 78.875 40.535 65.668 1.00 49.22 37 LEU D O 1
ATOM 7215 N N . PRO D 1 41 ? 79.799 38.689 66.594 1.00 52.10 38 PRO D N 1
ATOM 7216 C CA . PRO D 1 41 ? 81.048 39.433 66.810 1.00 50.71 38 PRO D CA 1
ATOM 7217 C C . PRO D 1 41 ? 81.685 39.947 65.519 1.00 49.90 38 PRO D C 1
ATOM 7218 O O . PRO D 1 41 ? 82.280 41.026 65.519 1.00 52.40 38 PRO D O 1
ATOM 7222 N N . ALA D 1 42 ? 81.558 39.187 64.437 1.00 50.39 39 ALA D N 1
ATOM 7223 C CA . ALA D 1 42 ? 82.089 39.615 63.149 1.00 49.08 39 ALA D CA 1
ATOM 7224 C C . ALA D 1 42 ? 81.319 40.825 62.634 1.00 48.48 39 ALA D C 1
ATOM 7225 O O . ALA D 1 42 ? 81.907 41.776 62.118 1.00 48.20 39 ALA D O 1
ATOM 7227 N N . LEU D 1 43 ? 79.999 40.781 62.785 1.00 50.15 40 LEU D N 1
ATOM 7228 C CA . LEU D 1 43 ? 79.131 41.876 62.367 1.00 48.01 40 LEU D CA 1
ATOM 7229 C C . LEU D 1 43 ? 79.448 43.157 63.132 1.00 47.91 40 LEU D C 1
ATOM 7230 O O . LEU D 1 43 ? 79.563 44.230 62.543 1.00 47.19 40 LEU D O 1
ATOM 7235 N N . VAL D 1 44 ? 79.589 43.031 64.447 1.00 47.45 41 VAL D N 1
ATOM 7236 C CA . VAL D 1 44 ? 79.932 44.161 65.303 1.00 46.26 41 VAL D CA 1
ATOM 7237 C C . VAL D 1 44 ? 81.292 44.745 64.924 1.00 46.34 41 VAL D C 1
ATOM 7238 O O . VAL D 1 44 ? 81.481 45.963 64.929 1.00 44.53 41 VAL D O 1
ATOM 7242 N N . GLU D 1 45 ? 82.230 43.868 64.581 1.00 47.51 42 GLU D N 1
ATOM 7243 C CA . GLU D 1 45 ? 83.561 44.290 64.164 1.00 48.16 42 GLU D CA 1
ATOM 7244 C C . GLU D 1 45 ? 83.511 45.156 62.906 1.00 47.74 42 GLU D C 1
ATOM 7245 O O . GLU D 1 45 ? 84.168 46.195 62.833 1.00 47.27 42 GLU D O 1
ATOM 7251 N N . GLU D 1 46 ? 82.726 44.727 61.922 1.00 47.80 43 GLU D N 1
ATOM 7252 C CA . GLU D 1 46 ? 82.606 45.464 60.669 1.00 48.19 43 GLU D CA 1
ATOM 7253 C C . GLU D 1 46 ? 81.915 46.809 60.875 1.00 46.17 43 GLU D C 1
ATOM 7254 O O . GLU D 1 46 ? 82.288 47.805 60.253 1.00 45.68 43 GLU D O 1
ATOM 7260 N N . ILE D 1 47 ? 80.908 46.835 61.744 1.00 44.78 44 ILE D N 1
ATOM 7261 C CA . ILE D 1 47 ? 80.217 48.078 62.074 1.00 44.08 44 ILE D CA 1
ATOM 7262 C C . ILE D 1 47 ? 81.195 49.062 62.704 1.00 42.44 44 ILE D C 1
ATOM 7263 O O . ILE D 1 47 ? 81.178 50.255 62.399 1.00 41.28 44 ILE D O 1
ATOM 7268 N N . ASN D 1 48 ? 82.055 48.545 63.577 1.00 43.08 45 ASN D N 1
ATOM 7269 C CA . ASN D 1 48 ? 83.106 49.348 64.190 1.00 41.86 45 ASN D CA 1
ATOM 7270 C C . ASN D 1 48 ? 84.092 49.876 63.157 1.00 42.12 45 ASN D C 1
ATOM 7271 O O . ASN D 1 48 ? 84.612 50.983 63.294 1.00 41.63 45 ASN D O 1
ATOM 7276 N N . GLN D 1 49 ? 84.351 49.079 62.126 1.00 43.25 46 GLN D N 1
ATOM 7277 C CA . GLN D 1 49 ? 85.217 49.512 61.037 1.00 44.54 46 GLN D CA 1
ATOM 7278 C C . GLN D 1 49 ? 84.588 50.681 60.290 1.00 42.80 46 GLN D C 1
ATOM 7279 O O . GLN D 1 49 ? 85.232 51.704 60.069 1.00 41.68 46 GLN D O 1
ATOM 7285 N N . ASN D 1 50 ? 83.323 50.526 59.914 1.00 43.82 47 ASN D N 1
ATOM 7286 C CA . ASN D 1 50 ? 82.613 51.559 59.168 1.00 43.12 47 ASN D CA 1
ATOM 7287 C C . ASN D 1 50 ? 82.283 52.783 60.017 1.00 40.08 47 ASN D C 1
ATOM 7288 O O . ASN D 1 50 ? 82.072 53.875 59.490 1.00 38.96 47 ASN D O 1
ATOM 7293 N N . GLN D 1 51 ? 82.240 52.596 61.333 1.00 38.54 48 GLN D N 1
ATOM 7294 C CA . GLN D 1 51 ? 81.906 53.684 62.248 1.00 35.90 48 GLN D CA 1
ATOM 7295 C C . GLN D 1 51 ? 82.975 53.867 63.323 1.00 35.35 48 GLN D C 1
ATOM 7296 O O . GLN D 1 51 ? 82.834 53.359 64.435 1.00 34.28 48 GLN D O 1
ATOM 7302 N N . PRO D 1 52 ? 84.054 54.592 62.989 1.00 33.95 49 PRO D N 1
ATOM 7303 C CA . PRO D 1 52 ? 85.121 54.882 63.953 1.00 31.93 49 PRO D CA 1
ATOM 7304 C C . PRO D 1 52 ? 84.614 55.716 65.123 1.00 29.98 49 PRO D C 1
ATOM 7305 O O . PRO D 1 52 ? 83.910 56.701 64.908 1.00 29.53 49 PRO D O 1
ATOM 7309 N N . GLY D 1 53 ? 84.966 55.324 66.343 1.00 30.03 50 GLY D N 1
ATOM 7310 C CA . GLY D 1 53 ? 84.543 56.053 67.524 1.00 29.89 50 GLY D CA 1
ATOM 7311 C C . GLY D 1 53 ? 83.296 55.477 68.163 1.00 30.93 50 GLY D C 1
ATOM 7312 O O . GLY D 1 53 ? 82.920 55.863 69.270 1.00 30.92 50 GLY D O 1
ATOM 7313 N N . ALA D 1 54 ? 82.652 54.550 67.463 1.00 31.36 51 ALA D N 1
ATOM 7314 C CA . ALA D 1 54 ? 81.456 53.900 67.981 1.00 31.89 51 ALA D CA 1
ATOM 7315 C C . ALA D 1 54 ? 81.792 53.036 69.192 1.00 32.62 51 ALA D C 1
ATOM 7316 O O . ALA D 1 54 ? 81.026 52.979 70.156 1.00 31.62 51 ALA D O 1
ATOM 7318 N N . GLU D 1 55 ? 82.947 52.376 69.129 1.00 34.00 52 GLU D N 1
ATOM 7319 C CA . GLU D 1 55 ? 83.383 51.449 70.169 1.00 35.48 52 GLU D CA 1
ATOM 7320 C C . GLU D 1 55 ? 82.294 50.427 70.483 1.00 35.35 52 GLU D C 1
ATOM 7321 O O . GLU D 1 55 ? 82.104 50.038 71.635 1.00 35.42 52 GLU D O 1
ATOM 7327 N N . LEU D 1 56 ? 81.584 50.004 69.441 1.00 35.57 53 LEU D N 1
ATOM 7328 C CA . LEU D 1 56 ? 80.502 49.039 69.574 1.00 36.14 53 LEU D CA 1
ATOM 7329 C C . LEU D 1 56 ? 81.037 47.694 70.042 1.00 37.07 53 LEU D C 1
ATOM 7330 O O . LEU D 1 56 ? 81.995 47.164 69.482 1.00 38.04 53 LEU D O 1
ATOM 7335 N N . THR D 1 57 ? 80.416 47.149 71.080 1.00 37.67 54 THR D N 1
ATOM 7336 C CA . THR D 1 57 ? 80.841 45.874 71.636 1.00 39.79 54 THR D CA 1
ATOM 7337 C C . THR D 1 57 ? 79.656 44.923 71.742 1.00 40.97 54 THR D C 1
ATOM 7338 O O . THR D 1 57 ? 78.503 45.345 71.647 1.00 40.36 54 THR D O 1
ATOM 7342 N N . VAL D 1 58 ? 79.939 43.641 71.944 1.00 42.30 55 VAL D N 1
ATOM 7343 C CA . VAL D 1 58 ? 78.877 42.648 72.050 1.00 43.96 55 VAL D CA 1
ATOM 7344 C C . VAL D 1 58 ? 79.277 41.490 72.968 1.00 45.60 55 VAL D C 1
ATOM 7345 O O . VAL D 1 58 ? 80.451 41.129 73.065 1.00 47.05 55 VAL D O 1
ATOM 7349 N N . SER D 1 59 ? 78.290 40.934 73.662 1.00 48.52 56 SER D N 1
ATOM 7350 C CA . SER D 1 59 ? 78.496 39.758 74.496 1.00 48.73 56 SER D CA 1
ATOM 7351 C C . SER D 1 59 ? 77.269 38.858 74.439 1.00 50.13 56 SER D C 1
ATOM 7352 O O . SER D 1 59 ? 76.175 39.259 74.832 1.00 49.92 56 SER D O 1
ATOM 7355 N N . VAL D 1 60 ? 77.455 37.641 73.939 1.00 51.64 57 VAL D N 1
ATOM 7356 C CA . VAL D 1 60 ? 76.354 36.695 73.829 1.00 53.41 57 VAL D CA 1
ATOM 7357 C C . VAL D 1 60 ? 76.421 35.646 74.933 1.00 54.71 57 VAL D C 1
ATOM 7358 O O . VAL D 1 60 ? 77.449 34.994 75.126 1.00 56.08 57 VAL D O 1
ATOM 7362 N N . ALA D 1 61 ? 75.318 35.492 75.657 1.00 58.28 58 ALA D N 1
ATOM 7363 C CA . ALA D 1 61 ? 75.253 34.547 76.764 1.00 58.11 58 ALA D CA 1
ATOM 7364 C C . ALA D 1 61 ? 74.044 33.627 76.634 1.00 58.98 58 ALA D C 1
ATOM 7365 O O . ALA D 1 61 ? 73.069 33.958 75.957 1.00 58.83 58 ALA D O 1
ATOM 7367 N N . PHE D 1 62 ? 74.116 32.470 77.284 1.00 60.83 59 PHE D N 1
ATOM 7368 C CA . PHE D 1 62 ? 73.041 31.487 77.216 1.00 62.57 59 PHE D CA 1
ATOM 7369 C C . PHE D 1 62 ? 72.581 31.070 78.608 1.00 63.17 59 PHE D C 1
ATOM 7370 O O . PHE D 1 62 ? 73.373 31.038 79.551 1.00 63.58 59 PHE D O 1
ATOM 7378 N N . SER D 1 63 ? 71.296 30.754 78.727 1.00 64.73 60 SER D N 1
ATOM 7379 C CA . SER D 1 63 ? 70.729 30.305 79.992 1.00 66.40 60 SER D CA 1
ATOM 7380 C C . SER D 1 63 ? 71.213 28.903 80.340 1.00 69.42 60 SER D C 1
ATOM 7381 O O . SER D 1 63 ? 71.780 28.208 79.498 1.00 70.51 60 SER D O 1
ATOM 7384 N N . LYS D 1 64 ? 70.982 28.493 81.583 1.00 70.19 61 LYS D N 1
ATOM 7385 C CA . LYS D 1 64 ? 71.347 27.151 82.023 1.00 70.97 61 LYS D CA 1
ATOM 7386 C C . LYS D 1 64 ? 70.539 26.100 81.269 1.00 71.41 61 LYS D C 1
ATOM 7387 O O . LYS D 1 64 ? 71.054 25.036 80.927 1.00 72.71 61 LYS D O 1
ATOM 7393 N N . GLY D 1 65 ? 69.272 26.407 81.008 1.00 70.96 62 GLY D N 1
ATOM 7394 C CA . GLY D 1 65 ? 68.402 25.503 80.278 1.00 71.24 62 GLY D CA 1
ATOM 7395 C C . GLY D 1 65 ? 68.815 25.321 78.830 1.00 72.15 62 GLY D C 1
ATOM 7396 O O . GLY D 1 65 ? 68.871 24.197 78.327 1.00 74.24 62 GLY D O 1
ATOM 7397 N N . PHE D 1 66 ? 69.108 26.429 78.156 1.00 71.40 63 PHE D N 1
ATOM 7398 C CA . PHE D 1 66 ? 69.521 26.390 76.758 1.00 71.83 63 PHE D CA 1
ATOM 7399 C C . PHE D 1 66 ? 70.925 25.811 76.617 1.00 73.76 63 PHE D C 1
ATOM 7400 O O . PHE D 1 66 ? 71.315 25.356 75.541 1.00 74.99 63 PHE D O 1
ATOM 7408 N N . TRP D 1 67 ? 71.679 25.825 77.712 1.00 74.42 64 TRP D N 1
ATOM 7409 C CA . TRP D 1 67 ? 73.047 25.322 77.712 1.00 76.68 64 TRP D CA 1
ATOM 7410 C C . TRP D 1 67 ? 73.077 23.797 77.645 1.00 78.06 64 TRP D C 1
ATOM 7411 O O . TRP D 1 67 ? 74.103 23.199 77.315 1.00 79.56 64 TRP D O 1
ATOM 7422 N N . SER D 1 68 ? 71.944 23.173 77.957 1.00 77.73 65 SER D N 1
ATOM 7423 C CA . SER D 1 68 ? 71.847 21.716 77.980 1.00 78.64 65 SER D CA 1
ATOM 7424 C C . SER D 1 68 ? 71.641 21.132 76.585 1.00 80.07 65 SER D C 1
ATOM 7425 O O . SER D 1 68 ? 71.968 19.971 76.338 1.00 81.59 65 SER D O 1
ATOM 7428 N N . HIS D 1 69 ? 71.099 21.938 75.677 1.00 80.09 66 HIS D N 1
ATOM 7429 C CA . HIS D 1 69 ? 70.901 21.506 74.296 1.00 80.99 66 HIS D CA 1
ATOM 7430 C C . HIS D 1 69 ? 72.240 21.341 73.588 1.00 80.23 66 HIS D C 1
ATOM 7431 O O . HIS D 1 69 ? 72.369 20.551 72.651 1.00 79.56 66 HIS D O 1
ATOM 7438 N N . PHE D 1 70 ? 73.230 22.100 74.043 1.00 79.90 67 PHE D N 1
ATOM 7439 C CA . PHE D 1 70 ? 74.579 22.007 73.504 1.00 78.98 67 PHE D CA 1
ATOM 7440 C C . PHE D 1 70 ? 75.323 20.846 74.139 1.00 78.09 67 PHE D C 1
ATOM 7441 O O . PHE D 1 70 ? 75.116 20.534 75.312 1.00 78.72 67 PHE D O 1
ATOM 7449 N N . GLU D 1 71 ? 76.184 20.204 73.358 1.00 75.98 68 GLU D N 1
ATOM 7450 C CA . GLU D 1 71 ? 77.014 19.130 73.874 1.00 73.58 68 GLU D CA 1
ATOM 7451 C C . GLU D 1 71 ? 77.903 19.666 74.988 1.00 73.83 68 GLU D C 1
ATOM 7452 O O . GLU D 1 71 ? 77.990 19.064 76.060 1.00 72.86 68 GLU D O 1
ATOM 7458 N N . MET D 1 72 ? 78.525 20.815 74.731 1.00 75.33 69 MET D N 1
ATOM 7459 C CA . MET D 1 72 ? 79.461 21.456 75.655 1.00 75.92 69 MET D CA 1
ATOM 7460 C C . MET D 1 72 ? 78.949 21.532 77.094 1.00 76.74 69 MET D C 1
ATOM 7461 O O . MET D 1 72 ? 77.753 21.695 77.336 1.00 77.82 69 MET D O 1
ATOM 7466 N N . ALA D 1 73 ? 79.875 21.405 78.040 1.00 76.65 70 ALA D N 1
ATOM 7467 C CA . ALA D 1 73 ? 79.560 21.412 79.463 1.00 78.37 70 ALA D CA 1
ATOM 7468 C C . ALA D 1 73 ? 79.056 22.765 79.949 1.00 80.50 70 ALA D C 1
ATOM 7469 O O . ALA D 1 73 ? 79.257 23.790 79.297 1.00 80.59 70 ALA D O 1
ATOM 7471 N N . SER D 1 74 ? 78.397 22.754 81.103 1.00 80.89 71 SER D N 1
ATOM 7472 C CA . SER D 1 74 ? 77.992 23.984 81.770 1.00 79.81 71 SER D CA 1
ATOM 7473 C C . SER D 1 74 ? 78.958 24.277 82.907 1.00 79.34 71 SER D C 1
ATOM 7474 O O . SER D 1 74 ? 79.514 23.354 83.502 1.00 79.23 71 SER D O 1
ATOM 7477 N N . PRO D 1 75 ? 79.177 25.565 83.203 1.00 79.46 72 PRO D N 1
ATOM 7478 C CA . PRO D 1 75 ? 79.971 25.910 84.384 1.00 76.71 72 PRO D CA 1
ATOM 7479 C C . PRO D 1 75 ? 79.292 25.386 85.646 1.00 75.88 72 PRO D C 1
ATOM 7480 O O . PRO D 1 75 ? 78.073 25.502 85.769 1.00 74.97 72 PRO D O 1
ATOM 7484 N N . PRO D 1 76 ? 80.077 24.809 86.569 1.00 75.63 73 PRO D N 1
ATOM 7485 C CA . PRO D 1 76 ? 79.574 24.058 87.728 1.00 75.57 73 PRO D CA 1
ATOM 7486 C C . PRO D 1 76 ? 78.591 24.836 88.601 1.00 75.09 73 PRO D C 1
ATOM 7487 O O . PRO D 1 76 ? 77.802 24.224 89.322 1.00 76.16 73 PRO D O 1
ATOM 7491 N N . GLU D 1 77 ? 78.632 26.162 88.530 1.00 73.78 74 GLU D N 1
ATOM 7492 C CA . GLU D 1 77 ? 77.766 26.992 89.358 1.00 72.56 74 GLU D CA 1
ATOM 7493 C C . GLU D 1 77 ? 76.510 27.439 88.613 1.00 71.88 74 GLU D C 1
ATOM 7494 O O . GLU D 1 77 ? 75.570 27.948 89.225 1.00 71.21 74 GLU D O 1
ATOM 7500 N N . LEU D 1 78 ? 76.494 27.246 87.297 1.00 71.56 75 LEU D N 1
ATOM 7501 C CA . LEU D 1 78 ? 75.380 27.707 86.473 1.00 70.75 75 LEU D CA 1
ATOM 7502 C C . LEU D 1 78 ? 74.091 26.957 86.788 1.00 70.41 75 LEU D C 1
ATOM 7503 O O . LEU D 1 78 ? 74.008 25.742 86.616 1.00 70.84 75 LEU D O 1
ATOM 7508 N N . ILE D 1 79 ? 73.090 27.696 87.256 1.00 69.61 76 ILE D N 1
ATOM 7509 C CA . ILE D 1 79 ? 71.779 27.132 87.552 1.00 69.17 76 ILE D CA 1
ATOM 7510 C C . ILE D 1 79 ? 70.680 28.019 86.977 1.00 68.50 76 ILE D C 1
ATOM 7511 O O . ILE D 1 79 ? 70.932 29.164 86.599 1.00 69.23 76 ILE D O 1
ATOM 7516 N N . ASP D 1 80 ? 69.464 27.488 86.908 1.00 68.45 77 ASP D N 1
ATOM 7517 C CA . ASP D 1 80 ? 68.311 28.286 86.509 1.00 67.50 77 ASP D CA 1
ATOM 7518 C C . ASP D 1 80 ? 68.009 29.333 87.574 1.00 65.24 77 ASP D C 1
ATOM 7519 O O . ASP D 1 80 ? 68.165 29.074 88.766 1.00 65.28 77 ASP D O 1
ATOM 7524 N N . PHE D 1 81 ? 67.584 30.515 87.137 1.00 64.14 78 PHE D N 1
ATOM 7525 C CA . PHE D 1 81 ? 67.254 31.602 88.052 1.00 62.72 78 PHE D CA 1
ATOM 7526 C C . PHE D 1 81 ? 66.033 31.243 88.894 1.00 62.15 78 PHE D C 1
ATOM 7527 O O . PHE D 1 81 ? 64.931 31.105 88.364 1.00 61.94 78 PHE D O 1
ATOM 7535 N N . PRO D 1 82 ? 66.229 31.082 90.212 1.00 63.15 79 PRO D N 1
ATOM 7536 C CA . PRO D 1 82 ? 65.129 30.698 91.101 1.00 63.19 79 PRO D CA 1
ATOM 7537 C C . PRO D 1 82 ? 64.290 31.894 91.545 1.00 63.07 79 PRO D C 1
ATOM 7538 O O . PRO D 1 82 ? 64.843 32.950 91.854 1.00 62.80 79 PRO D O 1
ATOM 7542 N N . GLU D 1 83 ? 62.971 31.731 91.572 1.00 63.30 80 GLU D N 1
ATOM 7543 C CA . GLU D 1 83 ? 62.094 32.789 92.060 1.00 62.86 80 GLU D CA 1
ATOM 7544 C C . GLU D 1 83 ? 62.257 32.928 93.568 1.00 64.44 80 GLU D C 1
ATOM 7545 O O . GLU D 1 83 ? 62.203 31.940 94.301 1.00 65.70 80 GLU D O 1
ATOM 7551 N N . LEU D 1 84 ? 62.467 34.156 94.029 1.00 64.15 81 LEU D N 1
ATOM 7552 C CA . LEU D 1 84 ? 62.791 34.391 95.431 1.00 64.91 81 LEU D CA 1
ATOM 7553 C C . LEU D 1 84 ? 61.852 35.395 96.092 1.00 65.57 81 LEU D C 1
ATOM 7554 O O . LEU D 1 84 ? 61.220 36.209 95.417 1.00 65.00 81 LEU D O 1
ATOM 7559 N N . GLY D 1 85 ? 61.772 35.329 97.419 1.00 66.93 82 G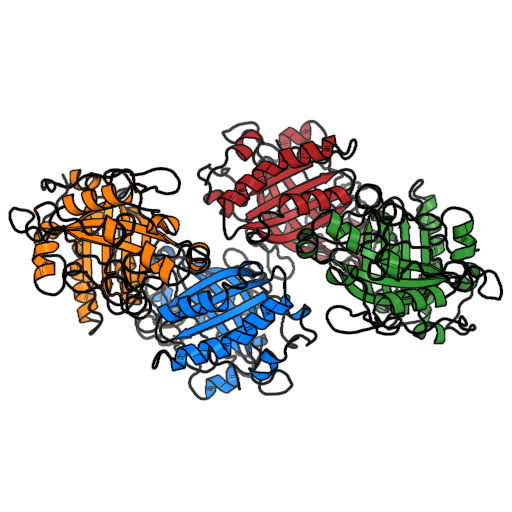LY D N 1
ATOM 7560 C CA . GLY D 1 85 ? 60.941 36.238 98.188 1.00 68.27 82 GLY D CA 1
ATOM 7561 C C . GLY D 1 85 ? 59.479 35.838 98.228 1.00 69.29 82 GLY D C 1
ATOM 7562 O O . GLY D 1 85 ? 59.091 34.808 97.678 1.00 68.66 82 GLY D O 1
ATOM 7563 N N . GLU D 1 86 ? 58.668 36.660 98.889 1.00 70.63 83 GLU D N 1
ATOM 7564 C CA . GLU D 1 86 ? 57.227 36.441 98.953 1.00 71.86 83 GLU D CA 1
ATOM 7565 C C . GLU D 1 86 ? 56.496 37.778 99.049 1.00 73.14 83 GLU D C 1
ATOM 7566 O O . GLU D 1 86 ? 57.045 38.763 99.548 1.00 73.70 83 GLU D O 1
ATOM 7572 N N . GLY D 1 87 ? 55.260 37.811 98.561 1.00 73.79 84 GLY D N 1
ATOM 7573 C CA . GLY D 1 87 ? 54.457 39.017 98.622 1.00 74.54 84 GLY D CA 1
ATOM 7574 C C . GLY D 1 87 ? 54.966 40.135 97.730 1.00 75.05 84 GLY D C 1
ATOM 7575 O O . GLY D 1 87 ? 55.258 39.918 96.555 1.00 74.26 84 GLY D O 1
ATOM 7576 N N . GLU D 1 88 ? 55.074 41.332 98.301 1.00 76.47 85 GLU D N 1
ATOM 7577 C CA . GLU D 1 88 ? 55.489 42.522 97.564 1.00 77.45 85 GLU D CA 1
ATOM 7578 C C . GLU D 1 88 ? 56.906 42.418 97.007 1.00 74.26 85 GLU D C 1
ATOM 7579 O O . GLU D 1 88 ? 57.134 42.677 95.824 1.00 72.53 85 GLU D O 1
ATOM 7585 N N . THR D 1 89 ? 57.857 42.051 97.861 1.00 72.46 86 THR D N 1
ATOM 7586 C CA . THR D 1 89 ? 59.246 41.912 97.442 1.00 70.01 86 THR D CA 1
ATOM 7587 C C . THR D 1 89 ? 59.485 40.547 96.807 1.00 68.67 86 THR D C 1
ATOM 7588 O O . THR D 1 89 ? 59.747 39.566 97.505 1.00 68.54 86 THR D O 1
ATOM 7592 N N . HIS D 1 90 ? 59.405 40.489 95.482 1.00 66.32 87 HIS D N 1
ATOM 7593 C CA . HIS D 1 90 ? 59.486 39.215 94.775 1.00 65.06 87 HIS D CA 1
ATOM 7594 C C . HIS D 1 90 ? 60.297 39.317 93.485 1.00 62.30 87 HIS D C 1
ATOM 7595 O O . HIS D 1 90 ? 60.149 40.273 92.720 1.00 59.92 87 HIS D O 1
ATOM 7602 N N . ALA D 1 91 ? 61.147 38.321 93.246 1.00 62.05 88 ALA D N 1
ATOM 7603 C CA . ALA D 1 91 ? 61.986 38.288 92.051 1.00 60.42 88 ALA D CA 1
ATOM 7604 C C . ALA D 1 91 ? 61.560 37.173 91.100 1.00 60.05 88 ALA D C 1
ATOM 7605 O O . ALA D 1 91 ? 61.868 36.005 91.330 1.00 59.95 88 ALA D O 1
ATOM 7607 N N . PRO D 1 92 ? 60.853 37.538 90.020 1.00 57.65 89 PRO D N 1
ATOM 7608 C CA . PRO D 1 92 ? 60.351 36.590 89.018 1.00 58.15 89 PRO D CA 1
ATOM 7609 C C . PRO D 1 92 ? 61.463 35.911 88.223 1.00 58.24 89 PRO D C 1
ATOM 7610 O O . PRO D 1 92 ? 62.576 36.431 88.141 1.00 57.89 89 PRO D O 1
ATOM 7614 N N . SER D 1 93 ? 61.151 34.755 87.646 1.00 58.99 90 SER D N 1
ATOM 7615 C CA . SER D 1 93 ? 62.076 34.055 86.763 1.00 59.60 90 SER D CA 1
ATOM 7616 C C . SER D 1 93 ? 61.498 34.005 85.355 1.00 59.92 90 SER D C 1
ATOM 7617 O O . SER D 1 93 ? 60.365 33.567 85.160 1.00 59.49 90 SER D O 1
ATOM 7620 N N . THR D 1 94 ? 62.278 34.450 84.376 1.00 62.33 91 THR D N 1
ATOM 7621 C CA . THR D 1 94 ? 61.788 34.562 83.008 1.00 60.37 91 THR D CA 1
ATOM 7622 C C . THR D 1 94 ? 62.371 33.490 82.091 1.00 60.69 91 THR D C 1
ATOM 7623 O O . THR D 1 94 ? 63.575 33.232 82.103 1.00 60.83 91 THR D O 1
ATOM 7627 N N . ASP D 1 95 ? 61.504 32.872 81.295 1.00 61.83 92 ASP D N 1
ATOM 7628 C CA . ASP D 1 95 ? 61.915 31.835 80.357 1.00 63.44 92 ASP D CA 1
ATOM 7629 C C . ASP D 1 95 ? 62.678 32.438 79.180 1.00 63.09 92 ASP D C 1
ATOM 7630 O O . ASP D 1 95 ? 62.077 32.915 78.217 1.00 62.44 92 ASP D O 1
ATOM 7635 N N . VAL D 1 96 ? 64.005 32.413 79.268 1.00 64.46 93 VAL D N 1
ATOM 7636 C CA . VAL D 1 96 ? 64.864 33.009 78.249 1.00 63.15 93 VAL D CA 1
ATOM 7637 C C . VAL D 1 96 ? 65.917 32.013 77.766 1.00 64.07 93 VAL D C 1
ATOM 7638 O O . VAL D 1 96 ? 66.410 31.196 78.542 1.00 64.11 93 VAL D O 1
ATOM 7642 N N . ASP D 1 97 ? 66.255 32.082 76.482 1.00 63.83 94 ASP D N 1
ATOM 7643 C CA . ASP D 1 97 ? 67.316 31.252 75.925 1.00 64.33 94 ASP D CA 1
ATOM 7644 C C . ASP D 1 97 ? 68.646 32.000 75.851 1.00 63.13 94 ASP D C 1
ATOM 7645 O O . ASP D 1 97 ? 69.659 31.535 76.375 1.00 63.17 94 ASP D O 1
ATOM 7650 N N . VAL D 1 98 ? 68.635 33.160 75.198 1.00 62.00 95 VAL D N 1
ATOM 7651 C CA . VAL D 1 98 ? 69.866 33.888 74.893 1.00 60.57 95 VAL D CA 1
ATOM 7652 C C . VAL D 1 98 ? 69.817 35.356 75.324 1.00 58.60 95 VAL D C 1
ATOM 7653 O O . VAL D 1 98 ? 68.786 36.016 75.190 1.00 58.46 95 VAL D O 1
ATOM 7657 N N . LEU D 1 99 ? 70.935 35.858 75.844 1.00 56.61 96 LEU D N 1
ATOM 7658 C CA . LEU D 1 99 ? 71.092 37.283 76.116 1.00 54.79 96 LEU D CA 1
ATOM 7659 C C . LEU D 1 99 ? 72.048 37.925 75.113 1.00 53.04 96 LEU D C 1
ATOM 7660 O O . LEU D 1 99 ? 73.152 37.430 74.892 1.00 52.85 96 LEU D O 1
ATOM 7665 N N . ILE D 1 100 ? 71.618 39.028 74.508 1.00 51.04 97 ILE D N 1
ATOM 7666 C CA . ILE D 1 100 ? 72.484 39.800 73.624 1.00 49.74 97 ILE D CA 1
ATOM 7667 C C . ILE D 1 100 ? 72.796 41.157 74.246 1.00 47.00 97 ILE D C 1
ATOM 7668 O O . ILE D 1 100 ? 71.935 42.034 74.310 1.00 46.23 97 ILE D O 1
ATOM 7673 N N . HIS D 1 101 ? 74.032 41.321 74.704 1.00 46.53 98 HIS D N 1
ATOM 7674 C CA . HIS D 1 101 ? 74.446 42.546 75.377 1.00 44.76 98 HIS D CA 1
ATOM 7675 C C . HIS D 1 101 ? 75.383 43.377 74.505 1.00 44.46 98 HIS D C 1
ATOM 7676 O O . HIS D 1 101 ? 76.477 42.936 74.154 1.00 43.33 98 HIS D O 1
ATOM 7683 N N . CYS D 1 102 ? 74.940 44.582 74.162 1.00 43.39 99 CYS D N 1
ATOM 7684 C CA . CYS D 1 102 ? 75.747 45.514 73.385 1.00 39.27 99 CYS D CA 1
ATOM 7685 C C . CYS D 1 102 ? 75.851 46.858 74.099 1.00 36.82 99 CYS D C 1
ATOM 7686 O O . CYS D 1 102 ? 74.964 47.226 74.866 1.00 35.95 99 CYS D O 1
ATOM 7689 N N . HIS D 1 103 ? 76.937 47.583 73.850 1.00 35.51 100 HIS D N 1
ATOM 7690 C CA . HIS D 1 103 ? 77.059 48.959 74.322 1.00 34.28 100 HIS D CA 1
ATOM 7691 C C . HIS D 1 103 ? 78.058 49.725 73.460 1.00 33.52 100 HIS D C 1
ATOM 7692 O O . HIS D 1 103 ? 79.083 49.182 73.049 1.00 34.45 100 HIS D O 1
ATOM 7699 N N . ALA D 1 104 ? 77.742 50.984 73.177 1.00 31.39 101 ALA D N 1
ATOM 7700 C CA . ALA D 1 104 ? 78.568 51.805 72.300 1.00 31.43 101 ALA D CA 1
ATOM 7701 C C . ALA D 1 104 ? 78.481 53.281 72.677 1.00 29.34 101 ALA D C 1
ATOM 7702 O O . ALA D 1 104 ? 77.868 53.639 73.683 1.00 28.80 101 ALA D O 1
ATOM 7704 N N . THR D 1 105 ? 79.098 54.136 71.866 1.00 29.11 102 THR D N 1
ATOM 7705 C CA . THR D 1 105 ? 79.080 55.572 72.118 1.00 28.78 102 THR D CA 1
ATOM 7706 C C . THR D 1 105 ? 77.933 56.248 71.376 1.00 27.77 102 THR D C 1
ATOM 7707 O O . THR D 1 105 ? 77.758 57.463 71.465 1.00 27.62 102 THR D O 1
ATOM 7711 N N . ARG D 1 106 ? 77.157 55.460 70.640 1.00 27.75 103 ARG D N 1
ATOM 7712 C CA . ARG D 1 106 ? 75.995 55.988 69.934 1.00 27.64 103 ARG D CA 1
ATOM 7713 C C . ARG D 1 106 ? 74.819 55.017 69.973 1.00 27.27 103 ARG D C 1
ATOM 7714 O O . ARG D 1 106 ? 74.997 53.798 69.970 1.00 27.93 103 ARG D O 1
ATOM 7722 N N . HIS D 1 107 ? 73.615 55.577 70.011 1.00 27.08 104 HIS D N 1
ATOM 7723 C CA . HIS D 1 107 ? 72.397 54.800 70.203 1.00 27.57 104 HIS D CA 1
ATOM 7724 C C . HIS D 1 107 ? 71.914 54.109 68.931 1.00 28.37 104 HIS D C 1
ATOM 7725 O O . HIS D 1 107 ? 71.464 52.964 68.976 1.00 28.55 104 HIS D O 1
ATOM 7732 N N . ASP D 1 108 ? 72.005 54.808 67.803 1.00 28.29 105 ASP D N 1
ATOM 7733 C CA . ASP D 1 108 ? 71.437 54.322 66.546 1.00 29.05 105 ASP D CA 1
ATOM 7734 C C . ASP D 1 108 ? 72.033 52.994 66.079 1.00 30.71 105 ASP D C 1
ATOM 7735 O O . ASP D 1 108 ? 71.332 52.168 65.491 1.00 30.86 105 ASP D O 1
ATOM 7740 N N . LEU D 1 109 ? 73.318 52.785 66.344 1.00 29.73 106 LEU D N 1
ATOM 7741 C CA . LEU D 1 109 ? 73.987 51.567 65.898 1.00 30.97 106 LEU D CA 1
ATOM 7742 C C . LEU D 1 109 ? 73.531 50.340 66.684 1.00 31.52 106 LEU D C 1
ATOM 7743 O O . LEU D 1 109 ? 73.667 49.212 66.212 1.00 33.49 106 LEU D O 1
ATOM 7748 N N . LEU D 1 110 ? 72.991 50.559 67.878 1.00 30.58 107 LEU D N 1
ATOM 7749 C CA . LEU D 1 110 ? 72.440 49.467 68.674 1.00 31.97 107 LEU D CA 1
ATOM 7750 C C . LEU D 1 110 ? 71.203 48.886 67.993 1.00 33.24 107 LEU D C 1
ATOM 7751 O O . LEU D 1 110 ? 71.045 47.667 67.901 1.00 33.82 107 LEU D O 1
ATOM 7756 N N . PHE D 1 111 ? 70.330 49.770 67.520 1.00 32.10 108 PHE D N 1
ATOM 7757 C CA . PHE D 1 111 ? 69.150 49.369 66.761 1.00 33.52 108 PHE D CA 1
ATOM 7758 C C . PHE D 1 111 ? 69.564 48.698 65.457 1.00 34.91 108 PHE D C 1
ATOM 7759 O O . PHE D 1 111 ? 69.005 47.674 65.066 1.00 36.16 108 PHE D O 1
ATOM 7767 N N . TYR D 1 112 ? 70.550 49.290 64.790 1.00 34.28 109 TYR D N 1
ATOM 7768 C CA . TYR D 1 112 ? 71.066 48.758 63.537 1.00 35.39 109 TYR D CA 1
ATOM 7769 C C . TYR D 1 112 ? 71.655 47.362 63.728 1.00 37.83 109 TYR D C 1
ATOM 7770 O O . TYR D 1 112 ? 71.443 46.473 62.903 1.00 39.52 109 TYR D O 1
ATOM 7779 N N . THR D 1 113 ? 72.393 47.177 64.820 1.00 36.56 110 THR D N 1
ATOM 7780 C CA . THR D 1 113 ? 73.029 45.896 65.108 1.00 37.87 110 THR D CA 1
ATOM 7781 C C . THR D 1 113 ? 71.996 44.812 65.394 1.00 40.06 110 THR D C 1
ATOM 7782 O O . THR D 1 113 ? 72.096 43.698 64.880 1.00 42.42 110 THR D O 1
ATOM 7786 N N . LEU D 1 114 ? 71.003 45.139 66.215 1.00 39.22 111 LEU D N 1
ATOM 7787 C CA . LEU D 1 114 ? 69.989 44.164 66.597 1.00 40.97 111 LEU D CA 1
ATOM 7788 C C . LEU D 1 114 ? 69.095 43.791 65.424 1.00 43.18 111 LEU D C 1
ATOM 7789 O O . LEU D 1 114 ? 68.880 42.610 65.161 1.00 45.83 111 LEU D O 1
ATOM 7794 N N . ARG D 1 115 ? 68.575 44.799 64.727 1.00 42.25 112 ARG D N 1
ATOM 7795 C CA . ARG D 1 115 ? 67.682 44.569 63.594 1.00 43.90 112 ARG D CA 1
ATOM 7796 C C . ARG D 1 115 ? 68.344 43.694 62.538 1.00 50.79 112 ARG D C 1
ATOM 7797 O O . ARG D 1 115 ? 67.744 42.739 62.046 1.00 50.76 112 ARG D O 1
ATOM 7805 N N . LYS D 1 116 ? 69.586 44.020 62.200 1.00 47.73 113 LYS D N 1
ATOM 7806 C CA . LYS D 1 116 ? 70.322 43.267 61.194 1.00 50.13 113 LYS D CA 1
ATOM 7807 C C . LYS D 1 116 ? 70.771 41.917 61.744 1.00 52.16 113 LYS D C 1
ATOM 7808 O O . LYS D 1 116 ? 70.787 40.921 61.028 1.00 54.50 113 LYS D O 1
ATOM 7814 N N . GLY D 1 117 ? 71.121 41.886 63.024 1.00 49.49 114 GLY D N 1
ATOM 7815 C CA . GLY D 1 117 ? 71.644 40.681 63.643 1.00 51.26 114 GLY D CA 1
ATOM 7816 C C . GLY D 1 117 ? 70.687 39.503 63.697 1.00 53.04 114 GLY D C 1
ATOM 7817 O O . GLY D 1 117 ? 71.109 38.354 63.565 1.00 55.85 114 GLY D O 1
ATOM 7818 N N . ILE D 1 118 ? 69.399 39.780 63.888 1.00 53.86 115 ILE D N 1
ATOM 7819 C CA . ILE D 1 118 ? 68.412 38.719 64.088 1.00 56.62 115 ILE D CA 1
ATOM 7820 C C . ILE D 1 118 ? 67.360 38.650 62.984 1.00 60.13 115 ILE D C 1
ATOM 7821 O O . ILE D 1 118 ? 66.386 37.908 63.098 1.00 62.14 115 ILE D O 1
ATOM 7826 N N . SER D 1 119 ? 67.556 39.419 61.919 1.00 59.61 116 SER D N 1
ATOM 7827 C CA . SER D 1 119 ? 66.545 39.549 60.872 1.00 62.21 116 SER D CA 1
ATOM 7828 C C . SER D 1 119 ? 66.262 38.240 60.135 1.00 65.98 116 SER D C 1
ATOM 7829 O O . SER D 1 119 ? 65.108 37.921 59.846 1.00 66.75 116 SER D O 1
ATOM 7832 N N . ASP D 1 120 ? 67.315 37.486 59.831 1.00 69.69 117 ASP D N 1
ATOM 7833 C CA . ASP D 1 120 ? 67.169 36.230 59.102 1.00 67.63 117 ASP D CA 1
ATOM 7834 C C . ASP D 1 120 ? 66.463 35.167 59.938 1.00 67.64 117 ASP D C 1
ATOM 7835 O O . ASP D 1 120 ? 65.802 34.280 59.398 1.00 69.12 117 ASP D O 1
ATOM 7840 N N . ILE D 1 121 ? 66.608 35.261 61.255 1.00 67.31 118 ILE D N 1
ATOM 7841 C CA . ILE D 1 121 ? 66.017 34.283 62.160 1.00 67.84 118 ILE D CA 1
ATOM 7842 C C . ILE D 1 121 ? 64.846 34.864 62.944 1.00 68.25 118 ILE D C 1
ATOM 7843 O O . ILE D 1 121 ? 64.428 34.300 63.953 1.00 68.60 118 ILE D O 1
ATOM 7848 N N . ALA D 1 122 ? 64.313 35.985 62.466 1.00 67.61 119 ALA D N 1
ATOM 7849 C CA . ALA D 1 122 ? 63.226 36.682 63.150 1.00 67.74 119 ALA D CA 1
ATOM 7850 C C . ALA D 1 122 ? 61.988 35.803 63.308 1.00 69.09 119 ALA D C 1
ATOM 7851 O O . ALA D 1 122 ? 61.238 35.940 64.276 1.00 69.59 119 ALA D O 1
ATOM 7853 N N . GLN D 1 123 ? 61.785 34.898 62.356 1.00 69.67 120 GLN D N 1
ATOM 7854 C CA . GLN D 1 123 ? 60.635 34.002 62.379 1.00 69.97 120 GLN D CA 1
ATOM 7855 C C . GLN D 1 123 ? 60.771 32.942 63.471 1.00 69.95 120 GLN D C 1
ATOM 7856 O O . GLN D 1 123 ? 59.781 32.365 63.915 1.00 69.99 120 GLN D O 1
ATOM 7862 N N . ASP D 1 124 ? 62.004 32.695 63.902 1.00 70.33 121 ASP D N 1
ATOM 7863 C CA . ASP D 1 124 ? 62.284 31.649 64.881 1.00 71.03 121 ASP D CA 1
ATOM 7864 C C . ASP D 1 124 ? 62.602 32.226 66.255 1.00 69.55 121 ASP D C 1
ATOM 7865 O O . ASP D 1 124 ? 62.892 31.485 67.197 1.00 70.61 121 ASP D O 1
ATOM 7870 N N . ILE D 1 125 ? 62.554 33.550 66.360 1.00 68.70 122 ILE D N 1
ATOM 7871 C CA . ILE D 1 125 ? 63.016 34.242 67.558 1.00 67.85 122 ILE D CA 1
ATOM 7872 C C . ILE D 1 125 ? 61.880 34.884 68.360 1.00 67.23 122 ILE D C 1
ATOM 7873 O O . ILE D 1 125 ? 61.012 35.559 67.807 1.00 66.67 122 ILE D O 1
ATOM 7878 N N . GLU D 1 126 ? 61.883 34.642 69.668 1.00 66.29 123 GLU D N 1
ATOM 7879 C CA . GLU D 1 126 ? 61.013 35.362 70.594 1.00 65.24 123 GLU D CA 1
ATOM 7880 C C . GLU D 1 126 ? 61.795 36.447 71.332 1.00 63.27 123 GLU D C 1
ATOM 7881 O O . GLU D 1 126 ? 62.650 36.146 72.161 1.00 63.21 123 GLU D O 1
ATOM 7887 N N . ILE D 1 127 ? 61.524 37.709 71.018 1.00 61.88 124 ILE D N 1
ATOM 7888 C CA . ILE D 1 127 ? 62.102 38.797 71.796 1.00 59.75 124 ILE D CA 1
ATOM 7889 C C . ILE D 1 127 ? 61.350 38.931 73.115 1.00 58.96 124 ILE D C 1
ATOM 7890 O O . ILE D 1 127 ? 60.340 39.631 73.195 1.00 59.16 124 ILE D O 1
ATOM 7895 N N . VAL D 1 128 ? 61.838 38.234 74.137 1.00 58.28 125 VAL D N 1
ATOM 7896 C CA . VAL D 1 128 ? 61.230 38.273 75.463 1.00 57.03 125 VAL D CA 1
ATOM 7897 C C . VAL D 1 128 ? 61.288 39.680 76.045 1.00 54.42 125 VAL D C 1
ATOM 7898 O O . VAL D 1 128 ? 60.344 40.139 76.688 1.00 53.83 125 VAL D O 1
ATOM 7902 N N . ASP D 1 129 ? 62.409 40.358 75.817 1.00 53.37 126 ASP D N 1
ATOM 7903 C CA . ASP D 1 129 ? 62.583 41.729 76.277 1.00 50.42 126 ASP D CA 1
ATOM 7904 C C . ASP D 1 129 ? 63.655 42.438 75.458 1.00 48.37 126 ASP D C 1
ATOM 7905 O O . ASP D 1 129 ? 64.661 41.838 75.080 1.00 49.05 126 ASP D O 1
ATOM 7910 N N . GLU D 1 130 ? 63.427 43.717 75.181 1.00 45.27 127 GLU D N 1
ATOM 7911 C CA . GLU D 1 130 ? 64.383 44.534 74.444 1.00 43.15 127 GLU D CA 1
ATOM 7912 C C . GLU D 1 130 ? 64.548 45.881 75.137 1.00 40.00 127 GLU D C 1
ATOM 7913 O O . GLU D 1 130 ? 63.689 46.754 75.027 1.00 39.09 127 GLU D O 1
ATOM 7919 N N . THR D 1 131 ? 65.653 46.043 75.857 1.00 39.06 128 THR D N 1
ATOM 7920 C CA . THR D 1 131 ? 65.859 47.230 76.677 1.00 37.67 128 THR D CA 1
ATOM 7921 C C . THR D 1 131 ? 67.042 48.071 76.202 1.00 35.34 128 THR D C 1
ATOM 7922 O O . THR D 1 131 ? 68.172 47.586 76.131 1.00 35.04 128 THR D O 1
ATOM 7926 N N . TYR D 1 132 ? 66.772 49.332 75.877 1.00 32.94 129 TYR D N 1
ATOM 7927 C CA . TYR D 1 132 ? 67.823 50.263 75.484 1.00 31.75 129 TYR D CA 1
ATOM 7928 C C . TYR D 1 132 ? 68.254 51.117 76.667 1.00 29.91 129 TYR D C 1
ATOM 7929 O O . TYR D 1 132 ? 67.509 51.987 77.126 1.00 27.74 129 TYR D O 1
ATOM 7938 N N . GLY D 1 133 ? 69.461 50.860 77.160 1.00 30.24 130 GLY D N 1
ATOM 7939 C CA . GLY D 1 133 ? 69.991 51.602 78.286 1.00 29.49 130 GLY D CA 1
ATOM 7940 C C . GLY D 1 133 ? 70.733 52.851 77.856 1.00 27.94 130 GLY D C 1
ATOM 7941 O O . GLY D 1 133 ? 71.295 52.908 76.762 1.00 26.92 130 GLY D O 1
ATOM 7942 N N . PHE D 1 134 ? 70.728 53.858 78.722 1.00 27.56 131 PHE D N 1
ATOM 7943 C CA . PHE D 1 134 ? 71.462 55.090 78.472 1.00 27.22 131 PHE D CA 1
ATOM 7944 C C . PHE D 1 134 ? 71.991 55.651 79.782 1.00 27.16 131 PHE D C 1
ATOM 7945 O O . PHE D 1 134 ? 71.320 55.573 80.810 1.00 27.39 131 PHE D O 1
ATOM 7953 N N . ARG D 1 135 ? 73.199 56.201 79.750 1.00 27.13 132 ARG D N 1
ATOM 7954 C CA . ARG D 1 135 ? 73.765 56.817 80.939 1.00 26.40 132 ARG D CA 1
ATOM 7955 C C . ARG D 1 135 ? 73.002 58.098 81.252 1.00 26.56 132 ARG D C 1
ATOM 7956 O O . ARG D 1 135 ? 72.707 58.893 80.359 1.00 24.86 132 ARG D O 1
ATOM 7964 N N . TYR D 1 136 ? 72.682 58.282 82.527 1.00 26.34 133 TYR D N 1
ATOM 7965 C CA . TYR D 1 136 ? 71.762 59.325 82.954 1.00 26.16 133 TYR D CA 1
ATOM 7966 C C . TYR D 1 136 ? 72.460 60.338 83.855 1.00 28.03 133 TYR D C 1
ATOM 7967 O O . TYR D 1 136 ? 72.858 60.009 84.973 1.00 28.25 133 TYR D O 1
ATOM 7976 N N . LEU D 1 137 ? 72.598 61.566 83.358 1.00 26.38 134 LEU D N 1
ATOM 7977 C CA . LEU D 1 137 ? 73.330 62.623 84.051 1.00 27.85 134 LEU D CA 1
ATOM 7978 C C . LEU D 1 137 ? 74.750 62.159 84.363 1.00 28.93 134 LEU D C 1
ATOM 7979 O O . LEU D 1 137 ? 75.373 61.475 83.553 1.00 27.18 134 LEU D O 1
ATOM 7984 N N . ASP D 1 138 ? 75.264 62.521 85.534 1.00 29.94 135 ASP D N 1
ATOM 7985 C CA . ASP D 1 138 ? 76.602 62.084 85.923 1.00 30.60 135 ASP D CA 1
ATOM 7986 C C . ASP D 1 138 ? 76.574 60.657 86.469 1.00 30.96 135 ASP D C 1
ATOM 7987 O O . ASP D 1 138 ? 76.796 60.430 87.660 1.00 32.24 135 ASP D O 1
ATOM 7992 N N . ALA D 1 139 ? 76.301 59.708 85.576 1.00 29.80 136 ALA D N 1
ATOM 7993 C CA . ALA D 1 139 ? 76.253 58.283 85.902 1.00 30.08 136 ALA D CA 1
ATOM 7994 C C . ALA D 1 139 ? 75.301 57.987 87.058 1.00 32.19 136 ALA D C 1
ATOM 7995 O O . ALA D 1 139 ? 75.647 57.253 87.984 1.00 32.92 136 ALA D O 1
ATOM 7997 N N . ARG D 1 140 ? 74.100 58.551 86.994 1.00 31.35 137 ARG D N 1
ATOM 7998 C CA . ARG D 1 140 ? 73.133 58.397 88.074 1.00 32.96 137 ARG D CA 1
ATOM 7999 C C . ARG D 1 140 ? 71.959 57.509 87.687 1.00 33.11 137 ARG D C 1
ATOM 8000 O O . ARG D 1 140 ? 71.557 57.456 86.524 1.00 31.61 137 ARG D O 1
ATOM 8008 N N . ASP D 1 141 ? 71.415 56.809 88.677 1.00 36.72 138 ASP D N 1
ATOM 8009 C CA . ASP D 1 141 ? 70.161 56.091 88.509 1.00 34.73 138 ASP D CA 1
ATOM 8010 C C . ASP D 1 141 ? 69.020 57.101 88.584 1.00 34.70 138 ASP D C 1
ATOM 8011 O O . ASP D 1 141 ? 69.181 58.182 89.153 1.00 35.16 138 ASP D O 1
ATOM 8016 N N . MET D 1 142 ? 67.869 56.752 88.018 1.00 34.37 139 MET D N 1
ATOM 8017 C CA . MET D 1 142 ? 66.719 57.652 88.018 1.00 35.02 139 MET D CA 1
ATOM 8018 C C . MET D 1 142 ? 66.182 57.902 89.424 1.00 36.74 139 MET D C 1
ATOM 8019 O O . MET D 1 142 ? 65.306 58.743 89.623 1.00 36.56 139 MET D O 1
ATOM 8024 N N . THR D 1 143 ? 66.716 57.171 90.397 1.00 36.74 140 THR D N 1
ATOM 8025 C CA . THR D 1 143 ? 66.360 57.373 91.794 1.00 39.96 140 THR D CA 1
ATOM 8026 C C . THR D 1 143 ? 67.067 58.604 92.360 1.00 38.62 140 THR D C 1
ATOM 8027 O O . THR D 1 143 ? 66.726 59.082 93.441 1.00 40.50 140 THR D O 1
ATOM 8031 N N . GLY D 1 144 ? 68.054 59.108 91.623 1.00 37.24 141 GLY D N 1
ATOM 8032 C CA . GLY D 1 144 ? 68.801 60.283 92.035 1.00 36.92 141 GLY D CA 1
ATOM 8033 C C . GLY D 1 144 ? 70.190 59.956 92.552 1.00 37.18 141 GLY D C 1
ATOM 8034 O O . GLY D 1 144 ? 71.004 60.853 92.775 1.00 36.93 141 GLY D O 1
ATOM 8035 N N . PHE D 1 145 ? 70.462 58.668 92.739 1.00 37.37 142 PHE D N 1
ATOM 8036 C CA . PHE D 1 145 ? 71.739 58.215 93.284 1.00 37.76 142 PHE D CA 1
ATOM 8037 C C . PHE D 1 145 ? 72.682 57.727 92.189 1.00 36.68 142 PHE D C 1
ATOM 8038 O O . PHE D 1 145 ? 72.244 57.175 91.181 1.00 35.88 142 PHE D O 1
ATOM 8046 N N . ILE D 1 146 ? 73.980 57.931 92.395 1.00 36.26 143 ILE D N 1
ATOM 8047 C CA . ILE D 1 146 ? 74.990 57.485 91.441 1.00 36.23 143 ILE D CA 1
ATOM 8048 C C . ILE D 1 146 ? 75.082 55.960 91.430 1.00 37.52 143 ILE D C 1
ATOM 8049 O O . ILE D 1 146 ? 75.095 55.323 92.482 1.00 38.59 143 ILE D O 1
ATOM 8054 N N . ASP D 1 147 ? 75.135 55.379 90.236 1.00 37.73 144 ASP D N 1
ATOM 8055 C CA . ASP D 1 147 ? 75.228 53.931 90.095 1.00 39.24 144 ASP D CA 1
ATOM 8056 C C . ASP D 1 147 ? 76.569 53.510 89.497 1.00 39.56 144 ASP D C 1
ATOM 8057 O O . ASP D 1 147 ? 76.889 53.855 88.360 1.00 39.01 144 ASP D O 1
ATOM 8062 N N . GLY D 1 148 ? 77.350 52.764 90.272 1.00 40.90 145 GLY D N 1
ATOM 8063 C CA . GLY D 1 148 ? 78.630 52.256 89.812 1.00 43.68 145 GLY D CA 1
ATOM 8064 C C . GLY D 1 148 ? 79.827 52.846 90.538 1.00 44.54 145 GLY D C 1
ATOM 8065 O O . GLY D 1 148 ? 80.963 52.719 90.080 1.00 44.53 145 GLY D O 1
ATOM 8066 N N . THR D 1 149 ? 79.573 53.486 91.675 1.00 44.14 146 THR D N 1
ATOM 8067 C CA . THR D 1 149 ? 80.624 54.145 92.444 1.00 45.06 146 THR D CA 1
ATOM 8068 C C . THR D 1 149 ? 81.701 53.165 92.908 1.00 45.55 146 THR D C 1
ATOM 8069 O O . THR D 1 149 ? 82.896 53.457 92.818 1.00 46.29 146 THR D O 1
ATOM 8073 N N . GLU D 1 150 ? 81.275 52.002 93.390 1.00 45.75 147 GLU D N 1
ATOM 8074 C CA . GLU D 1 150 ? 82.204 51.001 93.903 1.00 47.17 147 GLU D CA 1
ATOM 8075 C C . GLU D 1 150 ? 82.426 49.871 92.906 1.00 47.86 147 GLU D C 1
ATOM 8076 O O . GLU D 1 150 ? 82.934 48.808 93.261 1.00 47.98 147 GLU D O 1
ATOM 8082 N N . ASN D 1 151 ? 82.038 50.107 91.659 1.00 47.22 148 ASN D N 1
ATOM 8083 C CA . ASN D 1 151 ? 82.232 49.131 90.594 1.00 48.82 148 ASN D CA 1
ATOM 8084 C C . ASN D 1 151 ? 83.712 49.019 90.227 1.00 49.77 148 ASN D C 1
ATOM 8085 O O . ASN D 1 151 ? 84.391 50.036 90.085 1.00 49.52 148 ASN D O 1
ATOM 8090 N N . PRO D 1 152 ? 84.217 47.781 90.089 1.00 50.45 149 PRO D N 1
ATOM 8091 C CA . PRO D 1 152 ? 85.607 47.492 89.710 1.00 51.54 149 PRO D CA 1
ATOM 8092 C C . PRO D 1 152 ? 86.072 48.258 88.470 1.00 52.07 149 PRO D C 1
ATOM 8093 O O . PRO D 1 152 ? 85.271 48.530 87.576 1.00 52.75 149 PRO D O 1
ATOM 8097 N N . LYS D 1 153 ? 87.358 48.600 88.428 1.00 51.93 150 LYS D N 1
ATOM 8098 C CA . LYS D 1 153 ? 87.917 49.400 87.340 1.00 52.58 150 LYS D CA 1
ATOM 8099 C C . LYS D 1 153 ? 89.255 48.842 86.859 1.00 52.64 150 LYS D C 1
ATOM 8100 O O . LYS D 1 153 ? 90.024 48.297 87.647 1.00 52.56 150 LYS D O 1
ATOM 8106 N N . ALA D 1 154 ? 89.521 48.986 85.563 1.00 52.06 151 ALA D N 1
ATOM 8107 C CA . ALA D 1 154 ? 90.795 48.584 84.962 1.00 53.26 151 ALA D CA 1
ATOM 8108 C C . ALA D 1 154 ? 91.107 47.101 85.161 1.00 52.91 151 ALA D C 1
ATOM 8109 O O . ALA D 1 154 ? 90.286 46.238 84.854 1.00 53.26 151 ALA D O 1
ATOM 8111 N N . GLU D 1 155 ? 92.299 46.813 85.676 1.00 54.53 152 GLU D N 1
ATOM 8112 C CA . GLU D 1 155 ? 92.791 45.438 85.776 1.00 54.71 152 GLU D CA 1
ATOM 8113 C C . GLU D 1 155 ? 92.004 44.571 86.756 1.00 54.77 152 GLU D C 1
ATOM 8114 O O . GLU D 1 155 ? 91.864 43.367 86.543 1.00 54.98 152 GLU D O 1
ATOM 8120 N N . LYS D 1 156 ? 91.490 45.169 87.827 1.00 54.51 153 LYS D N 1
ATOM 8121 C CA . LYS D 1 156 ? 90.733 44.396 88.811 1.00 55.79 153 LYS D CA 1
ATOM 8122 C C . LYS D 1 156 ? 89.302 44.135 88.340 1.00 55.47 153 LYS D C 1
ATOM 8123 O O . LYS D 1 156 ? 88.458 43.684 89.109 1.00 56.09 153 LYS D O 1
ATOM 8129 N N . ARG D 1 157 ? 89.034 44.432 87.074 1.00 54.43 154 ARG D N 1
ATOM 8130 C CA . ARG D 1 157 ? 87.779 44.047 86.440 1.00 54.85 154 ARG D CA 1
ATOM 8131 C C . ARG D 1 157 ? 87.906 42.650 85.848 1.00 56.33 154 ARG D C 1
ATOM 8132 O O . ARG D 1 157 ? 86.930 41.907 85.764 1.00 57.05 154 ARG D O 1
ATOM 8140 N N . ALA D 1 158 ? 89.122 42.301 85.440 1.00 56.40 155 ALA D N 1
ATOM 8141 C CA . ALA D 1 158 ? 89.377 41.025 84.782 1.00 58.27 155 ALA D CA 1
ATOM 8142 C C . ALA D 1 158 ? 89.382 39.866 85.776 1.00 58.91 155 ALA D C 1
ATOM 8143 O O . ALA D 1 158 ? 88.970 38.754 85.448 1.00 60.16 155 ALA D O 1
ATOM 8145 N N . GLU D 1 159 ? 89.847 40.132 86.991 1.00 59.27 156 GLU D N 1
ATOM 8146 C CA . GLU D 1 159 ? 89.927 39.097 88.015 1.00 60.22 156 GLU D CA 1
ATOM 8147 C C . GLU D 1 159 ? 88.581 38.884 88.698 1.00 60.53 156 GLU D C 1
ATOM 8148 O O . GLU D 1 159 ? 88.352 37.851 89.328 1.00 61.65 156 GLU D O 1
ATOM 8154 N N . VAL D 1 160 ? 87.691 39.862 88.565 1.00 59.16 157 VAL D N 1
ATOM 8155 C CA . VAL D 1 160 ? 86.377 39.795 89.194 1.00 59.70 157 VAL D CA 1
ATOM 8156 C C . VAL D 1 160 ? 85.335 39.182 88.259 1.00 60.33 157 VAL D C 1
ATOM 8157 O O . VAL D 1 160 ? 84.486 38.399 88.687 1.00 60.52 157 VAL D O 1
ATOM 8161 N N . ALA D 1 161 ? 85.421 39.519 86.977 1.00 59.63 158 ALA D N 1
ATOM 8162 C CA . ALA D 1 161 ? 84.398 39.126 86.014 1.00 59.33 158 ALA D CA 1
ATOM 8163 C C . ALA D 1 161 ? 84.641 37.757 85.383 1.00 61.36 158 ALA D C 1
ATOM 8164 O O . ALA D 1 161 ? 83.693 37.072 85.002 1.00 61.24 158 ALA D O 1
ATOM 8166 N N . LEU D 1 162 ? 85.902 37.355 85.275 1.00 62.15 159 LEU D N 1
ATOM 8167 C CA . LEU D 1 162 ? 86.240 36.171 84.489 1.00 64.50 159 LEU D CA 1
ATOM 8168 C C . LEU D 1 162 ? 86.895 35.059 85.299 1.00 66.91 159 LEU D C 1
ATOM 8169 O O . LEU D 1 162 ? 87.547 35.309 86.313 1.00 66.31 159 LEU D O 1
ATOM 8174 N N . VAL D 1 163 ? 86.717 33.828 84.829 1.00 69.84 160 VAL D N 1
ATOM 8175 C CA . VAL D 1 163 ? 87.392 32.670 85.400 1.00 72.45 160 VAL D CA 1
ATOM 8176 C C . VAL D 1 163 ? 88.761 32.500 84.750 1.00 74.78 160 VAL D C 1
ATOM 8177 O O . VAL D 1 163 ? 88.871 32.444 83.525 1.00 74.98 160 VAL D O 1
ATOM 8181 N N . ALA D 1 164 ? 89.801 32.416 85.572 1.00 75.82 161 ALA D N 1
ATOM 8182 C CA . ALA D 1 164 ? 91.170 32.371 85.072 1.00 77.61 161 ALA D CA 1
ATOM 8183 C C . ALA D 1 164 ? 91.524 31.025 84.444 1.00 79.09 161 ALA D C 1
ATOM 8184 O O . ALA D 1 164 ? 92.357 3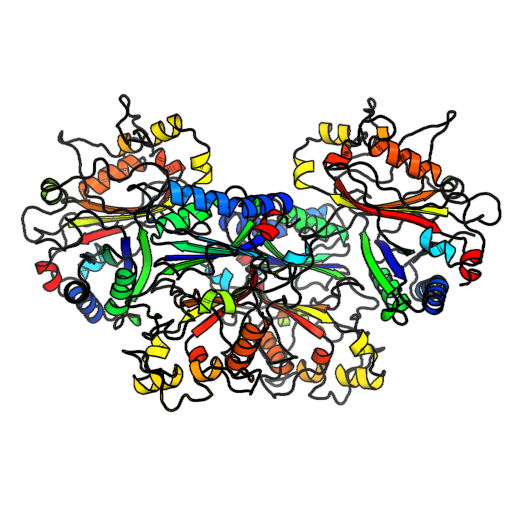0.957 83.540 1.00 79.65 161 ALA D O 1
ATOM 8186 N N . ASP D 1 165 ? 90.889 29.958 84.918 1.00 79.20 162 ASP D N 1
ATOM 8187 C CA . ASP D 1 165 ? 91.265 28.611 84.498 1.00 79.65 162 ASP D CA 1
ATOM 8188 C C . ASP D 1 165 ? 90.093 27.790 83.964 1.00 79.36 162 ASP D C 1
ATOM 8189 O O . ASP D 1 165 ? 88.969 28.281 83.854 1.00 79.08 162 ASP D O 1
ATOM 8194 N N . GLY D 1 166 ? 90.375 26.534 83.630 1.00 78.90 163 GLY D N 1
ATOM 8195 C CA . GLY D 1 166 ? 89.346 25.596 83.222 1.00 79.10 163 GLY D CA 1
ATOM 8196 C C . GLY D 1 166 ? 89.112 25.521 81.725 1.00 79.34 163 GLY D C 1
ATOM 8197 O O . GLY D 1 166 ? 89.782 26.196 80.943 1.00 80.11 163 GLY D O 1
ATOM 8198 N N . ASP D 1 167 ? 88.154 24.685 81.333 1.00 78.57 164 ASP D N 1
ATOM 8199 C CA . ASP D 1 167 ? 87.771 24.535 79.934 1.00 78.14 164 ASP D CA 1
ATOM 8200 C C . ASP D 1 167 ? 87.211 25.838 79.378 1.00 79.81 164 ASP D C 1
ATOM 8201 O O . ASP D 1 167 ? 87.379 26.149 78.198 1.00 80.65 164 ASP D O 1
ATOM 8206 N N . PHE D 1 168 ? 86.546 26.596 80.242 1.00 80.60 165 PHE D N 1
ATOM 8207 C CA . PHE D 1 168 ? 85.916 27.846 79.844 1.00 81.19 165 PHE D CA 1
ATOM 8208 C C . PHE D 1 168 ? 86.959 28.947 79.676 1.00 80.51 165 PHE D C 1
ATOM 8209 O O . PHE D 1 168 ? 86.984 29.632 78.653 1.00 78.00 165 PHE D O 1
ATOM 8217 N N . ALA D 1 169 ? 87.816 29.100 80.685 1.00 80.55 166 ALA D N 1
ATOM 8218 C CA . ALA D 1 169 ? 88.978 29.991 80.626 1.00 80.23 166 ALA D CA 1
ATOM 8219 C C . ALA D 1 169 ? 88.644 31.397 80.138 1.00 77.76 166 ALA D C 1
ATOM 8220 O O . ALA D 1 169 ? 88.953 31.753 79.002 1.00 79.53 166 ALA D O 1
ATOM 8222 N N . GLY D 1 170 ? 88.016 32.192 80.995 1.00 75.17 167 GLY D N 1
ATOM 8223 C CA . GLY D 1 170 ? 87.685 33.558 80.639 1.00 72.24 167 GLY D CA 1
ATOM 8224 C C . GLY D 1 170 ? 86.207 33.756 80.378 1.00 70.22 167 GLY D C 1
ATOM 8225 O O . GLY D 1 170 ? 85.781 34.827 79.951 1.00 66.96 167 GLY D O 1
ATOM 8226 N N . GLY D 1 171 ? 85.421 32.715 80.624 1.00 70.74 168 GLY D N 1
ATOM 8227 C CA . GLY D 1 171 ? 83.979 32.833 80.533 1.00 67.48 168 GLY D CA 1
ATOM 8228 C C . GLY D 1 171 ? 83.473 33.623 81.722 1.00 65.49 168 GLY D C 1
ATOM 8229 O O . GLY D 1 171 ? 84.195 33.796 82.705 1.00 66.04 168 GLY D O 1
ATOM 8230 N N . SER D 1 172 ? 82.237 34.103 81.644 1.00 63.49 169 SER D N 1
ATOM 8231 C CA . SER D 1 172 ? 81.687 34.923 82.717 1.00 61.92 169 SER D CA 1
ATOM 8232 C C . SER D 1 172 ? 80.222 34.610 83.004 1.00 61.35 169 SER D C 1
ATOM 8233 O O . SER D 1 172 ? 79.406 34.506 82.087 1.00 61.37 169 SER D O 1
ATOM 8236 N N . TYR D 1 173 ? 79.901 34.454 84.285 1.00 61.41 170 TYR D N 1
ATOM 8237 C CA . TYR D 1 173 ? 78.520 34.285 84.718 1.00 60.43 170 TYR D CA 1
ATOM 8238 C C . TYR D 1 173 ? 77.759 35.596 84.566 1.00 58.49 170 TYR D C 1
ATOM 8239 O O . TYR D 1 173 ? 78.250 36.655 84.955 1.00 57.73 170 TYR D O 1
ATOM 8248 N N . VAL D 1 174 ? 76.559 35.523 84.002 1.00 57.39 171 VAL D N 1
ATOM 8249 C CA . VAL D 1 174 ? 75.766 36.723 83.765 1.00 56.69 171 VAL D CA 1
ATOM 8250 C C . VAL D 1 174 ? 74.404 36.643 84.446 1.00 56.60 171 VAL D C 1
ATOM 8251 O O . VAL D 1 174 ? 73.772 35.588 84.470 1.00 57.06 171 VAL D O 1
ATOM 8255 N N . MET D 1 175 ? 73.960 37.766 85.001 1.00 55.00 172 MET D N 1
ATOM 8256 C CA . MET D 1 175 ? 72.618 37.867 85.558 1.00 54.83 172 MET D CA 1
ATOM 8257 C C . MET D 1 175 ? 71.940 39.129 85.040 1.00 52.01 172 MET D C 1
ATOM 8258 O O . MET D 1 175 ? 72.578 40.171 84.894 1.00 50.81 172 MET D O 1
ATOM 8263 N N . VAL D 1 176 ? 70.648 39.028 84.746 1.00 52.21 173 VAL D N 1
ATOM 8264 C CA . VAL D 1 176 ? 69.896 40.153 84.201 1.00 50.54 173 VAL D CA 1
ATOM 8265 C C . VAL D 1 176 ? 68.556 40.320 84.909 1.00 49.91 173 VAL D C 1
ATOM 8266 O O . VAL D 1 176 ? 67.796 39.362 85.058 1.00 51.31 173 VAL D O 1
ATOM 8270 N N . GLN D 1 177 ? 68.278 41.541 85.357 1.00 48.23 174 GLN D N 1
ATOM 8271 C CA . GLN D 1 177 ? 66.998 41.862 85.977 1.00 47.37 174 GLN D CA 1
ATOM 8272 C C . GLN D 1 177 ? 66.524 43.252 85.567 1.00 45.04 174 GLN D C 1
ATOM 8273 O O . GLN D 1 177 ? 67.184 44.248 85.859 1.00 43.15 174 GLN D O 1
ATOM 8279 N N . ARG D 1 178 ? 65.380 43.319 84.893 1.00 44.68 175 ARG D N 1
ATOM 8280 C CA . ARG D 1 178 ? 64.798 44.607 84.535 1.00 43.10 175 ARG D CA 1
ATOM 8281 C C . ARG D 1 178 ? 63.936 45.123 85.678 1.00 42.43 175 ARG D C 1
ATOM 8282 O O . ARG D 1 178 ? 62.943 44.499 86.050 1.00 42.64 175 ARG D O 1
ATOM 8290 N N . PHE D 1 179 ? 64.325 46.262 86.240 1.00 41.52 176 PHE D N 1
ATOM 8291 C CA . PHE D 1 179 ? 63.598 46.841 87.361 1.00 41.36 176 PHE D CA 1
ATOM 8292 C C . PHE D 1 179 ? 62.705 48.001 86.930 1.00 39.47 176 PHE D C 1
ATOM 8293 O O . PHE D 1 179 ? 63.094 48.829 86.106 1.00 38.27 176 PHE D O 1
ATOM 8301 N N . VAL D 1 180 ? 61.504 48.045 87.495 1.00 39.73 177 VAL D N 1
ATOM 8302 C CA . VAL D 1 180 ? 60.566 49.134 87.252 1.00 38.66 177 VAL D CA 1
ATOM 8303 C C . VAL D 1 180 ? 60.407 49.969 88.518 1.00 38.99 177 VAL D C 1
ATOM 8304 O O . VAL D 1 180 ? 59.947 49.471 89.545 1.00 39.69 177 VAL D O 1
ATOM 8308 N N . HIS D 1 181 ? 60.790 51.239 88.442 1.00 38.31 178 HIS D N 1
ATOM 8309 C CA . HIS D 1 181 ? 60.801 52.105 89.615 1.00 38.75 178 HIS D CA 1
ATOM 8310 C C . HIS D 1 181 ? 59.439 52.710 89.931 1.00 39.65 178 HIS D C 1
ATOM 8311 O O . HIS D 1 181 ? 58.678 53.064 89.032 1.00 39.42 178 HIS D O 1
ATOM 8318 N N . ASN D 1 182 ? 59.144 52.825 91.221 1.00 39.97 179 ASN D N 1
ATOM 8319 C CA . ASN D 1 182 ? 57.998 53.598 91.684 1.00 41.88 179 ASN D CA 1
ATOM 8320 C C . ASN D 1 182 ? 58.490 54.938 92.219 1.00 43.15 179 ASN D C 1
ATOM 8321 O O . ASN D 1 182 ? 58.530 55.159 93.429 1.00 44.77 179 ASN D O 1
ATOM 8326 N N . LEU D 1 183 ? 58.871 55.824 91.303 1.00 43.22 180 LEU D N 1
ATOM 8327 C CA . LEU D 1 183 ? 59.456 57.118 91.656 1.00 43.95 180 LEU D CA 1
ATOM 8328 C C . LEU D 1 183 ? 58.569 58.046 92.505 1.00 46.07 180 LEU D C 1
ATOM 8329 O O . LEU D 1 183 ? 59.084 58.726 93.392 1.00 47.86 180 LEU D O 1
ATOM 8334 N N . PRO D 1 184 ? 57.248 58.102 92.236 1.00 46.48 181 PRO D N 1
ATOM 8335 C CA . PRO D 1 184 ? 56.442 58.957 93.119 1.00 46.74 181 PRO D CA 1
ATOM 8336 C C . PRO D 1 184 ? 56.400 58.453 94.562 1.00 48.81 181 PRO D C 1
ATOM 8337 O O . PRO D 1 184 ? 56.233 59.251 95.485 1.00 50.66 181 PRO D O 1
ATOM 8341 N N . ALA D 1 185 ? 56.554 57.146 94.749 1.00 48.73 182 ALA D N 1
ATOM 8342 C CA . ALA D 1 185 ? 56.647 56.576 96.087 1.00 50.15 182 ALA D CA 1
ATOM 8343 C C . ALA D 1 185 ? 58.005 56.900 96.697 1.00 50.58 182 ALA D C 1
ATOM 8344 O O . ALA D 1 185 ? 58.123 57.118 97.903 1.00 51.29 182 ALA D O 1
ATOM 8346 N N . TRP D 1 186 ? 59.027 56.932 95.849 1.00 48.48 183 TRP D N 1
ATOM 8347 C CA . TRP D 1 186 ? 60.386 57.232 96.285 1.00 49.03 183 TRP D CA 1
ATOM 8348 C C . TRP D 1 186 ? 60.543 58.701 96.661 1.00 49.72 183 TRP D C 1
ATOM 8349 O O . TRP D 1 186 ? 61.326 59.043 97.545 1.00 49.16 183 TRP D O 1
ATOM 8360 N N . ASN D 1 187 ? 59.787 59.564 95.992 1.00 50.15 184 ASN D N 1
ATOM 8361 C CA . ASN D 1 187 ? 59.875 61.000 96.224 1.00 51.06 184 ASN D CA 1
ATOM 8362 C C . ASN D 1 187 ? 59.094 61.461 97.453 1.00 51.83 184 ASN D C 1
ATOM 8363 O O . ASN D 1 187 ? 59.182 62.625 97.849 1.00 53.26 184 ASN D O 1
ATOM 8368 N N . ARG D 1 188 ? 58.332 60.552 98.054 1.00 52.84 185 ARG D N 1
ATOM 8369 C CA . ARG D 1 188 ? 57.627 60.861 99.293 1.00 53.80 185 ARG D CA 1
ATOM 8370 C C . ARG D 1 188 ? 58.626 61.041 100.431 1.00 54.74 185 ARG D C 1
ATOM 8371 O O . ARG D 1 188 ? 58.380 61.783 101.382 1.00 53.08 185 ARG D O 1
ATOM 8379 N N . LEU D 1 189 ? 59.757 60.355 100.318 1.00 51.64 186 LEU D N 1
ATOM 8380 C CA . LEU D 1 189 ? 60.810 60.417 101.322 1.00 49.79 186 LEU D CA 1
ATOM 8381 C C . LEU D 1 189 ? 61.610 61.709 101.211 1.00 48.56 186 LEU D C 1
ATOM 8382 O O . LEU D 1 189 ? 61.785 62.251 100.120 1.00 49.06 186 LEU D O 1
ATOM 8387 N N . ASN D 1 190 ? 62.095 62.201 102.346 1.00 48.17 187 ASN D N 1
ATOM 8388 C CA . ASN D 1 190 ? 62.994 63.346 102.350 1.00 47.78 187 ASN D CA 1
ATOM 8389 C C . ASN D 1 190 ? 64.405 62.893 101.999 1.00 47.23 187 ASN D C 1
ATOM 8390 O O . ASN D 1 190 ? 64.647 61.702 101.804 1.00 47.41 187 ASN D O 1
ATOM 8395 N N . LEU D 1 191 ? 65.331 63.844 101.916 1.00 47.14 188 LEU D N 1
ATOM 8396 C CA . LEU D 1 191 ? 66.709 63.549 101.539 1.00 46.60 188 LEU D CA 1
ATOM 8397 C C . LEU D 1 191 ? 67.356 62.513 102.454 1.00 46.94 188 LEU D C 1
ATOM 8398 O O . LEU D 1 191 ? 67.978 61.559 101.982 1.00 47.10 188 LEU D O 1
ATOM 8403 N N . ALA D 1 192 ? 67.208 62.711 103.760 1.00 47.19 189 ALA D N 1
ATOM 8404 C CA . ALA D 1 192 ? 67.800 61.817 104.749 1.00 47.28 189 ALA D CA 1
ATOM 8405 C C . ALA D 1 192 ? 67.241 60.404 104.628 1.00 48.60 189 ALA D C 1
ATOM 8406 O O . ALA D 1 192 ? 67.996 59.435 104.580 1.00 48.90 189 ALA D O 1
ATOM 8408 N N . ALA D 1 193 ? 65.916 60.301 104.568 1.00 48.14 190 ALA D N 1
ATOM 8409 C CA . ALA D 1 193 ? 65.236 59.012 104.479 1.00 48.33 190 ALA D CA 1
ATOM 8410 C C . ALA D 1 193 ? 65.661 58.225 103.242 1.00 48.07 190 ALA D C 1
ATOM 8411 O O . ALA D 1 193 ? 65.779 57.000 103.288 1.00 48.79 190 ALA D O 1
ATOM 8413 N N . GLN D 1 194 ? 65.887 58.934 102.140 1.00 47.62 191 GLN D N 1
ATOM 8414 C CA . GLN D 1 194 ? 66.357 58.309 100.909 1.00 47.38 191 GLN D CA 1
ATOM 8415 C C . GLN D 1 194 ? 67.760 57.739 101.092 1.00 48.07 191 GLN D C 1
ATOM 8416 O O . GLN D 1 194 ? 68.053 56.630 100.644 1.00 48.07 191 GLN D O 1
ATOM 8422 N N . GLU D 1 195 ? 68.619 58.508 101.754 1.00 47.80 192 GLU D N 1
ATOM 8423 C CA . GLU D 1 195 ? 69.994 58.091 102.009 1.00 48.00 192 GLU D CA 1
ATOM 8424 C C . GLU D 1 195 ? 70.054 56.873 102.925 1.00 49.83 192 GLU D C 1
ATOM 8425 O O . GLU D 1 195 ? 70.951 56.039 102.795 1.00 50.87 192 GLU D O 1
ATOM 8431 N N . LYS D 1 196 ? 69.103 56.776 103.850 1.00 50.34 193 LYS D N 1
ATOM 8432 C CA . LYS D 1 196 ? 69.036 55.631 104.753 1.00 51.36 193 LYS D CA 1
ATOM 8433 C C . LYS D 1 196 ? 68.627 54.372 103.993 1.00 51.74 193 LYS D C 1
ATOM 8434 O O . LYS D 1 196 ? 69.083 53.272 104.306 1.00 53.00 193 LYS D O 1
ATOM 8440 N N . VAL D 1 197 ? 67.766 54.543 102.995 1.00 50.75 194 VAL D N 1
ATOM 8441 C CA . VAL D 1 197 ? 67.306 53.429 102.174 1.00 50.56 194 VAL D CA 1
ATOM 8442 C C . VAL D 1 197 ? 68.434 52.886 101.303 1.00 51.00 194 VAL D C 1
ATOM 8443 O O . VAL D 1 197 ? 68.663 51.678 101.251 1.00 52.78 194 VAL D O 1
ATOM 8447 N N . ILE D 1 198 ? 69.137 53.788 100.625 1.00 51.01 195 ILE D N 1
ATOM 8448 C CA . ILE D 1 198 ? 70.245 53.400 99.763 1.00 50.61 195 ILE D CA 1
ATOM 8449 C C . ILE D 1 198 ? 71.433 52.914 100.583 1.00 52.21 195 ILE D C 1
ATOM 8450 O O . ILE D 1 198 ? 71.892 51.784 100.417 1.00 53.05 195 ILE D O 1
ATOM 8455 N N . GLY D 1 199 ? 71.922 53.771 101.473 1.00 51.66 196 GLY D N 1
ATOM 8456 C CA . GLY D 1 199 ? 73.067 53.438 102.299 1.00 52.00 196 GLY D CA 1
ATOM 8457 C C . GLY D 1 199 ? 74.263 54.319 101.999 1.00 51.79 196 GLY D C 1
ATOM 8458 O O . GLY D 1 199 ? 75.337 54.140 102.573 1.00 53.76 196 GLY D O 1
ATOM 8459 N N . ARG D 1 200 ? 74.079 55.266 101.084 1.00 50.48 197 ARG D N 1
ATOM 8460 C CA . ARG D 1 200 ? 75.121 56.230 100.744 1.00 49.37 197 ARG D CA 1
ATOM 8461 C C . ARG D 1 200 ? 74.533 57.632 100.643 1.00 47.31 197 ARG D C 1
ATOM 8462 O O . ARG D 1 200 ? 73.314 57.801 100.621 1.00 46.68 197 ARG D O 1
ATOM 8470 N N . THR D 1 201 ? 75.401 58.636 100.587 1.00 45.03 198 THR D N 1
ATOM 8471 C CA . THR D 1 201 ? 74.948 60.006 100.395 1.00 44.46 198 THR D CA 1
ATOM 8472 C C . THR D 1 201 ? 74.438 60.177 98.970 1.00 42.43 198 THR D C 1
ATOM 8473 O O . THR D 1 201 ? 74.904 59.503 98.052 1.00 42.31 198 THR D O 1
ATOM 8477 N N . LYS D 1 202 ? 73.478 61.074 98.786 1.00 41.32 199 LYS D N 1
ATOM 8478 C CA . LYS D 1 202 ? 72.874 61.268 97.473 1.00 40.81 199 LYS D CA 1
ATOM 8479 C C . LYS D 1 202 ? 73.735 62.102 96.512 1.00 40.11 199 LYS D C 1
ATOM 8480 O O . LYS D 1 202 ? 73.992 61.660 95.393 1.00 38.98 199 LYS D O 1
ATOM 8486 N N . PRO D 1 203 ? 74.195 63.298 96.934 1.00 40.16 200 PRO D N 1
ATOM 8487 C CA . PRO D 1 203 ? 74.867 64.128 95.926 1.00 39.59 200 PRO D CA 1
ATOM 8488 C C . PRO D 1 203 ? 76.261 63.646 95.506 1.00 40.23 200 PRO D C 1
ATOM 8489 O O . PRO D 1 203 ? 76.649 63.874 94.359 1.00 39.56 200 PRO D O 1
ATOM 8493 N N . ASP D 1 204 ? 77.000 62.996 96.402 1.00 41.28 201 ASP D N 1
ATOM 8494 C CA . ASP D 1 204 ? 78.381 62.622 96.096 1.00 41.82 201 ASP D CA 1
ATOM 8495 C C . ASP D 1 204 ? 78.679 61.137 96.312 1.00 42.34 201 ASP D C 1
ATOM 8496 O O . ASP D 1 204 ? 79.835 60.718 96.237 1.00 42.53 201 ASP D O 1
ATOM 8501 N N . SER D 1 205 ? 77.635 60.355 96.576 1.00 42.19 202 SER D N 1
ATOM 8502 C CA . SER D 1 205 ? 77.739 58.898 96.707 1.00 43.28 202 SER D CA 1
ATOM 8503 C C . SER D 1 205 ? 78.770 58.447 97.742 1.00 44.76 202 SER D C 1
ATOM 8504 O O . SER D 1 205 ? 79.475 57.457 97.538 1.00 44.94 202 SER D O 1
ATOM 8507 N N . VAL D 1 206 ? 78.854 59.174 98.850 1.00 45.29 203 VAL D N 1
ATOM 8508 C CA . VAL D 1 206 ? 79.724 58.779 99.949 1.00 46.73 203 VAL D CA 1
ATOM 8509 C C . VAL D 1 206 ? 79.024 57.732 100.806 1.00 48.91 203 VAL D C 1
ATOM 8510 O O . VAL D 1 206 ? 77.934 57.975 101.325 1.00 47.92 203 VAL D O 1
ATOM 8514 N N . GLU D 1 207 ? 79.648 56.566 100.940 1.00 50.74 204 GLU D N 1
ATOM 8515 C CA . GLU D 1 207 ? 79.081 55.479 101.730 1.00 53.51 204 GLU D CA 1
ATOM 8516 C C . GLU D 1 207 ? 78.889 55.885 103.186 1.00 55.03 204 GLU D C 1
ATOM 8517 O O . GLU D 1 207 ? 79.780 56.481 103.794 1.00 55.61 204 GLU D O 1
ATOM 8523 N N . LEU D 1 208 ? 77.716 55.575 103.732 1.00 55.84 205 LEU D N 1
ATOM 8524 C CA . LEU D 1 208 ? 77.454 55.780 105.150 1.00 58.70 205 LEU D CA 1
ATOM 8525 C C . LEU D 1 208 ? 78.451 54.980 105.974 1.00 60.57 205 LEU D C 1
ATOM 8526 O O . LEU D 1 208 ? 78.701 53.809 105.687 1.00 60.51 205 LEU D O 1
ATOM 8531 N N . GLU D 1 209 ? 79.026 55.618 106.990 1.00 61.77 206 GLU D N 1
ATOM 8532 C CA . GLU D 1 209 ? 79.970 54.944 107.871 1.00 62.79 206 GLU D CA 1
ATOM 8533 C C . GLU D 1 209 ? 79.268 53.783 108.565 1.00 62.61 206 GLU D C 1
ATOM 8534 O O . GLU D 1 209 ? 79.877 52.752 108.849 1.00 61.57 206 GLU D O 1
ATOM 8540 N N . ASN D 1 210 ? 77.978 53.966 108.834 1.00 62.85 207 ASN D N 1
ATOM 8541 C CA . ASN D 1 210 ? 77.122 52.878 109.284 1.00 62.54 207 ASN D CA 1
ATOM 8542 C C . ASN D 1 210 ? 76.074 52.561 108.233 1.00 62.50 207 ASN D C 1
ATOM 8543 O O . ASN D 1 210 ? 75.092 53.287 108.089 1.00 62.56 207 ASN D O 1
ATOM 8548 N N . VAL D 1 211 ? 76.287 51.480 107.493 1.00 62.65 208 VAL D N 1
ATOM 8549 C CA . VAL D 1 211 ? 75.315 51.051 106.501 1.00 61.88 208 VAL D CA 1
ATOM 8550 C C . VAL D 1 211 ? 74.276 50.137 107.143 1.00 62.26 208 VAL D C 1
ATOM 8551 O O . VAL D 1 211 ? 74.603 49.039 107.594 1.00 63.13 208 VAL D O 1
ATOM 8555 N N . PRO D 1 212 ? 73.018 50.601 107.206 1.00 61.98 209 PRO D N 1
ATOM 8556 C CA . PRO D 1 212 ? 71.922 49.802 107.764 1.00 62.03 209 PRO D CA 1
ATOM 8557 C C . PRO D 1 212 ? 71.803 48.454 107.064 1.00 62.70 209 PRO D C 1
ATOM 8558 O O . PRO D 1 212 ? 71.952 48.388 105.845 1.00 61.66 209 PRO D O 1
ATOM 8562 N N . ALA D 1 213 ? 71.550 47.397 107.830 1.00 63.39 210 ALA D N 1
ATOM 8563 C CA . ALA D 1 213 ? 71.448 46.053 107.273 1.00 64.17 210 ALA D CA 1
ATOM 8564 C C . ALA D 1 213 ? 70.302 45.955 106.271 1.00 63.49 210 ALA D C 1
ATOM 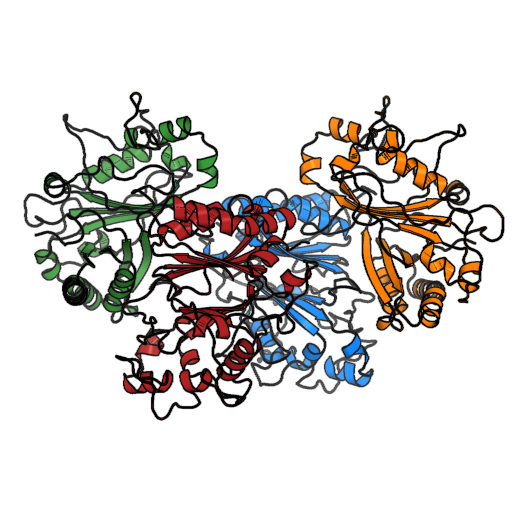8565 O O . ALA D 1 213 ? 70.357 45.169 105.325 1.00 63.89 210 ALA D O 1
ATOM 8567 N N . ALA D 1 214 ? 69.268 46.763 106.483 1.00 63.05 211 ALA D N 1
ATOM 8568 C CA . ALA D 1 214 ? 68.109 46.772 105.601 1.00 62.71 211 ALA D CA 1
ATOM 8569 C C . ALA D 1 214 ? 68.348 47.652 104.375 1.00 61.05 211 ALA D C 1
ATOM 8570 O O . ALA D 1 214 ? 67.686 47.486 103.348 1.00 61.81 211 ALA D O 1
ATOM 8572 N N . SER D 1 215 ? 69.294 48.583 104.484 1.00 61.83 212 SER D N 1
ATOM 8573 C CA . SER D 1 215 ? 69.630 49.467 103.371 1.00 57.99 212 SER D CA 1
ATOM 8574 C C . SER D 1 215 ? 70.177 48.666 102.195 1.00 57.39 212 SER D C 1
ATOM 8575 O O . SER D 1 215 ? 70.662 47.549 102.373 1.00 58.89 212 SER D O 1
ATOM 8578 N N . HIS D 1 216 ? 70.105 49.243 100.999 1.00 55.30 213 HIS D N 1
ATOM 8579 C CA . HIS D 1 216 ? 70.515 48.538 99.789 1.00 54.53 213 HIS D CA 1
ATOM 8580 C C . HIS D 1 216 ? 71.989 48.152 99.809 1.00 55.58 213 HIS D C 1
ATOM 8581 O O . HIS D 1 216 ? 72.345 47.027 99.458 1.00 55.69 213 HIS D O 1
ATOM 8588 N N . VAL D 1 217 ? 72.840 49.091 100.210 1.00 55.05 214 VAL D N 1
ATOM 8589 C CA . VAL D 1 217 ? 74.267 48.824 100.322 1.00 55.14 214 VAL D CA 1
ATOM 8590 C C . VAL D 1 217 ? 74.508 47.719 101.346 1.00 57.25 214 VAL D C 1
ATOM 8591 O O . VAL D 1 217 ? 75.292 46.801 101.109 1.00 58.73 214 VAL D O 1
ATOM 8595 N N . GLY D 1 218 ? 73.807 47.803 102.472 1.00 57.95 215 GLY D N 1
ATOM 8596 C CA . GLY D 1 218 ? 73.911 46.799 103.516 1.00 59.15 215 GLY D CA 1
ATOM 8597 C C . GLY D 1 218 ? 73.505 45.408 103.060 1.00 60.19 215 GLY D C 1
ATOM 8598 O O . GLY D 1 218 ? 73.957 44.408 103.619 1.00 62.54 215 GLY D O 1
ATOM 8599 N N . ARG D 1 219 ? 72.655 45.342 102.039 1.00 60.37 216 ARG D N 1
ATOM 8600 C CA . ARG D 1 219 ? 72.168 44.064 101.527 1.00 62.13 216 ARG D CA 1
ATOM 8601 C C . ARG D 1 219 ? 73.090 43.469 100.464 1.00 61.48 216 ARG D C 1
ATOM 8602 O O . ARG D 1 219 ? 73.224 42.249 100.362 1.00 63.29 216 ARG D O 1
ATOM 8610 N N . VAL D 1 220 ? 73.722 44.331 99.673 1.00 62.64 217 VAL D N 1
ATOM 8611 C CA . VAL D 1 220 ? 74.530 43.876 98.544 1.00 60.49 217 VAL D CA 1
ATOM 8612 C C . VAL D 1 220 ? 76.025 43.830 98.865 1.00 61.28 217 VAL D C 1
ATOM 8613 O O . VAL D 1 220 ? 76.777 43.085 98.234 1.00 61.03 217 VAL D O 1
ATOM 8617 N N . ASP D 1 221 ? 76.456 44.621 99.844 1.00 61.31 218 ASP D N 1
ATOM 8618 C CA . ASP D 1 221 ? 77.855 44.609 100.266 1.00 62.52 218 ASP D CA 1
ATOM 8619 C C . ASP D 1 221 ? 78.050 43.607 101.398 1.00 65.82 218 ASP D C 1
ATOM 8620 O O . ASP D 1 221 ? 78.156 43.979 102.569 1.00 65.20 218 ASP D O 1
ATOM 8625 N N . ILE D 1 222 ? 78.093 42.330 101.034 1.00 69.26 219 ILE D N 1
ATOM 8626 C CA . ILE D 1 222 ? 78.209 41.252 102.007 1.00 73.80 219 ILE D CA 1
ATOM 8627 C C . ILE D 1 222 ? 79.502 40.464 101.822 1.00 77.79 219 ILE D C 1
ATOM 8628 O O . ILE D 1 222 ? 79.842 40.061 100.712 1.00 76.78 219 ILE D O 1
ATOM 8633 N N . LYS D 1 223 ? 80.217 40.258 102.924 1.00 80.44 220 LYS D N 1
ATOM 8634 C CA . LYS D 1 223 ? 81.438 39.461 102.930 1.00 81.95 220 LYS D CA 1
ATOM 8635 C C . LYS D 1 223 ? 81.204 38.137 103.656 1.00 81.94 220 LYS D C 1
ATOM 8636 O O . LYS D 1 223 ? 80.785 38.124 104.813 1.00 80.25 220 LYS D O 1
ATOM 8642 N N . GLU D 1 224 ? 81.471 37.026 102.974 1.00 81.81 221 GLU D N 1
ATOM 8643 C CA . GLU D 1 224 ? 81.245 35.706 103.555 1.00 81.19 221 GLU D CA 1
ATOM 8644 C C . GLU D 1 224 ? 82.555 35.003 103.895 1.00 80.42 221 GLU D C 1
ATOM 8645 O O . GLU D 1 224 ? 82.566 33.990 104.596 1.00 73.58 221 GLU D O 1
ATOM 8651 N N . GLU D 1 225 ? 83.657 35.551 103.394 1.00 85.04 222 GLU D N 1
ATOM 8652 C CA . GLU D 1 225 ? 84.975 34.943 103.570 1.00 85.19 222 GLU D CA 1
ATOM 8653 C C . GLU D 1 225 ? 85.640 35.175 104.948 1.00 82.65 222 GLU D C 1
ATOM 8654 O O . GLU D 1 225 ? 86.082 34.203 105.560 1.00 75.24 222 GLU D O 1
ATOM 8660 N N . GLY D 1 226 ? 85.726 36.408 105.462 1.00 84.31 223 GLY D N 1
ATOM 8661 C CA . GLY D 1 226 ? 85.199 37.621 104.860 1.00 83.46 223 GLY D CA 1
ATOM 8662 C C . GLY D 1 226 ? 86.268 38.588 104.393 1.00 82.83 223 GLY D C 1
ATOM 8663 O O . GLY D 1 226 ? 86.997 39.167 105.199 1.00 81.29 223 GLY D O 1
ATOM 8664 N N . LYS D 1 227 ? 86.359 38.762 103.079 1.00 87.71 224 LYS D N 1
ATOM 8665 C CA . LYS D 1 227 ? 87.278 39.729 102.488 1.00 79.33 224 LYS D CA 1
ATOM 8666 C C . LYS D 1 227 ? 86.509 40.704 101.604 1.00 76.19 224 LYS D C 1
ATOM 8667 O O . LYS D 1 227 ? 86.738 41.912 101.653 1.00 71.59 224 LYS D O 1
ATOM 8673 N N . GLY D 1 228 ? 85.588 40.173 100.807 1.00 76.94 225 GLY D N 1
ATOM 8674 C CA . GLY D 1 228 ? 84.755 40.997 99.950 1.00 76.62 225 GLY D CA 1
ATOM 8675 C C . GLY D 1 228 ? 84.177 40.234 98.774 1.00 74.73 225 GLY D C 1
ATOM 8676 O O . GLY D 1 228 ? 84.859 39.416 98.158 1.00 75.77 225 GLY D O 1
ATOM 8677 N N . LEU D 1 229 ? 82.912 40.497 98.465 1.00 73.09 226 LEU D N 1
ATOM 8678 C CA . LEU D 1 229 ? 82.274 39.899 97.299 1.00 71.30 226 LEU D CA 1
ATOM 8679 C C . LEU D 1 229 ? 82.060 40.960 96.225 1.00 68.44 226 LEU D C 1
ATOM 8680 O O . LEU D 1 229 ? 81.271 41.888 96.403 1.00 67.26 226 LEU D O 1
ATOM 8685 N N . LYS D 1 230 ? 82.773 40.817 95.112 1.00 67.13 227 LYS D N 1
ATOM 8686 C CA . LYS D 1 230 ? 82.767 41.827 94.059 1.00 64.47 227 LYS D CA 1
ATOM 8687 C C . LYS D 1 230 ? 82.203 41.294 92.746 1.00 62.11 227 LYS D C 1
ATOM 8688 O O . LYS D 1 230 ? 82.463 40.154 92.364 1.00 62.47 227 LYS D O 1
ATOM 8694 N N . ILE D 1 231 ? 81.427 42.132 92.063 1.00 60.55 228 ILE D N 1
ATOM 8695 C CA . ILE D 1 231 ? 80.892 41.807 90.743 1.00 57.85 228 ILE D CA 1
ATOM 8696 C C . ILE D 1 231 ? 81.109 42.972 89.782 1.00 55.13 228 ILE D C 1
ATOM 8697 O O . ILE D 1 231 ? 81.382 44.093 90.209 1.00 54.04 228 ILE D O 1
ATOM 8702 N N . VAL D 1 232 ? 80.980 42.707 88.485 1.00 53.74 229 VAL D N 1
ATOM 8703 C CA . VAL D 1 232 ? 81.127 43.754 87.478 1.00 50.70 229 VAL D CA 1
ATOM 8704 C C . VAL D 1 232 ? 79.777 44.121 86.868 1.00 49.32 229 VAL D C 1
ATOM 8705 O O . VAL D 1 232 ? 79.229 43.383 86.048 1.00 49.30 229 VAL D O 1
ATOM 8709 N N . ARG D 1 233 ? 79.249 45.269 87.278 1.00 48.12 230 ARG D N 1
ATOM 8710 C CA . ARG D 1 233 ? 77.942 45.722 86.821 1.00 46.42 230 ARG D CA 1
ATOM 8711 C C . ARG D 1 233 ? 78.030 46.506 85.514 1.00 44.34 230 ARG D C 1
ATOM 8712 O O . ARG D 1 233 ? 78.862 47.400 85.367 1.00 43.92 230 ARG D O 1
ATOM 8720 N N . HIS D 1 234 ? 77.166 46.156 84.567 1.00 43.51 231 HIS D N 1
ATOM 8721 C CA . HIS D 1 234 ? 77.034 46.904 83.323 1.00 42.37 231 HIS D CA 1
ATOM 8722 C C . HIS D 1 234 ? 75.640 47.513 83.224 1.00 40.44 231 HIS D C 1
ATOM 8723 O O . HIS D 1 234 ? 75.129 47.752 82.130 1.00 38.81 231 HIS D O 1
ATOM 8730 N N . SER D 1 235 ? 75.033 47.758 84.381 1.00 40.62 232 SER D N 1
ATOM 8731 C CA . SER D 1 235 ? 73.668 48.262 84.449 1.00 39.14 232 SER D CA 1
ATOM 8732 C C . SER D 1 235 ? 73.555 49.686 83.919 1.00 36.05 232 SER D C 1
ATOM 8733 O O . SER D 1 235 ? 74.519 50.452 83.950 1.00 35.59 232 SER D O 1
ATOM 8736 N N . LEU D 1 236 ? 72.364 50.034 83.444 1.00 35.03 233 LEU D N 1
ATOM 8737 C CA . LEU D 1 236 ? 72.118 51.338 82.844 1.00 32.93 233 LEU D CA 1
ATOM 8738 C C . LEU D 1 236 ? 70.624 51.657 82.860 1.00 32.87 233 LEU D C 1
ATOM 8739 O O . LEU D 1 236 ? 69.800 50.783 82.585 1.00 33.20 233 LEU D O 1
ATOM 8744 N N . PRO D 1 237 ? 70.271 52.908 83.197 1.00 31.68 234 PRO D N 1
ATOM 8745 C CA . PRO D 1 237 ? 68.880 53.383 83.221 1.00 31.32 234 PRO D CA 1
ATOM 8746 C C . PRO D 1 237 ? 68.168 53.217 81.878 1.00 30.63 234 PRO D C 1
ATOM 8747 O O . PRO D 1 237 ? 68.826 53.133 80.840 1.00 29.38 234 PRO D O 1
ATOM 8751 N N . TYR D 1 238 ? 66.838 53.182 81.901 1.00 31.31 235 TYR D N 1
ATOM 8752 C CA . TYR D 1 238 ? 66.062 52.930 80.690 1.00 30.55 235 TYR D CA 1
ATOM 8753 C C . TYR D 1 238 ? 64.630 53.448 80.796 1.00 31.09 235 TYR D C 1
ATOM 8754 O O . TYR D 1 238 ? 64.168 53.813 81.876 1.00 31.04 235 TYR D O 1
ATOM 8763 N N . GLY D 1 239 ? 63.929 53.460 79.666 1.00 30.31 236 GLY D N 1
ATOM 8764 C CA . GLY D 1 239 ? 62.492 53.661 79.658 1.00 30.60 236 GLY D CA 1
ATOM 8765 C C . GLY D 1 239 ? 61.989 55.071 79.419 1.00 29.74 236 GLY D C 1
ATOM 8766 O O . GLY D 1 239 ? 62.764 56.000 79.192 1.00 28.41 236 GLY D O 1
ATOM 8767 N N . SER D 1 240 ? 60.669 55.217 79.471 1.00 29.94 237 SER D N 1
ATOM 8768 C CA . SER D 1 240 ? 60.015 56.506 79.289 1.00 29.62 237 SER D CA 1
ATOM 8769 C C . SER D 1 240 ? 59.292 56.926 80.565 1.00 30.03 237 SER D C 1
ATOM 8770 O O . SER D 1 240 ? 59.083 56.112 81.465 1.00 31.88 237 SER D O 1
ATOM 8773 N N . VAL D 1 241 ? 58.909 58.196 80.636 1.00 29.02 238 VAL D N 1
ATOM 8774 C CA . VAL D 1 241 ? 58.249 58.730 81.821 1.00 30.33 238 VAL D CA 1
ATOM 8775 C C . VAL D 1 241 ? 56.847 58.144 82.000 1.00 33.58 238 VAL D C 1
ATOM 8776 O O . VAL D 1 241 ? 56.444 57.810 83.114 1.00 31.49 238 VAL D O 1
ATOM 8780 N N . SER D 1 242 ? 56.115 58.003 80.899 1.00 30.87 239 SER D N 1
ATOM 8781 C CA . SER D 1 242 ? 54.730 57.534 80.953 1.00 31.57 239 SER D CA 1
ATOM 8782 C C . SER D 1 242 ? 54.616 56.011 80.986 1.00 34.61 239 SER D C 1
ATOM 8783 O O . SER D 1 242 ? 53.544 55.468 81.255 1.00 35.94 239 SER D O 1
ATOM 8786 N N . GLY D 1 243 ? 55.718 55.324 80.708 1.00 32.53 240 GLY D N 1
ATOM 8787 C CA . GLY D 1 243 ? 55.722 53.873 80.714 1.00 33.93 240 GLY D CA 1
ATOM 8788 C C . GLY D 1 243 ? 56.660 53.309 81.762 1.00 34.38 240 GLY D C 1
ATOM 8789 O O . GLY D 1 243 ? 56.918 53.947 82.781 1.00 33.91 240 GLY D O 1
ATOM 8790 N N . ASP D 1 244 ? 57.165 52.105 81.514 1.00 35.99 241 ASP D N 1
ATOM 8791 C CA . ASP D 1 244 ? 58.154 51.503 82.399 1.00 34.64 241 ASP D CA 1
ATOM 8792 C C . ASP D 1 244 ? 59.477 52.250 82.317 1.00 35.18 241 ASP D C 1
ATOM 8793 O O . ASP D 1 244 ? 59.980 52.526 81.228 1.00 33.22 241 ASP D O 1
ATOM 8798 N N . HIS D 1 245 ? 60.035 52.571 83.477 1.00 33.85 242 HIS D N 1
ATOM 8799 C CA . HIS D 1 245 ? 61.348 53.192 83.554 1.00 33.82 242 HIS D CA 1
ATOM 8800 C C . HIS D 1 245 ? 62.038 52.767 84.842 1.00 34.72 242 HIS D C 1
ATOM 8801 O O . HIS D 1 245 ? 61.381 52.454 85.832 1.00 35.59 242 HIS D O 1
ATOM 8808 N N . GLY D 1 246 ? 63.364 52.750 84.824 1.00 34.03 243 GLY D N 1
ATOM 8809 C CA . GLY D 1 246 ? 64.128 52.362 85.993 1.00 35.50 243 GLY D CA 1
ATOM 8810 C C . GLY D 1 246 ? 65.543 51.954 85.646 1.00 35.01 243 GLY D C 1
ATOM 8811 O O . GLY D 1 246 ? 66.238 52.655 84.913 1.00 33.95 243 GLY D O 1
ATOM 8812 N N . LEU D 1 247 ? 65.969 50.810 86.171 1.00 36.49 244 LEU D N 1
ATOM 8813 C CA . LEU D 1 247 ? 67.329 50.335 85.958 1.00 37.20 244 LEU D CA 1
ATOM 8814 C C . LEU D 1 247 ? 67.366 48.912 85.415 1.00 38.38 244 LEU D C 1
ATOM 8815 O O . LEU D 1 247 ? 66.897 47.979 86.066 1.00 39.47 244 LEU D O 1
ATOM 8820 N N . LEU D 1 248 ? 67.922 48.751 84.219 1.00 37.63 245 LEU D N 1
ATOM 8821 C CA . LEU D 1 248 ? 68.201 47.425 83.685 1.00 39.40 245 LEU D CA 1
ATOM 8822 C C . LEU D 1 248 ? 69.476 46.905 84.331 1.00 40.62 245 LEU D C 1
ATOM 8823 O O . LEU D 1 248 ? 70.576 47.262 83.911 1.00 44.56 245 LEU D O 1
ATOM 8828 N N . PHE D 1 249 ? 69.337 46.061 85.347 1.00 42.57 246 PHE D N 1
ATOM 8829 C CA . PHE D 1 249 ? 70.512 45.524 86.018 1.00 43.90 246 PHE D CA 1
ATOM 8830 C C . PHE D 1 249 ? 71.101 44.349 85.247 1.00 44.88 246 PHE D C 1
ATOM 8831 O O . PHE D 1 249 ? 70.382 43.454 84.805 1.00 45.48 246 PHE D O 1
ATOM 8839 N N . ILE D 1 250 ? 72.420 44.369 85.089 1.00 44.90 247 ILE D N 1
ATOM 8840 C CA . ILE D 1 250 ? 73.152 43.254 84.505 1.00 46.25 247 ILE D CA 1
ATOM 8841 C C . ILE D 1 250 ? 74.550 43.214 85.118 1.00 45.71 247 ILE D C 1
ATOM 8842 O O . ILE D 1 250 ? 75.182 44.252 85.320 1.00 47.24 247 ILE D O 1
ATOM 8847 N N . ALA D 1 251 ? 75.020 42.015 85.445 1.00 49.02 248 ALA D N 1
ATOM 8848 C CA . ALA D 1 251 ? 76.302 41.874 86.121 1.00 49.37 248 ALA D CA 1
ATOM 8849 C C . ALA D 1 251 ? 77.091 40.672 85.616 1.00 51.51 248 ALA D C 1
ATOM 8850 O O . ALA D 1 251 ? 76.520 39.650 85.234 1.00 51.88 248 ALA D O 1
ATOM 8852 N N . TYR D 1 252 ? 78.412 40.813 85.616 1.00 51.34 249 TYR D N 1
ATOM 8853 C CA . TYR D 1 252 ? 79.315 39.736 85.232 1.00 52.94 249 TYR D CA 1
ATOM 8854 C C . TYR D 1 252 ? 80.241 39.405 86.396 1.00 54.85 249 TYR D C 1
ATOM 8855 O O . TYR D 1 252 ? 80.667 40.301 87.127 1.00 54.85 249 TYR D O 1
ATOM 8864 N N . CYS D 1 253 ? 80.551 38.125 86.570 1.00 57.36 250 CYS D N 1
ATOM 8865 C CA . CYS D 1 253 ? 81.447 37.707 87.644 1.00 59.40 250 CYS D CA 1
ATOM 8866 C C . CYS D 1 253 ? 81.979 36.292 87.428 1.00 61.23 250 CYS D C 1
ATOM 8867 O O . CYS D 1 253 ? 81.435 35.529 86.628 1.00 61.90 250 CYS D O 1
ATOM 8870 N N . HIS D 1 254 ? 83.043 35.948 88.149 1.00 63.08 251 HIS D N 1
ATOM 8871 C CA . HIS D 1 254 ? 83.742 34.682 87.943 1.00 63.88 251 HIS D CA 1
ATOM 8872 C C . HIS D 1 254 ? 83.052 33.508 88.633 1.00 65.30 251 HIS D C 1
ATOM 8873 O O . HIS D 1 254 ? 83.373 32.350 88.369 1.00 65.60 251 HIS D O 1
ATOM 8880 N N . THR D 1 255 ? 82.113 33.811 89.522 1.00 65.21 252 THR D N 1
ATOM 8881 C CA . THR D 1 255 ? 81.343 32.777 90.204 1.00 67.23 252 THR D CA 1
ATOM 8882 C C . THR D 1 255 ? 79.870 33.171 90.291 1.00 67.79 252 THR D C 1
ATOM 8883 O O . THR D 1 255 ? 79.543 34.303 90.634 1.00 66.76 252 THR D O 1
ATOM 8887 N N . LEU D 1 256 ? 78.981 32.235 89.975 1.00 68.37 253 LEU D N 1
ATOM 8888 C CA . LEU D 1 256 ? 77.549 32.519 89.991 1.00 67.90 253 LEU D CA 1
ATOM 8889 C C . LEU D 1 256 ? 77.034 32.672 91.421 1.00 68.37 253 LEU D C 1
ATOM 8890 O O . LEU D 1 256 ? 75.943 33.198 91.648 1.00 68.21 253 LEU D O 1
ATOM 8895 N N . HIS D 1 257 ? 77.840 32.224 92.378 1.00 70.08 254 HIS D N 1
ATOM 8896 C CA . HIS D 1 257 ? 77.459 32.215 93.788 1.00 70.75 254 HIS D CA 1
ATOM 8897 C C . HIS D 1 257 ? 77.102 33.602 94.326 1.00 70.03 254 HIS D C 1
ATOM 8898 O O . HIS D 1 257 ? 76.202 33.735 95.154 1.00 69.80 254 HIS D O 1
ATOM 8905 N N . ASN D 1 258 ? 77.800 34.631 93.856 1.00 70.32 255 ASN D N 1
ATOM 8906 C CA . ASN D 1 258 ? 77.578 35.986 94.357 1.00 69.87 255 ASN D CA 1
ATOM 8907 C C . ASN D 1 258 ? 76.237 36.562 93.916 1.00 68.11 255 ASN D C 1
ATOM 8908 O O . ASN D 1 258 ? 75.589 37.287 94.671 1.00 66.74 255 ASN D O 1
ATOM 8913 N N . PHE D 1 259 ? 75.830 36.248 92.689 1.00 67.15 256 PHE D N 1
ATOM 8914 C CA . PHE D 1 259 ? 74.525 36.665 92.187 1.00 65.63 256 PHE D CA 1
ATOM 8915 C C . PHE D 1 259 ? 73.433 36.118 93.097 1.00 65.70 256 PHE D C 1
ATOM 8916 O O . PHE D 1 259 ? 72.600 36.864 93.611 1.00 64.76 256 PHE D O 1
ATOM 8924 N N . LYS D 1 260 ? 73.463 34.803 93.294 1.00 66.78 257 LYS D N 1
ATOM 8925 C CA . LYS D 1 260 ? 72.502 34.102 94.138 1.00 67.31 257 LYS D CA 1
ATOM 8926 C C . LYS D 1 260 ? 72.545 34.585 95.588 1.00 67.35 257 LYS D C 1
ATOM 8927 O O . LYS D 1 260 ? 71.508 34.716 96.236 1.00 67.55 257 LYS D O 1
ATOM 8933 N N . THR D 1 261 ? 73.745 34.863 96.087 1.00 67.36 258 THR D N 1
ATOM 8934 C CA . THR D 1 261 ? 73.911 35.296 97.472 1.00 66.74 258 THR D CA 1
ATOM 8935 C C . THR D 1 261 ? 73.319 36.682 97.710 1.00 66.10 258 THR D C 1
ATOM 8936 O O . THR D 1 261 ? 72.581 36.892 98.673 1.00 66.14 258 THR D O 1
ATOM 8940 N N . MET D 1 262 ? 73.645 37.623 96.831 1.00 65.24 259 MET D N 1
ATOM 8941 C CA . MET D 1 262 ? 73.151 38.989 96.956 1.00 64.75 259 MET D CA 1
ATOM 8942 C C . MET D 1 262 ? 71.641 39.054 96.757 1.00 64.54 259 MET D C 1
ATOM 8943 O O . MET D 1 262 ? 70.958 39.856 97.391 1.00 64.67 259 MET D O 1
ATOM 8948 N N . LEU D 1 263 ? 71.122 38.204 95.878 1.00 64.92 260 LEU D N 1
ATOM 8949 C CA . LEU D 1 263 ? 69.688 38.163 95.618 1.00 64.95 260 LEU D CA 1
ATOM 8950 C C . LEU D 1 263 ? 68.924 37.557 96.791 1.00 65.57 260 LEU D C 1
ATOM 8951 O O . LEU D 1 263 ? 67.850 38.037 97.156 1.00 66.57 260 LEU D O 1
ATOM 8956 N N . GLU D 1 264 ? 69.481 36.503 97.379 1.00 66.88 261 GLU D N 1
ATOM 8957 C CA . GLU D 1 264 ? 68.867 35.872 98.541 1.00 67.90 261 GLU D CA 1
ATOM 8958 C C . GLU D 1 264 ? 68.902 36.808 99.742 1.00 68.04 261 GLU D C 1
ATOM 8959 O O . GLU D 1 264 ? 67.996 36.802 100.575 1.00 69.60 261 GLU D O 1
ATOM 8965 N N . SER D 1 265 ? 69.951 37.618 99.822 1.00 67.34 262 SER D N 1
ATOM 8966 C CA . SER D 1 265 ? 70.077 38.601 100.889 1.00 66.83 262 SER D CA 1
ATOM 8967 C C . SER D 1 265 ? 69.084 39.747 100.718 1.00 66.61 262 SER D C 1
ATOM 8968 O O . SER D 1 265 ? 68.490 40.212 101.691 1.00 66.82 262 SER D O 1
ATOM 8971 N N . MET D 1 266 ? 68.911 40.199 99.480 1.00 65.75 263 MET D N 1
ATOM 8972 C CA . MET D 1 266 ? 68.009 41.308 99.187 1.00 64.90 263 MET D CA 1
ATOM 8973 C C . MET D 1 266 ? 66.544 40.930 99.375 1.00 66.00 263 MET D C 1
ATOM 8974 O O . MET D 1 266 ? 65.745 41.742 99.836 1.00 65.87 263 MET D O 1
ATOM 8979 N N . TYR D 1 267 ? 66.199 39.698 99.015 1.00 67.50 264 TYR D N 1
ATOM 8980 C CA . TYR D 1 267 ? 64.806 39.269 99.018 1.00 67.99 264 TYR D CA 1
ATOM 8981 C C . TYR D 1 267 ? 64.433 38.446 100.250 1.00 69.79 264 TYR D C 1
ATOM 8982 O O . TYR D 1 267 ? 63.496 37.645 100.210 1.00 70.49 264 TYR D O 1
ATOM 8991 N N . GLY D 1 268 ? 65.170 38.647 101.338 1.00 69.99 265 GLY D N 1
ATOM 8992 C CA . GLY D 1 268 ? 64.820 38.067 102.622 1.00 71.78 265 GLY D CA 1
ATOM 8993 C C . GLY D 1 268 ? 64.861 36.553 102.713 1.00 74.07 265 GLY D C 1
ATOM 8994 O O . GLY D 1 268 ? 64.080 35.953 103.453 1.00 77.63 265 GLY D O 1
ATOM 8995 N N . VAL D 1 269 ? 65.765 35.930 101.964 1.00 73.23 266 VAL D N 1
ATOM 8996 C CA . VAL D 1 269 ? 65.956 34.487 102.055 1.00 73.41 266 VAL D CA 1
ATOM 8997 C C . VAL D 1 269 ? 66.898 34.161 103.210 1.00 74.04 266 VAL D C 1
ATOM 8998 O O . VAL D 1 269 ? 66.709 33.176 103.925 1.00 75.18 266 VAL D O 1
ATOM 9002 N N . THR D 1 270 ? 67.902 35.011 103.398 1.00 73.75 267 THR D N 1
ATOM 9003 C CA . THR D 1 270 ? 68.915 34.792 104.422 1.00 74.44 267 THR D CA 1
ATOM 9004 C C . THR D 1 270 ? 68.468 35.305 105.791 1.00 74.46 267 THR D C 1
ATOM 9005 O O . THR D 1 270 ? 68.512 34.574 106.781 1.00 74.13 267 THR D O 1
ATOM 9009 N N . ASP D 1 271 ? 68.039 36.562 105.841 1.00 74.48 268 ASP D N 1
ATOM 9010 C CA . ASP D 1 271 ? 67.686 37.203 107.105 1.00 74.21 268 ASP D CA 1
ATOM 9011 C C . ASP D 1 271 ? 66.192 37.178 107.392 1.00 74.25 268 ASP D C 1
ATOM 9012 O O . ASP D 1 271 ? 65.773 37.029 108.538 1.00 74.95 268 ASP D O 1
ATOM 9017 N N . GLY D 1 272 ? 65.391 37.333 106.346 1.00 73.93 269 GLY D N 1
ATOM 9018 C CA . GLY D 1 272 ? 63.977 37.599 106.516 1.00 73.83 269 GLY D CA 1
ATOM 9019 C C . GLY D 1 272 ? 63.793 39.091 106.331 1.00 73.69 269 GLY D C 1
ATOM 9020 O O . GLY D 1 272 ? 62.673 39.590 106.220 1.00 74.08 269 GLY D O 1
ATOM 9021 N N . LYS D 1 273 ? 64.918 39.801 106.308 1.00 72.35 270 LYS D N 1
ATOM 9022 C CA . LYS D 1 273 ? 64.945 41.220 105.981 1.00 69.87 270 LYS D CA 1
ATOM 9023 C C . LYS D 1 273 ? 65.020 41.414 104.473 1.00 68.12 270 LYS D C 1
ATOM 9024 O O . LYS D 1 273 ? 65.874 40.828 103.808 1.00 68.69 270 LYS D O 1
ATOM 9030 N N . THR D 1 274 ? 64.127 42.235 103.934 1.00 67.37 271 THR D N 1
ATOM 9031 C CA . THR D 1 274 ? 64.153 42.544 102.513 1.00 65.53 271 THR D CA 1
ATOM 9032 C C . THR D 1 274 ? 64.802 43.901 102.268 1.00 63.12 271 THR D C 1
ATOM 9033 O O . THR D 1 274 ? 64.873 44.737 103.170 1.00 62.77 271 THR D O 1
ATOM 9037 N N . ASP D 1 275 ? 65.278 44.106 101.045 1.00 61.38 272 ASP D N 1
ATOM 9038 C CA . ASP D 1 275 ? 65.943 45.348 100.674 1.00 59.17 272 ASP D CA 1
ATOM 9039 C C . ASP D 1 275 ? 64.960 46.518 100.690 1.00 56.83 272 ASP D C 1
ATOM 9040 O O . ASP D 1 275 ? 63.885 46.447 100.092 1.00 56.09 272 ASP D O 1
ATOM 9045 N N . GLN D 1 276 ? 65.342 47.593 101.375 1.00 56.78 273 GLN D N 1
ATOM 9046 C CA . GLN D 1 276 ? 64.508 48.788 101.478 1.00 55.28 273 GLN D CA 1
ATOM 9047 C C . GLN D 1 276 ? 64.286 49.442 100.117 1.00 52.35 273 GLN D C 1
ATOM 9048 O O . GLN D 1 276 ? 63.286 50.128 99.901 1.00 50.73 273 GLN D O 1
ATOM 9054 N N . LEU D 1 277 ? 65.227 49.225 99.205 1.00 52.59 274 LEU D N 1
ATOM 9055 C CA . LEU D 1 277 ? 65.126 49.758 97.853 1.00 51.51 274 LEU D CA 1
ATOM 9056 C C . LEU D 1 277 ? 64.005 49.068 97.082 1.00 49.80 274 LEU D C 1
ATOM 9057 O O . LEU D 1 277 ? 63.393 49.661 96.193 1.00 48.47 274 LEU D O 1
ATOM 9062 N N . LEU D 1 278 ? 63.732 47.815 97.439 1.00 50.46 275 LEU D N 1
ATOM 9063 C CA . LEU D 1 278 ? 62.701 47.030 96.768 1.00 49.93 275 LEU D CA 1
ATOM 9064 C C . LEU D 1 278 ? 61.297 47.525 97.108 1.00 48.99 275 LEU D C 1
ATOM 9065 O O . LEU D 1 278 ? 60.314 47.078 96.520 1.00 48.06 275 LEU D O 1
ATOM 9070 N N . ARG D 1 279 ? 61.211 48.448 98.060 1.00 49.05 276 ARG D N 1
ATOM 9071 C CA . ARG D 1 279 ? 59.948 49.098 98.383 1.00 47.20 276 ARG D CA 1
ATOM 9072 C C . ARG D 1 279 ? 59.554 50.075 97.281 1.00 46.99 276 ARG D C 1
ATOM 9073 O O . ARG D 1 279 ? 58.391 50.464 97.168 1.00 46.17 276 ARG D O 1
ATOM 9081 N N . PHE D 1 280 ? 60.530 50.467 96.469 1.00 46.24 277 PHE D N 1
ATOM 9082 C CA . PHE D 1 280 ? 60.316 51.499 95.463 1.00 45.33 277 PHE D CA 1
ATOM 9083 C C . PHE D 1 280 ? 60.616 51.001 94.051 1.00 43.77 277 PHE D C 1
ATOM 9084 O O . PHE D 1 280 ? 60.499 51.752 93.083 1.00 42.36 277 PHE D O 1
ATOM 9092 N N . THR D 1 281 ? 60.998 49.734 93.937 1.00 44.21 278 THR D N 1
ATOM 9093 C CA . THR D 1 281 ? 61.262 49.142 92.632 1.00 43.63 278 THR D CA 1
ATOM 9094 C C . THR D 1 281 ? 60.900 47.658 92.611 1.00 44.35 278 THR D C 1
ATOM 9095 O O . THR D 1 281 ? 60.912 46.987 93.642 1.00 45.62 278 THR D O 1
ATOM 9099 N N . LYS D 1 282 ? 60.570 47.153 91.428 1.00 43.73 279 LYS D N 1
ATOM 9100 C CA . LYS D 1 282 ? 60.164 45.762 91.272 1.00 44.64 279 LYS D CA 1
ATOM 9101 C C . LYS D 1 282 ? 60.848 45.109 90.077 1.00 44.05 279 LYS D C 1
ATOM 9102 O O . LYS D 1 282 ? 60.910 45.686 88.991 1.00 43.40 279 LYS D O 1
ATOM 9108 N N . ALA D 1 283 ? 61.367 43.905 90.287 1.00 45.19 280 ALA D N 1
ATOM 9109 C CA . ALA D 1 283 ? 61.917 43.116 89.196 1.00 45.85 280 ALA D CA 1
ATOM 9110 C C . ALA D 1 283 ? 60.782 42.533 88.360 1.00 45.67 280 ALA D C 1
ATOM 9111 O O . ALA D 1 283 ? 59.864 41.910 88.889 1.00 46.86 280 ALA D O 1
ATOM 9113 N N . VAL D 1 284 ? 60.847 42.748 87.052 1.00 45.54 281 VAL D N 1
ATOM 9114 C CA . VAL D 1 284 ? 59.843 42.223 86.138 1.00 45.37 281 VAL D CA 1
ATOM 9115 C C . VAL D 1 284 ? 60.478 41.126 85.287 1.00 46.30 281 VAL D C 1
ATOM 9116 O O . VAL D 1 284 ? 59.791 40.358 84.611 1.00 46.74 281 VAL D O 1
ATOM 9120 N N . THR D 1 285 ? 61.804 41.057 85.342 1.00 46.60 282 THR D N 1
ATOM 9121 C CA . THR D 1 285 ? 62.561 40.042 84.624 1.00 47.88 282 THR D CA 1
ATOM 9122 C C . THR D 1 285 ? 63.697 39.533 85.507 1.00 50.16 282 THR D C 1
ATOM 9123 O O . THR D 1 285 ? 64.204 40.264 86.358 1.00 48.84 282 THR D O 1
ATOM 9127 N N . GLY D 1 286 ? 64.081 38.276 85.316 1.00 52.42 283 GLY D N 1
ATOM 9128 C CA . GLY D 1 286 ? 65.166 37.684 86.077 1.00 55.06 283 GLY D CA 1
ATOM 9129 C C . GLY D 1 286 ? 65.648 36.391 85.452 1.00 58.34 283 GLY D C 1
ATOM 9130 O O . GLY D 1 286 ? 64.862 35.468 85.241 1.00 62.07 283 GLY D O 1
ATOM 9131 N N . ALA D 1 287 ? 66.942 36.321 85.156 1.00 56.89 284 ALA D N 1
ATOM 9132 C CA . ALA D 1 287 ? 67.508 35.143 84.508 1.00 58.31 284 ALA D CA 1
ATOM 9133 C C . ALA D 1 287 ? 69.018 35.041 84.709 1.00 57.88 284 ALA D C 1
ATOM 9134 O O . ALA D 1 287 ? 69.712 36.052 84.822 1.00 57.39 284 ALA D O 1
ATOM 9136 N N . TYR D 1 288 ? 69.516 33.809 84.754 1.00 59.13 285 TYR D N 1
ATOM 9137 C CA . TYR D 1 288 ? 70.950 33.552 84.840 1.00 60.26 285 TYR D CA 1
ATOM 9138 C C . TYR D 1 288 ? 71.508 33.151 83.482 1.00 60.02 285 TYR D C 1
ATOM 9139 O O . TYR D 1 288 ? 70.857 32.437 82.717 1.00 60.58 285 TYR D O 1
ATOM 9148 N N . PHE D 1 289 ? 72.717 33.614 83.183 1.00 58.94 286 PHE D N 1
ATOM 9149 C CA . PHE D 1 289 ? 73.378 33.262 81.935 1.00 59.57 286 PHE D CA 1
ATOM 9150 C C . PHE D 1 289 ? 74.857 32.980 82.155 1.00 59.98 286 PHE D C 1
ATOM 9151 O O . PHE D 1 289 ? 75.402 33.241 83.228 1.00 60.18 286 PHE D O 1
ATOM 9159 N N . PHE D 1 290 ? 75.501 32.446 81.125 1.00 61.03 287 PHE D N 1
ATOM 9160 C CA . PHE D 1 290 ? 76.951 32.345 81.106 1.00 61.59 287 PHE D CA 1
ATOM 9161 C C . PHE D 1 290 ? 77.474 32.774 79.744 1.00 61.81 287 PHE D C 1
ATOM 9162 O O . PHE D 1 290 ? 77.195 32.132 78.733 1.00 62.27 287 PHE D O 1
ATOM 9170 N N . ALA D 1 291 ? 78.220 33.873 79.723 1.00 61.04 288 ALA D N 1
ATOM 9171 C CA . ALA D 1 291 ? 78.824 34.357 78.491 1.00 60.26 288 ALA D CA 1
ATOM 9172 C C . ALA D 1 291 ? 80.180 33.699 78.290 1.00 61.66 288 ALA D C 1
ATOM 9173 O O . ALA D 1 291 ? 81.140 34.021 78.991 1.00 62.44 288 ALA D O 1
ATOM 9175 N N . PRO D 1 292 ? 80.263 32.768 77.329 1.00 62.54 289 PRO D N 1
ATOM 9176 C CA . PRO D 1 292 ? 81.511 32.040 77.091 1.00 63.66 289 PRO D CA 1
ATOM 9177 C C . PRO D 1 292 ? 82.582 32.939 76.490 1.00 62.95 289 PRO D C 1
ATOM 9178 O O . PRO D 1 292 ? 82.265 34.016 75.985 1.00 61.81 289 PRO D O 1
ATOM 9182 N N . SER D 1 293 ? 83.835 32.502 76.553 1.00 64.32 290 SER D N 1
ATOM 9183 C CA . SER D 1 293 ? 84.923 33.221 75.904 1.00 64.54 290 SER D CA 1
ATOM 9184 C C . SER D 1 293 ? 84.723 33.181 74.394 1.00 63.97 290 SER D C 1
ATOM 9185 O O . SER D 1 293 ? 83.926 32.387 73.894 1.00 64.26 290 SER D O 1
ATOM 9188 N N . GLN D 1 294 ? 85.445 34.035 73.673 1.00 63.07 291 GLN D N 1
ATOM 9189 C CA . GLN D 1 294 ? 85.292 34.140 72.224 1.00 62.79 291 GLN D CA 1
ATOM 9190 C C . GLN D 1 294 ? 85.494 32.799 71.528 1.00 64.11 291 GLN D C 1
ATOM 9191 O O . GLN D 1 294 ? 84.756 32.456 70.607 1.00 64.42 291 GLN D O 1
ATOM 9197 N N . VAL D 1 295 ? 86.486 32.040 71.983 1.00 64.42 292 VAL D N 1
ATOM 9198 C CA . VAL D 1 295 ? 86.787 30.741 71.393 1.00 64.86 292 VAL D CA 1
ATOM 9199 C C . VAL D 1 295 ? 85.657 29.739 71.622 1.00 65.49 292 VAL D C 1
ATOM 9200 O O . VAL D 1 295 ? 85.113 29.183 70.667 1.00 66.61 292 VAL D O 1
ATOM 9204 N N . MET D 1 296 ? 85.304 29.520 72.887 1.00 65.88 293 MET D N 1
ATOM 9205 C CA . MET D 1 296 ? 84.254 28.569 73.244 1.00 66.97 293 MET D CA 1
ATOM 9206 C C . MET D 1 296 ? 82.916 28.943 72.613 1.00 66.99 293 MET D C 1
ATOM 9207 O O . MET D 1 296 ? 82.153 28.072 72.195 1.00 67.32 293 MET D O 1
ATOM 9212 N N . LEU D 1 297 ? 82.643 30.243 72.537 1.00 65.58 294 LEU D N 1
ATOM 9213 C CA . LEU D 1 297 ? 81.418 30.741 71.920 1.00 65.23 294 LEU D CA 1
ATOM 9214 C C . LEU D 1 297 ? 81.312 30.318 70.456 1.00 66.00 294 LEU D C 1
ATOM 9215 O O . LEU D 1 297 ? 80.224 30.012 69.966 1.00 66.20 294 LEU D O 1
ATOM 9220 N N . GLN D 1 298 ? 82.448 30.297 69.765 1.00 65.65 295 GLN D N 1
ATOM 9221 C CA . GLN D 1 298 ? 82.482 29.931 68.353 1.00 65.76 295 GLN D CA 1
ATOM 9222 C C . GLN D 1 298 ? 82.550 28.420 68.170 1.00 67.48 295 GLN D C 1
ATOM 9223 O O . GLN D 1 298 ? 82.505 27.922 67.045 1.00 68.16 295 GLN D O 1
ATOM 9229 N N . GLU D 1 299 ? 82.661 27.689 69.274 1.00 67.91 296 GLU D N 1
ATOM 9230 C CA . GLU D 1 299 ? 82.816 26.241 69.188 1.00 68.39 296 GLU D CA 1
ATOM 9231 C C . GLU D 1 299 ? 81.674 25.470 69.839 1.00 68.75 296 GLU D C 1
ATOM 9232 O O . GLU D 1 299 ? 81.756 24.253 69.999 1.00 69.30 296 GLU D O 1
ATOM 9238 N N . LEU D 1 300 ? 80.611 26.175 70.211 1.00 69.04 297 LEU D N 1
ATOM 9239 C CA . LEU D 1 300 ? 79.421 25.524 70.748 1.00 69.60 297 LEU D CA 1
ATOM 9240 C C . LEU D 1 300 ? 78.661 24.794 69.642 1.00 70.45 297 LEU D C 1
ATOM 9241 O O . LEU D 1 300 ? 78.438 25.342 68.563 1.00 70.20 297 LEU D O 1
ATOM 9246 N N . THR D 1 301 ? 78.274 23.551 69.911 1.00 71.78 298 THR D N 1
ATOM 9247 C CA . THR D 1 301 ? 77.523 22.761 68.942 1.00 71.78 298 THR D CA 1
ATOM 9248 C C . THR D 1 301 ? 76.333 22.065 69.594 1.00 72.84 298 THR D C 1
ATOM 9249 O O . THR D 1 301 ? 76.364 21.744 70.782 1.00 73.95 298 THR D O 1
ATOM 9253 N N . LEU D 1 302 ? 75.289 21.834 68.805 1.00 73.53 299 LEU D N 1
ATOM 9254 C CA . LEU D 1 302 ? 74.083 21.176 69.292 1.00 73.98 299 LEU D CA 1
ATOM 9255 C C . LEU D 1 302 ? 74.283 19.668 69.398 1.00 72.46 299 LEU D C 1
ATOM 9256 O O . LEU D 1 302 ? 73.966 18.923 68.471 1.00 71.10 299 LEU D O 1
#

B-factor: mean 39.5, std 15.03, range [12.67, 93.71]

Solvent-accessible surface area: 48510 Å² total; per-residue (Å²): 198,14,5,69,0,0,54,66,99,11,10,50,20,0,0,3,0,4,0,40,9,50,69,74,56,72,115,0,17,106,25,0,35,55,5,46,71,19,5,92,87,6,41,126,104,51,119,58,1,121,3,14,4,0,0,0,0,8,68,39,3,5,87,102,11,155,83,73,34,1,119,62,5,62,96,10,43,44,21,1,87,47,136,11,19,0,25,33,25,83,5,4,0,0,4,0,0,4,1,52,65,26,8,1,0,1,44,3,5,56,94,13,4,53,133,12,35,96,16,7,4,20,17,24,23,6,35,1,9,87,2,45,87,42,28,13,4,12,17,8,48,40,28,50,105,14,10,105,70,135,110,8,44,121,17,0,27,23,100,108,65,125,36,34,12,0,0,6,0,5,1,2,37,16,36,19,57,26,94,12,8,105,189,44,98,100,67,32,10,27,88,10,19,0,28,32,55,92,89,6,83,78,39,191,104,38,28,68,26,1,46,24,21,14,39,64,29,136,79,152,77,125,41,17,93,14,0,61,1,10,10,5,12,26,28,27,64,38,73,23,0,22,4,36,0,0,0,0,76,17,5,81,11,0,76,18,14,4,39,9,14,4,17,59,80,102,54,131,41,0,51,26,4,122,10,6,64,8,70,8,0,2,4,0,0,0,1,10,67,109,17,2,90,129,1,99,190,14,5,66,0,0,58,60,102,23,9,37,21,0,0,4,0,4,0,36,8,142,86,70,52,50,106,0,7,124,20,1,35,55,4,41,70,27,7,96,103,9,45,137,101,57,121,55,0,119,3,15,4,1,0,0,0,11,72,43,3,3,69,76,4,116,66,70,39,1,116,65,3,71,99,11,56,103,23,41,141,55,124,27,59,0,31,50,28,92,9,11,0,0,2,0,0,5,0,53,63,27,8,3,0,0,52,1,3,52,117,13,10,60,140,4,52,158,9,17,96,29,62,22,25,8,33,1,7,98,4,43,85,46,30,11,5,13,21,7,51,46,26,45,118,11,6,94,76,129,85,7,36,125,14,0,25,27,98,110,62,114,29,37,9,0,0,6,0,5,1,3,34,15,41,24,76,25,99,18,12,118,192,35,95,99,58,29,8,19,104,7,20,0,26,32,50,86,88,7,87,93,30,180,115,40,40,71,26,0,42,24,23,12,36,106,36,151,97,134,70,124,21,14,92,15,0,61,2,12,15,6,9,25,26,26,51,37,68,24,0,23,4,34,0,0,0,0,74,21,6,83,6,0,82,22,17,5,37,7,15,9,20,82,87,83,56,132,54,1,55,32,9,143,13,7,101,8,68,11,0,3,5,0,0,0,0,10,65,102,15,0,85,123,1,63,45,184,173,6,5,64,0,0,50,60,97,21,10,36,20,0,0,2,0,4,1,37,9,128,96,71,52,52,104,0,7,124,19,0,36,55,4,42,71,29,6,95,108,10,42,137,103,56,120,57,0,122,4,15,4,0,0,0,0,11,83,43,0,3,86,79,8,138,68,61,65,3,112,63,6,68,100,11,59,103,20,43,142,50,129,22,50,0,27,52,27,94,8,6,0,0,4,0,0,5,1,54,63,22,8,2,0,0,52,2,2,49,115,14,9,63,141,6,51,164,10,18,88,37,60,21,23,6,33,1,8,101,4,46,87,47,28,12,7,14,20,9,50,48,27,49,111,11,6,91,73,135,87,8,40,126,15,0,24,25,99,105,57,107,20,41,9,0,0,4,0,2,0,3,33,16,42,26,69,23,86,12,12,116,181,34,93,96,63,30,8,23,90,7,19,0,29,31,50,88,88,8,83,85,26,182,95,48,37,70,28,0,44,25,23,10,36,91,38,154,69,182,68,149,29,20,92,14,0,62,2,12,16,8,12,23,26,27,59,36,71,23,0,24,4,36,0,0,0,0,74,20,5,77,7,0,83,19,15,6,39,7,15,8,18,85,90,82,59,140,48,1,56,34,4,126,8,6,64,7,68,10,0,4,7,0,0,0,0,10,66,92,21,0,88,122,1,73,75,44,5,69,0,0,69,62,99,12,12,48,19,0,0,3,0,4,0,27,4,69,75,65,49,48,116,0,6,119,22,2,33,56,7,42,70,34,4,90,103,9,39,123,102,49,117,56,1,122,2,14,4,0,0,0,0,12,55,36,5,2,78,110,5,137,64,60,40,2,123,59,5,68,94,10,45,12,18,4,105,47,132,21,18,0,10,32,34,77,7,6,0,0,5,0,0,4,1,53,65,25,8,1,0,0,50,4,4,58,109,12,8,57,140,5,36,58,15,4,12,30,33,24,25,5,32,1,10,79,2,41,88,40,27,10,3,12,20,9,50,43,26,46,102,14,8,121,71,142,103,7,44,122,16,1,21,33,106,101,56,125,27,55,11,0,0,5,0,6,1,3,36,18,38,24,75,13,100,8,6,101,186,35,95,103,48,30,9,28,114,7,15,0,27,33,54,92,89,6,83,68,36,184,122,44,43,46,30,0,44,16,14,11,38,80,49,127,94,122,44,168,13,21,85,17,1,62,2,13,8,5,11,26,26,27,65,37,72,24,0,24,3,36,0,0,0,0,76,20,2,77,3,1,60,27,20,6,32,2,16,4,21,73,94,82,60,106,46,0,56,31,10,130,8,8,112,8,70,7,0,5,4,0,0,0,0,12,98,113,14,0,70,108,0,71,86

Foldseek 3Di:
DAFQCQQDAFAQKKKKWFKAFADPVVVVLVLVLCLVVVQVVVCVVDPQFSKTKFKWFAQVQQVPWPDHDDPQGDFWDWFFDDLAIADGDDTTMMIMMGTNDQVVNVVSCCVSPVVCCVRMDIPDMWMFGQDDPCAWPLQAHPCPPADDDPRSQQFFFAPDDPQGNKWKKKKWDKFFQNVVSVVDDQVVNCQQQQAHRPPRHGDPDNDCQHLCNLLQQQDPVTGRHWHWNKGWGDDDVDGTTITTMIGGNHCVSVVSSSCSQRCNPPNRHRSRSVGMYTPYIGMTMGGGSVCSNVTD/DAFQCQQDAFAQKKKKWFKAFADPVQVLLVLLLCLVVVQVVVCVVDPQFSKTKFKWFAPVLCVQWPDDDDPFGDWWDWFADDLLTADADDTTMIIMMGTNDQVVNVVSVCVSCVPPPVRMDTPDMWMFGQDDPCAWPLQAHPCPVADDDPVSQVFFAACDDPQGNKWKKKKWDKFFQNVVSVVDDQVRNCQLAQAHRPPGHGDPDHDCQHLCVLLQDADVNDTNHWHWNKGWGDDDVDGTTITTMIIGNHCVSVVRSSCSQRCNPPNHHRSRSNGMDTPYITMIMGGRSVVSNVIDGD/DAFQCQQDAFAQKKKKWFKAFAADVQVLLVLLLCLVVVQVVVCVVDPQFSKTKFKWFAPVQCVVWPDDDDPFGDFWDWFADDLQTDDADPTTMIIMMGTNDQPVNVVSVCVSCVVPVVRMGTPDMFMFGQDDPCAWPLQAHPCPVADDDPVSQVWFAACDDPQGNKWKKKKWDKFFQNVVSVVDDQVRNCQLAQAHRPPGHGDPDRDCQHLCNLLFDADPHGTRHWHWNKGWGDDPVDGTTIITMIIGNHCVSVVSSSCSQRCVVPVHHRSRSSGMDTPYITMIMGGRSVVSNVIDD/DWLCQADAFAQKKKKWFKDFDDDPPVLLVLVLCLQVVQVVVCVVPPQFSKTKFKWFAPVLQVVWPDDDDPQGDKWDWFADDLQIADADDTTMIIMIGTNDQVVNVVSVCVSCVVVVVRMGRPDMWMFGQDDPCAWPLQAHPQPVADDDPVSQQWFADCDDPQHGKKKKKKWDKFFQNVVSVVDDQVRNCLLAQAHRPPRHGDPDRDCQHLCVLLFDADVRDTRHWHWNKGWTDDPVDGTTITTMIIGHHCVSVVRSSCSQNCVPPVRHRSRSVGMHTPYITMIMGGDSVVSSVIDD

Secondary structure (DSSP, 8-state):
---TTTSSPPPSEEEEEEEEE-S-THHHHHHHHTHHHHHHHHHHHSTT---EEEEEE-TTGGGSSSSPPPTT------EEETTEEE-----SEEEEEEES-SHHHHHHHHHHHGGGTTTEEEEEEEEEE--TTTB-TTSSBS-TTS--THHHHHHHS--SSTTTT-EEEEEEEEEE-HHHHHHS-HHHHHHHHSB-TTT-PBPSS--TTSHHHHH---SSS-----EE--EEEE-SSS-EEEEEEEEES-THHHHHHHHHHBTSSSSPBPGGGGTEEE---EEEEE--HHHHHH--/---TTTSSPPPSEEEEEEEEE-S-HHHHHHHHHTHHHHHHHHHHHSTT---EEEEEE-HHHHTTBSSPPPTT------EEETTEEE-----SEEEEEEES-SHHHHHHHHHHTGGGSTTEEEEEEEEEE--TTTB-TTSSBS-TTS--THHHHHHHS--SSTTTT-EEEEEEEEEE-HHHHHHS-HHHHHHHHSB-TTT-PBPSS--TTSHHHHH--B-SSSB---EE--EEEE-SSS-EEEEEEEEES-THHHHHHHHHHBTSSSSPBPGGGGSEEE---EEEEE--HHHHHH--B-/---TTTSSPP-SEEEEEEEEE-S-HHHHHHHHHTHHHHHHHHHHHSTT---EEEEEE-HHHHTTSSSPPPTT------EEETTEEE-----SEEEEEEES-SHHHHHHHHHHHGGGTTSEEEEEEEEEE--TTTB-TTSSBS-TT---THHHHHHHS--SSTTTT-EEEEEEEEEE-HHHHTTS-HHHHHHHHSB-TTT-PBPSS--TTSHHHHH--EETTEE---EE--EEEE-SSS-EEEEEEEEES-THHHHHHHHHHBTSSSS-B-GGGGSEEES--EEEEE--HHHHHH---/--TTTSSPP-SEEEEEEEEE-S-HHHHHHHHHTHHHHHHHHHHHSTT---EEEEEE-TTGGGTSSSPPPTT------EEETTEEE-----SEEEEEEES-SHHHHHHHHHHHSTTGGGEEEEEEEEEE--TTTB-TTSSBS-TT---GGGGHHHHS--STTTSS-EEEEEEEEEE-HHHHTTS-HHHHHHHHSB-TTT-PBPSS--TTSHHHHH---SSSS----EE--EEEE-SSS-EEEEEEEEES-THHHHHHHHHHBTSSSSPBPGGGGSEEES--EEEEE--HHHHTT---

Sequence (1187 aa):
KSQTAILPEAGPFALYTLLKVRQNHAHVLQALKALPALVEEINQNQPGAELTVSVAFSKGFWSHFEMASPPELIDFPELGEGETHAPSTDVDVLIHCHATRHDLLFYTLRKGISDIAQDIEIVDETYGFRYLDARDMTGFIDGTENPKAEKRAEVALVADGDFAGGSYVMVQRFVHNLPAWNRLNLAAQEKVIGRTKPDSVELENVPAASHVGRVDIKEEGKGLKIVRHSLPYGSVSGDHGLLFIAYCHTLHNFKTMLESMYGVTDGKTDQLLRFTKAVTGAYFFAPSQVMLQELTKSQTAILPEAGPFALYTLLKVRQNHAHVLQALKALPALVEEINQNQPGAELTVSVAFSKGFWSHFEMASPPELIDFPELGEGETHAPSTDVDVLIHCHATRHDLLFYTLRKGISDIAQDIEIVDETYGFRYLDARDMTGFIDGTENPKAEKRAEVALVADGDFAGGSYVMVQRFVHNLPAWNRLNLAAQEKVIGRTKPDSVELENVPAASHVGRVDIKEEGKGLKIVRHSLPYGSVSGDHGLLFIAYCHTLHNFKTMLESMYGVTDGKTDQLLRFTKAVTGAYFFAPSQVMLQELTLKKSQTAILPEAGPFALYTLLKVRQNHAHVLQALKALPALVEEINQNQPGAELTVSVAFSKGFWSHFEMASPPELIDFPELGEGETHAPSTDVDVLIHCHATRHDLLFYTLRKGISDIAQDIEIVDETYGFRYLDARDMTGFIDGTENPKAEKRAEVALVADGDFAGGSYVMVQRFVHNLPAWNRLNLAAQEKVIGRTKPDSVELENVPAASHVGRVDIKEEGKGLKIVRHSLPYGSVSGDHGLLFIAYCHTLHNFKTMLESMYGVTDGKTDQLLRFTKAVTGAYFFAPSQVMLQELTLSQTAILPEAGPFALYTLLKVRQNHAHVLQALKALPALVEEINQNQPGAELTVSVAFSKGFWSHFEMASPPELIDFPELGEGETHAPSTDVDVLIHCHATRHDLLFYTLRKGISDIAQDIEIVDETYGFRYLDARDMTGFIDGTENPKAEKRAEVALVADGDFAGGSYVMVQRFVHNLPAWNRLNLAAQEKVIGRTKPDSVELENVPAASHVGRVDIKEEGKGLKIVRHSLPYGSVSGDHGLLFIAYCHTLHNFKTMLESMYGVTDGKTDQLLRFTKAVTGAYFFAPSQVMLQELTL

InterPro domains:
  IPR006314 Dyp-type peroxidase [PS51404] (2-297)
  IPR006314 Dyp-type peroxidase [PTHR30521] (1-296)
  IPR006314 Dyp-type peroxidase [TIGR01413] (5-293)
  IPR011008 Dimeric alpha-beta barrel [SSF54909] (2-297)
  IPR048327 Dyp-type peroxidase, N-terminal domain [PF04261] (5-132)
  IPR048328 Dyp-type peroxidase, C-terminal domain [PF20628] (135-292)

Radius of gyration: 34.13 Å; Cα contacts (8 Å, |Δi|>4): 2646; chains: 4; bounding box: 69×114×73 Å

Nearest PDB structures (foldseek):
  5de0-assembly2_D  TM=9.987E-01  e=2.161E-62  Vibrio cholerae
  5gt2-assembly2_D  TM=9.482E-01  e=3.166E-39  Escherichia coli K-12
  5vj0-assembly2_C  TM=9.515E-01  e=2.725E-38  [Enterobacter] lignolyticus
  6fkt-assembly1_B  TM=9.418E-01  e=1.370E-37  Klebsiella pneumoniae
  8u4z-assembly1_A  TM=9.436E-01  e=4.389E-32  Klebsiella pneumoniae

Organism: Vibrio cholerae serotype O1 (strain ATCC 39315 / El Tor Inaba N16961) (NCBI:txid243277)